Protein AF-A0A139IN78-F1 (afdb_monomer)

Foldseek 3Di:
DDDDDDDDDDDDDDDDDDDDDDDDDDDDDDDYDDDDDDDDDDDDDDDDDDDDDDDDDDDDDDDDDDDDDDDDDDDDDDDDDDDDDDDDDDDDDDDDDDDDDDDDDDDDDDDPPPPPWQFPLNVLVVVQVVPPPRPCLVSLQVVLVLQLLLVLLVCLVCCVVVVQPDAPPDAAPLGDGHTSSQVVLVVSSCVSNLVSLQEQWEAESRDPAIDGNPVNQPRFKYKYKYSWFLSVCSVVLFKIKMWMFIAGFDDVDRHGQVSLLAFLLRGQKIWMWINHPWTKTWMAGRLGFIWIWTQDPVVSTTTTDGTRQAFAQAALEEEEDCVCVVFADPLVVVLQVCQCPPLDHGHYDYRRGLRVVLVCQSRHWDKYWQAAGNVRNATSAFQRYRQSRSQSNQVSSVWFKAFNVRHGSSRDRAPGSRGGTTMMITRHVSSVVSVVSVVVVVVVVVVVVVVVVVVVVVPDDPVPPPPPPDDDPPVVVVVVVVVVVPDDDDDDDDPPDPVVVVVVVVVVVVVVVVVDDDDDDDDDDDDDDDDDDDDDDDDDDDDDDDDDDDDPDDDPLLQPDPVRLQVQLVPDPHSPVSCVVCVCVPAWVQLCLLPDDADPPDDPDDDDDDPVVCVPVVVVCPPPPDPDPDADDPCVDCLVPVDPLVVLLVVLCVQQFPWEKEWDALDLPGDIDIDTDPCVPCCVPCPCNPPVNVVRNPDDPDDDPVVCPVVRCNVVQCVPHPVSVVSNVLRNQQRYAYEYADSSRVSCCLRHPDDLVSLQRHAHYYYADETSAAQVPDPRNLVSLLSVLVCCQPSNLNYAEYEYEYRYHPPRLVVLLVDQLLNQCSRQLSVLVSQLNSCVPPVRFYWYHYLRDIDTLNVLLVVLCVVDPPDDSVVSSSSSSSVRSVSNSVSSD

Secondary structure (DSSP, 8-state):
---------------------------------------------------------------------------------------------PPPP---------------------BHHHHHHHHHHH-TT--SHHHHHHHHHHHHHHHHHHHHTTGGGTT--SEEEEE-TTSSEEEHHHHHHHHHHHHHHHHHS-EEEEEESS-SS-EE-TT-TT--EEEEEEEEETGGGGGGT--EEEEEEEEEPPTT----GGGG-S-GGGEEEEEEEEESSSEEEEEEETTS-EEEEEEETTTTEEEEEETT----S--SEEE--GGGTTTS-HHHHHHHHHHHSSSS--EE---S-HHHHHHHHHHH--EEEE---SS-TT-SEEIIIIIHHHHHHHHHTT-EEEETTS-BGGGPPPSSTT-EE-EEEE-HHHHHHHHHHHHHHHHHHHHHHHHHHHHHHHSS-GGGTTSSSSS-HHHHHHHHHHHHTTSPPPP------HHHHHHHHHHHHHHHTTTT------------------------------------PPP-GGG--HHHHHHHHHTSS-HHHHHHHHGGGSS-TTHHHHTSPPP--------PPPGGGHHHHTTTGGG--SPP------TT-HHHHHS-HHHHHHHHHHHHSS-EEEEE-SSTTSPPEEEE-S-TTTHHHHGGG-HHHHHTT---TT--TTSGGG--THHHHHHS-HHHHHHHHHHHHHSSEEEES-HHHHHIIIIIIS-HHHHTT--EEEEEEEE-S-GGGSHHHHHHHHHHHHHHHHTTTT--EEEEEEEE-TTHHHHHHHS-TTTTHHHHHHHHHHHHHHHHHH--EEEEEETTEEE-HHHHHHHHHHH-TT--HHHHHHHHHHHHHHHHHHHH-

Sequence (893 aa):
MDIQESPSSRIKSEEQQLPTRQRPGPNTPCPSLCGPNHRGVFEAAHPGTTTTAIGQYYRGMLINKDHQLLHHSTSDIIPGFLPNSKAPASFTLTISTSSKMSSEGGAVGKESINTEIITLSRYLSEEQTKHKEATGDFTLLCHALQFSFKSIAYYIRRASLINLSGLAGSSNTTGDDQKKLDVIGNDIFIAAMRSSRRVRVLVSEEEEDAIIFDQNPHARYAIACDPIDGSSNLDAGVSVGTIFGIYRLAEGAKGTKEDLLVPGSDLVAAGFTMYGASAQLVMTMKDGPVNGFTMDNALGEFILTHPDMKIPKKRAIYSCNEGNSKYWEEPVKEWCESLKSAEKPYSARYIGSMVADAYRTLLYGGIFAYPADKKSPKGKLRILYECGPMAMVFENAGGQAVDSKMRRMVTVVPEHIHDRSGIFLGSYDEVQKERSIWLYGRLKEEIYCVLLVRDAETELPEKHRTSIVANEPEACRARAISRFASYRQPRVTTKVSRKHLLVAIRKQKTAAAASGVEVQAPVDSVIIIEFGMVVSNLDGSMPGCCDSRDMNIMPDFNYWGDFALQAWVNINPSPQWASRQIEPYRGLPFGAYLHSNRPRRQRKLTGPLEPSEQSFWDRFKLLSWEPDQRTEDQSGSAFLTKLPFDIRIMIYEMVLGNRVLHLSAQSPKSRIQHYTCKCPGEIVLEGANHACSDSAIRQTPSSPRAEQQEATGLLPLLTCCRQIYSEAIDTLYSANTFSFTQNFAAFTFLKLMVPPQRLLTIRRFRLHMRIPRHPSLNSRSSRDWHDLWTFFGSEMSGLQNLYLELQMLQPMEVHIESTPDDEAETWIRPMVTMAVDAYRRRGCVVELETRHVRHYPARIFSNENQKSEKLEEEDVLALTCAALHRSIRLSLG

Nearest PDB structures (foldseek):
  7ns5-assembly1_D  TM=9.625E-01  e=7.025E-36  Saccharomyces cerevisiae S288C
  7ns5-assembly1_C  TM=9.426E-01  e=1.321E-35  Saccharomyces cerevisiae S288C
  6lw2-assembly1_A  TM=9.422E-01  e=2.620E-35  Homo sapiens
  3ifa-assembly2_D-3  TM=9.354E-01  e=1.412E-34  Homo sapiens
  1fbe-assembly1_B  TM=9.599E-01  e=6.341E-32  Sus scrofa

Mean predicted aligned error: 22.16 Å

pLDDT: mean 71.05, std 27.32, range [21.44, 98.62]

Organism: NCBI:txid113226

Radius of gyration: 40.58 Å; Cα contacts (8 Å, |Δi|>4): 1161; chains: 1; bounding box: 111×116×110 Å

Structure (mmCIF, N/CA/C/O backbone):
data_AF-A0A139IN78-F1
#
_entry.id   AF-A0A139IN78-F1
#
loop_
_atom_site.group_PDB
_atom_site.id
_atom_site.type_symbol
_atom_site.label_atom_id
_atom_site.label_alt_id
_atom_site.label_comp_id
_atom_site.label_asym_id
_atom_site.label_entity_id
_atom_site.label_seq_id
_atom_site.pdbx_PDB_ins_code
_atom_site.Cartn_x
_atom_site.Cartn_y
_atom_site.Cartn_z
_atom_site.occupancy
_atom_site.B_iso_or_equiv
_atom_site.auth_seq_id
_atom_site.auth_comp_id
_atom_site.auth_asym_id
_atom_site.auth_atom_id
_atom_site.pdbx_PDB_model_num
ATOM 1 N N . MET A 1 1 ? 52.529 -36.713 50.438 1.00 32.78 1 MET A N 1
ATOM 2 C CA . MET A 1 1 ? 52.505 -35.516 49.572 1.00 32.78 1 MET A CA 1
ATOM 3 C C . MET A 1 1 ? 51.727 -34.431 50.318 1.00 32.78 1 MET A C 1
ATOM 5 O O . MET A 1 1 ? 50.542 -34.272 50.074 1.00 32.78 1 MET A O 1
ATOM 9 N N . ASP A 1 2 ? 52.235 -33.829 51.393 1.00 30.28 2 ASP A N 1
ATOM 10 C CA . ASP A 1 2 ? 53.502 -33.076 51.534 1.00 30.28 2 ASP A CA 1
ATOM 11 C C . ASP A 1 2 ? 53.486 -31.817 50.636 1.00 30.28 2 ASP A C 1
ATOM 13 O O . ASP A 1 2 ? 53.224 -31.957 49.446 1.00 30.28 2 ASP A O 1
ATOM 17 N N . ILE A 1 3 ? 53.765 -30.589 51.100 1.00 31.88 3 ILE A N 1
ATOM 18 C CA . ILE A 1 3 ? 54.079 -30.115 52.463 1.00 31.88 3 ILE A CA 1
ATOM 19 C C . ILE A 1 3 ? 53.594 -28.654 52.657 1.00 31.88 3 ILE A C 1
ATOM 21 O O . ILE A 1 3 ? 53.635 -27.841 51.741 1.00 31.88 3 ILE A O 1
ATOM 25 N N . GLN A 1 4 ? 53.101 -28.400 53.870 1.00 29.48 4 GLN A N 1
ATOM 26 C CA . GLN A 1 4 ? 53.199 -27.231 54.768 1.00 29.48 4 GLN A CA 1
ATOM 27 C C . GLN A 1 4 ? 53.901 -25.894 54.354 1.00 29.48 4 GLN A C 1
ATOM 29 O O . GLN A 1 4 ? 54.882 -25.870 53.622 1.00 29.48 4 GLN A O 1
ATOM 34 N N . GLU A 1 5 ? 53.478 -24.822 55.051 1.00 28.12 5 GLU A N 1
ATOM 35 C CA . GLU A 1 5 ? 54.179 -23.546 55.374 1.00 28.12 5 GLU A CA 1
ATOM 36 C C . GLU A 1 5 ? 54.071 -22.294 54.466 1.00 28.12 5 GLU A C 1
ATOM 38 O O . GLU A 1 5 ? 53.561 -22.296 53.352 1.00 28.12 5 GLU A O 1
ATOM 43 N N . SER A 1 6 ? 54.456 -21.164 55.078 1.00 28.38 6 SER A N 1
ATOM 44 C CA . SER A 1 6 ? 54.356 -19.753 54.650 1.00 28.38 6 SER A CA 1
ATOM 45 C C . SER A 1 6 ? 55.753 -19.090 54.812 1.00 28.38 6 SER A C 1
ATOM 47 O O . SER A 1 6 ? 56.625 -19.787 55.336 1.00 28.38 6 SER A O 1
ATOM 49 N N . PRO A 1 7 ? 56.042 -17.811 54.433 1.00 40.31 7 PRO A N 1
ATOM 50 C CA . PRO A 1 7 ? 55.451 -16.633 55.102 1.00 40.31 7 PRO A CA 1
ATOM 51 C C . PRO A 1 7 ? 55.405 -15.298 54.299 1.00 40.31 7 PRO A C 1
ATOM 53 O O . PRO A 1 7 ? 55.828 -15.200 53.155 1.00 40.31 7 PRO A O 1
ATOM 56 N N . SER A 1 8 ? 54.897 -14.252 54.973 1.00 26.28 8 SER A N 1
ATOM 57 C CA . SER A 1 8 ? 55.195 -12.799 54.863 1.00 26.28 8 SER A CA 1
ATOM 58 C C . SER A 1 8 ? 55.930 -12.252 53.618 1.00 26.28 8 SER A C 1
ATOM 60 O O . SER A 1 8 ? 57.053 -12.650 53.319 1.00 26.28 8 SER A O 1
ATOM 62 N N . SER A 1 9 ? 55.493 -11.124 53.043 1.00 28.08 9 SER A N 1
ATOM 63 C CA . SER A 1 9 ? 55.826 -9.748 53.513 1.00 28.08 9 SER A CA 1
ATOM 64 C C . SER A 1 9 ? 55.492 -8.736 52.375 1.00 28.08 9 SER A C 1
ATOM 66 O O . SER A 1 9 ? 55.191 -9.200 51.281 1.00 28.08 9 SER A O 1
ATOM 68 N N . ARG A 1 10 ? 55.512 -7.386 52.441 1.00 26.86 10 ARG A N 1
ATOM 69 C CA . ARG A 1 10 ? 55.635 -6.274 53.436 1.00 26.86 10 ARG A CA 1
ATOM 70 C C . ARG A 1 10 ? 55.319 -4.954 52.651 1.00 26.86 10 ARG A C 1
ATOM 72 O O . ARG A 1 10 ? 55.361 -4.999 51.431 1.00 26.86 10 ARG A O 1
ATOM 79 N N . ILE A 1 11 ? 55.058 -3.749 53.188 1.00 27.69 11 ILE A N 1
ATOM 80 C CA . ILE A 1 11 ? 54.867 -3.200 54.549 1.00 27.69 11 ILE A CA 1
ATOM 81 C C . ILE A 1 11 ? 54.100 -1.849 54.446 1.00 27.69 11 ILE A C 1
ATOM 83 O O . ILE A 1 11 ? 54.486 -1.051 53.601 1.00 27.69 11 ILE A O 1
ATOM 87 N N . LYS A 1 12 ? 53.141 -1.556 55.354 1.00 25.25 12 LYS A N 1
ATOM 88 C CA . LYS A 1 12 ? 52.527 -0.215 55.619 1.00 25.25 12 LYS A CA 1
ATOM 89 C C . LYS A 1 12 ? 51.775 0.483 54.447 1.00 25.25 12 LYS A C 1
ATOM 91 O O . LYS A 1 12 ? 51.980 0.140 53.294 1.00 25.25 12 LYS A O 1
ATOM 96 N N . SER A 1 13 ? 50.908 1.483 54.648 1.00 25.81 13 SER A N 1
ATOM 97 C CA . SER A 1 13 ? 50.017 1.867 55.772 1.00 25.81 13 SER A CA 1
ATOM 98 C C . SER A 1 13 ? 49.058 2.995 55.290 1.00 25.81 13 SER A C 1
ATOM 100 O O . SER A 1 13 ? 49.080 3.305 54.102 1.00 25.81 13 SER A O 1
ATOM 102 N N . GLU A 1 14 ? 48.158 3.635 56.054 1.00 25.50 14 GLU A N 1
ATOM 103 C CA . GLU A 1 14 ? 47.809 3.624 57.495 1.00 25.50 14 GLU A CA 1
ATOM 104 C C . GLU A 1 14 ? 46.260 3.755 57.646 1.00 25.50 14 GLU A C 1
ATOM 106 O O . GLU A 1 14 ? 45.526 3.227 56.811 1.00 25.50 14 GLU A O 1
ATOM 111 N N . GLU A 1 15 ? 45.729 4.413 58.685 1.00 25.86 15 GLU A N 1
ATOM 112 C CA . GLU A 1 15 ? 44.286 4.487 59.013 1.00 25.86 15 GLU A CA 1
ATOM 113 C C . GLU A 1 15 ? 43.664 5.891 58.817 1.00 25.86 15 GLU A C 1
ATOM 115 O O . GLU A 1 15 ? 44.380 6.884 58.907 1.00 25.86 15 GLU A O 1
ATOM 120 N N . GLN A 1 16 ? 42.322 5.991 58.708 1.00 27.44 16 GLN A N 1
ATOM 121 C CA . GLN A 1 16 ? 41.491 6.632 59.762 1.00 27.44 16 GLN A CA 1
ATOM 122 C C . GLN A 1 16 ? 39.957 6.541 59.543 1.00 27.44 16 GLN A C 1
ATOM 124 O O . GLN A 1 16 ? 39.356 7.248 58.743 1.00 27.44 16 GLN A O 1
ATOM 129 N N . GLN A 1 17 ? 39.346 5.643 60.323 1.00 26.88 17 GLN A N 1
ATOM 130 C CA . GLN A 1 17 ? 38.172 5.831 61.201 1.00 26.88 17 GLN A CA 1
ATOM 131 C C . GLN A 1 17 ? 36.951 6.687 60.762 1.00 26.88 17 GLN A C 1
ATOM 133 O O . GLN A 1 17 ? 36.994 7.909 60.661 1.00 26.88 17 GLN A O 1
ATOM 138 N N . LEU A 1 18 ? 35.790 6.016 60.716 1.00 28.77 18 LEU A N 1
ATOM 139 C CA . LEU A 1 18 ? 34.445 6.590 60.919 1.00 28.77 18 LEU A CA 1
ATOM 140 C C . LEU A 1 18 ? 34.298 7.171 62.346 1.00 28.77 18 LEU A C 1
ATOM 142 O O . LEU A 1 18 ? 34.912 6.637 63.272 1.00 28.77 18 LEU A O 1
ATOM 146 N N . PRO A 1 19 ? 33.387 8.141 62.575 1.00 33.72 19 PRO A N 1
ATOM 147 C CA . PRO A 1 19 ? 32.126 7.740 63.216 1.00 33.72 19 PRO A CA 1
ATOM 148 C C . PRO A 1 19 ? 30.838 8.467 62.756 1.00 33.72 19 PRO A C 1
ATOM 150 O O . PRO A 1 19 ? 30.808 9.648 62.435 1.00 33.72 19 PRO A O 1
ATOM 153 N N . THR A 1 20 ? 29.745 7.699 62.823 1.00 26.48 20 THR A N 1
ATOM 154 C CA . THR A 1 20 ? 28.302 8.037 62.954 1.00 26.48 20 THR A CA 1
ATOM 155 C C . THR A 1 20 ? 27.937 9.450 63.484 1.00 26.48 20 THR A C 1
ATOM 157 O O . THR A 1 20 ? 28.626 9.938 64.370 1.00 26.48 20 THR A O 1
ATOM 160 N N . ARG A 1 21 ? 26.774 10.080 63.200 1.00 25.36 21 ARG A N 1
ATOM 161 C CA . ARG A 1 21 ? 25.383 9.610 63.476 1.00 25.36 21 ARG A CA 1
ATOM 162 C C . ARG A 1 21 ? 24.325 10.712 63.157 1.00 25.36 21 ARG A C 1
ATOM 164 O O . ARG A 1 21 ? 24.675 11.877 63.057 1.00 25.36 21 ARG A O 1
ATOM 171 N N . GLN A 1 22 ? 23.037 10.328 63.192 1.00 26.17 22 GLN A N 1
ATOM 172 C CA . GLN A 1 22 ? 21.821 11.145 63.468 1.00 26.17 22 GLN A CA 1
ATOM 173 C C . GLN A 1 22 ? 21.261 12.151 62.424 1.00 26.17 22 GLN A C 1
ATOM 175 O O . GLN A 1 22 ? 21.956 12.970 61.841 1.00 26.17 22 GLN A O 1
ATOM 180 N N . ARG A 1 23 ? 19.921 12.107 62.274 1.00 31.47 23 ARG A N 1
ATOM 181 C CA . ARG A 1 23 ? 19.053 13.187 61.753 1.00 31.47 23 ARG A CA 1
ATOM 182 C C . ARG A 1 23 ? 18.601 14.077 62.923 1.00 31.47 23 ARG A C 1
ATOM 184 O O . ARG A 1 23 ? 18.508 13.567 64.041 1.00 31.47 23 ARG A O 1
ATOM 191 N N . PRO A 1 24 ? 18.188 15.327 62.660 1.00 31.09 24 PRO A N 1
ATOM 192 C CA . PRO A 1 24 ? 16.763 15.641 62.848 1.00 31.09 24 PRO A CA 1
ATOM 193 C C . PRO A 1 24 ? 16.172 16.563 61.757 1.00 31.09 24 PRO A C 1
ATOM 195 O O . PRO A 1 24 ? 16.861 17.037 60.861 1.00 31.09 24 PRO A O 1
ATOM 198 N N . GLY A 1 25 ? 14.872 16.828 61.874 1.00 26.31 25 GLY A N 1
ATOM 199 C CA . GLY A 1 25 ? 14.157 18.001 61.344 1.00 26.31 25 GLY A CA 1
ATOM 200 C C . GLY A 1 25 ? 13.021 18.329 62.331 1.00 26.31 25 GLY A C 1
ATOM 201 O O . GLY A 1 25 ? 13.049 17.773 63.433 1.00 26.31 25 GLY A O 1
ATOM 202 N N . PRO A 1 26 ? 11.979 19.105 61.973 1.00 53.44 26 PRO A N 1
ATOM 203 C CA . PRO A 1 26 ? 11.798 20.006 60.825 1.00 53.44 26 PRO A CA 1
ATOM 204 C C . PRO A 1 26 ? 11.699 21.491 61.274 1.00 53.44 26 PRO A C 1
ATOM 206 O O . PRO A 1 26 ? 11.791 21.757 62.468 1.00 53.44 26 PRO A O 1
ATOM 209 N N . ASN A 1 27 ? 11.473 22.444 60.348 1.00 28.72 27 ASN A N 1
ATOM 210 C CA . ASN A 1 27 ? 10.511 23.567 60.504 1.00 28.72 27 ASN A CA 1
ATOM 211 C C . ASN A 1 27 ? 10.513 24.568 59.322 1.00 28.72 27 ASN A C 1
ATOM 213 O O . ASN A 1 27 ? 11.546 24.864 58.728 1.00 28.72 27 ASN A O 1
ATOM 217 N N . THR A 1 28 ? 9.327 25.107 59.026 1.00 28.95 28 THR A N 1
ATOM 218 C CA . THR A 1 28 ? 9.010 26.325 58.238 1.00 28.95 28 THR A CA 1
ATOM 219 C C . THR A 1 28 ? 9.157 27.597 59.120 1.00 28.95 28 THR A C 1
ATOM 221 O O . THR A 1 28 ? 9.269 27.410 60.334 1.00 28.95 28 THR A O 1
ATOM 224 N N . PRO A 1 29 ? 9.153 28.870 58.618 1.00 36.62 29 PRO A N 1
ATOM 225 C CA . PRO A 1 29 ? 8.366 29.375 57.473 1.00 36.62 29 PRO A CA 1
ATOM 226 C C . PRO A 1 29 ? 8.982 30.483 56.564 1.00 36.62 29 PRO A C 1
ATOM 228 O O . PRO A 1 29 ? 10.115 30.923 56.715 1.00 36.62 29 PRO A O 1
ATOM 231 N N . CYS A 1 30 ? 8.159 30.928 55.603 1.00 24.95 30 CYS A N 1
ATOM 232 C CA . CYS A 1 30 ? 8.226 32.164 54.793 1.00 24.95 30 CYS A CA 1
ATOM 233 C C . CYS A 1 30 ? 8.200 33.467 55.660 1.00 24.95 30 CYS A C 1
ATOM 235 O O . CYS A 1 30 ? 7.889 33.328 56.846 1.00 24.95 30 CYS A O 1
ATOM 237 N N . PRO A 1 31 ? 8.412 34.716 55.133 1.00 39.41 31 PRO A N 1
ATOM 238 C CA . PRO A 1 31 ? 8.097 35.156 53.753 1.00 39.41 31 PRO A CA 1
ATOM 239 C C . PRO A 1 31 ? 8.938 36.285 53.074 1.00 39.41 31 PRO A C 1
ATOM 241 O O . PRO A 1 31 ? 9.798 36.919 53.674 1.00 39.41 31 PRO A O 1
ATOM 244 N N . SER A 1 32 ? 8.510 36.622 51.841 1.00 27.08 32 SER A N 1
ATOM 245 C CA . SER A 1 32 ? 8.331 37.989 51.275 1.00 27.08 32 SER A CA 1
ATOM 246 C C . SER A 1 32 ? 9.267 38.562 50.172 1.00 27.08 32 SER A C 1
ATOM 248 O O . SER A 1 32 ? 10.467 38.703 50.346 1.00 27.08 32 SER A O 1
ATOM 250 N N . LEU A 1 33 ? 8.591 39.002 49.089 1.00 26.36 33 LEU A N 1
ATOM 251 C CA . LEU A 1 33 ? 8.707 40.270 48.325 1.00 26.36 33 LEU A CA 1
ATOM 252 C C . LEU A 1 33 ? 9.858 40.604 47.328 1.00 26.36 33 LEU A C 1
ATOM 254 O O . LEU A 1 33 ? 11.036 40.395 47.572 1.00 26.36 33 LEU A O 1
ATOM 258 N N . CYS A 1 34 ? 9.421 41.301 46.258 1.00 26.41 34 CYS A N 1
ATOM 259 C CA . CYS A 1 34 ? 10.120 42.227 45.334 1.00 26.41 34 CYS A CA 1
ATOM 260 C C . CYS A 1 34 ? 11.088 41.726 44.225 1.00 26.41 34 CYS A C 1
ATOM 262 O O . CYS A 1 34 ? 12.047 41.003 44.457 1.00 26.41 34 CYS A O 1
ATOM 264 N N . GLY A 1 35 ? 10.865 42.250 43.004 1.00 22.17 35 GLY A N 1
ATOM 265 C CA . GLY A 1 35 ? 11.895 42.564 41.982 1.00 22.17 35 GLY A CA 1
ATOM 266 C C . GLY A 1 35 ? 12.117 44.095 41.933 1.00 22.17 35 GLY A C 1
ATOM 267 O O . GLY A 1 35 ? 11.924 44.711 42.984 1.00 22.17 35 GLY A O 1
ATOM 268 N N . PRO A 1 36 ? 12.377 44.772 40.781 1.00 46.28 36 PRO A N 1
ATOM 269 C CA . PRO A 1 36 ? 12.613 44.293 39.399 1.00 46.28 36 PRO A CA 1
ATOM 270 C C . PRO A 1 36 ? 13.781 45.019 38.638 1.00 46.28 36 PRO A C 1
ATOM 272 O O . PRO A 1 36 ? 14.399 45.929 39.180 1.00 46.28 36 PRO A O 1
ATOM 275 N N . ASN A 1 37 ? 13.956 44.741 37.326 1.00 30.88 37 ASN A N 1
ATOM 276 C CA . ASN A 1 37 ? 14.672 45.573 36.308 1.00 30.88 37 ASN A CA 1
ATOM 277 C C . ASN A 1 37 ? 16.223 45.748 36.497 1.00 30.88 37 ASN A C 1
ATOM 279 O O . ASN A 1 37 ? 16.747 45.330 37.516 1.00 30.88 37 ASN A O 1
ATOM 283 N N . HIS A 1 38 ? 17.078 46.283 35.590 1.00 29.36 38 HIS A N 1
ATOM 284 C CA . HIS A 1 38 ? 16.950 47.130 34.376 1.00 29.36 38 HIS A CA 1
ATOM 285 C C . HIS A 1 38 ? 18.300 47.228 33.573 1.00 29.36 38 HIS A C 1
ATOM 287 O O . HIS A 1 38 ? 19.333 47.266 34.225 1.00 29.36 38 HIS A O 1
ATOM 293 N N . ARG A 1 39 ? 18.271 47.480 32.235 1.00 25.38 39 ARG A N 1
ATOM 294 C CA . ARG A 1 39 ? 19.282 48.219 31.378 1.00 25.38 39 ARG A CA 1
ATOM 295 C C . ARG A 1 39 ? 20.735 47.654 31.262 1.00 25.38 39 ARG A C 1
ATOM 297 O O . ARG A 1 39 ? 21.140 46.856 32.087 1.00 25.38 39 ARG A O 1
ATOM 304 N N . GLY A 1 40 ? 21.584 48.011 30.276 1.00 24.45 40 GLY A N 1
ATOM 305 C CA . GLY A 1 40 ? 21.467 48.821 29.032 1.00 24.45 40 GLY A CA 1
ATOM 306 C C . GLY A 1 40 ? 22.848 49.335 28.513 1.00 24.45 40 GLY A C 1
ATOM 307 O O . GLY A 1 40 ? 23.839 49.064 29.177 1.00 24.45 40 GLY A O 1
ATOM 308 N N . VAL A 1 41 ? 22.881 50.144 27.424 1.00 24.41 41 VAL A N 1
ATOM 309 C CA . VAL A 1 41 ? 24.032 50.974 26.901 1.00 24.41 41 VAL A CA 1
ATOM 310 C C . VAL A 1 41 ? 25.112 50.178 26.094 1.00 24.41 41 VAL A C 1
ATOM 312 O O . VAL A 1 41 ? 25.539 49.136 26.568 1.00 24.41 41 VAL A O 1
ATOM 315 N N . PHE A 1 42 ? 25.424 50.423 24.793 1.00 24.05 42 PHE A N 1
ATOM 316 C CA . PHE A 1 42 ? 26.053 51.571 24.047 1.00 24.05 42 PHE A CA 1
ATOM 317 C C . PHE A 1 42 ? 27.597 51.695 24.282 1.00 24.05 42 PHE A C 1
ATOM 319 O O . PHE A 1 42 ? 28.034 51.384 25.381 1.00 24.05 42 PHE A O 1
ATOM 326 N N . GLU A 1 43 ? 28.513 52.094 23.366 1.00 23.56 43 GLU A N 1
ATOM 327 C CA . GLU A 1 43 ? 28.481 52.581 21.954 1.00 23.56 43 GLU A CA 1
ATOM 328 C C . GLU A 1 43 ? 29.826 52.291 21.183 1.00 23.56 43 GLU A C 1
ATOM 330 O O . GLU A 1 43 ? 30.619 51.465 21.625 1.00 23.56 43 GLU A O 1
ATOM 335 N N . ALA A 1 44 ? 30.071 52.908 20.009 1.00 24.20 44 ALA A N 1
ATOM 336 C CA . ALA A 1 44 ? 31.011 52.503 18.936 1.00 24.20 44 ALA A CA 1
ATOM 337 C C . ALA A 1 44 ? 32.398 53.210 18.853 1.00 24.20 44 ALA A C 1
ATOM 339 O O . ALA A 1 44 ? 32.605 54.249 19.472 1.00 24.20 44 ALA A O 1
ATOM 340 N N . ALA A 1 45 ? 33.300 52.704 17.977 1.00 22.55 45 ALA A N 1
ATOM 341 C CA . ALA A 1 45 ? 34.385 53.457 17.296 1.00 22.55 45 ALA A CA 1
ATOM 342 C C . ALA A 1 45 ? 34.967 52.726 16.037 1.00 22.55 45 ALA A C 1
ATOM 344 O O . ALA A 1 45 ? 34.717 51.542 15.824 1.00 22.55 45 ALA A O 1
ATOM 345 N N . HIS A 1 46 ? 35.743 53.441 15.204 1.00 21.81 46 HIS A N 1
ATOM 346 C CA . HIS A 1 46 ? 36.292 53.105 13.855 1.00 21.81 46 HIS A CA 1
ATOM 347 C C . HIS A 1 46 ? 37.798 53.536 13.756 1.00 21.81 46 HIS A C 1
ATOM 349 O O . HIS A 1 46 ? 38.269 54.069 14.762 1.00 21.81 46 HIS A O 1
ATOM 355 N N . PRO A 1 47 ? 38.558 53.494 12.614 1.00 41.19 47 PRO A N 1
ATOM 356 C CA . PRO A 1 47 ? 38.504 52.737 11.327 1.00 41.19 47 PRO A CA 1
ATOM 357 C C . PRO A 1 47 ? 39.886 52.149 10.838 1.00 41.19 47 PRO A C 1
ATOM 359 O O . PRO A 1 47 ? 40.902 52.313 11.503 1.00 41.19 47 PRO A O 1
ATOM 362 N N . GLY A 1 48 ? 39.949 51.565 9.615 1.00 24.47 48 GLY A N 1
ATOM 363 C CA . GLY A 1 48 ? 41.166 51.499 8.748 1.00 24.47 48 GLY A CA 1
ATOM 364 C C . GLY A 1 48 ? 41.563 50.100 8.202 1.00 24.47 48 GLY A C 1
ATOM 365 O O . GLY A 1 48 ? 42.104 49.299 8.949 1.00 24.47 48 GLY A O 1
ATOM 366 N N . THR A 1 49 ? 41.177 49.667 6.983 1.00 26.69 49 THR A N 1
ATOM 367 C CA . THR A 1 49 ? 41.854 49.838 5.651 1.00 26.69 49 THR A CA 1
ATOM 368 C C . THR A 1 49 ? 43.272 49.240 5.560 1.00 26.69 49 THR A C 1
ATOM 370 O O . THR A 1 49 ? 44.119 49.616 6.358 1.00 26.69 49 THR A O 1
ATOM 373 N N . THR A 1 50 ? 43.662 48.377 4.603 1.00 26.42 50 THR A N 1
ATOM 374 C CA . THR A 1 50 ? 43.102 47.900 3.294 1.00 26.42 50 THR A CA 1
ATOM 375 C C . THR A 1 50 ? 43.666 46.456 3.041 1.00 26.42 50 THR A C 1
ATOM 377 O O . THR A 1 50 ? 44.404 45.993 3.904 1.00 26.42 50 THR A O 1
ATOM 380 N N . THR A 1 51 ? 43.432 45.602 2.021 1.00 25.34 51 THR A N 1
ATOM 381 C CA . THR A 1 51 ? 42.896 45.592 0.623 1.00 25.34 51 THR A CA 1
ATOM 382 C C . THR A 1 51 ? 42.364 44.151 0.342 1.00 25.34 51 THR A C 1
ATOM 384 O O . THR A 1 51 ? 42.778 43.229 1.036 1.00 25.34 51 THR A O 1
ATOM 387 N N . THR A 1 52 ? 41.421 43.832 -0.565 1.00 24.56 52 THR A N 1
ATOM 388 C CA . THR A 1 52 ? 41.577 43.721 -2.040 1.00 24.56 52 THR A CA 1
ATOM 389 C C . THR A 1 52 ? 40.234 43.381 -2.723 1.00 24.56 52 THR A C 1
ATOM 391 O O . THR A 1 52 ? 39.543 42.477 -2.279 1.00 24.56 52 THR A O 1
ATOM 394 N N . ALA A 1 53 ? 39.937 44.080 -3.830 1.00 25.06 53 ALA A N 1
ATOM 395 C CA . ALA A 1 53 ? 39.011 43.782 -4.945 1.00 25.06 53 ALA A CA 1
ATOM 396 C C . ALA A 1 53 ? 37.536 43.321 -4.731 1.00 25.06 53 ALA A C 1
ATOM 398 O O . ALA A 1 53 ? 37.265 42.240 -4.223 1.00 25.06 53 ALA A O 1
ATOM 399 N N . ILE A 1 54 ? 36.602 44.008 -5.423 1.00 23.94 54 ILE A N 1
ATOM 400 C CA . ILE A 1 54 ? 35.897 43.325 -6.540 1.00 23.94 54 ILE A CA 1
ATOM 401 C C . ILE A 1 54 ? 34.421 42.916 -6.330 1.00 23.94 54 ILE A C 1
ATOM 403 O O . ILE A 1 54 ? 34.086 41.783 -6.662 1.00 23.94 54 ILE A O 1
ATOM 407 N N . GLY A 1 55 ? 33.509 43.797 -5.889 1.00 23.58 55 GLY A N 1
ATOM 408 C CA . GLY A 1 55 ? 32.059 43.511 -5.939 1.00 23.58 55 GLY A CA 1
ATOM 409 C C . GLY A 1 55 ? 31.184 44.713 -6.320 1.00 23.58 55 GLY A C 1
ATOM 410 O O . GLY A 1 55 ? 31.314 45.776 -5.717 1.00 23.58 55 GLY A O 1
ATOM 411 N N . GLN A 1 56 ? 30.267 44.547 -7.287 1.00 23.73 56 GLN A N 1
ATOM 412 C CA . GLN A 1 56 ? 29.236 45.542 -7.632 1.00 23.73 56 GLN A CA 1
ATOM 413 C C . GLN A 1 56 ? 27.882 44.906 -7.997 1.00 23.73 56 GLN A C 1
ATOM 415 O O . GLN A 1 56 ? 27.809 43.922 -8.727 1.00 23.73 56 GLN A O 1
ATOM 420 N N . TYR A 1 57 ? 26.815 45.539 -7.506 1.00 25.55 57 TYR A N 1
ATOM 421 C CA . TYR A 1 57 ? 25.406 45.353 -7.879 1.00 25.55 57 TYR A CA 1
ATOM 422 C C . TYR A 1 57 ? 24.953 46.521 -8.767 1.00 25.55 57 TYR A C 1
ATOM 424 O O . TYR A 1 57 ? 25.428 47.630 -8.551 1.00 25.55 57 TYR A O 1
ATOM 432 N N . TYR A 1 58 ? 23.971 46.300 -9.652 1.00 27.42 58 TYR A N 1
ATOM 433 C CA . TYR A 1 58 ? 22.937 47.258 -10.118 1.00 27.42 58 TYR A CA 1
ATOM 434 C C . TYR A 1 58 ? 22.041 46.546 -11.158 1.00 27.42 58 TYR A C 1
ATOM 436 O O . TYR A 1 58 ? 22.528 45.650 -11.836 1.00 27.42 58 TYR A O 1
ATOM 444 N N . ARG A 1 59 ? 20.745 46.830 -11.373 1.00 26.73 59 ARG A N 1
ATOM 445 C CA . ARG A 1 59 ? 19.722 47.746 -10.800 1.00 26.73 59 ARG A CA 1
ATOM 446 C C . ARG A 1 59 ? 18.398 46.945 -10.689 1.00 26.73 59 ARG A C 1
ATOM 448 O O . ARG A 1 59 ? 18.267 45.922 -11.345 1.00 26.73 59 ARG A O 1
ATOM 455 N N . GLY A 1 60 ? 17.374 47.357 -9.942 1.00 23.02 60 GLY A N 1
ATOM 456 C CA . GLY A 1 60 ? 17.212 48.557 -9.116 1.00 23.02 60 GLY A CA 1
ATOM 457 C C . GLY A 1 60 ? 15.878 48.529 -8.347 1.00 23.02 60 GLY A C 1
ATOM 458 O O . GLY A 1 60 ? 15.036 47.669 -8.588 1.00 23.02 60 GLY A O 1
ATOM 459 N N . MET A 1 61 ? 15.710 49.455 -7.404 1.00 23.50 61 MET A N 1
ATOM 460 C CA . MET A 1 61 ? 14.520 49.595 -6.547 1.00 23.50 61 MET A CA 1
ATOM 461 C C . MET A 1 61 ? 13.554 50.646 -7.122 1.00 23.50 61 MET A C 1
ATOM 463 O O . MET A 1 61 ? 13.953 51.425 -7.985 1.00 23.50 61 MET A O 1
ATOM 467 N N . LEU A 1 62 ? 12.370 50.799 -6.516 1.00 23.84 62 LEU A N 1
ATOM 468 C CA . LEU A 1 62 ? 12.084 52.042 -5.781 1.00 23.84 62 LEU A CA 1
ATOM 469 C C . LEU A 1 62 ? 10.968 51.863 -4.737 1.00 23.84 62 LEU A C 1
ATOM 471 O O . LEU A 1 62 ? 10.292 50.840 -4.692 1.00 23.84 62 LEU A O 1
ATOM 475 N N . ILE A 1 63 ? 10.862 52.849 -3.847 1.00 24.92 63 ILE A N 1
ATOM 476 C CA . ILE A 1 63 ? 10.023 52.882 -2.642 1.00 24.92 63 ILE A CA 1
ATOM 477 C C . ILE A 1 63 ? 9.136 54.131 -2.735 1.00 24.92 63 ILE A C 1
ATOM 479 O O . ILE A 1 63 ? 9.564 55.125 -3.320 1.00 24.92 63 ILE A O 1
ATOM 483 N N . ASN A 1 64 ? 7.980 54.149 -2.066 1.00 21.62 64 ASN A N 1
ATOM 484 C CA . ASN A 1 64 ? 7.604 55.374 -1.360 1.00 21.62 64 ASN A CA 1
ATOM 485 C C . ASN A 1 64 ? 6.933 55.074 -0.008 1.00 21.62 64 ASN A C 1
ATOM 487 O O . ASN A 1 64 ? 6.443 53.967 0.217 1.00 21.62 64 ASN A O 1
ATOM 491 N N . LYS A 1 65 ? 6.957 56.059 0.891 1.00 25.55 65 LYS A N 1
ATOM 492 C CA . LYS A 1 65 ? 6.398 56.019 2.244 1.00 25.55 65 LYS A CA 1
ATOM 493 C C . LYS A 1 65 ? 5.720 57.352 2.571 1.00 25.55 65 LYS A C 1
ATOM 495 O O . LYS A 1 65 ? 6.188 58.395 2.139 1.00 25.55 65 LYS A O 1
ATOM 500 N N . ASP A 1 66 ? 4.671 57.271 3.384 1.00 24.95 66 ASP A N 1
ATOM 501 C CA . ASP A 1 66 ? 4.192 58.311 4.302 1.00 24.95 66 ASP A CA 1
ATOM 502 C C . ASP A 1 66 ? 4.001 59.743 3.741 1.00 24.95 66 ASP A C 1
ATOM 504 O O . ASP A 1 66 ? 4.870 60.602 3.863 1.00 24.95 66 ASP A O 1
ATOM 508 N N . HIS A 1 67 ? 2.784 60.052 3.269 1.00 26.88 67 HIS A N 1
ATOM 509 C CA . HIS A 1 67 ? 2.283 61.433 3.190 1.00 26.88 67 HIS A CA 1
ATOM 510 C C . HIS A 1 67 ? 0.899 61.576 3.852 1.00 26.88 67 HIS A C 1
ATOM 512 O O . HIS A 1 67 ? -0.124 61.306 3.239 1.00 26.88 67 HIS A O 1
ATOM 518 N N . GLN A 1 68 ? 0.941 62.035 5.108 1.00 23.14 68 GLN A N 1
ATOM 519 C CA . GLN A 1 68 ? -0.023 62.882 5.836 1.00 23.14 68 GLN A CA 1
ATOM 520 C C . GLN A 1 68 ? -1.529 62.527 5.914 1.00 23.14 68 GLN A C 1
ATOM 522 O O . GLN A 1 68 ? -2.225 62.265 4.941 1.00 23.14 68 GLN A O 1
ATOM 527 N N . LEU A 1 69 ? -2.050 62.675 7.138 1.00 23.59 69 LEU A N 1
ATOM 528 C CA . LEU A 1 69 ? -3.474 62.812 7.458 1.00 23.59 69 LEU A CA 1
ATOM 529 C C . LEU A 1 69 ? -4.096 64.043 6.782 1.00 23.59 69 LEU A C 1
ATOM 531 O O . LEU A 1 69 ? -3.503 65.118 6.832 1.00 23.59 69 LEU A O 1
ATOM 535 N N . LEU A 1 70 ? -5.355 63.932 6.344 1.00 22.14 70 LEU A N 1
ATOM 536 C CA . LEU A 1 70 ? -6.310 65.047 6.367 1.00 22.14 70 LEU A CA 1
ATOM 537 C C . LEU A 1 70 ? -7.760 64.529 6.424 1.00 22.14 70 LEU A C 1
ATOM 539 O O . LEU A 1 70 ? -8.189 63.752 5.575 1.00 22.14 70 LEU A O 1
ATOM 543 N N . HIS A 1 71 ? -8.518 64.967 7.432 1.00 23.14 71 HIS A N 1
ATOM 544 C CA . HIS A 1 71 ? -9.973 64.791 7.510 1.00 23.14 71 HIS A CA 1
ATOM 545 C C . HIS A 1 71 ? -10.670 65.941 6.771 1.00 23.14 71 HIS A C 1
ATOM 547 O O . HIS A 1 71 ? -10.433 67.079 7.147 1.00 23.14 71 HIS A O 1
ATOM 553 N N . HIS A 1 72 ? -11.586 65.649 5.842 1.00 22.92 72 HIS A N 1
ATOM 554 C CA . HIS A 1 72 ? -12.839 66.387 5.571 1.00 22.92 72 HIS A CA 1
ATOM 555 C C . HIS A 1 72 ? -13.733 65.459 4.704 1.00 22.92 72 HIS A C 1
ATOM 557 O O . HIS A 1 72 ? -13.199 64.811 3.813 1.00 22.92 72 HIS A O 1
ATOM 563 N N . SER A 1 73 ? -15.032 65.197 4.922 1.00 22.80 73 SER A N 1
ATOM 564 C CA . SER A 1 73 ? -16.165 65.913 5.555 1.00 22.80 73 SER A CA 1
ATOM 565 C C . SER A 1 73 ? -17.055 66.712 4.586 1.00 22.80 73 SER A C 1
ATOM 567 O O . SER A 1 73 ? -17.029 67.938 4.623 1.00 22.80 73 SER A O 1
ATOM 569 N N . THR A 1 74 ? -17.885 65.994 3.817 1.00 23.95 74 THR A N 1
ATOM 570 C CA . THR A 1 74 ? -19.157 66.396 3.153 1.00 23.95 74 THR A CA 1
ATOM 571 C C . THR A 1 74 ? -19.766 65.098 2.565 1.00 23.95 74 THR A C 1
ATOM 573 O O . THR A 1 74 ? -19.002 64.266 2.081 1.00 23.95 74 THR A O 1
ATOM 576 N N . SER A 1 75 ? -21.051 64.715 2.655 1.00 23.17 75 SER A N 1
ATOM 577 C CA . SER A 1 75 ? -22.337 65.424 2.847 1.00 23.17 75 SER A CA 1
ATOM 578 C C . SER A 1 75 ? -22.734 66.271 1.616 1.00 23.17 75 SER A C 1
ATOM 580 O O . SER A 1 75 ? -21.926 67.057 1.138 1.00 23.17 75 SER A O 1
ATOM 582 N N . ASP A 1 76 ? -23.900 66.129 0.968 1.00 24.11 76 ASP A N 1
ATOM 583 C CA . ASP A 1 76 ? -25.078 65.246 1.148 1.00 24.11 76 ASP A CA 1
ATOM 584 C C . ASP A 1 76 ? -25.564 64.735 -0.247 1.00 24.11 76 ASP A C 1
ATOM 586 O O . ASP A 1 76 ? -24.911 65.005 -1.251 1.00 24.11 76 ASP A O 1
ATOM 590 N N . ILE A 1 77 ? -26.620 63.923 -0.426 1.00 24.86 77 ILE A N 1
ATOM 591 C CA . ILE A 1 77 ? -28.049 64.322 -0.461 1.00 24.86 77 ILE A CA 1
ATOM 592 C C . ILE A 1 77 ? -28.954 63.061 -0.481 1.00 24.86 77 ILE A C 1
ATOM 594 O O . ILE A 1 77 ? -28.636 62.056 -1.112 1.00 24.86 77 ILE A O 1
ATOM 598 N N . ILE A 1 78 ? -30.120 63.159 0.167 1.00 24.36 78 ILE A N 1
ATOM 599 C CA . ILE A 1 78 ? -31.265 62.216 0.226 1.00 24.36 78 ILE A CA 1
ATOM 600 C C . ILE A 1 78 ? -32.513 63.073 -0.113 1.00 24.36 78 ILE A C 1
ATOM 602 O O . ILE A 1 78 ? -32.528 64.211 0.367 1.00 24.36 78 ILE A O 1
ATOM 606 N N . PRO A 1 79 ? -33.519 62.660 -0.935 1.00 35.47 79 PRO A N 1
ATOM 607 C CA . PRO A 1 79 ? -34.383 61.461 -0.781 1.00 35.47 79 PRO A CA 1
ATOM 608 C C . PRO A 1 79 ? -34.689 60.701 -2.106 1.00 35.47 79 PRO A C 1
ATOM 610 O O . PRO A 1 79 ? -34.219 61.097 -3.164 1.00 35.47 79 PRO A O 1
ATOM 613 N N . GLY A 1 80 ? -35.476 59.612 -2.164 1.00 22.89 80 GLY A N 1
ATOM 614 C CA . GLY A 1 80 ? -36.189 58.820 -1.141 1.00 22.89 80 GLY A CA 1
ATOM 615 C C . GLY A 1 80 ? -37.267 57.902 -1.772 1.00 22.89 80 GLY A C 1
ATOM 616 O O . GLY A 1 80 ? -37.281 57.739 -2.986 1.00 22.89 80 GLY A O 1
ATOM 617 N N . PHE A 1 81 ? -38.190 57.379 -0.945 1.00 23.34 81 PHE A N 1
ATOM 618 C CA . PHE A 1 81 ? -39.308 56.436 -1.219 1.00 23.34 81 PHE A CA 1
ATOM 619 C C . PHE A 1 81 ? -39.056 54.911 -1.120 1.00 23.34 81 PHE A C 1
ATOM 621 O O . PHE A 1 81 ? -38.378 54.283 -1.924 1.00 23.34 81 PHE A O 1
ATOM 628 N N . LEU A 1 82 ? -39.756 54.325 -0.142 1.00 23.66 82 LEU A N 1
ATOM 629 C CA . LEU A 1 82 ? -40.216 52.931 -0.024 1.00 23.66 82 LEU A CA 1
ATOM 630 C C . LEU A 1 82 ? -41.708 52.897 -0.464 1.00 23.66 82 LEU A C 1
ATOM 632 O O . LEU A 1 82 ? -42.344 53.951 -0.354 1.00 23.66 82 LEU A O 1
ATOM 636 N N . PRO A 1 83 ? -42.301 51.768 -0.940 1.00 31.44 83 PRO A N 1
ATOM 637 C CA . PRO A 1 83 ? -42.521 50.594 -0.076 1.00 31.44 83 PRO A CA 1
ATOM 638 C C . PRO A 1 83 ? -42.519 49.182 -0.720 1.00 31.44 83 PRO A C 1
ATOM 640 O O . PRO A 1 83 ? -42.721 48.997 -1.912 1.00 31.44 83 PRO A O 1
ATOM 643 N N . ASN A 1 84 ? -42.366 48.177 0.155 1.00 24.36 84 ASN A N 1
ATOM 644 C CA . ASN A 1 84 ? -42.871 46.791 0.101 1.00 24.36 84 ASN A CA 1
ATOM 645 C C . ASN A 1 84 ? -43.282 46.171 -1.261 1.00 24.36 84 ASN A C 1
ATOM 647 O O . ASN A 1 84 ? -44.362 46.457 -1.775 1.00 24.36 84 ASN A O 1
ATOM 651 N N . SER A 1 85 ? -42.661 45.045 -1.644 1.00 23.91 85 SER A N 1
ATOM 652 C CA . SER A 1 85 ? -43.119 43.716 -1.163 1.00 23.91 85 SER A CA 1
ATOM 653 C C . SER A 1 85 ? -42.464 42.508 -1.874 1.00 23.91 85 SER A C 1
ATOM 655 O O . SER A 1 85 ? -42.031 42.607 -3.016 1.00 23.91 85 SER A O 1
ATOM 657 N N . LYS A 1 86 ? -42.531 41.339 -1.206 1.00 24.98 86 LYS A N 1
ATOM 658 C CA . LYS A 1 86 ? -42.303 39.967 -1.728 1.00 24.98 86 LYS A CA 1
ATOM 659 C C . LYS A 1 86 ? -40.858 39.617 -2.140 1.00 24.98 86 LYS A C 1
ATOM 661 O O . LYS A 1 86 ? -39.976 40.463 -2.181 1.00 24.98 86 LYS A O 1
ATOM 666 N N . ALA A 1 87 ? -40.609 38.315 -2.309 1.00 32.28 87 ALA A N 1
ATOM 667 C CA . ALA A 1 87 ? -39.276 37.704 -2.315 1.00 32.28 87 ALA A CA 1
ATOM 668 C C . ALA A 1 87 ? -38.954 36.945 -3.620 1.00 32.28 87 ALA A C 1
ATO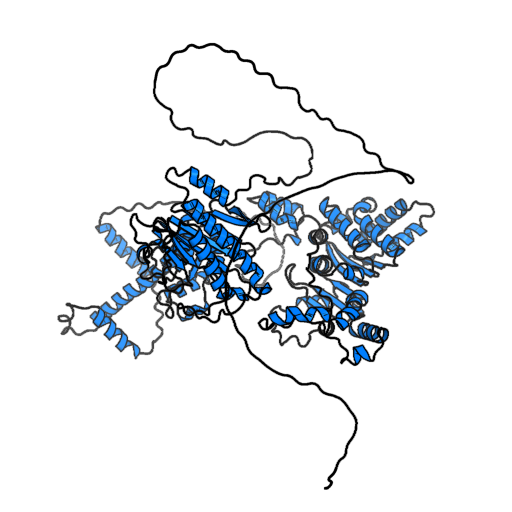M 670 O O . ALA A 1 87 ? -39.876 36.419 -4.247 1.00 32.28 87 ALA A O 1
ATOM 671 N N . PRO A 1 88 ? -37.664 36.782 -3.969 1.00 27.80 88 PRO A N 1
ATOM 672 C CA . PRO A 1 88 ? -37.156 35.643 -4.733 1.00 27.80 88 PRO A CA 1
ATOM 673 C C . PRO A 1 88 ? -36.762 34.500 -3.766 1.00 27.80 88 PRO A C 1
ATOM 675 O O . PRO A 1 88 ? -36.325 34.756 -2.647 1.00 27.80 88 PRO A O 1
ATOM 678 N N . ALA A 1 89 ? -36.985 33.213 -4.038 1.00 26.28 89 ALA A N 1
ATOM 679 C CA . ALA A 1 89 ? -36.828 32.430 -5.271 1.00 26.28 89 ALA A CA 1
ATOM 680 C C . ALA A 1 89 ? -35.362 32.055 -5.576 1.00 26.28 89 ALA A C 1
ATOM 682 O O . ALA A 1 89 ? -34.472 32.895 -5.659 1.00 26.28 89 ALA A O 1
ATOM 683 N N . SER A 1 90 ? -35.151 30.747 -5.712 1.00 24.09 90 SER A N 1
ATOM 684 C CA . SER A 1 90 ? -33.891 30.013 -5.882 1.00 24.09 90 SER A CA 1
ATOM 685 C C . SER A 1 90 ? -32.897 30.582 -6.902 1.00 24.09 90 SER A C 1
ATOM 687 O O . SER A 1 90 ? -33.241 30.745 -8.072 1.00 24.09 90 SER A O 1
ATOM 689 N N . PHE A 1 91 ? -31.624 30.683 -6.508 1.00 23.17 91 PHE A 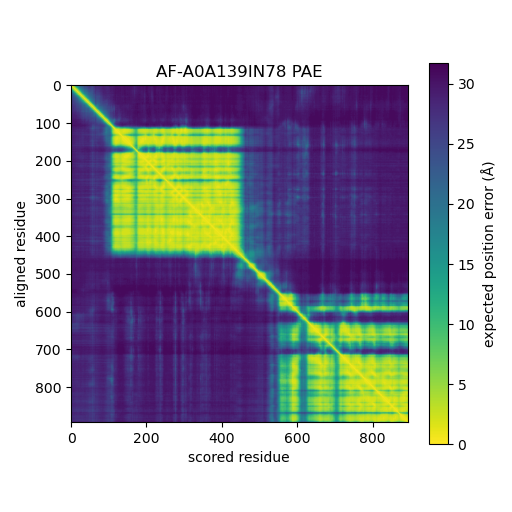N 1
ATOM 690 C CA . PHE A 1 91 ? -30.499 30.689 -7.448 1.00 23.17 91 PHE A CA 1
ATOM 691 C C . PHE A 1 91 ? -29.992 29.260 -7.677 1.00 23.17 91 PHE A C 1
ATOM 693 O O . PHE A 1 91 ? -29.609 28.575 -6.732 1.00 23.17 91 PHE A O 1
ATOM 700 N N . THR A 1 92 ? -29.974 28.827 -8.939 1.00 22.50 92 THR A N 1
ATOM 701 C CA . THR A 1 92 ? -29.356 27.565 -9.380 1.00 22.50 92 THR A CA 1
ATOM 702 C C . THR A 1 92 ? -28.102 27.910 -10.171 1.00 22.50 92 THR A C 1
ATOM 704 O O . THR A 1 92 ? -28.202 28.613 -11.176 1.00 22.50 92 THR A O 1
ATOM 707 N N . LEU A 1 93 ? -26.926 27.444 -9.738 1.00 23.20 93 LEU A N 1
ATOM 708 C CA . LEU A 1 93 ? -25.681 27.696 -10.464 1.00 23.20 93 LEU A CA 1
ATOM 709 C C . LEU A 1 93 ? -25.392 26.556 -11.449 1.00 23.20 93 LEU A C 1
ATOM 711 O O . LEU A 1 93 ? -24.837 25.521 -11.085 1.00 23.20 93 LEU A O 1
ATOM 715 N N . THR A 1 94 ? -25.773 26.753 -12.708 1.00 22.62 94 THR A N 1
ATOM 716 C CA . THR A 1 94 ? -25.452 25.827 -13.801 1.00 22.62 94 THR A CA 1
ATOM 717 C C . THR A 1 94 ? -24.026 26.078 -14.292 1.00 22.62 94 THR A C 1
ATOM 719 O O . THR A 1 94 ? -23.746 27.149 -14.827 1.00 22.62 94 THR A O 1
ATOM 722 N N . ILE A 1 95 ? -23.133 25.093 -14.165 1.00 26.61 95 ILE A N 1
ATOM 723 C CA . ILE A 1 95 ? -21.800 25.139 -14.788 1.00 26.61 95 ILE A CA 1
ATOM 724 C C . ILE A 1 95 ? -21.898 24.507 -16.182 1.00 26.61 95 ILE A C 1
ATOM 726 O O . ILE A 1 95 ? -22.289 23.349 -16.321 1.00 26.61 95 ILE A O 1
ATOM 730 N N . SER A 1 96 ? -21.593 25.293 -17.215 1.00 23.84 96 SER A N 1
ATOM 731 C CA . SER A 1 96 ? -21.790 24.943 -18.625 1.00 23.84 96 SER A CA 1
ATOM 732 C C . SER A 1 96 ? -20.515 24.446 -19.322 1.00 23.84 96 SER A C 1
ATOM 734 O O . SER A 1 96 ? -19.393 24.613 -18.845 1.00 23.84 96 SER A O 1
ATOM 736 N N . THR A 1 97 ? -20.693 23.799 -20.474 1.00 26.70 97 THR A N 1
ATOM 737 C CA . THR A 1 97 ? -19.641 23.086 -21.211 1.00 26.70 97 THR A CA 1
ATOM 738 C C . THR A 1 97 ? -19.027 23.893 -22.364 1.00 26.70 97 THR A C 1
ATOM 740 O O . THR A 1 97 ? -19.739 24.298 -23.278 1.00 26.70 97 THR A O 1
ATOM 743 N N . SER A 1 98 ? -17.688 23.959 -22.386 1.00 28.59 98 SER A N 1
ATOM 744 C CA . SER A 1 98 ? -16.791 24.020 -23.568 1.00 28.59 98 SER A CA 1
ATOM 745 C C . SER A 1 98 ? -16.918 25.143 -24.626 1.00 28.59 98 SER A C 1
ATOM 747 O O . SER A 1 98 ? -17.904 25.218 -25.354 1.00 28.59 98 SER A O 1
ATOM 749 N N . SER A 1 99 ? -15.797 25.827 -24.918 1.00 29.41 99 SER A N 1
ATOM 750 C CA . SER A 1 99 ? -14.984 25.657 -26.160 1.00 29.41 99 SER A CA 1
ATOM 751 C C . SER A 1 99 ? -14.299 26.947 -26.673 1.00 29.41 99 SER A C 1
ATOM 753 O O . SER A 1 99 ? -14.826 28.039 -26.490 1.00 29.41 99 SER A O 1
ATOM 755 N N . LYS A 1 100 ? -13.166 26.777 -27.395 1.00 24.97 100 LYS A N 1
ATOM 756 C CA . LYS A 1 100 ? -12.287 27.813 -28.017 1.00 24.97 100 LYS A CA 1
ATOM 757 C C . LYS A 1 100 ? -11.562 28.714 -26.987 1.00 24.97 100 LYS A C 1
ATOM 759 O O . LYS A 1 100 ? -12.084 28.943 -25.909 1.00 24.97 100 LYS A O 1
ATOM 764 N N . MET A 1 101 ? -10.349 29.237 -27.202 1.00 24.50 101 MET A N 1
ATOM 765 C CA . MET A 1 101 ? -9.335 29.170 -28.285 1.00 24.50 101 MET A CA 1
ATOM 766 C C . MET A 1 101 ? -7.936 29.405 -27.626 1.00 24.50 101 MET A C 1
ATOM 768 O O . MET A 1 101 ? -7.898 29.550 -26.409 1.00 24.50 101 MET A O 1
ATOM 772 N N . SER A 1 102 ? -6.750 29.435 -28.252 1.00 24.39 102 SER A N 1
ATOM 773 C CA . SER A 1 102 ? -6.253 29.383 -29.650 1.00 24.39 102 SER A CA 1
ATOM 774 C C . SER A 1 102 ? -4.784 28.873 -29.656 1.00 24.39 102 SER A C 1
ATOM 776 O O . SER A 1 102 ? -4.257 28.524 -28.603 1.00 24.39 102 SER A O 1
ATOM 778 N N . SER A 1 103 ? -4.112 28.805 -30.815 1.00 35.16 103 SER A N 1
ATOM 779 C CA . SER A 1 103 ? -2.717 28.341 -30.965 1.00 35.16 103 SER A CA 1
ATOM 780 C C . SER A 1 103 ? -1.667 29.459 -30.884 1.00 35.16 103 SER A C 1
ATOM 782 O O . SER A 1 103 ? -1.727 30.361 -31.712 1.00 35.16 103 SER A O 1
ATOM 784 N N . GLU A 1 104 ? -0.666 29.341 -30.000 1.00 27.55 104 GLU A N 1
ATOM 785 C CA . GLU A 1 104 ? 0.709 29.862 -30.179 1.00 27.55 104 GLU A CA 1
ATOM 786 C C . GLU A 1 104 ? 1.632 29.461 -29.006 1.00 27.55 104 GLU A C 1
ATOM 788 O O . GLU A 1 104 ? 1.148 29.116 -27.933 1.00 27.55 104 GLU A O 1
ATOM 793 N N . GLY A 1 105 ? 2.957 29.544 -29.206 1.00 25.66 105 GLY A N 1
ATOM 794 C CA . GLY A 1 105 ? 3.963 29.599 -28.130 1.00 25.66 105 GLY A CA 1
ATOM 795 C C . GLY A 1 105 ? 4.295 28.291 -27.388 1.00 25.66 105 GLY A C 1
ATOM 796 O O . GLY A 1 105 ? 3.526 27.791 -26.573 1.00 25.66 105 GLY A O 1
ATOM 797 N N . GLY A 1 106 ? 5.516 27.777 -27.575 1.00 40.84 106 GLY A N 1
ATOM 798 C CA . GLY A 1 106 ? 6.052 26.703 -26.731 1.00 40.84 106 GLY A CA 1
ATOM 799 C C . GLY A 1 106 ? 6.457 27.219 -25.344 1.00 40.84 106 GLY A C 1
ATOM 800 O O . GLY A 1 106 ? 7.315 28.093 -25.242 1.00 40.84 106 GLY A O 1
ATOM 801 N N . ALA A 1 107 ? 5.885 26.655 -24.278 1.00 28.52 107 ALA A N 1
ATOM 802 C CA . ALA A 1 107 ? 6.211 26.998 -22.892 1.00 28.52 107 ALA A CA 1
ATOM 803 C C . ALA A 1 107 ? 6.676 25.765 -22.100 1.00 28.52 107 ALA A C 1
ATOM 805 O O . ALA A 1 107 ? 6.138 24.669 -22.254 1.00 28.52 107 ALA A O 1
ATOM 806 N N . VAL A 1 108 ? 7.672 25.952 -21.227 1.00 39.41 108 VAL A N 1
ATOM 807 C CA . VAL A 1 108 ? 8.172 24.898 -20.330 1.00 39.41 108 VAL A CA 1
ATOM 808 C C . VAL A 1 108 ? 7.043 24.435 -19.409 1.00 39.41 108 VAL A C 1
ATOM 810 O O . VAL A 1 108 ? 6.428 25.251 -18.721 1.00 39.41 108 VAL A O 1
ATOM 813 N N . GLY A 1 109 ? 6.804 23.122 -19.373 1.00 37.88 109 GLY A N 1
ATOM 814 C CA . GLY A 1 109 ? 5.786 22.501 -18.531 1.00 37.88 109 GLY A CA 1
ATOM 815 C C . GLY A 1 109 ? 6.094 22.648 -17.042 1.00 37.88 109 GLY A C 1
ATOM 816 O O . GLY A 1 109 ? 6.680 21.755 -16.437 1.00 37.88 109 GLY A O 1
ATOM 817 N N . LYS A 1 110 ? 5.671 23.765 -16.444 1.00 38.12 110 LYS A N 1
ATOM 818 C CA . LYS A 1 110 ? 5.486 23.859 -14.995 1.00 38.12 110 LYS A CA 1
ATOM 819 C C . LYS A 1 110 ? 4.408 22.855 -14.598 1.00 38.12 110 LYS A C 1
ATOM 821 O O . LYS A 1 110 ? 3.282 22.953 -15.084 1.00 38.12 110 LYS A O 1
ATOM 826 N N . GLU A 1 111 ? 4.721 21.949 -13.677 1.00 40.84 111 GLU A N 1
ATOM 827 C CA . GLU A 1 111 ? 3.669 21.284 -12.913 1.00 40.84 111 GLU A CA 1
ATOM 828 C C . GLU A 1 111 ? 2.855 22.370 -12.199 1.00 40.84 111 GLU A C 1
ATOM 830 O O . GLU A 1 111 ? 3.406 23.216 -11.487 1.00 40.84 111 GLU A O 1
ATOM 835 N N . SER A 1 112 ? 1.545 22.397 -12.436 1.00 48.84 112 SER A N 1
ATOM 836 C CA . SER A 1 112 ? 0.645 23.332 -11.771 1.00 48.84 112 SER A CA 1
ATOM 837 C C . SER A 1 112 ? 0.520 22.927 -10.305 1.00 48.84 112 SER A C 1
ATOM 839 O O . SER A 1 112 ? -0.256 22.029 -9.973 1.00 48.84 112 SER A O 1
ATOM 841 N N . ILE A 1 113 ? 1.309 23.568 -9.437 1.00 67.75 113 ILE A N 1
ATOM 842 C CA . ILE A 1 113 ? 1.231 23.394 -7.983 1.00 67.75 113 ILE A CA 1
ATOM 843 C C . ILE A 1 113 ? -0.218 23.646 -7.563 1.00 67.75 113 ILE A C 1
ATOM 845 O O . ILE A 1 113 ? -0.713 24.763 -7.712 1.00 67.75 113 ILE A O 1
ATOM 849 N N . ASN A 1 114 ? -0.899 22.618 -7.049 1.00 70.69 114 ASN A N 1
ATOM 850 C CA . ASN A 1 114 ? -2.251 22.795 -6.539 1.00 70.69 114 ASN A CA 1
ATOM 851 C C . ASN A 1 114 ? -2.197 23.584 -5.224 1.00 70.69 114 ASN A C 1
ATOM 853 O O . ASN A 1 114 ? -1.872 23.033 -4.173 1.00 70.69 114 ASN A O 1
ATOM 857 N N . THR A 1 115 ? -2.515 24.873 -5.294 1.00 79.69 115 THR A N 1
ATOM 858 C CA . THR A 1 115 ? -2.639 25.758 -4.131 1.00 79.69 115 THR A CA 1
ATOM 859 C C . THR A 1 115 ? -3.949 25.557 -3.370 1.00 79.69 115 THR A C 1
ATOM 861 O O . THR A 1 115 ? -4.039 25.931 -2.204 1.00 79.69 115 THR A O 1
ATOM 864 N N . GLU A 1 116 ? -4.962 24.945 -3.988 1.00 83.75 116 GLU A N 1
ATOM 865 C CA . GLU A 1 116 ? -6.283 24.710 -3.395 1.00 83.75 116 GLU A CA 1
ATOM 866 C C . GLU A 1 116 ? -6.339 23.348 -2.695 1.00 83.75 116 GLU A C 1
ATOM 868 O O . GLU A 1 116 ? -7.083 22.433 -3.051 1.00 83.75 116 GLU A O 1
ATOM 873 N N . ILE A 1 117 ? -5.509 23.213 -1.663 1.00 90.38 117 ILE A N 1
ATOM 874 C CA . ILE A 1 117 ? -5.487 22.035 -0.799 1.00 90.38 117 ILE A CA 1
ATOM 875 C C . ILE A 1 117 ? -6.728 22.051 0.110 1.00 90.38 117 ILE A C 1
ATOM 877 O O . ILE A 1 117 ? -7.008 23.036 0.801 1.00 90.38 117 ILE A O 1
ATOM 881 N N . ILE A 1 118 ? -7.470 20.941 0.134 1.00 96.25 118 ILE A N 1
ATOM 882 C CA . ILE A 1 118 ? -8.587 20.719 1.061 1.00 96.25 118 ILE A CA 1
ATOM 883 C C . ILE A 1 118 ? -8.099 19.796 2.179 1.00 96.25 118 ILE A C 1
ATOM 885 O O . ILE A 1 118 ? -7.897 18.600 1.968 1.00 96.25 118 ILE A O 1
ATOM 889 N N . THR A 1 119 ? -7.885 20.354 3.372 1.00 97.38 119 THR A N 1
ATOM 890 C CA . THR A 1 119 ? -7.613 19.566 4.583 1.00 97.38 119 THR A CA 1
ATOM 891 C C . THR A 1 119 ? -8.912 19.028 5.180 1.00 97.38 119 THR A C 1
ATOM 893 O O . THR A 1 119 ? -9.989 19.573 4.936 1.00 97.38 119 THR A O 1
ATOM 896 N N . LEU A 1 120 ? -8.824 17.996 6.022 1.00 97.25 120 LEU A N 1
ATOM 897 C CA . LEU A 1 120 ? -9.964 17.486 6.783 1.00 97.25 120 LEU A CA 1
ATOM 898 C C . LEU A 1 120 ? -10.624 18.591 7.621 1.00 97.25 120 LEU A C 1
ATOM 900 O O . LEU A 1 120 ? -11.843 18.723 7.609 1.00 97.25 120 LEU A O 1
ATOM 904 N N . SER A 1 121 ? -9.832 19.415 8.312 1.00 95.81 121 SER A N 1
ATOM 905 C CA . SER A 1 121 ? -10.344 20.495 9.164 1.00 95.81 121 SER A CA 1
ATOM 906 C C . SER A 1 121 ? -11.080 21.568 8.349 1.00 95.81 121 SER A C 1
ATOM 908 O O . SER A 1 121 ? -12.103 22.093 8.793 1.00 95.81 121 SER A O 1
ATOM 910 N N . ARG A 1 122 ? -10.609 21.854 7.123 1.00 95.69 122 ARG A N 1
ATOM 911 C CA . ARG A 1 122 ? -11.313 22.713 6.160 1.00 95.69 122 ARG A CA 1
ATOM 912 C C . ARG A 1 122 ? -12.627 22.067 5.718 1.00 95.69 122 ARG A C 1
ATOM 914 O O . ARG A 1 122 ? -13.668 22.696 5.868 1.00 95.69 122 ARG A O 1
ATOM 921 N N . TYR A 1 123 ? -12.584 20.816 5.256 1.00 96.38 123 TYR A N 1
ATOM 922 C CA . TYR A 1 123 ? -13.761 20.065 4.804 1.00 96.38 123 TYR A CA 1
ATOM 923 C C . TYR A 1 123 ? -14.859 20.023 5.877 1.00 96.38 123 TYR A C 1
ATOM 925 O O . TYR A 1 123 ? -15.989 20.420 5.621 1.00 96.38 123 TYR A O 1
ATOM 933 N N . LEU A 1 124 ? -14.521 19.635 7.112 1.00 95.00 124 LEU A N 1
ATOM 934 C CA . LEU A 1 124 ? -15.469 19.581 8.231 1.00 95.00 124 LEU A CA 1
ATOM 935 C C . LEU A 1 124 ? -16.080 20.953 8.559 1.00 95.00 124 LEU A C 1
ATOM 937 O O . LEU A 1 124 ? -17.259 21.031 8.902 1.00 95.00 124 LEU A O 1
ATOM 941 N N . SER A 1 125 ? -15.298 22.030 8.439 1.00 93.56 125 SER A N 1
ATOM 942 C CA . SER A 1 125 ? -15.781 23.400 8.658 1.00 93.56 125 SER A CA 1
ATOM 943 C C . SER A 1 125 ? -16.723 23.857 7.537 1.00 93.56 125 SER A C 1
ATOM 945 O O . SER A 1 125 ? -17.769 24.440 7.813 1.00 93.56 125 SER A O 1
ATOM 947 N N . GLU A 1 126 ? -16.390 23.558 6.278 1.00 93.44 126 GLU A N 1
ATOM 948 C CA . GLU A 1 126 ? -17.229 23.853 5.111 1.00 93.44 126 GLU A CA 1
ATOM 949 C C . GLU A 1 126 ? -18.547 23.056 5.159 1.00 93.44 126 GLU A C 1
ATOM 951 O O . GLU A 1 126 ? -19.616 23.651 5.008 1.00 93.44 126 GLU A O 1
ATOM 956 N N . GLU A 1 127 ? -18.514 21.753 5.468 1.00 91.44 127 GLU A N 1
ATOM 957 C CA . GLU A 1 127 ? -19.725 20.945 5.684 1.00 91.44 127 GLU A CA 1
ATOM 958 C C . GLU A 1 127 ? -20.585 21.483 6.840 1.00 91.44 127 GLU A C 1
ATOM 960 O O . GLU A 1 127 ? -21.801 21.606 6.682 1.00 91.44 127 GLU A O 1
ATOM 965 N N . GLN A 1 128 ? -19.986 21.886 7.971 1.00 92.06 128 GLN A N 1
ATOM 966 C CA . GLN A 1 128 ? -20.740 22.453 9.098 1.00 92.06 128 GLN A CA 1
ATOM 967 C C . GLN A 1 128 ? -21.595 23.656 8.665 1.00 92.06 128 GLN A C 1
ATOM 969 O O . GLN A 1 128 ? -22.746 23.759 9.083 1.00 92.06 128 GLN A O 1
ATOM 974 N N . THR A 1 129 ? -21.084 24.545 7.803 1.00 90.81 129 THR A N 1
ATOM 975 C CA . THR A 1 129 ? -21.846 25.734 7.362 1.00 90.81 129 THR A CA 1
ATOM 976 C C . THR A 1 129 ? -23.101 25.422 6.542 1.00 90.81 129 THR A C 1
ATOM 978 O O . THR A 1 129 ? -23.984 26.275 6.439 1.00 90.81 129 THR A O 1
ATOM 981 N N . LYS A 1 130 ? -23.227 24.205 5.998 1.00 89.25 130 LYS A N 1
ATOM 982 C CA . LYS A 1 130 ? -24.424 23.754 5.268 1.00 89.25 130 LYS A CA 1
ATOM 983 C C . LYS A 1 130 ? -25.565 23.361 6.218 1.00 89.25 130 LYS A C 1
ATOM 985 O O . LYS A 1 130 ? -26.732 23.432 5.836 1.00 89.25 130 LYS A O 1
ATOM 990 N N . HIS A 1 131 ? -25.231 23.003 7.459 1.00 87.31 131 HIS A N 1
ATOM 991 C CA . HIS A 1 131 ? -26.145 22.522 8.493 1.00 87.31 131 HIS A CA 1
ATOM 992 C C . HIS A 1 131 ? -26.420 23.616 9.533 1.00 87.31 131 HIS A C 1
ATOM 994 O O . HIS A 1 131 ? -25.636 23.842 10.454 1.00 87.31 131 HIS A O 1
ATOM 1000 N N . LYS A 1 132 ? -27.560 24.306 9.416 1.00 84.00 132 LYS A N 1
ATOM 1001 C CA . LYS A 1 132 ? -27.931 25.436 10.299 1.00 84.00 132 LYS A CA 1
ATOM 1002 C C . LYS A 1 132 ? -28.119 25.023 11.765 1.00 84.00 132 LYS A C 1
ATOM 1004 O O . LYS A 1 132 ? -28.009 25.848 12.665 1.00 84.00 132 LYS A O 1
ATOM 1009 N N . GLU A 1 133 ? -28.393 23.746 11.992 1.00 85.06 133 GLU A N 1
ATOM 1010 C CA . GLU A 1 133 ? -28.525 23.075 13.281 1.00 85.06 133 GLU A CA 1
ATOM 1011 C C . GLU A 1 133 ? -27.179 22.657 13.914 1.00 85.06 133 GLU A C 1
ATOM 1013 O O . GLU A 1 133 ? -27.141 22.239 15.076 1.00 85.06 133 GLU A O 1
ATOM 1018 N N . ALA A 1 134 ? -26.061 22.754 13.182 1.00 85.94 134 ALA A N 1
ATOM 1019 C CA . ALA A 1 134 ? -24.757 22.267 13.624 1.00 85.94 134 ALA A CA 1
ATOM 1020 C C . ALA A 1 134 ? -23.991 23.300 14.475 1.00 85.94 134 ALA A C 1
ATOM 1022 O O . ALA A 1 134 ? -23.269 24.162 13.974 1.00 85.94 134 ALA A O 1
ATOM 1023 N N . THR A 1 135 ? -24.056 23.139 15.800 1.00 87.62 135 THR A N 1
ATOM 1024 C CA . THR A 1 135 ? -23.380 24.009 16.793 1.00 87.62 135 THR A CA 1
ATOM 1025 C C . THR A 1 135 ? -21.842 23.922 16.807 1.00 87.62 135 THR A C 1
ATOM 1027 O O . THR A 1 135 ? -21.207 24.537 17.659 1.00 87.62 135 THR A O 1
ATOM 1030 N N . GLY A 1 136 ? -21.230 23.110 15.939 1.00 91.44 136 GLY A N 1
ATOM 1031 C CA . GLY A 1 136 ? -19.782 22.858 15.900 1.00 91.44 136 GLY A CA 1
ATOM 1032 C C . GLY A 1 136 ? -19.260 21.778 16.855 1.00 91.44 136 GLY A C 1
ATOM 1033 O O . GLY A 1 136 ? -18.099 21.390 16.751 1.00 91.44 136 GLY A O 1
ATOM 1034 N N . ASP A 1 137 ? -20.094 21.224 17.741 1.00 93.31 137 ASP A N 1
ATOM 1035 C CA . ASP A 1 137 ? -19.685 20.142 18.656 1.00 93.31 137 ASP A CA 1
ATOM 1036 C C . ASP A 1 137 ? -19.149 18.910 17.905 1.00 93.31 137 ASP A C 1
ATOM 1038 O O . ASP A 1 137 ? -18.149 18.321 18.309 1.00 93.31 137 ASP A O 1
ATOM 1042 N N . PHE A 1 138 ? -19.798 18.537 16.798 1.00 94.81 138 PHE A N 1
ATOM 1043 C CA . PHE A 1 138 ? -19.381 17.418 15.951 1.00 94.81 138 PHE A CA 1
ATOM 1044 C C . PHE A 1 138 ? -18.036 17.689 15.257 1.00 94.81 138 PHE A C 1
ATOM 1046 O O . PHE A 1 138 ? -17.164 16.824 15.229 1.00 94.81 138 PHE A O 1
ATOM 1053 N N . THR A 1 139 ? -17.834 18.913 14.766 1.00 95.44 139 THR A N 1
ATOM 1054 C CA . THR A 1 139 ? -16.581 19.389 14.163 1.00 95.44 139 THR A CA 1
ATOM 1055 C C . THR A 1 139 ? -15.425 19.298 15.162 1.00 95.44 139 THR A C 1
ATOM 1057 O O . THR A 1 139 ? -14.363 18.767 14.846 1.00 95.44 139 THR A O 1
ATOM 1060 N N . LEU A 1 140 ? -15.650 19.734 16.409 1.00 95.56 140 LEU A N 1
ATOM 1061 C CA . LEU A 1 140 ? -14.671 19.643 17.498 1.00 95.56 140 LEU A CA 1
ATOM 1062 C C . LEU A 1 140 ? -14.349 18.191 17.888 1.00 95.56 140 LEU A C 1
ATOM 1064 O O . LEU A 1 140 ? -13.188 17.877 18.148 1.00 95.56 140 LEU A O 1
ATOM 1068 N N . LEU A 1 141 ? -15.343 17.296 17.885 1.00 96.94 141 LEU A N 1
ATOM 1069 C CA . LEU A 1 141 ? -15.126 15.857 18.068 1.00 96.94 141 LEU A CA 1
ATOM 1070 C C . LEU A 1 141 ? -14.270 15.269 16.933 1.00 96.94 141 LEU A C 1
ATOM 1072 O O . LEU A 1 141 ? -13.302 14.556 17.191 1.00 96.94 141 LEU A O 1
ATOM 1076 N N . CYS A 1 142 ? -14.565 15.622 15.681 1.00 97.12 142 CYS A N 1
ATOM 1077 C CA . CYS A 1 142 ? -13.795 15.166 14.525 1.00 97.12 142 CYS A CA 1
ATOM 1078 C C . CYS A 1 142 ? -12.354 15.709 14.520 1.00 97.12 142 CYS A C 1
ATOM 1080 O O . CYS A 1 142 ? -11.439 14.984 14.140 1.00 97.12 142 CYS A O 1
ATOM 1082 N N . HIS A 1 143 ? -12.110 16.930 15.010 1.00 96.31 143 HIS A N 1
ATOM 1083 C CA . HIS A 1 143 ? -10.749 17.446 15.220 1.00 96.31 143 HIS A CA 1
ATOM 1084 C C . HIS A 1 143 ? -9.992 16.687 16.326 1.00 96.31 143 HIS A C 1
ATOM 1086 O O . HIS A 1 143 ? -8.799 16.420 16.176 1.00 96.31 143 HIS A O 1
ATOM 1092 N N . ALA A 1 144 ? -10.665 16.281 17.409 1.00 97.50 144 ALA A N 1
ATOM 1093 C CA . ALA A 1 144 ? -10.057 15.436 18.439 1.00 97.50 144 ALA A CA 1
ATOM 1094 C C . ALA A 1 144 ? -9.709 14.032 17.904 1.00 97.50 144 ALA A C 1
ATOM 1096 O O . ALA A 1 144 ? -8.641 13.505 18.215 1.00 97.50 144 ALA A O 1
ATOM 1097 N N . LEU A 1 145 ? -10.559 13.458 17.045 1.00 97.81 145 LEU A N 1
ATOM 1098 C CA . LEU A 1 145 ? -10.276 12.202 16.339 1.00 97.81 145 LEU A CA 1
ATOM 1099 C C . LEU A 1 145 ? -9.099 12.352 15.369 1.00 97.81 145 LEU A C 1
ATOM 1101 O O . LEU A 1 145 ? -8.173 11.548 15.378 1.00 97.81 145 LEU A O 1
ATOM 1105 N N . GLN A 1 146 ? -9.066 13.436 14.591 1.00 97.19 146 GLN A N 1
ATOM 1106 C CA . GLN A 1 146 ? -7.934 13.750 13.723 1.00 97.19 146 GLN A CA 1
ATOM 1107 C C . GLN A 1 146 ? -6.614 13.815 14.513 1.00 97.19 146 GLN A C 1
ATOM 1109 O O . GLN A 1 146 ? -5.584 13.338 14.035 1.00 97.19 146 GLN A O 1
ATOM 1114 N N . PHE A 1 147 ? -6.629 14.382 15.724 1.00 97.38 147 PHE A N 1
ATOM 1115 C CA . PHE A 1 147 ? -5.463 14.408 16.605 1.00 97.38 147 PHE A CA 1
ATOM 1116 C C . PHE A 1 147 ? -5.049 13.006 17.083 1.00 97.38 147 PHE A C 1
ATOM 1118 O O . PHE A 1 147 ? -3.863 12.682 16.995 1.00 97.38 147 PHE A O 1
ATOM 1125 N N . SER A 1 148 ? -5.985 12.155 17.529 1.00 97.75 148 SER A N 1
ATOM 1126 C CA . SER A 1 148 ? -5.639 10.786 17.943 1.00 97.75 148 SER A CA 1
ATOM 1127 C C . SER A 1 148 ? -5.072 9.970 16.779 1.00 97.75 148 SER A C 1
ATOM 1129 O O . SER A 1 148 ? -4.011 9.371 16.944 1.00 97.75 148 SER A O 1
ATOM 1131 N N . PHE A 1 149 ? -5.660 10.032 15.578 1.00 97.69 149 PHE A N 1
ATOM 1132 C CA . PHE A 1 149 ? -5.135 9.329 14.398 1.00 97.69 149 PHE A CA 1
ATOM 1133 C C . PHE A 1 149 ? -3.722 9.796 14.014 1.00 97.69 149 PHE A C 1
ATOM 1135 O O . PHE A 1 149 ? -2.856 8.969 13.724 1.00 97.69 149 PHE A O 1
ATOM 1142 N N . LYS A 1 150 ? -3.451 11.113 14.040 1.00 96.94 150 LYS A N 1
ATOM 1143 C CA . LYS A 1 150 ? -2.108 11.655 13.753 1.00 96.94 150 LYS A CA 1
ATOM 1144 C C . LYS A 1 150 ? -1.072 11.189 14.787 1.00 96.94 150 LYS A C 1
ATOM 1146 O O . LYS A 1 150 ? 0.041 10.823 14.400 1.00 96.94 150 LYS A O 1
ATOM 1151 N N . SER A 1 151 ? -1.442 11.135 16.068 1.00 96.06 151 SER A N 1
ATOM 1152 C CA . SER A 1 151 ? -0.585 10.638 17.153 1.00 96.06 151 SER A CA 1
ATOM 1153 C C . SER A 1 151 ? -0.341 9.125 17.070 1.00 96.06 151 SER A C 1
ATOM 1155 O O . SER A 1 151 ? 0.812 8.694 17.088 1.00 96.06 151 SER A O 1
ATOM 1157 N N . ILE A 1 152 ? -1.385 8.309 16.893 1.00 95.25 152 ILE A N 1
ATOM 1158 C CA . ILE A 1 152 ? -1.276 6.844 16.751 1.00 95.25 152 ILE A CA 1
ATOM 1159 C C . ILE A 1 152 ? -0.401 6.491 15.535 1.00 95.25 152 ILE A C 1
ATOM 1161 O O . ILE A 1 152 ? 0.560 5.729 15.656 1.00 95.25 152 ILE A O 1
ATOM 1165 N N . ALA A 1 153 ? -0.624 7.144 14.387 1.00 94.69 153 ALA A N 1
ATOM 1166 C CA . ALA A 1 153 ? 0.198 6.963 13.190 1.00 94.69 153 ALA A CA 1
ATOM 1167 C C . ALA A 1 153 ? 1.680 7.338 13.399 1.00 94.69 153 ALA A C 1
ATOM 1169 O O . ALA A 1 153 ? 2.555 6.805 12.713 1.00 94.69 153 ALA A O 1
ATOM 1170 N N . TYR A 1 154 ? 1.988 8.278 14.297 1.00 93.06 154 TYR A N 1
ATOM 1171 C CA . TYR A 1 154 ? 3.364 8.636 14.655 1.00 93.06 154 TYR A CA 1
ATOM 1172 C C . TYR A 1 154 ? 4.034 7.544 15.504 1.00 93.06 154 TYR A C 1
ATOM 1174 O O . TYR A 1 154 ? 5.168 7.167 15.204 1.00 93.06 154 TYR A O 1
ATOM 1182 N N . TYR A 1 155 ? 3.338 6.983 16.500 1.00 91.44 155 TYR A N 1
ATOM 1183 C CA . TYR A 1 155 ? 3.886 5.900 17.322 1.00 91.44 155 TYR A CA 1
ATOM 1184 C C . TYR A 1 155 ? 4.035 4.584 16.542 1.00 91.44 155 TYR A C 1
ATOM 1186 O O . TYR A 1 155 ? 5.106 3.982 16.612 1.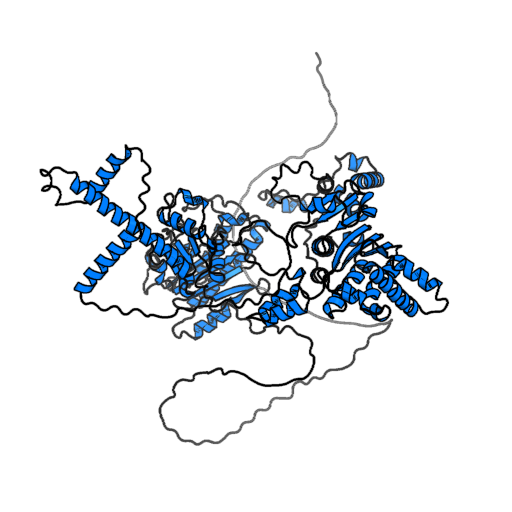00 91.44 155 TYR A O 1
ATOM 1194 N N . ILE A 1 156 ? 3.057 4.191 15.712 1.00 90.56 156 ILE A N 1
ATOM 1195 C CA . ILE A 1 156 ? 3.152 3.002 14.833 1.00 90.56 156 ILE A CA 1
ATOM 1196 C C . ILE A 1 156 ? 4.403 3.068 13.950 1.00 90.56 156 ILE A C 1
ATOM 1198 O O . ILE A 1 156 ? 5.227 2.155 13.962 1.00 90.56 156 ILE A O 1
ATOM 1202 N N . ARG A 1 157 ? 4.619 4.188 13.246 1.00 88.94 157 ARG A N 1
ATOM 1203 C CA . ARG A 1 157 ? 5.790 4.372 12.363 1.00 88.94 157 ARG A CA 1
ATOM 1204 C C . ARG A 1 157 ? 7.127 4.477 13.107 1.00 88.94 157 ARG A C 1
ATOM 1206 O O . ARG A 1 157 ? 8.175 4.514 12.465 1.00 88.94 157 ARG A O 1
ATOM 1213 N N . ARG A 1 158 ? 7.107 4.505 14.442 1.00 86.19 158 ARG A N 1
ATOM 1214 C CA . ARG A 1 158 ? 8.290 4.468 15.307 1.00 86.19 158 ARG A CA 1
ATOM 1215 C C . ARG A 1 158 ? 8.399 3.196 16.152 1.00 86.19 158 ARG A C 1
ATOM 1217 O O . ARG A 1 158 ? 9.416 3.063 16.824 1.00 86.19 158 ARG A O 1
ATOM 1224 N N . ALA A 1 159 ? 7.441 2.266 16.125 1.00 82.88 159 ALA A N 1
ATOM 1225 C CA . ALA A 1 159 ? 7.352 1.171 17.099 1.00 82.88 159 ALA A CA 1
ATOM 1226 C C . ALA A 1 159 ? 8.659 0.362 17.241 1.00 82.88 159 ALA A C 1
ATOM 1228 O O . ALA A 1 159 ? 9.176 0.223 18.349 1.00 82.88 159 ALA A O 1
ATOM 1229 N N . SER A 1 160 ? 9.260 -0.050 16.118 1.00 75.25 160 SER A N 1
ATOM 1230 C CA . SER A 1 160 ? 10.546 -0.776 16.047 1.00 75.25 160 SER A CA 1
ATOM 1231 C C . SER A 1 160 ? 11.804 0.104 16.204 1.00 75.25 160 SER A C 1
ATOM 1233 O O . SER A 1 160 ? 12.917 -0.374 16.019 1.00 75.25 160 SER A O 1
ATOM 1235 N N . LEU A 1 161 ? 11.649 1.408 16.464 1.00 78.31 161 LEU A N 1
ATOM 1236 C CA . LEU A 1 161 ? 12.739 2.363 16.730 1.00 78.31 161 LEU A CA 1
ATOM 1237 C C . LEU A 1 161 ? 12.777 2.830 18.193 1.00 78.31 161 LEU A C 1
ATOM 1239 O O . LEU A 1 161 ? 13.737 3.490 18.587 1.00 78.31 161 LEU A O 1
ATOM 1243 N N . ILE A 1 162 ? 11.721 2.552 18.963 1.00 79.38 162 ILE A N 1
ATOM 1244 C CA . ILE A 1 162 ? 11.581 2.869 20.396 1.00 79.38 162 ILE A CA 1
ATOM 1245 C C . ILE A 1 162 ? 11.021 1.673 21.195 1.00 79.38 162 ILE A C 1
ATOM 1247 O O . ILE A 1 162 ? 10.462 1.845 22.272 1.00 79.38 162 ILE A O 1
ATOM 1251 N N . ASN A 1 163 ? 11.180 0.461 20.655 1.00 71.56 163 ASN A N 1
ATOM 1252 C CA . ASN A 1 163 ? 10.918 -0.843 21.280 1.00 71.56 163 ASN A CA 1
ATOM 1253 C C . ASN A 1 163 ? 9.527 -0.990 21.930 1.00 71.56 163 ASN A C 1
ATOM 1255 O O . ASN A 1 163 ? 9.371 -1.556 23.017 1.00 71.56 163 ASN A O 1
ATOM 1259 N N . LEU A 1 164 ? 8.509 -0.509 21.205 1.00 67.88 164 LEU A N 1
ATOM 1260 C CA . LEU A 1 164 ? 7.083 -0.698 21.516 1.00 67.88 164 LEU A CA 1
ATOM 1261 C C . LEU A 1 164 ? 6.502 -2.002 20.938 1.00 67.88 164 LEU A C 1
ATOM 1263 O O . LEU A 1 164 ? 5.331 -2.296 21.154 1.00 67.88 164 LEU A O 1
ATOM 1267 N N . SER A 1 165 ? 7.308 -2.781 20.216 1.00 60.38 165 SER A N 1
ATOM 1268 C CA . SER A 1 165 ? 7.001 -4.163 19.834 1.00 60.38 165 SER A CA 1
ATOM 1269 C C . SER A 1 165 ? 7.012 -5.101 21.050 1.00 60.38 165 SER A C 1
ATOM 1271 O O . SER A 1 165 ? 7.807 -4.926 21.981 1.00 60.38 165 SER A O 1
ATOM 1273 N N . GLY A 1 166 ? 6.158 -6.126 21.020 1.00 62.34 166 GLY A N 1
ATOM 1274 C CA . GLY A 1 166 ? 5.991 -7.096 22.108 1.00 62.34 166 GLY A CA 1
ATOM 1275 C C . GLY A 1 166 ? 5.022 -6.693 23.235 1.00 62.34 166 GLY A C 1
ATOM 1276 O O . GLY A 1 166 ? 4.364 -5.651 23.205 1.00 62.34 166 GLY A O 1
ATOM 1277 N N . LEU A 1 167 ? 4.921 -7.583 24.227 1.00 62.25 167 LEU A N 1
ATOM 1278 C CA . LEU A 1 167 ? 3.828 -7.619 25.207 1.00 62.25 167 LEU A CA 1
ATOM 1279 C C . LEU A 1 167 ? 3.907 -6.514 26.272 1.00 62.25 167 LEU A C 1
ATOM 1281 O O . LEU A 1 167 ? 4.998 -6.122 26.695 1.00 62.25 167 LEU A O 1
ATOM 1285 N N . ALA A 1 168 ? 2.741 -6.056 26.731 1.00 55.22 168 ALA A N 1
ATOM 1286 C CA . ALA A 1 168 ? 2.589 -5.098 27.828 1.00 55.22 168 ALA A CA 1
ATOM 1287 C C . ALA A 1 168 ? 2.778 -5.737 29.220 1.00 55.22 168 ALA A C 1
ATOM 1289 O O . ALA A 1 168 ? 3.193 -5.054 30.154 1.00 55.22 168 ALA A O 1
ATOM 1290 N N . GLY A 1 169 ? 2.524 -7.045 29.351 1.00 46.88 169 GLY A N 1
ATOM 1291 C CA . GLY A 1 169 ? 2.561 -7.791 30.620 1.00 46.88 169 GLY A CA 1
ATOM 1292 C C . GLY A 1 169 ? 1.177 -8.029 31.241 1.00 46.88 169 GLY A C 1
ATOM 1293 O O . GLY A 1 169 ? 1.051 -8.828 32.165 1.00 46.88 169 GLY A O 1
ATOM 1294 N N . SER A 1 170 ? 0.152 -7.380 30.695 1.00 51.03 170 SER A N 1
ATOM 1295 C CA . SER A 1 170 ? -1.276 -7.621 30.908 1.00 51.03 170 SER A CA 1
ATOM 1296 C C . SER A 1 170 ? -1.863 -8.495 29.791 1.00 51.03 170 SER A C 1
ATOM 1298 O O . SER A 1 170 ? -1.381 -8.489 28.658 1.00 51.03 170 SER A O 1
ATOM 1300 N N . SER A 1 171 ? -2.918 -9.243 30.114 1.00 47.78 171 SER A N 1
ATOM 1301 C CA . SER A 1 171 ? -3.734 -10.010 29.165 1.00 47.78 171 SER A CA 1
ATOM 1302 C C . SER A 1 171 ? -5.135 -9.403 29.094 1.00 47.78 171 SER A C 1
ATOM 1304 O O . SER A 1 171 ? -5.764 -9.251 30.145 1.00 47.78 171 SER A O 1
ATOM 1306 N N . ASN A 1 172 ? -5.642 -9.095 27.898 1.00 49.75 172 ASN A N 1
ATOM 1307 C CA . ASN A 1 172 ? -6.968 -8.485 27.753 1.00 49.75 172 ASN A CA 1
ATOM 1308 C C . ASN A 1 172 ? -8.089 -9.467 28.113 1.00 49.75 172 ASN A C 1
ATOM 1310 O O . ASN A 1 172 ? -7.974 -10.680 27.923 1.00 49.75 172 ASN A O 1
ATOM 1314 N N . THR A 1 173 ? -9.227 -8.927 28.551 1.00 46.69 173 THR A N 1
ATOM 1315 C CA . THR A 1 173 ? -10.464 -9.684 28.821 1.00 46.69 173 THR A CA 1
ATOM 1316 C C . THR A 1 173 ? -10.996 -10.414 27.584 1.00 46.69 173 THR A C 1
ATOM 1318 O O . THR A 1 173 ? -11.710 -11.411 27.696 1.00 46.69 173 THR A O 1
ATOM 1321 N N . THR A 1 174 ? -10.601 -9.973 26.387 1.00 41.66 174 THR A N 1
ATOM 1322 C CA . THR A 1 174 ? -10.927 -10.615 25.110 1.00 41.66 174 THR A CA 1
ATOM 1323 C C . THR A 1 174 ? -10.037 -11.813 24.754 1.00 41.66 174 THR A C 1
ATOM 1325 O O . THR A 1 174 ? -10.398 -12.561 23.836 1.00 41.66 174 THR A O 1
ATOM 1328 N N . GLY A 1 175 ? -8.969 -12.062 25.524 1.00 45.72 175 GLY A N 1
ATOM 1329 C CA . GLY A 1 175 ? -8.142 -13.274 25.483 1.00 45.72 175 GLY A CA 1
ATOM 1330 C C . GLY A 1 175 ? -6.965 -13.255 24.500 1.00 45.72 175 GLY A C 1
ATOM 1331 O O . GLY A 1 175 ? -6.340 -14.297 24.310 1.00 45.72 175 GLY A O 1
ATOM 1332 N N . ASP A 1 176 ? -6.675 -12.112 23.876 1.00 52.00 176 ASP A N 1
ATOM 1333 C CA . ASP A 1 176 ? -5.455 -11.891 23.091 1.00 52.00 176 ASP A CA 1
ATOM 1334 C C . ASP A 1 176 ? -4.357 -11.236 23.979 1.00 52.00 176 ASP A C 1
ATOM 1336 O O . ASP A 1 176 ? -4.650 -10.504 24.930 1.00 52.00 176 ASP A O 1
ATOM 1340 N N . ASP A 1 177 ? -3.084 -11.527 23.687 1.00 56.66 177 ASP A N 1
ATOM 1341 C CA . ASP A 1 177 ? -1.905 -10.999 24.399 1.00 56.66 177 ASP A CA 1
ATOM 1342 C C . ASP A 1 177 ? -1.715 -9.491 24.114 1.00 56.66 177 ASP A C 1
ATOM 1344 O O . ASP A 1 177 ? -1.322 -9.117 23.003 1.00 56.66 177 ASP A O 1
ATOM 1348 N N . GLN A 1 178 ? -1.954 -8.623 25.106 1.00 60.16 178 GLN A N 1
ATOM 1349 C CA . GLN A 1 178 ? -1.945 -7.164 24.919 1.00 60.16 178 GLN A CA 1
ATOM 1350 C C . GLN A 1 178 ? -0.539 -6.645 24.582 1.00 60.16 178 GLN A C 1
ATOM 1352 O O . GLN A 1 178 ? 0.431 -6.916 25.306 1.00 60.16 178 GLN A O 1
ATOM 1357 N N . LYS A 1 179 ? -0.398 -5.858 23.507 1.00 73.50 179 LYS A N 1
ATOM 1358 C CA . LYS A 1 179 ? 0.893 -5.263 23.127 1.00 73.50 179 LYS A CA 1
ATOM 1359 C C . LYS A 1 179 ? 1.027 -3.854 23.681 1.00 73.50 179 LYS A C 1
ATOM 1361 O O . LYS A 1 179 ? 0.054 -3.128 23.861 1.00 73.50 179 LYS A O 1
ATOM 1366 N N . LYS A 1 180 ? 2.271 -3.421 23.907 1.00 79.44 180 LYS A N 1
ATOM 1367 C CA . LYS A 1 180 ? 2.562 -2.082 24.459 1.00 79.44 180 LYS A CA 1
ATOM 1368 C C . LYS A 1 180 ? 1.984 -0.948 23.614 1.00 79.44 180 LYS A C 1
ATOM 1370 O O . LYS A 1 180 ? 1.656 0.104 24.153 1.00 79.44 180 LYS A O 1
ATOM 1375 N N . LEU A 1 181 ? 1.910 -1.135 22.296 1.00 84.38 181 LEU A N 1
ATOM 1376 C CA . LEU A 1 181 ? 1.375 -0.113 21.406 1.00 84.38 181 LEU A CA 1
ATOM 1377 C C . LEU A 1 181 ? -0.150 0.011 21.503 1.00 84.38 181 LEU A C 1
ATOM 1379 O O . LEU A 1 181 ? -0.654 1.115 21.329 1.00 84.38 181 LEU A O 1
ATOM 1383 N N . ASP A 1 182 ? -0.851 -1.073 21.825 1.00 86.06 182 ASP A N 1
ATOM 1384 C CA . ASP A 1 182 ? -2.314 -1.119 21.897 1.00 86.06 182 ASP A CA 1
ATOM 1385 C C . ASP A 1 182 ? -2.796 -0.284 23.097 1.00 86.06 182 ASP A C 1
ATOM 1387 O O . ASP A 1 182 ? -3.593 0.643 22.931 1.00 86.06 182 ASP A O 1
ATOM 1391 N N . VAL A 1 183 ? -2.144 -0.468 24.256 1.00 89.19 183 VAL A N 1
ATOM 1392 C CA . VAL A 1 183 ? -2.263 0.397 25.449 1.00 89.19 183 VAL A CA 1
ATOM 1393 C C . VAL A 1 183 ? -2.036 1.873 25.098 1.00 89.19 183 VAL A C 1
ATOM 1395 O O . VAL A 1 183 ? -2.864 2.724 25.409 1.00 89.19 183 VAL A O 1
ATOM 1398 N N . ILE A 1 184 ? -0.936 2.188 24.401 1.00 90.06 184 ILE A N 1
ATOM 1399 C CA . ILE A 1 184 ? -0.592 3.569 24.012 1.00 90.06 184 ILE A CA 1
ATOM 1400 C C . ILE A 1 184 ? -1.630 4.154 23.040 1.00 90.06 184 ILE A C 1
ATOM 1402 O O . ILE A 1 184 ? -1.960 5.338 23.128 1.00 90.06 184 ILE A O 1
ATOM 1406 N N . GLY A 1 185 ? -2.156 3.348 22.116 1.00 93.44 185 GLY A N 1
ATOM 1407 C CA . GLY A 1 185 ? -3.210 3.752 21.189 1.00 93.44 185 GLY A CA 1
ATOM 1408 C C . GLY A 1 185 ? -4.511 4.086 21.916 1.00 93.44 185 GLY A C 1
ATOM 1409 O O . GLY A 1 185 ? -5.101 5.140 21.664 1.00 93.44 185 GLY A O 1
ATOM 1410 N N . ASN A 1 186 ? -4.904 3.231 22.861 1.00 96.19 186 ASN A N 1
ATOM 1411 C CA . ASN A 1 186 ? -6.057 3.417 23.733 1.00 96.19 186 ASN A CA 1
ATOM 1412 C C . ASN A 1 186 ? -5.920 4.685 24.596 1.00 96.19 186 ASN A C 1
ATOM 1414 O O . ASN A 1 186 ? -6.777 5.564 24.523 1.00 96.19 186 ASN A O 1
ATOM 1418 N N . ASP A 1 187 ? -4.800 4.853 25.309 1.00 96.56 187 ASP A N 1
ATOM 1419 C CA . ASP A 1 187 ? -4.496 6.041 26.125 1.00 96.56 187 ASP A CA 1
ATOM 1420 C C . ASP A 1 187 ? -4.607 7.345 25.319 1.00 96.56 187 ASP A C 1
ATOM 1422 O O . ASP A 1 187 ? -5.259 8.305 25.746 1.00 96.56 187 ASP A O 1
ATOM 1426 N N . ILE A 1 188 ? -4.002 7.386 24.125 1.00 97.25 188 ILE A N 1
ATOM 1427 C CA . ILE A 1 188 ? -4.049 8.543 23.218 1.00 97.25 188 ILE A CA 1
ATOM 1428 C C . ILE A 1 188 ? -5.489 8.843 22.788 1.00 97.25 188 ILE A C 1
ATOM 1430 O O . ILE A 1 188 ? -5.903 10.007 22.775 1.00 97.25 188 ILE A O 1
ATOM 1434 N N . PHE A 1 189 ? -6.257 7.811 22.433 1.00 98.06 189 PHE A N 1
ATOM 1435 C CA . PHE A 1 189 ? -7.636 7.962 21.982 1.00 98.06 189 PHE A CA 1
ATOM 1436 C C . PHE A 1 189 ? -8.542 8.447 23.123 1.00 98.06 189 PHE A C 1
ATOM 1438 O O . PHE A 1 189 ? -9.249 9.447 22.969 1.00 98.06 189 PHE A O 1
ATOM 1445 N N . ILE A 1 190 ? -8.464 7.818 24.299 1.00 97.88 190 ILE A N 1
ATOM 1446 C CA . ILE A 1 190 ? -9.210 8.202 25.503 1.00 97.88 190 ILE A CA 1
ATOM 1447 C C . ILE A 1 190 ? -8.858 9.635 25.919 1.00 97.88 190 ILE A C 1
ATOM 1449 O O . ILE A 1 190 ? -9.760 10.427 26.199 1.00 97.88 190 ILE A O 1
ATOM 1453 N N . ALA A 1 191 ? -7.576 10.013 25.929 1.00 97.44 191 ALA A N 1
ATOM 1454 C CA . ALA A 1 191 ? -7.147 11.367 26.273 1.00 97.44 191 ALA A CA 1
ATOM 1455 C C . ALA A 1 191 ? -7.682 12.422 25.285 1.00 97.44 191 ALA A C 1
ATOM 1457 O O . ALA A 1 191 ? -8.153 13.483 25.712 1.00 97.44 191 ALA A O 1
ATOM 1458 N N . ALA A 1 192 ? -7.678 12.130 23.980 1.00 97.44 192 ALA A N 1
ATOM 1459 C CA . ALA A 1 192 ? -8.253 13.004 22.958 1.00 97.44 192 ALA A CA 1
ATOM 1460 C C . ALA A 1 192 ? -9.777 13.158 23.124 1.00 97.44 192 ALA A C 1
ATOM 1462 O O . ALA A 1 192 ? -10.300 14.274 23.127 1.00 97.44 192 ALA A O 1
ATOM 1463 N N . MET A 1 193 ? -10.503 12.055 23.335 1.00 97.19 193 MET A N 1
ATOM 1464 C CA . MET A 1 193 ? -11.961 12.090 23.499 1.00 97.19 193 MET A CA 1
ATOM 1465 C C . MET A 1 193 ? -12.372 12.799 24.796 1.00 97.19 193 MET A C 1
ATOM 1467 O O . MET A 1 193 ? -13.246 13.670 24.765 1.00 97.19 193 MET A O 1
ATOM 1471 N N . ARG A 1 194 ? -11.678 12.527 25.908 1.00 95.50 194 ARG A N 1
ATOM 1472 C CA . ARG A 1 194 ? -11.861 13.193 27.209 1.00 95.50 194 ARG A CA 1
ATOM 1473 C C . ARG A 1 194 ? -11.646 14.707 27.114 1.00 95.50 194 ARG A C 1
ATOM 1475 O O . ARG A 1 194 ? -12.468 15.474 27.616 1.00 95.50 194 ARG A O 1
ATOM 1482 N N . SER A 1 195 ? -10.566 15.141 26.454 1.00 94.00 195 SER A N 1
ATOM 1483 C CA . SER A 1 195 ? -10.199 16.561 26.317 1.00 94.00 195 SER A CA 1
ATOM 1484 C C . SER A 1 195 ? -11.071 17.343 25.327 1.00 94.00 195 SER A C 1
ATOM 1486 O O . SER A 1 195 ? -11.238 18.547 25.513 1.00 94.00 195 SER A O 1
ATOM 1488 N N . SER A 1 196 ? -11.711 16.678 24.355 1.00 94.81 196 SER A N 1
ATOM 1489 C CA . SER A 1 196 ? -12.674 17.312 23.435 1.00 94.81 196 SER A CA 1
ATOM 1490 C C . SER A 1 196 ? -13.849 18.005 24.146 1.00 94.81 196 SER A C 1
ATOM 1492 O O . SER A 1 196 ? -14.423 18.958 23.618 1.00 94.81 196 SER A O 1
ATOM 1494 N N . ARG A 1 197 ? -14.240 17.495 25.325 1.00 94.00 197 ARG A N 1
ATOM 1495 C CA . ARG A 1 197 ? -15.493 17.802 26.044 1.00 94.00 197 ARG A CA 1
ATOM 1496 C C . ARG A 1 197 ? -16.787 17.558 25.251 1.00 94.00 197 ARG A C 1
ATOM 1498 O O . ARG A 1 197 ? -17.847 18.035 25.651 1.00 94.00 197 ARG A O 1
ATOM 1505 N N . ARG A 1 198 ? -16.729 16.822 24.132 1.00 95.06 198 ARG A N 1
ATOM 1506 C CA . ARG A 1 198 ? -17.892 16.505 23.272 1.00 95.06 198 ARG A CA 1
ATOM 1507 C C . ARG A 1 198 ? -18.363 15.056 23.366 1.00 95.06 198 ARG A C 1
ATOM 1509 O O . ARG A 1 198 ? -19.466 14.766 22.908 1.00 95.06 198 ARG A O 1
ATOM 1516 N N . VAL A 1 199 ? -17.582 14.194 24.017 1.00 95.62 199 VAL A N 1
ATOM 1517 C CA . VAL A 1 199 ? -17.935 12.803 24.340 1.00 95.62 199 VAL A CA 1
ATOM 1518 C C . VAL A 1 199 ? -18.380 12.689 25.802 1.00 95.62 199 VAL A C 1
ATOM 1520 O O . VAL A 1 199 ? -17.709 13.220 26.693 1.00 95.62 199 VAL A O 1
ATOM 1523 N N . ARG A 1 200 ? -19.497 11.988 26.038 1.00 94.94 200 ARG A N 1
ATOM 1524 C CA . ARG A 1 200 ? -20.023 11.615 27.368 1.00 94.94 200 ARG A CA 1
ATOM 1525 C C . ARG A 1 200 ? -19.677 10.170 27.741 1.00 94.94 200 ARG A C 1
ATOM 1527 O O . ARG A 1 200 ? -19.355 9.928 28.899 1.00 94.94 200 ARG A O 1
ATOM 1534 N N . VAL A 1 201 ? -19.721 9.249 26.773 1.00 95.44 201 VAL A N 1
ATOM 1535 C CA . VAL A 1 201 ? -19.421 7.815 26.947 1.00 95.44 201 VAL A CA 1
ATOM 1536 C C . VAL A 1 201 ? -18.490 7.331 25.839 1.00 95.44 201 VAL A C 1
ATOM 1538 O O . VAL A 1 201 ? -18.673 7.698 24.676 1.00 95.44 201 VAL A O 1
ATOM 1541 N N . LEU A 1 202 ? -17.520 6.493 26.191 1.00 96.75 202 LEU A N 1
ATOM 1542 C CA . LEU A 1 202 ? -16.605 5.837 25.266 1.00 96.75 202 LEU A CA 1
ATOM 1543 C C . LEU A 1 202 ? -16.562 4.326 25.524 1.00 96.75 202 LEU A C 1
ATOM 1545 O O . LEU A 1 202 ? -16.440 3.899 26.666 1.00 96.75 202 LEU A O 1
ATOM 1549 N N . VAL A 1 203 ? -16.620 3.528 24.460 1.00 97.31 203 VAL A N 1
ATOM 1550 C CA . VAL A 1 203 ? -16.338 2.083 24.471 1.00 97.31 203 VAL A CA 1
ATOM 1551 C C . VAL A 1 203 ? -15.088 1.839 23.625 1.00 97.31 203 VAL A C 1
ATOM 1553 O O . VAL A 1 203 ? -15.011 2.339 22.503 1.00 97.31 203 VAL A O 1
ATOM 1556 N N . SER A 1 204 ? -14.132 1.082 24.157 1.00 96.38 204 SER A N 1
ATOM 1557 C CA . SER A 1 204 ? -12.901 0.659 23.473 1.00 96.38 204 SER A CA 1
ATOM 1558 C C . SER A 1 204 ? -12.881 -0.869 23.336 1.00 96.38 204 SER A C 1
ATOM 1560 O O . SER A 1 204 ? -13.648 -1.553 24.013 1.00 96.38 204 SER A O 1
ATOM 1562 N N . GLU A 1 205 ? -12.004 -1.426 22.499 1.00 94.62 205 GLU A N 1
ATOM 1563 C CA . GLU A 1 205 ? -11.692 -2.868 22.547 1.00 94.62 205 GLU A CA 1
ATOM 1564 C C . GLU A 1 205 ? -10.902 -3.230 23.811 1.00 94.62 205 GLU A C 1
ATOM 1566 O O . GLU A 1 205 ? -11.129 -4.280 24.403 1.00 94.62 205 GLU A O 1
ATOM 1571 N N . GLU A 1 206 ? -10.032 -2.314 24.236 1.00 91.88 206 GLU A N 1
ATOM 1572 C CA . GLU A 1 206 ? -9.022 -2.485 25.287 1.00 91.88 206 GLU A CA 1
ATOM 1573 C C . GLU A 1 206 ? -9.564 -2.266 26.720 1.00 91.88 206 GLU A C 1
ATOM 1575 O O . GLU A 1 206 ? -8.807 -2.343 27.684 1.00 91.88 206 GLU A O 1
ATOM 1580 N N . GLU A 1 207 ? -10.858 -1.966 26.876 1.00 93.62 207 GLU A N 1
ATOM 1581 C CA . GLU A 1 207 ? -11.502 -1.573 28.143 1.00 93.62 207 GLU A CA 1
ATOM 1582 C C . GLU A 1 207 ? -12.736 -2.453 28.401 1.00 93.62 207 GLU A C 1
ATOM 1584 O O . GLU A 1 207 ? -13.619 -2.508 27.553 1.00 93.62 207 GLU A O 1
ATOM 1589 N N . GLU A 1 208 ? -12.833 -3.119 29.560 1.00 90.62 208 GLU A N 1
ATOM 1590 C CA . GLU A 1 208 ? -13.927 -4.070 29.876 1.00 90.62 208 GLU A CA 1
ATOM 1591 C C . GLU A 1 208 ? -15.298 -3.406 30.120 1.00 90.62 208 GLU A C 1
ATOM 1593 O O . GLU A 1 208 ? -16.348 -4.031 29.948 1.00 90.62 208 GLU A O 1
ATOM 1598 N N . ASP A 1 209 ? -15.298 -2.137 30.526 1.00 93.25 209 ASP A N 1
ATOM 1599 C CA . ASP A 1 209 ? -16.495 -1.350 30.816 1.00 93.25 209 ASP A CA 1
ATOM 1600 C C . ASP A 1 209 ? -16.471 -0.020 30.049 1.00 93.25 209 ASP A C 1
ATOM 1602 O O . ASP A 1 209 ? -15.420 0.505 29.677 1.00 93.25 209 ASP A O 1
ATOM 1606 N N . ALA A 1 210 ? -17.650 0.560 29.818 1.00 94.56 210 ALA A N 1
ATOM 1607 C CA . ALA A 1 210 ? -17.750 1.837 29.117 1.00 94.56 210 ALA A CA 1
ATOM 1608 C C . ALA A 1 210 ? -17.215 2.993 29.983 1.00 94.56 210 ALA A C 1
ATOM 1610 O O . ALA A 1 210 ? -17.697 3.239 31.091 1.00 94.56 210 ALA A O 1
ATOM 1611 N N . ILE A 1 211 ? -16.267 3.759 29.445 1.00 95.12 211 ILE A N 1
ATOM 1612 C CA . ILE A 1 211 ? -15.684 4.929 30.103 1.00 95.12 211 ILE A CA 1
ATOM 1613 C C . ILE A 1 211 ? -16.683 6.087 30.063 1.00 95.12 211 ILE A C 1
ATOM 1615 O O . ILE A 1 211 ? -17.001 6.628 29.001 1.00 95.12 211 ILE A O 1
ATOM 1619 N N . ILE A 1 212 ? -17.135 6.510 31.242 1.00 94.69 212 ILE A N 1
ATOM 1620 C CA . ILE A 1 212 ? -18.030 7.656 31.430 1.00 94.69 212 ILE A CA 1
ATOM 1621 C C . ILE A 1 212 ? -17.194 8.903 31.751 1.00 94.69 212 ILE A C 1
ATOM 1623 O O . ILE A 1 212 ? -16.333 8.893 32.630 1.00 94.69 212 ILE A O 1
ATOM 1627 N N . PHE A 1 213 ? -17.450 10.006 31.046 1.00 93.69 213 PHE A N 1
ATOM 1628 C CA . PHE A 1 213 ? -16.786 11.289 31.280 1.00 93.69 213 PHE A CA 1
ATOM 1629 C C . PHE A 1 213 ? -17.677 12.222 32.116 1.00 93.69 213 PHE A C 1
ATOM 1631 O O . PHE A 1 213 ? -18.438 13.033 31.580 1.00 93.69 213 PHE A O 1
ATOM 1638 N N . ASP A 1 214 ? -17.595 12.125 33.446 1.00 89.69 214 ASP A N 1
ATOM 1639 C CA . ASP A 1 214 ? -18.371 12.955 34.390 1.00 89.69 214 ASP A CA 1
ATOM 1640 C C . ASP A 1 214 ? -17.954 14.429 34.448 1.00 89.69 214 ASP A C 1
ATOM 1642 O O . ASP A 1 214 ? -18.743 15.276 34.860 1.00 89.69 214 ASP A O 1
ATOM 1646 N N . GLN A 1 215 ? -16.786 14.782 33.906 1.00 89.06 215 GLN A N 1
ATOM 1647 C CA . GLN A 1 215 ? -16.447 16.179 33.604 1.00 89.06 215 GLN A CA 1
ATOM 1648 C C . GLN A 1 215 ? -17.236 16.760 32.408 1.00 89.06 215 GLN A C 1
ATOM 1650 O O . GLN A 1 215 ? -17.199 17.971 32.187 1.00 89.06 215 GLN A O 1
ATOM 1655 N N . ASN A 1 216 ? -17.944 15.919 31.641 1.00 87.94 216 ASN A N 1
ATOM 1656 C CA . ASN A 1 216 ? -18.655 16.274 30.409 1.00 87.94 216 ASN A CA 1
ATOM 1657 C C . ASN A 1 216 ? -20.171 15.931 30.478 1.00 87.94 216 ASN A C 1
ATOM 1659 O O . ASN A 1 216 ? -20.684 15.277 29.567 1.00 87.94 216 ASN A O 1
ATOM 1663 N N . PRO A 1 217 ? -20.938 16.350 31.509 1.00 86.12 217 PRO A N 1
ATOM 1664 C CA . PRO A 1 217 ? -22.323 15.894 31.718 1.00 86.12 217 PRO A CA 1
ATOM 1665 C C . PRO A 1 217 ? -23.318 16.359 30.638 1.00 86.12 217 PRO A C 1
ATOM 1667 O O . PRO A 1 217 ? -24.414 15.819 30.538 1.00 86.12 217 PRO A O 1
ATOM 1670 N N . HIS A 1 218 ? -22.949 17.351 29.821 1.00 87.25 218 HIS A N 1
ATOM 1671 C CA . HIS A 1 218 ? -23.767 17.881 28.721 1.00 87.25 218 HIS A CA 1
ATOM 1672 C C . HIS A 1 218 ? -23.208 17.532 27.328 1.00 87.25 218 HIS A C 1
ATOM 1674 O O . HIS A 1 218 ? -23.623 18.113 26.324 1.00 87.25 218 HIS A O 1
ATOM 1680 N N . ALA A 1 219 ? -22.244 16.610 27.244 1.00 92.00 219 ALA A N 1
ATOM 1681 C CA . ALA A 1 219 ? -21.740 16.123 25.967 1.00 92.00 219 ALA A CA 1
ATOM 1682 C C . ALA A 1 219 ? -22.793 15.257 25.252 1.00 92.00 219 ALA A C 1
ATOM 1684 O O . ALA A 1 219 ? -23.392 14.363 25.842 1.00 92.00 219 ALA A O 1
ATOM 1685 N N . ARG A 1 220 ? -23.015 15.531 23.961 1.00 91.75 220 ARG A N 1
ATOM 1686 C CA . ARG A 1 220 ? -24.130 14.964 23.174 1.00 91.75 220 ARG A CA 1
ATOM 1687 C C . ARG A 1 220 ? -23.757 13.743 22.328 1.00 91.75 220 ARG A C 1
ATOM 1689 O O . ARG A 1 220 ? -24.610 13.227 21.609 1.00 91.75 220 ARG A O 1
ATOM 1696 N N . TYR A 1 221 ? -22.507 13.289 22.396 1.00 95.50 221 TYR A N 1
ATOM 1697 C CA . TYR A 1 221 ? -22.023 12.140 21.635 1.00 95.50 221 TYR A CA 1
ATOM 1698 C C . TYR A 1 221 ? -21.484 11.040 22.544 1.00 95.50 221 TYR A C 1
ATOM 1700 O O . TYR A 1 221 ? -20.885 11.301 23.592 1.00 95.50 221 TYR A O 1
ATOM 1708 N N . ALA A 1 222 ? -21.663 9.810 22.083 1.00 96.19 222 ALA A N 1
ATOM 1709 C CA . ALA A 1 222 ? -20.926 8.645 22.530 1.00 96.19 222 ALA A CA 1
ATOM 1710 C C . ALA A 1 222 ? -20.086 8.109 21.364 1.00 96.19 222 ALA A C 1
ATOM 1712 O O . ALA A 1 222 ? -20.380 8.383 20.196 1.00 96.19 222 ALA A O 1
ATOM 1713 N N . ILE A 1 223 ? -19.026 7.368 21.669 1.00 96.81 223 ILE A N 1
ATOM 1714 C CA . ILE A 1 223 ? -18.140 6.804 20.650 1.00 96.81 223 ILE A CA 1
ATOM 1715 C C . ILE A 1 223 ? -17.746 5.371 21.000 1.00 96.81 223 ILE A C 1
ATOM 1717 O O . ILE A 1 223 ? -17.461 5.069 22.155 1.00 96.81 223 ILE A O 1
ATOM 1721 N N . ALA A 1 224 ? -17.724 4.502 19.997 1.00 97.75 224 ALA A N 1
ATOM 1722 C CA . ALA A 1 224 ? -17.134 3.174 20.084 1.00 97.75 224 ALA A CA 1
ATOM 1723 C C . ALA A 1 224 ? -15.902 3.125 19.170 1.00 97.75 224 ALA A C 1
ATOM 1725 O O . ALA A 1 224 ? -15.969 3.625 18.041 1.00 97.75 224 ALA A O 1
ATOM 1726 N N . CYS A 1 225 ? -14.787 2.557 19.628 1.00 97.38 225 CYS A N 1
ATOM 1727 C CA . CYS A 1 225 ? -13.564 2.453 18.836 1.00 97.38 225 CYS A CA 1
ATOM 1728 C C . CYS A 1 225 ? -12.802 1.136 19.021 1.00 97.38 225 CYS A C 1
ATOM 1730 O O . CYS A 1 225 ? -12.835 0.510 20.075 1.00 97.38 225 CYS A O 1
ATOM 1732 N N . ASP A 1 226 ? -12.087 0.759 17.965 1.00 97.25 226 ASP A N 1
ATOM 1733 C CA . ASP A 1 226 ? -10.945 -0.149 18.028 1.00 97.25 226 ASP A CA 1
ATOM 1734 C C . ASP A 1 226 ? -9.687 0.724 17.879 1.00 97.25 226 ASP A C 1
ATOM 1736 O O . ASP A 1 226 ? -9.512 1.331 16.811 1.00 97.25 226 ASP A O 1
ATOM 1740 N N . PRO A 1 227 ? -8.842 0.869 18.920 1.00 94.50 227 PRO A N 1
ATOM 1741 C CA . PRO A 1 227 ? -7.633 1.678 18.837 1.00 94.50 227 PRO A CA 1
ATOM 1742 C C . PRO A 1 227 ? -6.633 1.178 17.784 1.00 94.50 227 PRO A C 1
ATOM 1744 O O . PRO A 1 227 ? -6.086 2.018 17.059 1.00 94.50 227 PRO A O 1
ATOM 1747 N N . ILE A 1 228 ? -6.396 -0.141 17.693 1.00 93.62 228 ILE A N 1
ATOM 1748 C CA . ILE A 1 228 ? -5.401 -0.782 16.809 1.00 93.62 228 ILE A CA 1
ATOM 1749 C C . ILE A 1 228 ? -5.920 -2.141 16.274 1.00 93.62 228 ILE A C 1
ATOM 1751 O O . ILE A 1 228 ? -5.450 -3.215 16.663 1.00 93.62 228 ILE A O 1
ATOM 1755 N N . ASP A 1 229 ? -6.813 -2.097 15.279 1.00 93.25 229 ASP A N 1
ATOM 1756 C CA . ASP A 1 229 ? -7.200 -3.269 14.487 1.00 93.25 229 ASP A CA 1
ATOM 1757 C C . ASP A 1 229 ? -5.954 -3.936 13.893 1.00 93.25 229 ASP A C 1
ATOM 1759 O O . ASP A 1 229 ? -5.094 -3.300 13.269 1.00 93.25 229 ASP A O 1
ATOM 1763 N N . GLY A 1 230 ? -5.903 -5.258 14.035 1.00 88.25 230 GLY A N 1
ATOM 1764 C CA . GLY A 1 230 ? -4.836 -6.079 13.486 1.00 88.25 230 GLY A CA 1
ATOM 1765 C C . GLY A 1 230 ? -3.509 -5.957 14.233 1.00 88.25 230 GLY A C 1
ATOM 1766 O O . GLY A 1 230 ? -2.496 -6.368 13.662 1.00 88.25 230 GLY A O 1
ATOM 1767 N N . SER A 1 231 ? -3.498 -5.453 15.478 1.00 82.38 231 SER A N 1
ATOM 1768 C CA . SER A 1 231 ? -2.328 -5.375 16.376 1.00 82.38 231 SER A CA 1
ATOM 1769 C C . SER A 1 231 ? -1.456 -6.636 16.367 1.00 82.38 231 SER A C 1
ATOM 1771 O O . SER A 1 231 ? -0.225 -6.559 16.372 1.00 82.38 231 SER A O 1
ATOM 1773 N N . SER A 1 232 ? -2.064 -7.820 16.242 1.00 82.75 232 SER A N 1
ATOM 1774 C CA . SER A 1 232 ? -1.390 -9.112 16.055 1.00 82.75 232 SER A CA 1
ATOM 1775 C C . SER A 1 232 ? -0.300 -9.096 14.966 1.00 82.75 232 SER A C 1
ATOM 1777 O O . SER A 1 232 ? 0.764 -9.673 15.186 1.00 82.75 232 SER A O 1
ATOM 1779 N N . ASN A 1 233 ? -0.499 -8.368 13.862 1.00 85.38 233 A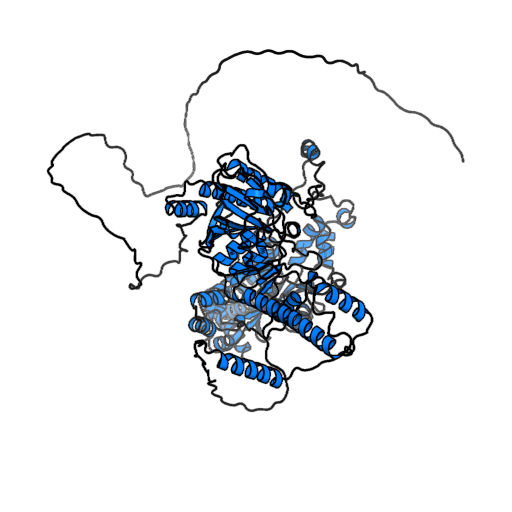SN A N 1
ATOM 1780 C CA . ASN A 1 233 ? 0.424 -8.269 12.723 1.00 85.38 233 ASN A CA 1
ATOM 1781 C C . ASN A 1 233 ? 1.443 -7.110 12.824 1.00 85.38 233 ASN A C 1
ATOM 1783 O O . ASN A 1 233 ? 2.317 -6.990 11.961 1.00 85.38 233 ASN A O 1
ATOM 1787 N N . LEU A 1 234 ? 1.349 -6.260 13.855 1.00 80.62 234 LEU A N 1
ATOM 1788 C CA . LEU A 1 234 ? 2.180 -5.062 14.045 1.00 80.62 234 LEU A CA 1
ATOM 1789 C C . LEU A 1 234 ? 3.688 -5.366 13.998 1.00 80.62 234 LEU A C 1
ATOM 1791 O O . LEU A 1 234 ? 4.433 -4.702 13.280 1.00 80.62 234 LEU A O 1
ATOM 1795 N N . ASP A 1 235 ? 4.138 -6.402 14.715 1.00 80.44 235 ASP A N 1
ATOM 1796 C CA . ASP A 1 235 ? 5.559 -6.783 14.788 1.00 80.44 235 ASP A CA 1
ATOM 1797 C C . ASP A 1 235 ? 6.106 -7.316 13.448 1.00 80.44 235 ASP A C 1
ATOM 1799 O O . ASP A 1 235 ? 7.317 -7.336 13.233 1.00 80.44 235 ASP A O 1
ATOM 1803 N N . ALA A 1 236 ? 5.224 -7.712 12.522 1.00 85.44 236 ALA A N 1
ATOM 1804 C CA . ALA A 1 236 ? 5.576 -8.112 11.161 1.00 85.44 236 ALA A CA 1
ATOM 1805 C C . ALA A 1 236 ? 5.624 -6.926 10.170 1.00 85.44 236 ALA A C 1
ATOM 1807 O O . ALA A 1 236 ? 5.911 -7.128 8.989 1.00 85.44 236 ALA A O 1
ATOM 1808 N N . GLY A 1 237 ? 5.343 -5.694 10.618 1.00 84.31 237 GLY A N 1
ATOM 1809 C CA . GLY A 1 237 ? 5.332 -4.494 9.772 1.00 84.31 237 GLY A CA 1
ATOM 1810 C C . GLY A 1 237 ? 4.178 -4.445 8.762 1.00 84.31 237 GLY A C 1
ATOM 1811 O O . GLY A 1 237 ? 4.267 -3.742 7.753 1.00 84.31 237 GLY A O 1
ATOM 1812 N N . VAL A 1 238 ? 3.113 -5.213 9.005 1.00 91.62 238 VAL A N 1
ATOM 1813 C CA . VAL A 1 238 ? 1.892 -5.229 8.186 1.00 91.62 238 VAL A CA 1
ATOM 1814 C C . VAL A 1 238 ? 1.046 -3.986 8.497 1.00 91.62 238 VAL A C 1
ATOM 1816 O O . VAL A 1 238 ? 1.191 -3.363 9.547 1.00 91.62 238 VAL A O 1
ATOM 1819 N N . SER A 1 239 ? 0.170 -3.591 7.570 1.00 93.62 239 SER A N 1
ATOM 1820 C CA . SER A 1 239 ? -0.773 -2.491 7.808 1.00 93.62 239 SER A CA 1
ATOM 1821 C C . SER A 1 239 ? -1.793 -2.863 8.888 1.00 93.62 239 SER A C 1
ATOM 1823 O O . SER A 1 239 ? -2.375 -3.943 8.839 1.00 93.62 239 SER A O 1
ATOM 1825 N N . VAL A 1 240 ? -2.004 -1.937 9.820 1.00 95.38 240 VAL A N 1
ATOM 1826 C CA . VAL A 1 240 ? -2.971 -1.983 10.934 1.00 95.38 240 VAL A CA 1
ATOM 1827 C C . VAL A 1 240 ? -3.886 -0.752 10.849 1.00 95.38 240 VAL A C 1
ATOM 1829 O O . VAL A 1 240 ? -3.697 0.075 9.950 1.00 95.38 240 VAL A O 1
ATOM 1832 N N . GLY A 1 241 ? -4.859 -0.569 11.743 1.00 96.19 241 GLY A N 1
ATOM 1833 C CA . GLY A 1 241 ? -5.724 0.619 11.690 1.00 96.19 241 GLY A CA 1
ATOM 1834 C C . GLY A 1 241 ? -6.424 0.996 12.991 1.00 96.19 241 GLY A C 1
ATOM 1835 O O . GLY A 1 241 ? -6.363 0.262 13.954 1.00 96.19 241 GLY A O 1
ATOM 1836 N N . THR A 1 242 ? -7.109 2.138 13.018 1.00 98.31 242 THR A N 1
ATOM 1837 C CA . THR A 1 242 ? -8.064 2.507 14.085 1.00 98.31 242 THR A CA 1
ATOM 1838 C C . THR A 1 242 ? -9.460 2.532 13.475 1.00 98.31 242 THR A C 1
ATOM 1840 O O . THR A 1 242 ? -9.618 3.126 12.408 1.00 98.31 242 THR A O 1
ATOM 1843 N N . ILE A 1 243 ? -10.472 1.957 14.126 1.00 98.62 243 ILE A N 1
ATOM 1844 C CA . ILE A 1 243 ? -11.881 2.006 13.685 1.00 98.62 243 ILE A CA 1
ATOM 1845 C C . ILE A 1 243 ? -12.686 2.854 14.676 1.00 98.62 243 ILE A C 1
ATOM 1847 O O . ILE A 1 243 ? -12.402 2.838 15.873 1.00 98.62 243 ILE A O 1
ATOM 1851 N N . PHE A 1 244 ? -13.674 3.620 14.203 1.00 98.56 244 PHE A N 1
ATOM 1852 C CA . PHE A 1 244 ? -14.535 4.424 15.073 1.00 98.56 244 PHE A CA 1
ATOM 1853 C C . PHE A 1 244 ? -15.979 4.543 14.563 1.00 98.56 244 PHE A C 1
ATOM 1855 O O . PHE A 1 244 ? -16.229 4.726 13.369 1.00 98.56 244 PHE A O 1
ATOM 1862 N N . GLY A 1 245 ? -16.932 4.509 15.494 1.00 98.25 245 GLY A N 1
ATOM 1863 C CA . GLY A 1 245 ? -18.347 4.804 15.274 1.00 98.25 245 GLY A CA 1
ATOM 1864 C C . GLY A 1 245 ? -18.856 5.839 16.276 1.00 98.25 245 GLY A C 1
ATOM 1865 O O . GLY A 1 245 ? -18.700 5.662 17.483 1.00 98.25 245 GLY A O 1
ATOM 1866 N N . ILE A 1 246 ? -19.450 6.928 15.782 1.00 98.19 246 ILE A N 1
ATOM 1867 C CA . ILE A 1 246 ? -19.986 8.030 16.589 1.00 98.19 246 ILE A CA 1
ATOM 1868 C C . ILE A 1 246 ? -21.507 7.901 16.665 1.00 98.19 246 ILE A C 1
ATOM 1870 O O . ILE A 1 246 ? -22.192 7.944 15.642 1.00 98.19 246 ILE A O 1
ATOM 1874 N N . TYR A 1 247 ? -22.035 7.837 17.883 1.00 96.44 247 TYR A N 1
ATOM 1875 C CA . TYR A 1 247 ? -23.465 7.849 18.183 1.00 96.44 247 TYR A CA 1
ATOM 1876 C C . TYR A 1 247 ? -23.853 9.206 18.778 1.00 96.44 247 TYR A C 1
ATOM 1878 O O . TYR A 1 247 ? -23.082 9.819 19.522 1.00 96.44 247 TYR A O 1
ATOM 1886 N N . ARG A 1 248 ? -25.059 9.694 18.472 1.00 93.50 248 ARG A N 1
ATOM 1887 C CA . ARG A 1 248 ? -25.635 10.865 19.148 1.00 93.50 248 ARG A CA 1
ATOM 1888 C C . ARG A 1 248 ? -26.536 10.378 20.275 1.00 93.50 248 ARG A C 1
ATOM 1890 O O . ARG A 1 248 ? -27.482 9.643 20.022 1.00 93.50 248 ARG A O 1
ATOM 1897 N N . LEU A 1 249 ? -26.250 10.815 21.496 1.00 92.25 249 LEU A N 1
ATOM 1898 C CA . LEU A 1 249 ? -27.048 10.467 22.667 1.00 92.25 249 LEU A CA 1
ATOM 1899 C C . LEU A 1 249 ? -28.426 11.141 22.615 1.00 92.25 249 LEU A C 1
ATOM 1901 O O . LEU A 1 249 ? -28.570 12.259 22.106 1.00 92.25 249 LEU A O 1
ATOM 1905 N N . ALA A 1 250 ? -29.427 10.457 23.169 1.00 86.69 250 ALA A N 1
ATOM 1906 C CA . ALA A 1 250 ? -30.756 11.015 23.372 1.00 86.69 250 ALA A CA 1
ATOM 1907 C C . ALA A 1 250 ? -30.724 12.185 24.373 1.00 86.69 250 ALA A C 1
ATOM 1909 O O . ALA A 1 250 ? -29.844 12.285 25.232 1.00 86.69 250 ALA A O 1
ATOM 1910 N N . GLU A 1 251 ? -31.698 13.087 24.276 1.00 81.19 251 GLU A N 1
ATOM 1911 C CA . GLU A 1 251 ? -31.824 14.189 25.228 1.00 81.19 251 GLU A CA 1
ATOM 1912 C C . GLU A 1 251 ? -32.221 13.646 26.610 1.00 81.19 251 GLU A C 1
ATOM 1914 O O . GLU A 1 251 ? -33.182 12.892 26.740 1.00 81.19 251 GLU A O 1
ATOM 1919 N N . GLY A 1 252 ? -31.434 13.976 27.639 1.00 75.31 252 GLY A N 1
ATOM 1920 C CA . GLY A 1 252 ? -31.579 13.389 28.977 1.00 75.31 252 GLY A CA 1
ATOM 1921 C C . GLY A 1 252 ? -30.995 11.977 29.145 1.00 75.31 252 GLY A C 1
ATOM 1922 O O . GLY A 1 252 ? -31.201 11.378 30.202 1.00 75.31 252 GLY A O 1
ATOM 1923 N N . ALA A 1 253 ? -30.259 11.445 28.158 1.00 81.88 253 ALA A N 1
ATOM 1924 C CA . ALA A 1 253 ? -29.501 10.199 28.311 1.00 81.88 253 ALA A CA 1
ATOM 1925 C C . ALA A 1 253 ? -28.535 10.279 29.506 1.00 81.88 253 ALA A C 1
ATOM 1927 O O . ALA A 1 253 ? -27.919 11.316 29.765 1.00 81.88 253 ALA A O 1
ATOM 1928 N N . LYS A 1 254 ? -28.392 9.174 30.244 1.00 76.19 254 LYS A N 1
ATOM 1929 C CA . LYS A 1 254 ? -27.611 9.144 31.494 1.00 76.19 254 LYS A CA 1
ATOM 1930 C C . LYS A 1 254 ? -26.102 9.094 31.227 1.00 76.19 254 LYS A C 1
ATOM 1932 O O . LYS A 1 254 ? -25.300 9.526 32.063 1.00 76.19 254 LYS A O 1
ATOM 1937 N N . GLY A 1 255 ? -25.717 8.613 30.048 1.00 80.88 255 GLY A N 1
ATOM 1938 C CA . GLY A 1 255 ? -24.340 8.312 29.705 1.00 80.88 255 GLY A CA 1
ATOM 1939 C C . GLY A 1 255 ? -23.923 6.973 30.298 1.00 80.88 255 GLY A C 1
ATOM 1940 O O . GLY A 1 255 ? -22.930 6.916 31.014 1.00 80.88 255 GLY A O 1
ATOM 1941 N N . THR A 1 256 ? -24.710 5.928 30.046 1.00 86.88 256 THR A N 1
ATOM 1942 C CA . THR A 1 256 ? -24.441 4.547 30.471 1.00 86.88 256 THR A CA 1
ATOM 1943 C C . THR A 1 256 ? -24.114 3.659 29.267 1.00 86.88 256 THR A C 1
ATOM 1945 O O . THR A 1 256 ? -24.230 4.089 28.118 1.00 86.88 256 THR A O 1
ATOM 1948 N N . LYS A 1 257 ? -23.676 2.413 29.494 1.00 85.81 257 LYS A N 1
ATOM 1949 C CA . LYS A 1 257 ? -23.308 1.507 28.390 1.00 85.81 257 LYS A CA 1
ATOM 1950 C C . LYS A 1 257 ? -24.509 1.076 27.547 1.00 85.81 257 LYS A C 1
ATOM 1952 O O . LYS A 1 257 ? -24.376 0.862 26.347 1.00 85.81 257 LYS A O 1
ATOM 1957 N N . GLU A 1 258 ? -25.687 1.046 28.158 1.00 89.75 258 GLU A N 1
ATOM 1958 C CA . GLU A 1 258 ? -26.977 0.782 27.522 1.00 89.75 258 GLU A CA 1
ATOM 1959 C C . GLU A 1 258 ? -27.341 1.854 26.481 1.00 89.75 258 GLU A C 1
ATOM 1961 O O . GLU A 1 258 ? -27.959 1.515 25.474 1.00 89.75 258 GLU A O 1
ATOM 1966 N N . ASP A 1 259 ? -26.887 3.106 26.648 1.00 88.81 259 ASP A N 1
ATOM 1967 C CA . ASP A 1 259 ? -27.075 4.178 25.655 1.00 88.81 259 ASP A CA 1
ATOM 1968 C C . ASP A 1 259 ? -26.310 3.909 24.329 1.00 88.81 259 ASP A C 1
ATOM 1970 O O . ASP A 1 259 ? -26.534 4.609 23.341 1.00 88.81 259 ASP A O 1
ATOM 1974 N N . LEU A 1 260 ? -25.416 2.904 24.284 1.00 91.12 260 LEU A N 1
ATOM 1975 C CA . LEU A 1 260 ? -24.751 2.419 23.064 1.00 91.12 260 LEU A CA 1
ATOM 1976 C C . LEU A 1 260 ? -25.258 1.049 22.584 1.00 91.12 260 LEU A C 1
ATOM 1978 O O . LEU A 1 260 ? -24.824 0.607 21.524 1.00 91.12 260 LEU A O 1
ATOM 1982 N N . LEU A 1 261 ? -26.168 0.364 23.289 1.00 93.88 261 LEU A N 1
ATOM 1983 C CA . LEU A 1 261 ? -26.705 -0.943 22.860 1.00 93.88 261 LEU A CA 1
ATOM 1984 C C . LEU A 1 261 ? -27.817 -0.778 21.806 1.00 93.88 261 LEU A C 1
ATOM 1986 O O . LEU A 1 261 ? -28.933 -1.280 21.932 1.00 93.88 261 LEU A O 1
ATOM 1990 N N . VAL A 1 262 ? -27.482 -0.036 20.752 1.00 93.25 262 VAL A N 1
ATOM 1991 C CA . VAL A 1 262 ? -28.344 0.388 19.646 1.00 93.25 262 VAL A CA 1
ATOM 1992 C C . VAL A 1 262 ? -27.851 -0.220 18.324 1.00 93.25 262 VAL A C 1
ATOM 1994 O O . VAL A 1 262 ? -26.680 -0.595 18.214 1.00 93.25 262 VAL A O 1
ATOM 1997 N N . PRO A 1 263 ? -28.710 -0.364 17.299 1.00 95.00 263 PRO A N 1
ATOM 1998 C CA . PRO A 1 263 ? -28.267 -0.812 15.981 1.00 95.00 263 PRO A CA 1
ATOM 1999 C C . PRO A 1 263 ? -27.312 0.200 15.327 1.00 95.00 263 PRO A C 1
ATOM 2001 O O . PRO A 1 263 ? -27.433 1.413 15.500 1.00 95.00 263 PRO A O 1
ATOM 2004 N N . GLY A 1 264 ? -26.402 -0.293 14.482 1.00 93.50 264 GLY A N 1
ATOM 2005 C CA . GLY A 1 264 ? -25.476 0.544 13.704 1.00 93.50 264 GLY A CA 1
ATOM 2006 C C . GLY A 1 264 ? -26.153 1.549 12.755 1.00 93.50 264 GLY A C 1
ATOM 2007 O O . GLY A 1 264 ? -25.492 2.459 12.266 1.00 93.50 264 GLY A O 1
ATOM 2008 N N . SER A 1 265 ? -27.465 1.442 12.519 1.00 94.81 265 SER A N 1
ATOM 2009 C CA . SER A 1 265 ? -28.274 2.461 11.837 1.00 94.81 265 SER A CA 1
ATOM 2010 C C . SER A 1 265 ? -28.282 3.814 12.548 1.00 94.81 265 SER A C 1
ATOM 2012 O O . SER A 1 265 ? -28.620 4.821 11.923 1.00 94.81 265 SER A O 1
ATOM 2014 N N . ASP A 1 266 ? -27.931 3.848 13.833 1.00 95.19 266 ASP A N 1
ATOM 2015 C CA . ASP A 1 266 ? -28.052 5.028 14.693 1.00 95.19 266 ASP A CA 1
ATOM 2016 C C . ASP A 1 266 ? -26.701 5.753 14.867 1.00 95.19 266 ASP A C 1
ATOM 2018 O O . ASP A 1 266 ? -26.621 6.815 15.491 1.00 95.19 266 ASP A O 1
ATOM 2022 N N . LEU A 1 267 ? -25.650 5.233 14.217 1.00 97.06 267 LEU A N 1
ATOM 2023 C CA . LEU A 1 267 ? -24.406 5.951 13.954 1.00 97.06 267 LEU A CA 1
ATOM 2024 C C . LEU A 1 267 ? -24.700 7.245 13.181 1.00 97.06 267 LEU A C 1
ATOM 2026 O O . LEU A 1 267 ? -25.297 7.223 12.104 1.00 97.06 267 LEU A O 1
ATOM 2030 N N . VAL A 1 268 ? -24.238 8.383 13.702 1.00 96.56 268 VAL A N 1
ATOM 2031 C CA . VAL A 1 268 ? -24.296 9.675 12.992 1.00 96.56 268 VAL A CA 1
ATOM 2032 C C . VAL A 1 268 ? -23.093 9.884 12.074 1.00 96.56 268 VAL A C 1
ATOM 2034 O O . VAL A 1 268 ? -23.190 10.624 11.095 1.00 96.56 268 VAL A O 1
ATOM 2037 N N . ALA A 1 269 ? -21.978 9.211 12.362 1.00 97.88 269 ALA A N 1
ATOM 2038 C CA . ALA A 1 269 ? -20.817 9.100 11.489 1.00 97.88 269 ALA A CA 1
ATOM 2039 C C . ALA A 1 269 ? -19.965 7.887 11.880 1.00 97.88 269 ALA A C 1
ATOM 2041 O O . ALA A 1 269 ? -19.960 7.470 13.039 1.00 97.88 269 ALA A O 1
ATOM 2042 N N . ALA A 1 270 ? -19.203 7.360 10.927 1.00 98.50 270 ALA A N 1
ATOM 2043 C CA . ALA A 1 270 ? -18.266 6.265 11.145 1.00 98.50 270 ALA A CA 1
ATOM 2044 C C . ALA A 1 270 ? -17.056 6.376 10.217 1.00 98.50 270 ALA A C 1
ATOM 2046 O O . ALA A 1 270 ? -17.082 7.090 9.209 1.00 98.50 270 ALA A O 1
ATOM 2047 N N . GLY A 1 271 ? -15.997 5.644 10.543 1.00 98.31 271 GLY A N 1
ATOM 2048 C CA . GLY A 1 271 ? -14.816 5.572 9.704 1.00 98.31 271 GLY A CA 1
ATOM 2049 C C . GLY A 1 271 ? -13.723 4.678 10.264 1.00 98.31 271 GLY A C 1
ATOM 2050 O O . GLY A 1 271 ? -13.880 4.001 11.281 1.00 98.31 271 GLY A O 1
ATOM 2051 N N . PHE A 1 272 ? -12.587 4.705 9.580 1.00 98.56 272 PHE A N 1
ATOM 2052 C CA . PHE A 1 272 ? -11.357 4.062 10.008 1.00 98.56 272 PHE A CA 1
ATOM 2053 C C . PHE A 1 272 ? -10.138 4.825 9.482 1.00 98.56 272 PHE A C 1
ATOM 2055 O O . PHE A 1 272 ? -10.201 5.462 8.432 1.00 98.56 272 PHE A O 1
ATOM 2062 N N . THR A 1 273 ? -9.004 4.718 10.170 1.00 98.44 273 THR A N 1
ATOM 2063 C CA . THR A 1 273 ? -7.700 5.129 9.632 1.00 98.44 273 THR A CA 1
ATOM 2064 C C . THR A 1 273 ? -6.831 3.901 9.423 1.00 98.44 273 THR A C 1
ATOM 2066 O O . THR A 1 273 ? -6.498 3.225 10.389 1.00 98.44 273 THR A O 1
ATOM 2069 N N . MET A 1 274 ? -6.435 3.617 8.181 1.00 97.56 274 MET A N 1
ATOM 2070 C CA . MET A 1 274 ? -5.434 2.593 7.867 1.00 97.56 274 MET A CA 1
ATOM 2071 C C . MET A 1 274 ? -4.029 3.182 8.011 1.00 97.56 274 MET A C 1
ATOM 2073 O O . MET A 1 274 ? -3.695 4.155 7.336 1.00 97.56 274 MET A O 1
ATOM 2077 N N . TYR A 1 275 ? -3.176 2.554 8.813 1.00 95.88 275 TYR A N 1
ATOM 2078 C CA . TYR A 1 275 ? -1.763 2.887 8.975 1.00 95.88 275 TYR A CA 1
ATOM 2079 C C . TYR A 1 275 ? -0.905 1.941 8.124 1.00 95.88 275 TYR A C 1
ATOM 2081 O O . TYR A 1 275 ? -0.332 0.967 8.610 1.00 95.88 275 TYR A O 1
ATOM 2089 N N . GLY A 1 276 ? -0.856 2.214 6.818 1.00 91.19 276 GLY A N 1
ATOM 2090 C CA . GLY A 1 276 ? -0.011 1.492 5.863 1.00 91.19 276 GLY A CA 1
ATOM 2091 C C . GLY A 1 276 ? 1.225 2.298 5.456 1.00 91.19 276 GLY A C 1
ATOM 2092 O O . GLY A 1 276 ? 1.776 3.075 6.234 1.00 91.19 276 GLY A O 1
ATOM 2093 N N . ALA A 1 277 ? 1.631 2.177 4.186 1.00 87.06 277 ALA A N 1
ATOM 2094 C CA . ALA A 1 277 ? 2.708 2.991 3.598 1.00 87.06 277 ALA A CA 1
ATOM 2095 C C . ALA A 1 277 ? 2.447 4.516 3.688 1.00 87.06 277 ALA A C 1
ATOM 2097 O O . ALA A 1 277 ? 3.377 5.320 3.679 1.00 87.06 277 ALA A O 1
ATOM 2098 N N . SER A 1 278 ? 1.177 4.906 3.808 1.00 90.12 278 SER A N 1
ATOM 2099 C CA . SER A 1 278 ? 0.712 6.210 4.291 1.00 90.12 278 SER A CA 1
ATOM 2100 C C . SER A 1 278 ? -0.444 5.975 5.270 1.00 90.12 278 SER A C 1
ATOM 2102 O O . SER A 1 278 ? -1.057 4.904 5.240 1.00 90.12 278 SER A O 1
ATOM 2104 N N . ALA A 1 279 ? -0.741 6.954 6.130 1.00 96.69 279 ALA A N 1
ATOM 2105 C CA . ALA A 1 279 ? -1.972 6.920 6.914 1.00 96.69 279 ALA A CA 1
ATOM 2106 C C . ALA A 1 279 ? -3.139 7.416 6.042 1.00 96.69 279 ALA A C 1
ATOM 2108 O O . ALA A 1 279 ? -3.030 8.469 5.410 1.00 96.69 279 ALA A O 1
ATOM 2109 N N . GLN A 1 280 ? -4.217 6.638 5.981 1.00 97.62 280 GLN A N 1
ATOM 2110 C CA . GLN A 1 280 ? -5.382 6.863 5.122 1.00 97.62 280 GLN A CA 1
ATOM 2111 C C . GLN A 1 280 ? -6.644 6.848 5.983 1.00 97.62 280 GLN A C 1
ATOM 2113 O O . GLN A 1 280 ? -7.053 5.784 6.443 1.00 97.62 280 GLN A O 1
ATOM 2118 N N . LEU A 1 281 ? -7.236 8.018 6.222 1.00 98.56 281 LEU A N 1
ATOM 2119 C CA . LEU A 1 281 ? -8.508 8.157 6.933 1.00 98.56 281 LEU A CA 1
ATOM 2120 C C . LEU A 1 281 ? -9.652 8.034 5.927 1.00 98.56 281 LEU A C 1
ATOM 2122 O O . LEU A 1 281 ? -9.743 8.838 5.005 1.00 98.56 281 LEU A O 1
ATOM 2126 N N . VAL A 1 282 ? -10.545 7.072 6.130 1.00 98.62 282 VAL A N 1
ATOM 2127 C CA . VAL A 1 282 ? -11.834 6.982 5.438 1.00 98.62 282 VAL A CA 1
ATOM 2128 C C . VAL A 1 282 ? -12.930 7.285 6.447 1.00 98.62 282 VAL A C 1
ATOM 2130 O O . VAL A 1 282 ? -12.971 6.670 7.511 1.00 98.62 282 VAL A O 1
ATOM 2133 N N . MET A 1 283 ? -13.835 8.208 6.125 1.00 97.94 283 MET A N 1
ATOM 2134 C CA . MET A 1 283 ? -14.990 8.499 6.976 1.00 97.94 283 MET A CA 1
ATOM 2135 C C . MET A 1 283 ? -16.245 8.854 6.180 1.00 97.94 283 MET A C 1
ATOM 2137 O O . MET A 1 283 ? -16.175 9.284 5.027 1.00 97.94 283 MET A O 1
ATOM 2141 N N . THR A 1 284 ? -17.399 8.693 6.821 1.00 98.12 284 THR A N 1
ATOM 2142 C CA . THR A 1 284 ? -18.708 9.065 6.282 1.00 98.12 284 THR A CA 1
ATOM 2143 C C . THR A 1 284 ? -19.642 9.547 7.392 1.00 98.12 284 THR A C 1
ATOM 2145 O O . THR A 1 284 ? -19.507 9.152 8.552 1.00 98.12 284 THR A O 1
ATOM 2148 N N . MET A 1 285 ? -20.592 10.404 7.029 1.00 95.62 285 MET A N 1
ATOM 2149 C CA . MET A 1 285 ? -21.709 10.824 7.877 1.00 95.62 285 MET A CA 1
ATOM 2150 C C . MET A 1 285 ? -22.946 9.987 7.528 1.00 95.62 285 MET A C 1
ATOM 2152 O O . MET A 1 285 ? -23.009 9.388 6.453 1.00 95.62 285 MET A O 1
ATOM 2156 N N . LYS A 1 286 ? -23.948 9.942 8.410 1.00 94.06 286 LYS A N 1
ATOM 2157 C CA . LYS A 1 286 ? -25.212 9.247 8.130 1.00 94.06 286 LYS A CA 1
ATOM 2158 C C . LYS A 1 286 ? -25.849 9.763 6.837 1.00 94.06 286 LYS A C 1
ATOM 2160 O O . LYS A 1 286 ? -25.960 10.970 6.645 1.00 94.06 286 LYS A O 1
ATOM 2165 N N . ASP A 1 287 ? -26.195 8.823 5.956 1.00 90.12 287 ASP A N 1
ATOM 2166 C CA . ASP A 1 287 ? -26.748 9.045 4.612 1.00 90.12 287 ASP A CA 1
ATOM 2167 C C . ASP A 1 287 ? -25.892 9.954 3.688 1.00 90.12 287 ASP A C 1
ATOM 2169 O O . ASP A 1 287 ? -26.372 10.452 2.669 1.00 90.12 287 ASP A O 1
ATOM 2173 N N . GLY A 1 288 ? -24.611 10.164 4.025 1.00 93.31 288 GLY A N 1
ATOM 2174 C CA . GLY A 1 288 ? -23.680 11.045 3.315 1.00 93.31 288 GLY A CA 1
ATOM 2175 C C . GLY A 1 288 ? -22.649 10.324 2.428 1.00 93.31 288 GLY A C 1
ATOM 2176 O O . GLY A 1 288 ? -22.572 9.094 2.411 1.00 93.31 288 GLY A O 1
ATOM 2177 N N . PRO A 1 289 ? -21.812 11.081 1.690 1.00 96.25 289 PRO A N 1
ATOM 2178 C CA . PRO A 1 289 ? -20.708 10.525 0.909 1.00 96.25 289 PRO A CA 1
ATOM 2179 C C . PRO A 1 289 ? -19.636 9.886 1.805 1.00 96.25 289 PRO A C 1
ATOM 2181 O O . PRO A 1 289 ? -19.481 10.230 2.982 1.00 96.25 289 PRO A O 1
ATOM 2184 N N . VAL A 1 290 ? -18.855 8.971 1.234 1.00 98.50 290 VAL A N 1
ATOM 2185 C CA . VAL A 1 290 ? -17.652 8.407 1.868 1.00 98.50 290 VAL A CA 1
ATOM 2186 C C . VAL A 1 290 ? -16.446 9.174 1.342 1.00 98.50 290 VAL A C 1
ATOM 2188 O O . VAL A 1 290 ? -16.302 9.314 0.134 1.00 98.50 290 VAL A O 1
ATOM 2191 N N . ASN A 1 291 ? -15.571 9.679 2.210 1.00 98.38 291 ASN A N 1
ATOM 2192 C CA . ASN A 1 291 ? -14.418 10.477 1.789 1.00 98.38 291 ASN A CA 1
ATOM 2193 C C . ASN A 1 291 ? -13.113 9.912 2.354 1.00 98.38 291 ASN A C 1
ATOM 2195 O O . ASN A 1 291 ? -13.030 9.592 3.542 1.00 98.38 291 ASN A O 1
ATOM 2199 N N . GLY A 1 292 ? -12.102 9.808 1.489 1.00 98.25 292 GLY A N 1
ATOM 2200 C CA . GLY A 1 292 ? -10.759 9.334 1.815 1.00 98.25 292 GLY A CA 1
ATOM 2201 C C . GLY A 1 292 ? -9.738 10.470 1.847 1.00 98.25 292 GLY A C 1
ATOM 2202 O O . GLY A 1 292 ? -9.608 11.233 0.884 1.00 98.25 292 GLY A O 1
ATOM 2203 N N . PHE A 1 293 ? -8.989 10.553 2.944 1.00 98.38 293 PHE A N 1
ATOM 2204 C CA . PHE A 1 293 ? -7.974 11.566 3.203 1.00 98.38 293 PHE A CA 1
ATOM 2205 C C . PHE A 1 293 ? -6.600 10.914 3.425 1.00 98.38 293 PHE A C 1
ATOM 2207 O O . PHE A 1 293 ? -6.425 10.110 4.345 1.00 98.38 293 PHE A O 1
ATOM 2214 N N . THR A 1 294 ? -5.600 11.315 2.639 1.00 97.81 294 THR A N 1
ATOM 2215 C CA . THR A 1 294 ? -4.199 10.907 2.833 1.00 97.81 294 THR A CA 1
ATOM 2216 C C . THR A 1 294 ? -3.528 11.835 3.843 1.00 97.81 294 THR A C 1
ATOM 2218 O O . THR A 1 294 ? -3.576 13.053 3.684 1.00 97.81 294 THR A O 1
ATOM 2221 N N . MET A 1 295 ? -2.837 11.292 4.846 1.00 96.75 295 MET A N 1
ATOM 2222 C CA . MET A 1 295 ? -1.995 12.092 5.740 1.00 96.75 295 MET A CA 1
ATOM 2223 C C . MET A 1 295 ? -0.684 12.505 5.054 1.00 96.75 295 MET A C 1
ATOM 2225 O O . MET A 1 295 ? 0.140 11.651 4.716 1.00 96.75 295 MET A O 1
ATOM 2229 N N . ASP A 1 296 ? -0.452 13.810 4.934 1.00 94.69 296 ASP A N 1
ATOM 2230 C CA . ASP A 1 296 ? 0.861 14.373 4.630 1.00 94.69 296 ASP A CA 1
ATOM 2231 C C . ASP A 1 296 ? 1.700 14.460 5.919 1.00 94.69 296 ASP A C 1
ATOM 2233 O O . ASP A 1 296 ? 1.283 15.037 6.928 1.00 94.69 296 ASP A O 1
ATOM 2237 N N . ASN A 1 297 ? 2.897 13.866 5.899 1.00 89.06 297 ASN A N 1
ATOM 2238 C CA . ASN A 1 297 ? 3.773 13.782 7.073 1.00 89.06 297 ASN A CA 1
ATOM 2239 C C . ASN A 1 297 ? 4.635 15.035 7.302 1.00 89.06 297 ASN A C 1
ATOM 2241 O O . ASN A 1 297 ? 5.198 15.172 8.385 1.00 89.06 297 ASN A O 1
ATOM 2245 N N . ALA A 1 298 ? 4.786 15.902 6.298 1.00 88.81 298 ALA A N 1
ATOM 2246 C CA . ALA A 1 298 ? 5.561 17.138 6.380 1.00 88.81 298 ALA A CA 1
ATOM 2247 C C . ALA A 1 298 ? 4.681 18.323 6.804 1.00 88.81 298 ALA A C 1
ATOM 2249 O O . ALA A 1 298 ? 5.119 19.152 7.598 1.00 88.81 298 ALA A O 1
ATOM 2250 N N . LEU A 1 299 ? 3.434 18.370 6.326 1.00 90.25 299 LEU A N 1
ATOM 2251 C CA . LEU A 1 299 ? 2.414 19.322 6.777 1.00 90.25 299 LEU A CA 1
ATOM 2252 C C . LEU A 1 299 ? 1.756 18.892 8.097 1.00 90.25 299 LEU A C 1
ATOM 2254 O O . LEU A 1 299 ? 1.242 19.732 8.830 1.00 90.25 299 LEU A O 1
ATOM 2258 N N . GLY A 1 300 ? 1.752 17.589 8.401 1.00 91.94 300 GLY A N 1
ATOM 2259 C CA . GLY A 1 300 ? 1.061 17.043 9.569 1.00 91.94 300 GLY A CA 1
ATOM 2260 C C . GLY A 1 300 ? -0.462 17.112 9.442 1.00 91.94 300 GLY A C 1
ATOM 2261 O O . GLY A 1 300 ? -1.152 17.258 10.452 1.00 91.94 300 GLY A O 1
ATOM 2262 N N . GLU A 1 301 ? -0.994 17.019 8.221 1.00 95.38 301 GLU A N 1
ATOM 2263 C CA . GLU A 1 301 ? -2.413 17.218 7.914 1.00 95.38 301 GLU A CA 1
ATOM 2264 C C . GLU A 1 301 ? -3.013 16.104 7.055 1.00 95.38 301 GLU A C 1
ATOM 2266 O O . GLU A 1 301 ? -2.322 15.449 6.279 1.00 95.38 301 GLU A O 1
ATOM 2271 N N . PHE A 1 302 ? -4.321 15.888 7.208 1.00 98.00 302 PHE A N 1
ATOM 2272 C CA . PHE A 1 302 ? -5.083 14.939 6.394 1.00 98.00 302 PHE A CA 1
ATOM 2273 C C . PHE A 1 302 ? -5.671 15.681 5.194 1.00 98.00 302 PHE A C 1
ATOM 2275 O O . PHE A 1 302 ? -6.504 16.568 5.368 1.00 98.00 302 PHE A O 1
ATOM 2282 N N . ILE A 1 303 ? -5.228 15.335 3.987 1.00 97.56 303 ILE A N 1
ATOM 2283 C CA . ILE A 1 303 ? -5.604 15.992 2.732 1.00 97.56 303 ILE A CA 1
ATOM 2284 C C . ILE A 1 303 ? -6.641 15.143 2.002 1.00 97.56 303 ILE A C 1
ATOM 2286 O O . ILE A 1 303 ? -6.433 13.943 1.838 1.00 97.56 303 ILE A O 1
ATOM 2290 N N . LEU A 1 304 ? -7.736 15.750 1.541 1.00 97.56 304 LEU A N 1
ATOM 2291 C CA . LEU A 1 304 ? -8.769 15.068 0.761 1.00 97.56 304 LEU A CA 1
ATOM 2292 C C . LEU A 1 304 ? -8.181 14.580 -0.571 1.00 97.56 304 LEU A C 1
ATOM 2294 O O . LEU A 1 304 ? -7.789 15.382 -1.416 1.00 97.56 304 LEU A O 1
ATOM 2298 N N . THR A 1 305 ? -8.113 13.261 -0.750 1.00 96.81 305 THR A N 1
ATOM 2299 C CA . THR A 1 305 ? -7.534 12.615 -1.943 1.00 96.81 305 THR A CA 1
ATOM 2300 C C . THR A 1 305 ? -8.534 11.755 -2.703 1.00 96.81 305 THR A C 1
ATOM 2302 O O . THR A 1 305 ? -8.350 11.528 -3.897 1.00 96.81 305 THR A O 1
ATOM 2305 N N . HIS A 1 306 ? -9.606 11.314 -2.041 1.00 96.81 306 HIS A N 1
ATOM 2306 C CA . HIS A 1 306 ? -10.662 10.494 -2.626 1.00 96.81 306 HIS A CA 1
ATOM 2307 C C . HIS A 1 306 ? -12.044 11.049 -2.216 1.00 96.81 306 HIS A C 1
ATOM 2309 O O . HIS A 1 306 ? -12.640 10.548 -1.259 1.00 96.81 306 HIS A O 1
ATOM 2315 N N . PRO A 1 307 ? -12.544 12.111 -2.876 1.00 96.50 307 PRO A N 1
ATOM 2316 C CA . PRO A 1 307 ? -13.903 12.604 -2.663 1.00 96.50 307 PRO A CA 1
ATOM 2317 C C . PRO A 1 307 ? -14.949 11.615 -3.204 1.00 96.50 307 PRO A C 1
ATOM 2319 O O . PRO A 1 307 ? -14.742 11.018 -4.258 1.00 96.50 307 PRO A O 1
ATOM 2322 N N . ASP A 1 308 ? -16.058 11.462 -2.475 1.00 96.81 308 ASP A N 1
ATOM 2323 C CA . ASP A 1 308 ? -17.183 10.547 -2.756 1.00 96.81 308 ASP A CA 1
ATOM 2324 C C . ASP A 1 308 ? -16.787 9.148 -3.284 1.00 96.81 308 ASP A C 1
ATOM 2326 O O . ASP A 1 308 ? -17.128 8.725 -4.391 1.00 96.81 308 ASP A O 1
ATOM 2330 N N . MET A 1 309 ? -16.053 8.404 -2.457 1.00 97.88 309 MET A N 1
ATOM 2331 C CA . MET A 1 309 ? -15.637 7.027 -2.713 1.00 97.88 309 MET A CA 1
ATOM 2332 C C . MET A 1 309 ? -16.845 6.107 -2.939 1.00 97.88 309 MET A C 1
ATOM 2334 O O . MET A 1 309 ? -17.570 5.774 -1.999 1.00 97.88 309 MET A O 1
ATOM 2338 N N . LYS A 1 310 ? -17.019 5.622 -4.173 1.00 97.75 310 LYS A N 1
ATOM 2339 C CA . LYS A 1 310 ? -17.965 4.545 -4.503 1.00 97.75 310 LYS A CA 1
ATOM 2340 C C . LYS A 1 310 ? -17.236 3.229 -4.753 1.00 97.75 310 LYS A C 1
ATOM 2342 O O . LYS A 1 310 ? -16.254 3.191 -5.494 1.00 97.75 310 LYS A O 1
ATOM 2347 N N . ILE A 1 311 ? -17.741 2.142 -4.172 1.00 97.94 311 ILE A N 1
ATOM 2348 C CA . ILE A 1 311 ? -17.187 0.799 -4.378 1.00 97.94 311 ILE A CA 1
ATOM 2349 C C . ILE A 1 311 ? -17.625 0.239 -5.745 1.00 97.94 311 ILE A C 1
ATOM 2351 O O . ILE A 1 311 ? -18.787 0.393 -6.136 1.00 97.94 311 ILE A O 1
ATOM 2355 N N . PRO A 1 312 ? -16.748 -0.455 -6.496 1.00 97.50 312 PRO A N 1
ATOM 2356 C CA . PRO A 1 312 ? -17.161 -1.183 -7.693 1.00 97.50 312 PRO A CA 1
ATOM 2357 C C . PRO A 1 312 ? -18.249 -2.222 -7.377 1.00 97.50 312 PRO A C 1
ATOM 2359 O O . PRO A 1 312 ? -18.120 -2.982 -6.418 1.00 97.50 312 PRO A O 1
ATOM 2362 N N . LYS A 1 313 ? -19.302 -2.313 -8.204 1.00 94.62 313 LYS A N 1
ATOM 2363 C CA . LYS A 1 313 ? -20.441 -3.232 -7.966 1.00 94.62 313 LYS A CA 1
ATOM 2364 C C . LYS A 1 313 ? -20.058 -4.715 -7.880 1.00 94.62 313 LYS A C 1
ATOM 2366 O O . LYS A 1 313 ? -20.723 -5.457 -7.163 1.00 94.62 313 LYS A O 1
ATOM 2371 N N . LYS A 1 314 ? -18.985 -5.116 -8.575 1.00 94.50 314 LYS A N 1
ATOM 2372 C CA . LYS A 1 314 ? -18.423 -6.476 -8.599 1.00 94.50 314 LYS A CA 1
ATOM 2373 C C . LYS A 1 314 ? -16.925 -6.479 -8.894 1.00 94.50 314 LYS A C 1
ATOM 2375 O O . LYS A 1 314 ? -16.432 -5.593 -9.598 1.00 94.50 314 LYS A O 1
ATOM 2380 N N . ARG A 1 315 ? -16.211 -7.495 -8.405 1.00 96.25 315 ARG A N 1
ATOM 2381 C CA . ARG A 1 315 ? -14.791 -7.757 -8.675 1.00 96.25 315 ARG A CA 1
ATOM 2382 C C . ARG A 1 315 ? -14.440 -9.176 -8.220 1.00 96.25 315 ARG A C 1
ATOM 2384 O O . ARG A 1 315 ? -14.686 -9.539 -7.077 1.00 96.25 315 ARG A O 1
ATOM 2391 N N . ALA A 1 316 ? -13.725 -9.919 -9.066 1.00 96.00 316 ALA A N 1
ATOM 2392 C CA . ALA A 1 316 ? -13.213 -11.256 -8.755 1.00 96.00 316 ALA A CA 1
ATOM 2393 C C . ALA A 1 316 ? -12.025 -11.241 -7.754 1.00 96.00 316 ALA A C 1
ATOM 2395 O O . ALA A 1 316 ? -10.906 -11.639 -8.087 1.00 96.00 316 ALA A O 1
ATOM 2396 N N . ILE A 1 317 ? -12.249 -10.733 -6.538 1.00 97.81 317 ILE A N 1
ATOM 2397 C CA . ILE A 1 317 ? -11.322 -10.713 -5.395 1.00 97.81 317 ILE A CA 1
ATOM 2398 C C . ILE A 1 317 ? -12.097 -11.145 -4.147 1.00 97.81 317 ILE A C 1
ATOM 2400 O O . ILE A 1 317 ? -13.196 -10.645 -3.906 1.00 97.81 317 ILE A O 1
ATOM 2404 N N . TYR A 1 318 ? -11.515 -12.029 -3.335 1.00 98.00 318 TYR A N 1
ATOM 2405 C CA . TYR A 1 318 ? -12.084 -12.425 -2.042 1.00 98.00 318 TYR A CA 1
ATOM 2406 C C . TYR A 1 318 ? -11.038 -12.433 -0.926 1.00 98.00 318 TYR A C 1
ATOM 2408 O O . TYR A 1 318 ? -9.841 -12.582 -1.180 1.00 98.00 318 TYR A O 1
ATOM 2416 N N . SER A 1 319 ? -11.500 -12.244 0.307 1.00 98.25 319 SER A N 1
ATOM 2417 C CA . SER A 1 319 ? -10.660 -12.009 1.477 1.00 98.25 319 SER A CA 1
ATOM 2418 C C . SER A 1 319 ? -11.236 -12.694 2.710 1.00 98.25 319 SER A C 1
ATOM 2420 O O . SER A 1 319 ? -12.114 -12.145 3.370 1.00 98.25 319 SER A O 1
ATOM 2422 N N . CYS A 1 320 ? -10.728 -13.882 3.034 1.00 96.50 320 CYS A N 1
ATOM 2423 C CA . CYS A 1 320 ? -11.126 -14.663 4.205 1.00 96.50 320 CYS A CA 1
ATOM 2424 C C . CYS A 1 320 ? -9.961 -15.515 4.728 1.00 96.50 320 CYS A C 1
ATOM 2426 O O . CYS A 1 320 ? -9.102 -15.941 3.953 1.00 96.50 320 CYS A O 1
ATOM 2428 N N . ASN A 1 321 ? -9.962 -15.831 6.025 1.00 96.38 321 ASN A N 1
ATOM 2429 C CA . ASN A 1 321 ? -8.988 -16.754 6.608 1.00 96.38 321 ASN A CA 1
ATOM 2430 C C . ASN A 1 321 ? -9.372 -18.219 6.328 1.00 96.38 321 ASN A C 1
ATOM 2432 O O . ASN A 1 321 ? -10.027 -18.871 7.144 1.00 96.38 321 ASN A O 1
ATOM 2436 N N . GLU A 1 322 ? -8.934 -18.753 5.187 1.00 97.00 322 GLU A N 1
ATOM 2437 C CA . GLU A 1 322 ? -9.181 -20.150 4.796 1.00 97.00 322 GLU A CA 1
ATOM 2438 C C . GLU A 1 322 ? -8.600 -21.194 5.768 1.00 97.00 322 GLU A C 1
ATOM 2440 O O . GLU A 1 322 ? -9.040 -22.346 5.755 1.00 97.00 322 GLU A O 1
ATOM 2445 N N . GLY A 1 323 ? -7.689 -20.816 6.675 1.00 95.69 323 GLY A N 1
ATOM 2446 C CA . GLY A 1 323 ? -7.229 -21.693 7.759 1.00 95.69 323 GLY A CA 1
ATOM 2447 C C . GLY A 1 323 ? -8.359 -22.154 8.693 1.00 95.69 323 GLY A C 1
ATOM 2448 O O . GLY A 1 323 ? -8.270 -23.230 9.287 1.00 95.69 323 GLY A O 1
ATOM 2449 N N . ASN A 1 324 ? -9.462 -21.399 8.765 1.00 94.75 324 ASN A N 1
ATOM 2450 C CA . ASN A 1 324 ? -10.647 -21.755 9.550 1.00 94.75 324 ASN A CA 1
ATOM 2451 C C . ASN A 1 324 ? -11.650 -22.653 8.795 1.00 94.75 324 ASN A C 1
ATOM 2453 O O . ASN A 1 324 ? -12.634 -23.085 9.394 1.00 94.75 324 ASN A O 1
ATOM 2457 N N . SER A 1 325 ? -11.403 -23.006 7.526 1.00 94.31 325 SER A N 1
ATOM 2458 C CA . SER A 1 325 ? -12.312 -23.808 6.676 1.00 94.31 325 SER A CA 1
ATOM 2459 C C . SER A 1 325 ? -12.759 -25.149 7.276 1.00 94.31 325 SER A C 1
ATOM 2461 O O . SER A 1 325 ? -13.870 -25.612 7.013 1.00 94.31 325 SER A O 1
ATOM 2463 N N . LYS A 1 326 ? -11.946 -25.744 8.158 1.00 95.06 326 LYS A N 1
ATOM 2464 C CA . LYS A 1 326 ? -12.299 -26.928 8.962 1.00 95.06 326 LYS A CA 1
ATOM 2465 C C . LYS A 1 326 ? -13.510 -26.698 9.884 1.00 95.06 326 LYS A C 1
ATOM 2467 O O . LYS A 1 326 ? -14.271 -27.633 10.134 1.00 95.06 326 LYS A O 1
ATOM 2472 N N . TYR A 1 327 ? -13.666 -25.485 10.413 1.00 95.06 327 TYR A N 1
ATOM 2473 C CA . TYR A 1 327 ? -14.691 -25.111 11.394 1.00 95.06 327 TYR A CA 1
ATOM 2474 C C . TYR A 1 327 ? -15.930 -24.475 10.758 1.00 95.06 327 TYR A C 1
ATOM 2476 O O . TYR A 1 327 ? -16.976 -24.436 11.406 1.00 95.06 327 TYR A O 1
ATOM 2484 N N . TRP A 1 328 ? -15.828 -24.001 9.513 1.00 94.12 328 TRP A N 1
ATOM 2485 C CA . TRP A 1 328 ? -16.928 -23.379 8.776 1.00 94.12 328 TRP A CA 1
ATOM 2486 C C . TRP A 1 328 ? -18.143 -24.304 8.606 1.00 94.12 328 TRP A C 1
ATOM 2488 O O . TRP A 1 328 ? -18.035 -25.538 8.541 1.00 94.12 328 TRP A O 1
ATOM 2498 N N . GLU A 1 329 ? -19.314 -23.681 8.507 1.00 90.19 329 GLU A N 1
ATOM 2499 C CA . GLU A 1 329 ? -20.548 -24.325 8.059 1.00 90.19 329 GLU A CA 1
ATOM 2500 C C . GLU A 1 329 ? -20.508 -24.593 6.548 1.00 90.19 329 GLU A C 1
ATOM 2502 O O . GLU A 1 329 ? -19.725 -23.991 5.811 1.00 90.19 329 GLU A O 1
ATOM 2507 N N . GLU A 1 330 ? -21.336 -25.523 6.071 1.00 89.44 330 GLU A N 1
ATOM 2508 C CA . GLU A 1 330 ? -21.261 -25.982 4.680 1.00 89.44 330 GLU A CA 1
ATOM 2509 C C . GLU A 1 330 ? -21.578 -24.898 3.631 1.00 89.44 330 GLU A C 1
ATOM 2511 O O . GLU A 1 330 ? -20.849 -24.853 2.641 1.00 89.44 330 GLU A O 1
ATOM 2516 N N . PRO A 1 331 ? -22.540 -23.966 3.830 1.00 89.69 331 PRO A N 1
ATOM 2517 C CA . PRO A 1 331 ? -22.773 -22.873 2.881 1.00 89.69 331 PRO A CA 1
ATOM 2518 C C . PRO A 1 331 ? -21.535 -22.002 2.637 1.00 89.69 331 PRO A C 1
ATOM 2520 O O . PRO A 1 331 ? -21.240 -21.665 1.496 1.00 89.69 331 PRO A O 1
ATOM 2523 N N . VAL A 1 332 ? -20.752 -21.721 3.685 1.00 91.75 332 VAL A N 1
ATOM 2524 C CA . VAL A 1 332 ? -19.519 -20.917 3.602 1.00 91.75 332 VAL A CA 1
ATOM 2525 C C . VAL A 1 332 ? -18.426 -21.655 2.814 1.00 91.75 332 VAL A C 1
ATOM 2527 O O . VAL A 1 332 ? -17.627 -21.034 2.109 1.00 91.75 332 VAL A O 1
ATOM 2530 N N . LYS A 1 333 ? -18.398 -22.993 2.877 1.00 93.50 333 LYS A N 1
ATOM 2531 C CA . LYS A 1 333 ? -17.509 -23.814 2.039 1.00 93.50 333 LYS A CA 1
ATOM 2532 C C . LYS A 1 333 ? -17.994 -23.884 0.594 1.00 93.50 333 LYS A C 1
ATOM 2534 O O . LYS A 1 333 ? -17.179 -23.674 -0.298 1.00 93.50 333 LYS A O 1
ATOM 2539 N N . GLU A 1 334 ? -19.291 -24.128 0.360 1.00 91.94 334 GLU A N 1
ATOM 2540 C CA . GLU A 1 334 ? -19.893 -24.086 -0.985 1.00 91.94 334 GLU A CA 1
ATOM 2541 C C . GLU A 1 334 ? -19.615 -22.724 -1.650 1.00 91.94 334 GLU A C 1
ATOM 2543 O O . GLU A 1 334 ? -19.217 -22.677 -2.814 1.00 91.94 334 GLU A O 1
ATOM 2548 N N . TRP A 1 335 ? -19.724 -21.623 -0.897 1.00 93.38 335 TRP A N 1
ATOM 2549 C CA . TRP A 1 335 ? -19.353 -20.277 -1.334 1.00 93.38 335 TRP A CA 1
ATOM 2550 C C . TRP A 1 335 ? -17.878 -20.153 -1.701 1.00 93.38 335 TRP A C 1
ATOM 2552 O O . TRP A 1 335 ? -17.579 -19.824 -2.850 1.00 93.38 335 TRP A O 1
ATOM 2562 N N . CYS A 1 336 ? -16.966 -20.428 -0.763 1.00 94.94 336 CYS A N 1
ATOM 2563 C CA . CYS A 1 336 ? -15.525 -20.276 -0.973 1.00 94.94 336 CYS A CA 1
ATOM 2564 C C . CYS A 1 336 ? -15.039 -21.122 -2.162 1.00 94.94 336 CYS A C 1
ATOM 2566 O O . CYS A 1 336 ? -14.282 -20.638 -3.005 1.00 94.94 336 CYS A O 1
ATOM 2568 N N . GLU A 1 337 ? -15.546 -22.349 -2.294 1.00 94.62 337 GLU A N 1
ATOM 2569 C CA . GLU A 1 337 ? -15.250 -23.211 -3.435 1.00 94.62 337 GLU A CA 1
ATOM 2570 C C . GLU A 1 337 ? -15.837 -22.646 -4.740 1.00 94.62 337 GLU A C 1
ATOM 2572 O O . GLU A 1 337 ? -15.130 -22.595 -5.741 1.00 94.62 337 GLU A O 1
ATOM 2577 N N . SER A 1 338 ? -17.051 -22.075 -4.734 1.00 93.38 338 SER A N 1
ATOM 2578 C CA . SER A 1 338 ? -17.643 -21.395 -5.908 1.00 93.38 338 SER A CA 1
ATOM 2579 C C . SER A 1 338 ? -16.902 -20.127 -6.374 1.00 93.38 338 SER A C 1
ATOM 2581 O O . SER A 1 338 ? -17.227 -19.568 -7.431 1.00 93.38 338 SER A O 1
ATOM 2583 N N . LEU A 1 339 ? -15.946 -19.621 -5.585 1.00 94.62 339 LEU A N 1
ATOM 2584 C CA . LEU A 1 339 ? -15.044 -18.536 -5.986 1.00 94.62 339 LEU A CA 1
ATOM 2585 C C . LEU A 1 339 ? -13.767 -19.075 -6.650 1.00 94.62 339 LEU A C 1
ATOM 2587 O O . LEU A 1 339 ? -13.218 -18.421 -7.539 1.00 94.62 339 LEU A O 1
ATOM 2591 N N . LYS A 1 340 ? -13.327 -20.276 -6.259 1.00 95.19 340 LYS A N 1
ATOM 2592 C CA . LYS A 1 340 ? -12.178 -20.996 -6.831 1.00 95.19 340 LYS A CA 1
ATOM 2593 C C . LYS A 1 340 ? -12.548 -21.735 -8.116 1.00 95.19 340 LYS A C 1
ATOM 2595 O O . LYS A 1 340 ? -11.797 -21.689 -9.079 1.00 95.19 340 LYS A O 1
ATOM 2600 N N . SER A 1 341 ? -13.725 -22.361 -8.152 1.00 91.94 341 SER A N 1
ATOM 2601 C CA . SER A 1 341 ? -14.233 -23.167 -9.269 1.00 91.94 341 SER A CA 1
ATOM 2602 C C . SER A 1 341 ? -14.993 -22.354 -10.333 1.00 91.94 341 SER A C 1
ATOM 2604 O O . SER A 1 341 ? -15.755 -22.920 -11.120 1.00 91.94 341 SER A O 1
ATOM 2606 N N . ALA A 1 342 ? -14.870 -21.025 -10.323 1.00 88.69 342 ALA A N 1
ATOM 2607 C CA . ALA A 1 342 ? -15.458 -20.158 -11.341 1.00 88.69 342 ALA A CA 1
ATOM 2608 C C . ALA A 1 342 ? -14.651 -20.233 -12.651 1.00 88.69 342 ALA A C 1
ATOM 2610 O O . ALA A 1 342 ? -13.438 -20.410 -12.605 1.00 88.69 342 ALA A O 1
ATOM 2611 N N . GLU A 1 343 ? -15.295 -20.019 -13.811 1.00 81.75 343 GLU A N 1
ATOM 2612 C CA . GLU A 1 343 ? -14.632 -20.010 -15.139 1.00 81.75 343 GLU A CA 1
ATOM 2613 C C . GLU A 1 343 ? -13.401 -19.087 -15.176 1.00 81.75 343 GLU A C 1
ATOM 2615 O O . GLU A 1 343 ? -12.406 -19.382 -15.832 1.00 81.75 343 GLU A O 1
ATOM 2620 N N . LYS A 1 344 ? -13.448 -17.999 -14.401 1.00 89.44 344 LYS A N 1
ATOM 2621 C CA . LYS A 1 344 ? -12.275 -17.227 -14.003 1.00 89.44 344 LYS A CA 1
ATOM 2622 C C . LYS A 1 344 ? -12.195 -17.200 -12.471 1.00 89.44 344 LYS A C 1
ATOM 2624 O O . LYS A 1 344 ? -13.000 -16.489 -11.861 1.00 89.44 344 LYS A O 1
ATOM 2629 N N . PRO A 1 345 ? -11.266 -17.948 -11.847 1.00 93.25 345 PRO A N 1
ATOM 2630 C CA . PRO A 1 345 ? -11.135 -17.999 -10.394 1.00 93.25 345 PRO A CA 1
ATOM 2631 C C . PRO A 1 345 ? -10.889 -16.619 -9.777 1.00 93.25 345 PRO A C 1
ATOM 2633 O O . PRO A 1 345 ? -10.198 -15.769 -10.349 1.00 93.25 345 PRO A O 1
ATOM 2636 N N . TYR A 1 346 ? -11.452 -16.382 -8.593 1.00 97.25 346 TYR A N 1
ATOM 2637 C CA . TYR A 1 346 ? -11.273 -15.120 -7.883 1.00 97.25 346 TYR A CA 1
ATOM 2638 C C . TYR A 1 346 ? -9.870 -15.048 -7.262 1.00 97.25 346 TYR A C 1
ATOM 2640 O O . TYR A 1 346 ? -9.324 -16.031 -6.765 1.00 97.25 346 TYR A O 1
ATOM 2648 N N . SER A 1 347 ? -9.285 -13.852 -7.231 1.00 97.75 347 SER A N 1
ATOM 2649 C CA . SER A 1 347 ? -8.004 -13.618 -6.563 1.00 97.75 347 SER A CA 1
ATOM 2650 C C . SER A 1 347 ? -8.167 -13.564 -5.043 1.00 97.75 347 SER A C 1
ATOM 2652 O O . SER A 1 347 ? -8.673 -12.575 -4.513 1.00 97.75 347 SER A O 1
ATOM 2654 N N . ALA A 1 348 ? -7.666 -14.579 -4.339 1.00 97.69 348 ALA A N 1
ATOM 2655 C CA . ALA A 1 348 ? -7.543 -14.560 -2.881 1.00 97.69 348 ALA A CA 1
ATOM 2656 C C . ALA A 1 348 ? -6.595 -13.435 -2.421 1.00 97.69 348 ALA A C 1
ATOM 2658 O O . ALA A 1 348 ? -5.469 -13.316 -2.919 1.00 97.69 348 ALA A O 1
ATOM 2659 N N . ARG A 1 349 ? -7.029 -12.595 -1.478 1.00 97.75 349 ARG A N 1
ATOM 2660 C CA . ARG A 1 349 ? -6.227 -11.545 -0.830 1.00 97.75 349 ARG A CA 1
ATOM 2661 C C . ARG A 1 349 ? -6.688 -11.388 0.614 1.00 97.75 349 ARG A C 1
ATOM 2663 O O . ARG A 1 349 ? -7.732 -10.799 0.831 1.00 97.75 349 ARG A O 1
ATOM 2670 N N . TYR A 1 350 ? -5.907 -11.869 1.574 1.00 97.19 350 TYR A N 1
ATOM 2671 C CA . TYR A 1 350 ? -6.165 -11.695 3.005 1.00 97.19 350 TYR A CA 1
ATOM 2672 C C . TYR A 1 350 ? -4.902 -11.117 3.653 1.00 97.19 350 TYR A C 1
ATOM 2674 O O . TYR A 1 350 ? -3.825 -11.691 3.497 1.00 97.19 350 TYR A O 1
ATOM 2682 N N . ILE A 1 351 ? -5.017 -9.952 4.290 1.00 95.81 351 ILE A N 1
ATOM 2683 C CA . ILE A 1 351 ? -3.912 -9.217 4.925 1.00 95.81 351 ILE A CA 1
ATOM 2684 C C . ILE A 1 351 ? -3.854 -9.537 6.422 1.00 95.81 351 ILE A C 1
ATOM 2686 O O . ILE A 1 351 ? -2.762 -9.627 6.974 1.00 95.81 351 ILE A O 1
ATOM 2690 N N . GLY A 1 352 ? -5.008 -9.749 7.065 1.00 92.50 352 GLY A N 1
ATOM 2691 C CA . GLY A 1 352 ? -5.097 -10.101 8.488 1.00 92.50 352 GLY A CA 1
ATOM 2692 C C . GLY A 1 352 ? -5.353 -8.925 9.437 1.00 92.50 352 GLY A C 1
ATOM 2693 O O . GLY A 1 352 ? -5.398 -9.138 10.646 1.00 92.50 352 GLY A O 1
ATOM 2694 N N . SER A 1 353 ? -5.559 -7.722 8.894 1.00 93.94 353 SER A N 1
ATOM 2695 C CA . SER A 1 353 ? -6.146 -6.547 9.560 1.00 93.94 353 SER A CA 1
ATOM 2696 C C . SER A 1 353 ? -7.475 -6.256 8.866 1.00 93.94 353 SER A C 1
ATOM 2698 O O . SER A 1 353 ? -7.514 -6.203 7.630 1.00 93.94 353 SER A O 1
ATOM 2700 N N . MET A 1 354 ? -8.556 -6.064 9.629 1.00 95.56 354 MET A N 1
ATOM 2701 C CA . MET A 1 354 ? -9.867 -5.757 9.057 1.00 95.56 354 MET A CA 1
ATOM 2702 C C . MET A 1 354 ? -9.808 -4.454 8.257 1.00 95.56 354 MET A C 1
ATOM 2704 O O . MET A 1 354 ? -10.312 -4.403 7.139 1.00 95.56 354 MET A O 1
ATOM 2708 N N . VAL A 1 355 ? -9.138 -3.426 8.781 1.00 96.81 355 VAL A N 1
ATOM 2709 C CA . VAL A 1 355 ? -8.968 -2.116 8.146 1.00 96.81 355 VAL A CA 1
ATOM 2710 C C . VAL A 1 355 ? -8.196 -2.217 6.833 1.00 96.81 355 VAL A C 1
ATOM 2712 O O . VAL A 1 355 ? -8.615 -1.632 5.833 1.00 96.81 355 VAL A O 1
ATOM 2715 N N . ALA A 1 356 ? -7.095 -2.970 6.790 1.00 96.06 356 ALA A N 1
ATOM 2716 C CA . ALA A 1 356 ? -6.297 -3.117 5.575 1.00 96.06 356 ALA A CA 1
ATOM 2717 C C . ALA A 1 356 ? -7.039 -3.914 4.484 1.00 96.06 356 ALA A C 1
ATOM 2719 O O . ALA A 1 356 ? -7.026 -3.537 3.305 1.00 96.06 356 ALA A O 1
ATOM 2720 N N . ASP A 1 357 ? -7.723 -4.996 4.868 1.00 97.62 357 ASP A N 1
ATOM 2721 C CA . ASP A 1 357 ? -8.539 -5.788 3.950 1.00 97.62 357 ASP A CA 1
ATOM 2722 C C . ASP A 1 357 ? -9.785 -5.011 3.472 1.00 97.62 357 ASP A C 1
ATOM 2724 O O . ASP A 1 357 ? -10.125 -5.058 2.282 1.00 97.62 357 ASP A O 1
ATOM 2728 N N . ALA A 1 358 ? -10.421 -4.227 4.349 1.00 96.38 358 ALA A N 1
ATOM 2729 C CA . ALA A 1 358 ? -11.547 -3.354 4.027 1.00 96.38 358 ALA A CA 1
ATOM 2730 C C . ALA A 1 358 ? -11.138 -2.212 3.085 1.00 96.38 358 ALA A C 1
ATOM 2732 O O . ALA A 1 358 ? -11.751 -2.059 2.032 1.00 96.38 358 ALA A O 1
ATOM 2733 N N . TYR A 1 359 ? -10.070 -1.462 3.377 1.00 97.56 359 TYR A N 1
ATOM 2734 C CA . TYR A 1 359 ? -9.618 -0.342 2.539 1.00 97.56 359 TYR A CA 1
ATOM 2735 C C . TYR A 1 359 ? -9.337 -0.766 1.088 1.00 97.56 359 TYR A C 1
ATOM 2737 O O . TYR A 1 359 ? -9.786 -0.118 0.139 1.00 97.56 359 TYR A O 1
ATOM 2745 N N . ARG A 1 360 ? -8.675 -1.916 0.896 1.00 97.56 360 ARG A N 1
ATOM 2746 C CA . ARG A 1 360 ? -8.493 -2.519 -0.435 1.00 97.56 360 ARG A CA 1
ATOM 2747 C C . ARG A 1 360 ? -9.833 -2.862 -1.091 1.00 97.56 360 ARG A C 1
ATOM 2749 O O . ARG A 1 360 ? -10.010 -2.600 -2.278 1.00 97.56 360 ARG A O 1
ATOM 2756 N N . THR A 1 361 ? -10.749 -3.483 -0.351 1.00 98.19 361 THR A N 1
ATOM 2757 C CA . THR A 1 361 ? -12.043 -3.940 -0.888 1.00 98.19 361 THR A CA 1
ATOM 2758 C C . THR A 1 361 ? -12.937 -2.756 -1.273 1.00 98.19 361 THR A C 1
ATOM 2760 O O . THR A 1 361 ? -13.598 -2.811 -2.305 1.00 98.19 361 THR A O 1
ATOM 2763 N N . LEU A 1 362 ? -12.875 -1.651 -0.526 1.00 97.44 362 LEU A N 1
ATOM 2764 C CA . LEU A 1 362 ? -13.544 -0.387 -0.836 1.00 97.44 362 LEU A CA 1
ATOM 2765 C C . LEU A 1 362 ? -13.025 0.242 -2.144 1.00 97.44 362 LEU A C 1
ATOM 2767 O O . LEU A 1 362 ? -13.821 0.671 -2.974 1.00 97.44 362 LEU A O 1
ATOM 2771 N N . LEU A 1 363 ? -11.702 0.258 -2.355 1.00 96.19 363 LEU A N 1
ATOM 2772 C CA . LEU A 1 363 ? -11.081 0.843 -3.554 1.00 96.19 363 LEU A CA 1
ATOM 2773 C C . LEU A 1 363 ? -11.190 -0.031 -4.813 1.00 96.19 363 LEU A C 1
ATOM 2775 O O . LEU A 1 363 ? -11.353 0.492 -5.914 1.00 96.19 363 LEU A O 1
ATOM 2779 N N . TYR A 1 364 ? -11.028 -1.351 -4.690 1.00 96.75 364 TYR A N 1
ATOM 2780 C CA . TYR A 1 364 ? -10.919 -2.259 -5.844 1.00 96.75 364 TYR A CA 1
ATOM 2781 C C . TYR A 1 364 ? -12.175 -3.099 -6.096 1.00 96.75 364 TYR A C 1
ATOM 2783 O O . TYR A 1 364 ? -12.275 -3.734 -7.151 1.00 96.75 364 TYR A O 1
ATOM 2791 N N . GLY A 1 365 ? -13.119 -3.108 -5.156 1.00 96.94 365 GLY A N 1
ATOM 2792 C CA . GLY A 1 365 ? -14.214 -4.068 -5.108 1.00 96.94 365 GLY A CA 1
ATOM 2793 C C . GLY A 1 365 ? -13.757 -5.465 -4.680 1.00 96.94 365 GLY A C 1
ATOM 2794 O O . GLY A 1 365 ? -12.564 -5.761 -4.554 1.00 96.94 365 GLY A O 1
ATOM 2795 N N . GLY A 1 366 ? -14.735 -6.345 -4.502 1.00 97.75 366 GLY A N 1
ATOM 2796 C CA . GLY A 1 366 ? -14.574 -7.728 -4.059 1.00 97.75 366 GLY A CA 1
ATOM 2797 C C . GLY A 1 366 ? -15.374 -7.974 -2.788 1.00 97.75 366 GLY A C 1
ATOM 2798 O O . GLY A 1 366 ? -16.295 -7.219 -2.479 1.00 97.75 366 GLY A O 1
ATOM 2799 N N . ILE A 1 367 ? -15.014 -9.012 -2.038 1.00 98.12 367 ILE A N 1
ATOM 2800 C CA . ILE A 1 367 ? -15.692 -9.371 -0.787 1.00 98.12 367 ILE A CA 1
ATOM 2801 C C . ILE A 1 367 ? -14.697 -9.723 0.325 1.00 98.12 367 ILE A C 1
ATOM 2803 O O . ILE A 1 367 ? -13.789 -10.534 0.140 1.00 98.12 367 ILE A O 1
ATOM 2807 N N . PHE A 1 368 ? -14.888 -9.116 1.495 1.00 98.38 368 PHE A N 1
ATOM 2808 C CA . PHE A 1 368 ? -14.287 -9.519 2.762 1.00 98.38 368 PHE A CA 1
ATOM 2809 C C . PHE A 1 368 ? -15.280 -10.376 3.543 1.00 98.38 368 PHE A C 1
ATOM 2811 O O . PHE A 1 368 ? -16.456 -10.028 3.643 1.00 98.38 368 PHE A O 1
ATOM 2818 N N . ALA A 1 369 ? -14.805 -11.488 4.097 1.00 97.31 369 ALA A N 1
ATOM 2819 C CA . ALA A 1 369 ? -15.607 -12.402 4.892 1.00 97.31 369 ALA A CA 1
ATOM 2820 C C . ALA A 1 369 ? -14.833 -12.869 6.129 1.00 97.31 369 ALA A C 1
ATOM 2822 O O . ALA A 1 369 ? -13.788 -13.518 6.028 1.00 97.31 369 ALA A O 1
ATOM 2823 N N . TYR A 1 370 ? -15.403 -12.588 7.298 1.00 97.19 370 TYR A N 1
ATOM 2824 C CA . TYR A 1 370 ? -15.019 -13.176 8.576 1.00 97.19 370 TYR A CA 1
ATOM 2825 C C . TYR A 1 370 ? -16.257 -13.870 9.170 1.00 97.19 370 TYR A C 1
ATOM 2827 O O . TYR A 1 370 ? -16.906 -13.320 10.061 1.00 97.19 370 TYR A O 1
ATOM 2835 N N . PRO A 1 371 ? -16.648 -15.041 8.634 1.00 95.88 371 PRO A N 1
ATOM 2836 C CA . PRO A 1 371 ? -17.871 -15.732 9.030 1.00 95.88 371 PRO A CA 1
ATOM 2837 C C . PRO A 1 371 ? -17.816 -16.231 10.480 1.00 95.88 371 PRO A C 1
ATOM 2839 O O . PRO A 1 371 ? -16.741 -16.439 11.049 1.00 95.88 371 PRO A O 1
ATOM 2842 N N . ALA A 1 372 ? -18.990 -16.467 11.063 1.00 95.25 372 ALA A N 1
ATOM 2843 C CA . ALA A 1 372 ? -19.119 -17.305 12.250 1.00 95.25 372 ALA A CA 1
ATOM 2844 C C . ALA A 1 372 ? -18.757 -18.765 11.917 1.00 95.25 372 ALA A C 1
ATOM 2846 O O . ALA A 1 372 ? -18.939 -19.226 10.789 1.00 95.25 372 ALA A O 1
ATOM 2847 N N . ASP A 1 373 ? -18.227 -19.496 12.897 1.00 93.88 373 ASP A N 1
ATOM 2848 C CA . ASP A 1 373 ? -17.807 -20.886 12.719 1.00 93.88 373 ASP A CA 1
ATOM 2849 C C . ASP A 1 373 ? -17.987 -21.716 14.003 1.00 93.88 373 ASP A C 1
ATOM 2851 O O . ASP A 1 373 ? -18.381 -21.206 15.052 1.00 93.88 373 ASP A O 1
ATOM 2855 N N . LYS A 1 374 ? -17.702 -23.021 13.939 1.00 92.94 374 LYS A N 1
ATOM 2856 C CA . LYS A 1 374 ? -17.898 -23.948 15.070 1.00 92.94 374 LYS A CA 1
ATOM 2857 C C . LYS A 1 374 ? -16.971 -23.703 16.271 1.00 92.94 374 LYS A C 1
ATOM 2859 O O . LYS A 1 374 ? -17.209 -24.285 17.325 1.00 92.94 374 LYS A O 1
ATOM 2864 N N . LYS A 1 375 ? -15.922 -22.883 16.131 1.00 92.38 375 LYS A N 1
ATOM 2865 C CA . LYS A 1 375 ? -15.070 -22.409 17.235 1.00 92.38 375 LYS A CA 1
ATOM 2866 C C . LYS A 1 375 ? -15.579 -21.070 17.784 1.00 92.38 375 LYS A C 1
ATOM 2868 O O . LYS A 1 375 ? -15.514 -20.852 18.990 1.00 92.38 375 LYS A O 1
ATOM 2873 N N . SER A 1 376 ? -16.110 -20.212 16.915 1.00 92.38 376 SER A N 1
ATOM 2874 C CA . SER A 1 376 ? -16.651 -18.890 17.239 1.00 92.38 376 SER A CA 1
ATOM 2875 C C . SER A 1 376 ? -18.091 -18.741 16.710 1.00 92.38 376 SER A C 1
ATOM 2877 O O . SER A 1 376 ? -18.284 -18.133 15.653 1.00 92.38 376 SER A O 1
ATOM 2879 N N . PRO A 1 377 ? -19.126 -19.241 17.422 1.00 92.12 377 PRO A N 1
ATOM 2880 C CA . PRO A 1 377 ? -20.503 -19.294 16.900 1.00 92.12 377 PRO A CA 1
ATOM 2881 C C . PRO A 1 377 ? -21.184 -17.930 16.697 1.00 92.12 377 PRO A C 1
ATOM 2883 O O . PRO A 1 377 ? -22.152 -17.831 15.947 1.00 92.12 377 PRO A O 1
ATOM 2886 N N . LYS A 1 378 ? -20.675 -16.870 17.342 1.00 91.81 378 LYS A N 1
ATOM 2887 C CA . LYS A 1 378 ? -21.033 -15.467 17.066 1.00 91.81 378 LYS A CA 1
ATOM 2888 C C . LYS A 1 378 ? -20.038 -14.753 16.126 1.00 91.81 378 LYS A C 1
ATOM 2890 O O . LYS A 1 378 ? -20.246 -13.591 15.827 1.00 91.81 378 LYS A O 1
ATOM 2895 N N . GLY A 1 379 ? -18.976 -15.400 15.636 1.00 93.50 379 GLY A N 1
ATOM 2896 C CA . GLY A 1 379 ? -17.844 -14.750 14.946 1.00 93.50 379 GLY A CA 1
ATOM 2897 C C . GLY A 1 379 ? -16.765 -14.214 15.905 1.00 93.50 379 GLY A C 1
ATOM 2898 O O . GLY A 1 379 ? -16.880 -14.384 17.121 1.00 93.50 379 GLY A O 1
ATOM 2899 N N . LYS A 1 380 ? -15.685 -13.608 15.371 1.00 93.00 380 LYS A N 1
ATOM 2900 C CA . LYS A 1 380 ? -14.635 -12.954 16.196 1.00 93.00 380 LYS A CA 1
ATOM 2901 C C . LYS A 1 380 ? -14.882 -11.451 16.390 1.00 93.00 380 LYS A C 1
ATOM 2903 O O . LYS A 1 380 ? -14.714 -10.968 17.506 1.00 93.00 380 LYS A O 1
ATOM 2908 N N . LEU A 1 381 ? -15.244 -10.744 15.321 1.00 95.75 381 LEU A N 1
ATOM 2909 C CA . LEU A 1 381 ? -15.252 -9.277 15.264 1.00 95.75 381 LEU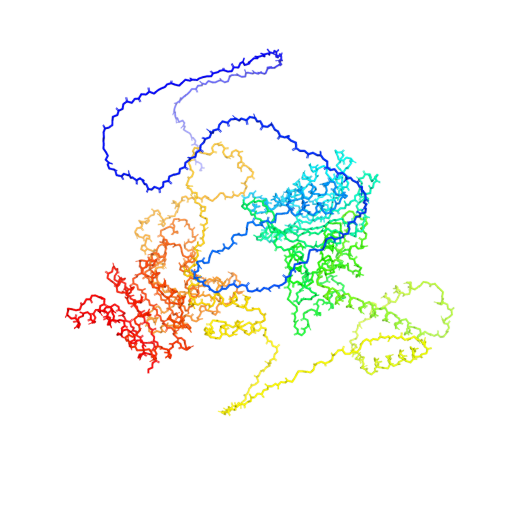 A CA 1
ATOM 2910 C C . LEU A 1 381 ? -16.424 -8.695 16.079 1.00 95.75 381 LEU A C 1
ATOM 2912 O O . LEU A 1 381 ? -17.499 -9.299 16.120 1.00 95.75 381 LEU A O 1
ATOM 2916 N N . ARG A 1 382 ? -16.248 -7.546 16.742 1.00 96.69 382 ARG A N 1
ATOM 2917 C CA . ARG A 1 382 ? -17.250 -6.973 17.665 1.00 96.69 382 ARG A CA 1
ATOM 2918 C C . ARG A 1 382 ? -18.190 -5.991 16.955 1.00 96.69 382 ARG A C 1
ATOM 2920 O O . ARG A 1 382 ? -17.821 -5.300 16.005 1.00 96.69 382 ARG A O 1
ATOM 2927 N N . ILE A 1 383 ? -19.441 -5.931 17.405 1.00 97.56 383 ILE A N 1
ATOM 2928 C CA . ILE A 1 383 ? -20.525 -5.231 16.701 1.00 97.56 383 ILE A CA 1
ATOM 2929 C C . ILE A 1 383 ? -20.338 -3.710 16.721 1.00 97.56 383 ILE A C 1
ATOM 2931 O O . ILE A 1 383 ? -20.405 -3.089 15.659 1.00 97.56 383 ILE A O 1
ATOM 2935 N N . LEU A 1 384 ? -20.088 -3.115 17.893 1.00 96.62 384 LEU A N 1
ATOM 2936 C CA . LEU A 1 384 ? -20.115 -1.656 18.065 1.00 96.62 384 LEU A CA 1
ATOM 2937 C C . LEU A 1 384 ? -18.969 -0.912 17.376 1.00 96.62 384 LEU A C 1
ATOM 2939 O O . LEU A 1 384 ? -19.185 0.206 16.907 1.00 96.62 384 LEU A O 1
ATOM 2943 N N . TYR A 1 385 ? -17.777 -1.509 17.336 1.00 96.31 385 TYR A N 1
ATOM 2944 C CA . TYR A 1 385 ? -16.548 -0.823 16.935 1.00 96.31 385 TYR A CA 1
ATOM 2945 C C . TYR A 1 385 ? -15.791 -1.456 15.758 1.00 96.31 385 TYR A C 1
ATOM 2947 O O . TYR A 1 385 ? -14.994 -0.755 15.151 1.00 96.31 385 TYR A O 1
ATOM 2955 N N . GLU A 1 386 ? -16.086 -2.697 15.351 1.00 97.62 386 GLU A N 1
ATOM 2956 C CA . GLU A 1 386 ? -15.559 -3.277 14.100 1.00 97.62 386 GLU A CA 1
ATOM 2957 C C . GLU A 1 386 ? -16.661 -3.346 13.025 1.00 97.62 386 GLU A C 1
ATOM 2959 O O . GLU A 1 386 ? -16.611 -2.661 12.000 1.00 97.62 386 GLU A O 1
ATOM 2964 N N . CYS A 1 387 ? -17.703 -4.148 13.267 1.00 98.00 387 CYS A N 1
ATOM 2965 C CA . CYS A 1 387 ? -18.683 -4.524 12.244 1.00 98.00 387 CYS A CA 1
ATOM 2966 C C . CYS A 1 387 ? -19.653 -3.398 11.851 1.00 98.00 387 CYS A C 1
ATOM 2968 O O . CYS A 1 387 ? -19.885 -3.187 10.661 1.00 98.00 387 CYS A O 1
ATOM 2970 N N . GLY A 1 388 ? -20.238 -2.689 12.822 1.00 97.69 388 GLY A N 1
ATOM 2971 C CA . GLY A 1 388 ? -21.193 -1.599 12.585 1.00 97.69 388 GLY A CA 1
ATOM 2972 C C . GLY A 1 388 ? -20.585 -0.415 11.817 1.00 97.69 388 GLY A C 1
ATOM 2973 O O . GLY A 1 388 ? -21.126 -0.050 10.768 1.00 97.69 388 GLY A O 1
ATOM 2974 N N . PRO A 1 389 ? -19.440 0.142 12.262 1.00 98.31 389 PRO A N 1
ATOM 2975 C CA . PRO A 1 389 ? -18.748 1.223 11.560 1.00 98.31 389 PRO A CA 1
ATOM 2976 C C . PRO A 1 389 ? -18.363 0.865 10.120 1.00 98.31 389 PRO A C 1
ATOM 2978 O O . PRO A 1 389 ? -18.624 1.635 9.195 1.00 98.31 389 PRO A O 1
ATOM 2981 N N . MET A 1 390 ? -17.805 -0.332 9.905 1.00 98.25 390 MET A N 1
ATOM 2982 C CA . MET A 1 390 ? -17.439 -0.809 8.567 1.00 98.25 390 MET A CA 1
ATOM 2983 C C . MET A 1 390 ? -18.666 -1.017 7.673 1.00 98.25 390 MET A C 1
ATOM 2985 O O . MET A 1 390 ? -18.634 -0.664 6.495 1.00 98.25 390 MET A O 1
ATOM 2989 N N . ALA A 1 391 ? -19.768 -1.533 8.222 1.00 98.31 391 ALA A N 1
ATOM 2990 C CA . ALA A 1 391 ? -21.014 -1.698 7.483 1.00 98.31 391 ALA A CA 1
ATOM 2991 C C . ALA A 1 391 ? -21.584 -0.357 6.992 1.00 98.31 391 ALA A C 1
ATOM 2993 O O . ALA A 1 391 ? -21.955 -0.252 5.824 1.00 98.31 391 ALA A O 1
ATOM 2994 N N . MET A 1 392 ? -21.576 0.681 7.836 1.00 98.50 392 MET A N 1
ATOM 2995 C CA . MET A 1 392 ? -22.004 2.034 7.462 1.00 98.50 392 MET A CA 1
ATOM 2996 C C . MET A 1 392 ? -21.158 2.610 6.313 1.00 98.50 392 MET A C 1
ATOM 2998 O O . MET A 1 392 ? -21.706 3.114 5.332 1.00 98.50 392 MET A O 1
ATOM 3002 N N . VAL A 1 393 ? -19.826 2.486 6.392 1.00 98.62 393 VAL A N 1
ATOM 3003 C CA . VAL A 1 393 ? -18.910 2.945 5.330 1.00 98.62 393 VAL A CA 1
ATOM 3004 C C . VAL A 1 393 ? -19.169 2.212 4.009 1.00 98.62 393 VAL A C 1
ATOM 3006 O O . VAL A 1 393 ? -19.229 2.846 2.956 1.00 98.62 393 VAL A O 1
ATOM 3009 N N . PHE A 1 394 ? -19.354 0.890 4.037 1.00 98.50 394 PHE A N 1
ATOM 3010 C CA . PHE A 1 394 ? -19.561 0.109 2.814 1.00 98.50 394 PHE A CA 1
ATOM 3011 C C . PHE A 1 394 ? -20.931 0.342 2.173 1.00 98.50 394 PHE A C 1
ATOM 3013 O O . PHE A 1 394 ? -21.017 0.388 0.947 1.00 98.50 394 PHE A O 1
ATOM 3020 N N . GLU A 1 395 ? -21.989 0.527 2.961 1.00 98.00 395 GLU A N 1
ATOM 3021 C CA . GLU A 1 395 ? -23.323 0.818 2.428 1.00 98.00 395 GLU A CA 1
ATOM 3022 C C . GLU A 1 395 ? -23.404 2.232 1.822 1.00 98.00 395 GLU A C 1
ATOM 3024 O O . GLU A 1 395 ? -23.891 2.374 0.699 1.00 98.00 395 GLU A O 1
ATOM 3029 N N . ASN A 1 396 ? -22.824 3.255 2.465 1.00 98.12 396 ASN A N 1
ATOM 3030 C CA . ASN A 1 396 ? -22.749 4.618 1.907 1.00 98.12 396 ASN A CA 1
ATOM 3031 C C . ASN A 1 396 ? -21.888 4.697 0.622 1.00 98.12 396 ASN A C 1
ATOM 3033 O O . ASN A 1 396 ? -22.133 5.526 -0.264 1.00 98.12 396 ASN A O 1
ATOM 3037 N N . ALA A 1 397 ? -20.908 3.797 0.473 1.00 98.12 397 ALA A N 1
ATOM 3038 C CA . ALA A 1 397 ? -20.131 3.632 -0.758 1.00 98.12 397 ALA A CA 1
ATOM 3039 C C . ALA A 1 397 ? -20.905 2.928 -1.896 1.00 98.12 397 ALA A C 1
ATOM 3041 O O . ALA A 1 397 ? -20.382 2.822 -3.007 1.00 98.12 397 ALA A O 1
ATOM 3042 N N . GLY A 1 398 ? -22.126 2.435 -1.653 1.00 97.44 398 GLY A N 1
ATOM 3043 C CA . GLY A 1 398 ? -22.930 1.669 -2.618 1.00 97.44 398 GLY A CA 1
ATOM 3044 C C . GLY A 1 398 ? -22.668 0.155 -2.622 1.00 97.44 398 GLY A C 1
ATOM 3045 O O . GLY A 1 398 ? -23.071 -0.539 -3.557 1.00 97.44 398 GLY A O 1
ATOM 3046 N N . GLY A 1 399 ? -21.975 -0.355 -1.602 1.00 97.88 399 GLY A N 1
ATOM 3047 C CA . GLY A 1 399 ? -21.767 -1.778 -1.342 1.00 97.88 399 GLY A CA 1
ATOM 3048 C C . GLY A 1 399 ? -22.806 -2.352 -0.381 1.00 97.88 399 GLY A C 1
ATOM 3049 O O . GLY A 1 399 ? -23.928 -1.858 -0.275 1.00 97.88 399 GLY A O 1
ATOM 3050 N N . GLN A 1 400 ? -22.430 -3.421 0.319 1.00 97.62 400 GLN A N 1
ATOM 3051 C CA . GLN A 1 400 ? -23.255 -4.063 1.344 1.00 97.62 400 GLN A CA 1
ATOM 3052 C C . GLN A 1 400 ? -22.409 -4.625 2.484 1.00 97.62 400 GLN A C 1
ATOM 3054 O O . GLN A 1 400 ? -21.242 -4.969 2.283 1.00 97.62 400 GLN A O 1
ATOM 3059 N N . ALA A 1 401 ? -23.042 -4.808 3.646 1.00 98.12 401 ALA A N 1
ATOM 3060 C CA . ALA A 1 401 ? -22.542 -5.650 4.725 1.00 98.12 401 ALA A CA 1
ATOM 3061 C C . ALA A 1 401 ? -23.680 -6.476 5.352 1.00 98.12 401 ALA A C 1
ATOM 3063 O O . ALA A 1 401 ? -24.753 -5.951 5.664 1.00 98.12 401 ALA A O 1
ATOM 3064 N N . VAL A 1 402 ? -23.448 -7.770 5.563 1.00 97.94 402 VAL A N 1
ATOM 3065 C CA . VAL A 1 402 ? -24.392 -8.700 6.201 1.00 97.94 402 VAL A CA 1
ATOM 3066 C C . VAL A 1 402 ? -23.708 -9.547 7.269 1.00 97.94 402 VAL A C 1
ATOM 3068 O O . VAL A 1 402 ? -22.499 -9.770 7.215 1.00 97.94 402 VAL A O 1
ATOM 3071 N N . ASP A 1 403 ? -24.481 -10.023 8.242 1.00 96.31 403 ASP A N 1
ATOM 3072 C CA . ASP A 1 403 ? -24.008 -11.001 9.220 1.00 96.31 403 ASP A CA 1
ATOM 3073 C C . ASP A 1 403 ? -24.040 -12.441 8.667 1.00 96.31 403 ASP A C 1
ATOM 3075 O O . ASP A 1 403 ? -24.570 -12.713 7.588 1.00 96.31 403 ASP A O 1
ATOM 3079 N N . SER A 1 404 ? -23.526 -13.404 9.435 1.00 93.69 404 SER A N 1
ATOM 3080 C CA . SER A 1 404 ? -23.542 -14.834 9.064 1.00 93.69 404 SER A CA 1
ATOM 3081 C C . SER A 1 404 ? -24.940 -15.486 9.074 1.00 93.69 404 SER A C 1
ATOM 3083 O O . SER A 1 404 ? -25.071 -16.671 8.781 1.00 93.69 404 SER A O 1
ATOM 3085 N N . LYS A 1 405 ? -25.997 -14.723 9.386 1.00 90.94 405 LYS A N 1
ATOM 3086 C CA . LYS A 1 405 ? -27.415 -15.098 9.234 1.00 90.94 405 LYS A CA 1
ATOM 3087 C C . LYS A 1 405 ? -28.076 -14.335 8.071 1.00 90.94 405 LYS A C 1
ATOM 3089 O O . LYS A 1 405 ? -29.301 -14.333 7.952 1.00 90.94 405 LYS A O 1
ATOM 3094 N N . MET A 1 406 ? -27.274 -13.682 7.223 1.00 92.94 406 MET A N 1
ATOM 3095 C CA . MET A 1 406 ? -27.676 -12.892 6.054 1.00 92.94 406 MET A CA 1
ATOM 3096 C C . MET A 1 406 ? -28.622 -11.712 6.360 1.00 92.94 406 MET A C 1
ATOM 3098 O O . MET A 1 406 ? -29.384 -11.263 5.488 1.00 92.94 406 MET A O 1
ATOM 3102 N N . ARG A 1 407 ? -28.549 -11.183 7.591 1.00 94.88 407 ARG A N 1
ATOM 3103 C CA . ARG A 1 407 ? -29.194 -9.939 8.044 1.00 94.88 407 ARG A CA 1
ATOM 3104 C C . ARG A 1 407 ? -28.292 -8.748 7.715 1.00 94.88 407 ARG A C 1
ATOM 3106 O O . ARG A 1 407 ? -27.076 -8.863 7.809 1.00 94.88 407 ARG A O 1
ATOM 3113 N N . ARG A 1 408 ? -28.863 -7.591 7.362 1.00 96.88 408 ARG A N 1
ATOM 3114 C CA . ARG A 1 408 ? -28.107 -6.351 7.083 1.00 96.88 408 ARG A CA 1
ATOM 3115 C C . ARG A 1 408 ? -27.346 -5.910 8.340 1.00 96.88 408 ARG A C 1
ATOM 3117 O O . ARG A 1 408 ? -27.977 -5.697 9.375 1.00 96.88 408 ARG A O 1
ATOM 3124 N N . MET A 1 409 ? -26.023 -5.762 8.268 1.00 97.50 409 MET A N 1
ATOM 3125 C CA . MET A 1 409 ? -25.184 -5.656 9.470 1.00 97.50 409 MET A CA 1
ATOM 3126 C C . MET A 1 409 ? -25.517 -4.419 10.322 1.00 97.50 409 MET A C 1
ATOM 3128 O O . MET A 1 409 ? -25.640 -4.547 11.536 1.00 97.50 409 MET A O 1
ATOM 3132 N N . VAL A 1 410 ? -25.786 -3.253 9.715 1.00 96.25 410 VAL A N 1
ATOM 3133 C CA . VAL A 1 410 ? -26.191 -2.047 10.475 1.00 96.25 410 VAL A CA 1
ATOM 3134 C C . VAL A 1 410 ? -27.525 -2.193 11.227 1.00 96.25 410 VAL A C 1
ATOM 3136 O O . VAL A 1 410 ? -27.826 -1.373 12.082 1.00 96.25 410 VAL A O 1
ATOM 3139 N N . THR A 1 411 ? -28.333 -3.222 10.945 1.00 97.25 411 THR A N 1
ATOM 3140 C CA . THR A 1 411 ? -29.607 -3.483 11.654 1.00 97.25 411 THR A CA 1
ATOM 3141 C C . THR A 1 411 ? -29.477 -4.469 12.817 1.00 97.25 411 THR A C 1
ATOM 3143 O O . THR A 1 411 ? -30.465 -4.761 13.488 1.00 97.25 411 THR A O 1
ATOM 3146 N N . VAL A 1 412 ? -28.278 -5.005 13.068 1.00 96.69 412 VAL A N 1
ATOM 3147 C CA . VAL A 1 412 ? -28.033 -5.906 14.199 1.00 96.69 412 VAL A CA 1
ATOM 3148 C C . VAL A 1 412 ? -27.847 -5.076 15.470 1.00 96.69 412 VAL A C 1
ATOM 3150 O O . VAL A 1 412 ? -26.909 -4.288 15.566 1.00 96.69 412 VAL A O 1
ATOM 3153 N N . VAL A 1 413 ? -28.735 -5.275 16.445 1.00 96.75 413 VAL A N 1
ATOM 3154 C CA . VAL A 1 413 ? -28.596 -4.740 17.807 1.00 96.75 413 VAL A CA 1
ATOM 3155 C C . VAL A 1 413 ? -27.654 -5.659 18.603 1.00 96.75 413 VAL A C 1
ATOM 3157 O O . VAL A 1 413 ? -27.865 -6.876 18.567 1.00 96.75 413 VAL A O 1
ATOM 3160 N N . PRO A 1 414 ? -26.621 -5.135 19.286 1.00 96.12 414 PRO A N 1
ATOM 3161 C CA . PRO A 1 414 ? -25.732 -5.933 20.130 1.00 96.12 414 PRO A CA 1
ATOM 3162 C C . PRO A 1 414 ? -26.341 -6.220 21.507 1.00 96.12 414 PRO A C 1
ATOM 3164 O O . PRO A 1 414 ? -26.974 -5.357 22.108 1.00 96.12 414 PRO A O 1
ATOM 3167 N N . GLU A 1 415 ? -26.089 -7.415 22.045 1.00 95.00 415 GLU A N 1
ATOM 3168 C CA . GLU A 1 415 ? -26.540 -7.801 23.396 1.00 95.00 415 GLU A CA 1
ATOM 3169 C C . GLU A 1 415 ? -25.598 -7.285 24.506 1.00 95.00 415 GLU A C 1
ATOM 3171 O O . GLU A 1 415 ? -25.976 -7.227 25.674 1.00 95.00 415 GLU A O 1
ATOM 3176 N N . HIS A 1 416 ? -24.363 -6.917 24.151 1.00 94.94 416 HIS A N 1
ATOM 3177 C CA . HIS A 1 416 ? -23.319 -6.420 25.052 1.00 94.94 416 HIS A CA 1
ATOM 3178 C C . HIS A 1 416 ? -22.339 -5.504 24.298 1.00 94.94 416 HIS A C 1
ATOM 3180 O O . HIS A 1 416 ? -22.211 -5.608 23.078 1.00 94.94 416 HIS A O 1
ATOM 3186 N N . ILE A 1 417 ? -21.587 -4.651 25.004 1.00 95.25 417 ILE A N 1
ATOM 3187 C CA . ILE A 1 417 ? -20.657 -3.696 24.367 1.00 95.25 417 ILE A CA 1
ATOM 3188 C C . ILE A 1 417 ? -19.524 -4.368 23.566 1.00 95.25 417 ILE A C 1
ATOM 3190 O O . ILE A 1 417 ? -19.100 -3.835 22.542 1.00 95.25 417 ILE A O 1
ATOM 3194 N N . HIS A 1 418 ? -19.117 -5.579 23.960 1.00 95.62 418 HIS A N 1
ATOM 3195 C CA . HIS A 1 418 ? -18.151 -6.423 23.234 1.00 95.62 418 HIS A CA 1
ATOM 3196 C C . HIS A 1 418 ? -18.810 -7.587 22.469 1.00 95.62 418 HIS A C 1
ATOM 3198 O O . HIS A 1 418 ? -18.143 -8.581 22.166 1.00 95.62 418 HIS A O 1
ATOM 3204 N N . ASP A 1 419 ? -20.120 -7.521 22.201 1.00 96.25 419 ASP A N 1
ATOM 3205 C CA . ASP A 1 419 ? -20.820 -8.607 21.509 1.00 96.25 419 ASP A CA 1
ATOM 3206 C C . ASP A 1 419 ? -20.300 -8.798 20.077 1.00 96.25 419 ASP A C 1
ATOM 3208 O O . ASP A 1 419 ? -19.898 -7.843 19.408 1.00 96.25 419 ASP A O 1
ATOM 3212 N N . ARG A 1 420 ? -20.278 -10.050 19.612 1.00 96.50 420 ARG A N 1
ATOM 3213 C CA . ARG A 1 420 ? -19.572 -10.471 18.394 1.00 96.50 420 ARG A CA 1
ATOM 3214 C C . ARG A 1 420 ? -20.531 -10.759 17.240 1.00 96.50 420 ARG A C 1
ATOM 3216 O O . ARG A 1 420 ? -21.653 -11.221 17.442 1.00 96.50 420 ARG A O 1
ATOM 3223 N N . SER A 1 421 ? -20.063 -10.497 16.022 1.00 97.31 421 SER A N 1
ATOM 3224 C CA . SER A 1 421 ? -20.722 -10.877 14.773 1.00 97.31 421 SER A CA 1
ATOM 3225 C C . SER A 1 421 ? -19.708 -11.475 13.793 1.00 97.31 421 SER A C 1
ATOM 3227 O O . SER A 1 421 ? -18.549 -11.061 13.733 1.00 97.31 421 SER A O 1
ATOM 3229 N N . GLY A 1 422 ? -20.148 -12.449 12.997 1.00 96.50 422 GLY A N 1
ATOM 3230 C CA . GLY A 1 422 ? -19.447 -12.853 11.782 1.00 96.50 422 GLY A CA 1
ATOM 3231 C C . GLY A 1 422 ? -19.994 -12.057 10.602 1.00 96.50 422 GLY A C 1
ATOM 3232 O O . GLY A 1 422 ? -21.214 -11.986 10.452 1.00 96.50 422 GLY A O 1
ATOM 3233 N N . ILE A 1 423 ? -19.128 -11.482 9.767 1.00 97.88 423 ILE A N 1
ATOM 3234 C CA . ILE A 1 423 ? -19.489 -10.476 8.755 1.00 97.88 423 ILE A CA 1
ATOM 3235 C C . ILE A 1 423 ? -19.066 -10.876 7.336 1.00 97.88 423 ILE A C 1
ATOM 3237 O O . ILE A 1 423 ? -17.998 -11.452 7.132 1.00 97.88 423 ILE A O 1
ATOM 3241 N N . PHE A 1 424 ? -19.877 -10.488 6.356 1.00 98.06 424 PHE A N 1
ATOM 3242 C CA . PHE A 1 424 ? -19.547 -10.448 4.933 1.00 98.06 424 PHE A CA 1
ATOM 3243 C C . PHE A 1 424 ? -19.793 -9.024 4.431 1.00 98.06 424 PHE A C 1
ATOM 3245 O O . PHE A 1 424 ? -20.903 -8.515 4.576 1.00 98.06 424 PHE A O 1
ATOM 3252 N N . LEU A 1 425 ? -18.788 -8.364 3.856 1.00 98.06 425 LEU A N 1
ATOM 3253 C CA . LEU A 1 425 ? -18.894 -6.980 3.378 1.00 98.06 425 LEU A CA 1
ATOM 3254 C C . LEU A 1 425 ? -18.136 -6.771 2.067 1.00 98.06 425 LEU A C 1
ATOM 3256 O O . LEU A 1 425 ? -17.105 -7.402 1.829 1.00 98.06 425 LEU A O 1
ATOM 3260 N N . GLY A 1 426 ? -18.631 -5.882 1.208 1.00 98.25 426 GLY A N 1
ATOM 3261 C CA . GLY A 1 426 ? -17.979 -5.603 -0.068 1.00 98.25 426 GLY A CA 1
ATOM 3262 C C . GLY A 1 426 ? -18.897 -5.099 -1.173 1.00 98.25 426 GLY A C 1
ATOM 3263 O O . GLY A 1 426 ? -19.925 -4.463 -0.937 1.00 98.25 426 GLY A O 1
ATOM 3264 N N . SER A 1 427 ? -18.476 -5.393 -2.400 1.00 98.50 427 SER A N 1
ATOM 3265 C CA . SER A 1 427 ? -19.204 -5.180 -3.646 1.00 98.50 427 SER A CA 1
ATOM 3266 C C . SER A 1 427 ? -20.599 -5.813 -3.596 1.00 98.50 427 SER A C 1
ATOM 3268 O O . SER A 1 427 ? -20.730 -6.999 -3.291 1.00 98.50 427 SER A O 1
ATOM 3270 N N . TYR A 1 428 ? -21.627 -5.031 -3.942 1.00 97.50 428 TYR A N 1
ATOM 3271 C CA . TYR A 1 428 ? -23.042 -5.422 -3.863 1.00 97.50 428 TYR A CA 1
ATOM 3272 C C . TYR A 1 428 ? -23.329 -6.792 -4.505 1.00 97.50 428 TYR A C 1
ATOM 3274 O O . TYR A 1 428 ? -23.928 -7.662 -3.872 1.00 97.50 428 TYR A O 1
ATOM 3282 N N . ASP A 1 429 ? -22.864 -7.011 -5.739 1.00 95.69 429 ASP A N 1
ATOM 3283 C CA . ASP A 1 429 ? -23.161 -8.234 -6.494 1.00 95.69 429 ASP A CA 1
ATOM 3284 C C . ASP A 1 429 ? -22.490 -9.471 -5.855 1.00 95.69 429 ASP A C 1
ATOM 3286 O O . ASP A 1 429 ? -23.044 -10.570 -5.881 1.00 95.69 429 ASP A O 1
ATOM 3290 N N . GLU A 1 430 ? -21.314 -9.295 -5.238 1.00 95.62 430 GLU A N 1
ATOM 3291 C CA . GLU A 1 430 ? -20.546 -10.375 -4.600 1.00 95.62 430 GLU A CA 1
ATOM 3292 C C . GLU A 1 430 ? -21.165 -10.789 -3.252 1.00 95.62 430 GLU A C 1
ATOM 3294 O O . GLU A 1 430 ? -21.219 -11.977 -2.927 1.00 95.62 430 GLU A O 1
ATOM 3299 N N . VAL A 1 431 ? -21.694 -9.826 -2.487 1.00 95.75 431 VAL A N 1
ATOM 3300 C CA . VAL A 1 431 ? -22.425 -10.094 -1.236 1.00 95.75 431 VAL A CA 1
ATOM 3301 C C . VAL A 1 431 ? -23.797 -10.720 -1.527 1.00 95.75 431 VAL A C 1
ATOM 3303 O O . VAL A 1 431 ? -24.208 -11.651 -0.832 1.00 95.75 431 VAL A O 1
ATOM 3306 N N . GLN A 1 432 ? -24.488 -10.309 -2.601 1.00 91.75 432 GLN A N 1
ATOM 3307 C CA . GLN A 1 432 ? -25.707 -11.001 -3.047 1.00 91.75 432 GLN A CA 1
ATOM 3308 C C . GLN A 1 432 ? -25.438 -12.416 -3.587 1.00 91.75 432 GLN A C 1
ATOM 3310 O O . GLN A 1 432 ? -26.294 -13.289 -3.410 1.00 91.75 432 GLN A O 1
ATOM 3315 N N . LYS A 1 433 ? -24.266 -12.691 -4.184 1.00 88.06 433 LYS A N 1
ATOM 3316 C CA . LYS A 1 433 ? -23.862 -14.056 -4.573 1.00 88.06 433 LYS A CA 1
ATOM 3317 C C . LYS A 1 433 ? -23.795 -14.984 -3.354 1.00 88.06 433 LYS A C 1
ATOM 3319 O O . LYS A 1 433 ? -24.408 -16.048 -3.390 1.00 88.06 433 LYS A O 1
ATOM 3324 N N . GLU A 1 434 ? -23.129 -14.568 -2.274 1.00 86.19 434 GLU A N 1
ATOM 3325 C CA . GLU A 1 434 ? -23.082 -15.340 -1.018 1.00 86.19 434 GLU A CA 1
ATOM 3326 C C . GLU A 1 434 ? -24.480 -15.544 -0.422 1.00 86.19 434 GLU A C 1
ATOM 3328 O O . GLU A 1 434 ? -24.929 -16.668 -0.195 1.00 86.19 434 GLU A O 1
ATOM 3333 N N . ARG A 1 435 ? -25.242 -14.455 -0.278 1.00 86.88 435 ARG A N 1
ATOM 3334 C CA . ARG A 1 435 ? -26.613 -14.501 0.247 1.00 86.88 435 ARG A CA 1
ATOM 3335 C C . ARG A 1 435 ? -27.510 -15.486 -0.510 1.00 86.88 435 ARG A C 1
ATOM 3337 O O . ARG A 1 435 ? -28.346 -16.152 0.099 1.00 86.88 435 ARG A O 1
ATOM 3344 N N . SER A 1 436 ? -27.321 -15.600 -1.825 1.00 84.31 436 SER A N 1
ATOM 3345 C CA . SER A 1 436 ? -28.047 -16.546 -2.680 1.00 84.31 436 SER A CA 1
ATOM 3346 C C . SER A 1 436 ? -27.641 -18.004 -2.430 1.00 84.31 436 SER A C 1
ATOM 3348 O O . SER A 1 436 ? -28.508 -18.878 -2.411 1.00 84.31 436 SER A O 1
ATOM 3350 N N . ILE A 1 437 ? -26.350 -18.273 -2.202 1.00 84.56 437 ILE A N 1
ATOM 3351 C CA . ILE A 1 437 ? -25.828 -19.610 -1.874 1.00 84.56 437 ILE A CA 1
ATOM 3352 C C . ILE A 1 437 ? -26.347 -20.057 -0.503 1.00 84.56 437 ILE A C 1
ATOM 3354 O O . ILE A 1 437 ? -26.895 -21.153 -0.390 1.00 84.56 437 ILE A O 1
ATOM 3358 N N . TRP A 1 438 ? -26.282 -19.186 0.507 1.00 83.94 438 TRP A N 1
ATOM 3359 C CA . TRP A 1 438 ? -26.791 -19.460 1.855 1.00 83.94 438 TRP A CA 1
ATOM 3360 C C . TRP A 1 438 ? -28.295 -19.779 1.870 1.00 83.94 438 TRP A C 1
ATOM 3362 O O . TRP A 1 438 ? -28.716 -20.790 2.438 1.00 83.94 438 TRP A O 1
ATOM 3372 N N . LEU A 1 439 ? -29.111 -18.974 1.175 1.00 79.38 439 LEU A N 1
ATOM 3373 C CA . LEU A 1 439 ? -30.554 -19.218 1.041 1.00 79.38 439 LEU A CA 1
ATOM 3374 C C . LEU A 1 439 ? -30.853 -20.540 0.315 1.00 79.38 439 LEU A C 1
ATOM 3376 O O . LEU A 1 439 ? -31.744 -21.281 0.729 1.00 79.38 439 LEU A O 1
ATOM 3380 N N . TYR A 1 440 ? -30.099 -20.866 -0.739 1.00 73.38 440 TYR A N 1
ATOM 3381 C CA . TYR A 1 440 ? -30.255 -22.130 -1.460 1.00 73.38 440 TYR A CA 1
ATOM 3382 C C . TYR A 1 440 ? -29.843 -23.341 -0.609 1.00 73.38 440 TYR A C 1
ATOM 3384 O O . TYR A 1 440 ? -30.548 -24.349 -0.608 1.00 73.38 440 TYR A O 1
ATOM 3392 N N . GLY A 1 441 ? -28.755 -23.232 0.161 1.00 72.38 441 GLY A N 1
ATOM 3393 C CA . GLY A 1 441 ? -28.317 -24.246 1.123 1.00 72.38 441 GLY A CA 1
ATOM 3394 C C . GLY A 1 441 ? -29.403 -24.569 2.147 1.00 72.38 441 GLY A C 1
ATOM 3395 O O . GLY A 1 441 ? -29.812 -25.722 2.273 1.00 72.38 441 GLY A O 1
ATOM 3396 N N . ARG A 1 442 ? -29.960 -23.539 2.790 1.00 71.44 442 ARG A N 1
ATOM 3397 C CA . ARG A 1 442 ? -31.053 -23.687 3.758 1.00 71.44 442 ARG A CA 1
ATOM 3398 C C . ARG A 1 442 ? -32.310 -24.329 3.154 1.00 71.44 442 ARG A C 1
ATOM 3400 O O . ARG A 1 442 ? -32.907 -25.210 3.769 1.00 71.44 442 ARG A O 1
ATOM 3407 N N . LEU A 1 443 ? -32.687 -23.946 1.931 1.00 66.50 443 LEU A N 1
ATOM 3408 C CA . LEU A 1 443 ? -33.823 -24.557 1.230 1.00 66.50 443 LEU A CA 1
ATOM 3409 C C . LEU A 1 443 ? -33.591 -26.045 0.908 1.00 66.50 443 LEU A C 1
ATOM 3411 O O . LEU A 1 443 ? -34.549 -26.816 0.970 1.00 66.50 443 LEU A O 1
ATOM 3415 N N . LYS A 1 444 ? -32.349 -26.485 0.622 1.00 63.41 444 LYS A N 1
ATOM 3416 C CA . LYS A 1 444 ? -32.032 -27.926 0.509 1.00 63.41 444 LYS A CA 1
ATOM 3417 C C . LYS A 1 444 ? -32.367 -28.650 1.817 1.00 63.41 444 LYS A C 1
ATOM 3419 O O . LYS A 1 444 ? -33.031 -29.680 1.774 1.00 63.41 444 LYS A O 1
ATOM 3424 N N . GLU A 1 445 ? -31.920 -28.125 2.959 1.00 60.97 445 GLU A N 1
ATOM 3425 C CA . GLU A 1 445 ? -32.098 -28.764 4.272 1.00 60.97 445 GLU A CA 1
ATOM 3426 C C . GLU A 1 445 ? -33.567 -28.830 4.700 1.00 60.97 445 GLU A C 1
ATOM 3428 O O . GLU A 1 445 ? -34.030 -29.878 5.157 1.00 60.97 445 GLU A O 1
ATOM 3433 N N . GLU A 1 446 ? -34.323 -27.746 4.509 1.00 59.34 446 GLU A N 1
ATOM 3434 C CA . GLU A 1 446 ? -35.755 -27.697 4.825 1.00 59.34 446 GLU A CA 1
ATOM 3435 C C . GLU A 1 446 ? -36.553 -28.678 3.938 1.00 59.34 446 GLU A C 1
ATOM 3437 O O . GLU A 1 446 ? -37.368 -29.448 4.453 1.00 59.34 446 GLU A O 1
ATOM 3442 N N . ILE A 1 447 ? -36.254 -28.761 2.633 1.00 53.91 447 ILE A N 1
ATOM 3443 C CA . ILE A 1 447 ? -36.867 -29.748 1.723 1.00 53.91 447 ILE A CA 1
ATOM 3444 C C . ILE A 1 447 ? -36.463 -31.184 2.092 1.00 53.91 447 ILE A C 1
ATOM 3446 O O . ILE A 1 447 ? -37.314 -32.073 2.096 1.00 53.91 447 ILE A O 1
ATOM 3450 N N . TYR A 1 448 ? -35.195 -31.431 2.430 1.00 49.53 448 TYR A N 1
ATOM 3451 C CA . TYR A 1 448 ? -34.708 -32.765 2.800 1.00 49.53 448 TYR A CA 1
ATOM 3452 C C . TYR A 1 448 ? -35.335 -33.257 4.114 1.00 49.53 448 TYR A C 1
ATOM 3454 O O . TYR A 1 448 ? -35.718 -34.422 4.209 1.00 49.53 448 TYR A O 1
ATOM 3462 N N . CYS A 1 449 ? -35.552 -32.364 5.088 1.00 45.56 449 CYS A N 1
ATOM 3463 C CA . CYS A 1 449 ? -36.336 -32.669 6.289 1.00 45.56 449 CYS A CA 1
ATOM 3464 C C . CYS A 1 449 ? -37.773 -33.098 5.942 1.00 45.56 449 CYS A C 1
ATOM 3466 O O . CYS A 1 449 ? -38.252 -34.101 6.465 1.00 45.56 449 CYS A O 1
ATOM 3468 N N . VAL A 1 450 ? -38.459 -32.368 5.053 1.00 50.16 450 VAL A N 1
ATOM 3469 C CA . VAL A 1 450 ? -39.847 -32.675 4.652 1.00 50.16 450 VAL A CA 1
ATOM 3470 C C . VAL A 1 450 ? -39.949 -33.994 3.875 1.00 50.16 450 VAL A C 1
ATOM 3472 O O . VAL A 1 450 ? -40.927 -34.722 4.038 1.00 50.16 450 VAL A O 1
ATOM 3475 N N . LEU A 1 451 ? -38.946 -34.333 3.058 1.00 43.50 451 LEU A N 1
ATOM 3476 C CA . LEU A 1 451 ? -38.890 -35.619 2.357 1.00 43.50 451 LEU A CA 1
ATOM 3477 C C . LEU A 1 451 ? -38.672 -36.787 3.331 1.00 43.50 451 LEU A C 1
ATOM 3479 O O . LEU A 1 451 ? -39.452 -37.733 3.305 1.00 43.50 451 LEU A O 1
ATOM 3483 N N . LEU A 1 452 ? -37.712 -36.681 4.258 1.00 48.19 452 LEU A N 1
ATOM 3484 C CA . LEU A 1 452 ? -37.466 -37.723 5.266 1.00 48.19 452 LEU A CA 1
ATOM 3485 C C . LEU A 1 452 ? -38.674 -37.981 6.183 1.00 48.19 452 LEU A C 1
ATOM 3487 O O . LEU A 1 452 ? -38.908 -39.122 6.575 1.00 48.19 452 LEU A O 1
ATOM 3491 N N . VAL A 1 453 ? -39.454 -36.945 6.517 1.00 49.50 453 VAL A N 1
ATOM 3492 C CA . VAL A 1 453 ? -40.709 -37.114 7.273 1.00 49.50 453 VAL A CA 1
ATOM 3493 C C . VAL A 1 453 ? -41.740 -37.897 6.455 1.00 49.50 453 VAL A C 1
ATOM 3495 O O . VAL A 1 453 ? -42.357 -38.814 6.989 1.00 49.50 453 VAL A O 1
ATOM 3498 N N . ARG A 1 454 ? -41.886 -37.606 5.156 1.00 39.78 454 ARG A N 1
ATOM 3499 C CA . ARG A 1 454 ? -42.815 -38.332 4.274 1.00 39.78 454 ARG A CA 1
ATOM 3500 C C . ARG A 1 454 ? -42.431 -39.789 4.059 1.00 39.78 454 ARG A C 1
ATOM 3502 O O . ARG A 1 454 ? -43.308 -40.646 4.099 1.00 39.78 454 ARG A O 1
ATOM 3509 N N . ASP A 1 455 ? -41.150 -40.080 3.864 1.00 40.69 455 ASP A N 1
ATOM 3510 C CA . ASP A 1 455 ? -40.697 -41.462 3.697 1.00 40.69 455 ASP A CA 1
ATOM 3511 C C . ASP A 1 455 ? -40.986 -42.266 4.986 1.00 40.69 455 ASP A C 1
ATOM 3513 O O . ASP A 1 455 ? -41.561 -43.356 4.927 1.00 40.69 455 ASP A O 1
ATOM 3517 N N . ALA A 1 456 ? -40.763 -41.670 6.166 1.00 44.12 456 ALA A N 1
ATOM 3518 C CA . ALA A 1 456 ? -41.124 -42.266 7.458 1.00 44.12 456 ALA A CA 1
ATOM 3519 C C . ALA A 1 456 ? -42.646 -42.474 7.666 1.00 44.12 456 ALA A C 1
ATOM 3521 O O . ALA A 1 456 ? -43.046 -43.430 8.332 1.00 44.12 456 ALA A O 1
ATOM 3522 N N . GLU A 1 457 ? -43.513 -41.637 7.082 1.00 43.19 457 GLU A N 1
ATOM 3523 C CA . GLU A 1 457 ? -44.977 -41.835 7.085 1.00 43.19 457 GLU A CA 1
ATOM 3524 C C . GLU A 1 457 ? -45.436 -43.019 6.205 1.00 43.19 457 GLU A C 1
ATOM 3526 O O . GLU A 1 457 ? -46.555 -43.530 6.380 1.00 43.19 457 GLU A O 1
ATOM 3531 N N . THR A 1 458 ? -44.593 -43.469 5.264 1.00 44.66 458 THR A N 1
ATOM 3532 C CA . THR A 1 458 ? -44.909 -44.577 4.343 1.00 44.66 458 THR A CA 1
ATOM 3533 C C . THR A 1 458 ? -44.488 -45.964 4.832 1.00 44.66 458 THR A C 1
ATOM 3535 O O . THR A 1 458 ? -45.129 -46.937 4.441 1.00 44.66 458 THR A O 1
ATOM 3538 N N . GLU A 1 459 ? -43.501 -46.080 5.728 1.00 39.59 459 GLU A N 1
ATOM 3539 C CA . GLU A 1 459 ? -43.029 -47.381 6.249 1.00 39.59 459 GLU A CA 1
ATOM 3540 C C . GLU A 1 459 ? -43.743 -47.859 7.535 1.00 39.59 459 GLU A C 1
ATOM 3542 O O . GLU A 1 459 ? -43.511 -48.977 8.000 1.00 39.59 459 GLU A O 1
ATOM 3547 N N . LEU A 1 460 ? -44.625 -47.047 8.132 1.00 36.06 460 LEU A N 1
ATOM 3548 C CA . LEU A 1 460 ? -45.288 -47.374 9.403 1.00 36.06 460 LEU A CA 1
ATOM 3549 C C . LEU A 1 460 ? -46.610 -48.157 9.230 1.00 36.06 460 LEU A C 1
ATOM 3551 O O . LEU A 1 460 ? -47.507 -47.690 8.521 1.00 36.06 460 LEU A O 1
ATOM 3555 N N . PRO A 1 461 ? -46.801 -49.294 9.939 1.00 39.34 461 PRO A N 1
ATOM 3556 C CA . PRO A 1 461 ? -48.053 -50.048 9.919 1.00 39.34 461 PRO A CA 1
ATOM 3557 C C . PRO A 1 461 ? -49.276 -49.245 10.379 1.00 39.34 461 PRO A C 1
ATOM 3559 O O . PRO A 1 461 ? -49.226 -48.433 11.305 1.00 39.34 461 PRO A O 1
ATOM 3562 N N . GLU A 1 462 ? -50.419 -49.563 9.775 1.00 44.56 462 GLU A N 1
ATOM 3563 C CA . GLU A 1 462 ? -51.664 -48.781 9.810 1.00 44.56 462 GLU A CA 1
ATOM 3564 C C . GLU A 1 462 ? -52.241 -48.511 11.218 1.00 44.56 462 GLU A C 1
ATOM 3566 O O . GLU A 1 462 ? -52.966 -47.539 11.421 1.00 44.56 462 GLU A O 1
ATOM 3571 N N . LYS A 1 463 ? -51.861 -49.310 12.226 1.00 41.25 463 LYS A N 1
ATOM 3572 C CA . LYS A 1 463 ? -52.343 -49.208 13.617 1.00 41.25 463 LYS A CA 1
ATOM 3573 C C . LYS A 1 463 ? -51.755 -48.060 14.457 1.00 41.25 463 LYS A C 1
ATOM 3575 O O . LYS A 1 463 ? -52.194 -47.891 15.590 1.00 41.25 463 LYS A O 1
ATOM 3580 N N . HIS A 1 464 ? -50.809 -47.267 13.941 1.00 43.75 464 HIS A N 1
ATOM 3581 C CA . HIS A 1 464 ? -50.208 -46.141 14.685 1.00 43.75 464 HIS A CA 1
ATOM 3582 C C . HIS A 1 464 ? -50.417 -44.745 14.066 1.00 43.75 464 HIS A C 1
ATOM 3584 O O . HIS A 1 464 ? -49.896 -43.761 14.587 1.00 43.75 464 HIS A O 1
ATOM 3590 N N . ARG A 1 465 ? -51.223 -44.611 13.002 1.00 39.28 465 ARG A N 1
ATOM 3591 C CA . ARG A 1 465 ? -51.446 -43.311 12.330 1.00 39.28 465 ARG A CA 1
ATOM 3592 C C . ARG A 1 465 ? -52.260 -42.281 13.131 1.00 39.28 465 ARG A C 1
ATOM 3594 O O . ARG A 1 465 ? -52.275 -41.114 12.761 1.00 39.28 465 ARG A O 1
ATOM 3601 N N . THR A 1 466 ? -52.912 -42.671 14.226 1.00 37.66 466 THR A N 1
ATOM 3602 C CA . THR A 1 466 ? -53.852 -41.818 14.984 1.00 37.66 466 THR A CA 1
ATOM 3603 C C . THR A 1 466 ? -53.310 -41.240 16.299 1.00 37.66 466 THR A C 1
ATOM 3605 O O . THR A 1 466 ? -54.066 -40.588 17.012 1.00 37.66 466 THR A O 1
ATOM 3608 N N . SER A 1 467 ? -52.023 -41.421 16.633 1.00 37.41 467 SER A N 1
ATOM 3609 C CA . SER A 1 467 ? -51.451 -40.969 17.921 1.00 37.41 467 SER A CA 1
ATOM 3610 C C . SER A 1 467 ? -50.206 -40.070 17.822 1.00 37.41 467 SER A C 1
ATOM 3612 O O . SER A 1 467 ? -49.467 -39.965 18.796 1.00 37.41 467 SER A O 1
ATOM 3614 N N . ILE A 1 468 ? -49.932 -39.463 16.658 1.00 36.44 468 ILE A N 1
ATOM 3615 C CA . ILE A 1 468 ? -48.719 -38.640 16.409 1.00 36.44 468 ILE A CA 1
ATOM 3616 C C . ILE A 1 468 ? -49.073 -37.265 15.779 1.00 36.44 468 ILE A C 1
ATOM 3618 O O . ILE A 1 468 ? -48.204 -36.463 15.467 1.00 36.44 468 ILE A O 1
ATOM 3622 N N . VAL A 1 469 ? -50.362 -36.937 15.619 1.00 37.28 469 VAL A N 1
ATOM 3623 C CA . VAL A 1 469 ? -50.825 -35.692 14.954 1.00 37.28 469 VAL A CA 1
ATOM 3624 C C . VAL A 1 469 ? -51.082 -34.547 15.959 1.00 37.28 469 VAL A C 1
ATOM 3626 O O . VAL A 1 469 ? -51.701 -33.540 15.629 1.00 37.28 469 VAL A O 1
ATOM 3629 N N . ALA A 1 470 ? -50.605 -34.676 17.202 1.00 37.28 470 ALA A N 1
ATOM 3630 C CA . ALA A 1 470 ? -50.711 -33.639 18.227 1.00 37.28 470 ALA A CA 1
ATOM 3631 C C . ALA A 1 470 ? -49.406 -33.509 19.035 1.00 37.28 470 ALA A C 1
ATOM 3633 O O . ALA A 1 470 ? -49.021 -34.434 19.746 1.00 37.28 470 ALA A O 1
ATOM 3634 N N . ASN A 1 471 ? -48.822 -32.307 18.965 1.00 35.25 471 ASN A N 1
ATOM 3635 C CA . ASN A 1 471 ? -47.682 -31.772 19.727 1.00 35.25 471 ASN A CA 1
ATOM 3636 C C . ASN A 1 471 ? -46.251 -32.223 19.330 1.00 35.25 471 ASN A C 1
ATOM 3638 O O . ASN A 1 471 ? -45.963 -33.391 19.106 1.00 35.25 471 ASN A O 1
ATOM 3642 N N . GLU A 1 472 ? -45.355 -31.223 19.313 1.00 35.47 472 GLU A N 1
ATOM 3643 C CA . GLU A 1 472 ? -43.875 -31.272 19.297 1.00 35.47 472 GLU A CA 1
ATOM 3644 C C . GLU A 1 472 ? -43.127 -31.936 18.109 1.00 35.47 472 GLU A C 1
ATOM 3646 O O . GLU A 1 472 ? -42.682 -33.084 18.188 1.00 35.47 472 GLU A O 1
ATOM 3651 N N . PRO A 1 473 ? -42.796 -31.158 17.053 1.00 41.03 473 PRO A N 1
ATOM 3652 C CA . PRO A 1 473 ? -41.884 -31.589 15.981 1.00 41.03 473 PRO A CA 1
ATOM 3653 C C . PRO A 1 473 ? -40.437 -31.883 16.432 1.00 41.03 473 PRO A C 1
ATOM 3655 O O . PRO A 1 473 ? -39.711 -32.631 15.771 1.00 41.03 473 PRO A O 1
ATOM 3658 N N . GLU A 1 474 ? -39.978 -31.281 17.534 1.00 38.56 474 GLU A N 1
ATOM 3659 C CA . GLU A 1 474 ? -38.565 -31.320 17.944 1.00 38.56 474 GLU A CA 1
ATOM 3660 C C . GLU A 1 474 ? -38.154 -32.668 18.560 1.00 38.56 474 GLU A C 1
ATOM 3662 O O . GLU A 1 474 ? -37.061 -33.176 18.282 1.00 38.56 474 GLU A O 1
ATOM 3667 N N . ALA A 1 475 ? -39.056 -33.315 19.305 1.00 35.53 475 ALA A N 1
ATOM 3668 C CA . ALA A 1 475 ? -38.815 -34.624 19.912 1.00 35.53 475 ALA A CA 1
ATOM 3669 C C . ALA A 1 475 ? -38.570 -35.733 18.863 1.00 35.53 475 ALA A C 1
ATOM 3671 O O . ALA A 1 475 ? -37.746 -36.632 19.073 1.00 35.53 475 ALA A O 1
ATOM 3672 N N . CYS A 1 476 ? -39.231 -35.652 17.702 1.00 37.09 476 CYS A N 1
ATOM 3673 C CA . CYS A 1 476 ? -38.995 -36.560 16.577 1.00 37.09 476 CYS A CA 1
ATOM 3674 C C . CYS A 1 476 ? -37.622 -36.337 15.925 1.00 37.09 476 CYS A C 1
ATOM 3676 O O . CYS A 1 476 ? -36.924 -37.317 15.647 1.00 37.09 476 CYS A O 1
ATOM 3678 N N . ARG A 1 477 ? -37.185 -35.078 15.752 1.00 38.72 477 ARG A N 1
ATOM 3679 C CA . ARG A 1 477 ? -35.843 -34.744 15.228 1.00 38.72 477 ARG A CA 1
ATOM 3680 C C . ARG A 1 477 ? -34.733 -35.405 16.051 1.00 38.72 477 ARG A C 1
ATOM 3682 O O . ARG A 1 477 ? -33.872 -36.077 15.484 1.00 38.72 477 ARG A O 1
ATOM 3689 N N . ALA A 1 478 ? -34.790 -35.293 17.379 1.00 33.94 478 ALA A N 1
ATOM 3690 C CA . ALA A 1 478 ? -33.784 -35.878 18.270 1.00 33.94 478 ALA A CA 1
ATOM 3691 C C . ALA A 1 478 ? -33.709 -37.419 18.180 1.00 33.94 478 ALA A C 1
ATOM 3693 O O . ALA A 1 478 ? -32.617 -37.994 18.179 1.00 33.94 478 ALA A O 1
ATOM 3694 N N . ARG A 1 479 ? -34.858 -38.104 18.067 1.00 35.16 479 ARG A N 1
ATOM 3695 C CA . ARG A 1 479 ? -34.926 -39.578 17.991 1.00 35.16 479 ARG A CA 1
ATOM 3696 C C . ARG A 1 479 ? -34.536 -40.148 16.623 1.00 35.16 479 ARG A C 1
ATOM 3698 O O . ARG A 1 479 ? -34.022 -41.264 16.568 1.00 35.16 479 ARG A O 1
ATOM 3705 N N . ALA A 1 480 ? -34.746 -39.404 15.537 1.00 35.38 480 ALA A N 1
ATOM 3706 C CA . ALA A 1 480 ? -34.285 -39.802 14.206 1.00 35.38 480 ALA A CA 1
ATOM 3707 C C . ALA A 1 480 ? -32.748 -39.758 14.107 1.00 35.38 480 ALA A C 1
ATOM 3709 O O . ALA A 1 480 ? -32.121 -40.725 13.669 1.00 35.38 480 ALA A O 1
ATOM 3710 N N . ILE A 1 481 ? -32.137 -38.667 14.588 1.00 36.94 481 ILE A N 1
ATOM 3711 C CA . ILE A 1 481 ? -30.683 -38.447 14.527 1.00 36.94 481 ILE A CA 1
ATOM 3712 C C . ILE A 1 481 ? -29.918 -39.509 15.335 1.00 36.94 481 ILE A C 1
ATOM 3714 O O . ILE A 1 481 ? -28.935 -40.061 14.841 1.00 36.94 481 ILE A O 1
ATOM 3718 N N . SER A 1 482 ? -30.381 -39.860 16.542 1.00 31.75 482 SER A N 1
ATOM 3719 C CA . SER A 1 482 ? -29.683 -40.844 17.386 1.00 31.75 482 SER A CA 1
ATOM 3720 C C . SER A 1 482 ? -29.742 -42.281 16.854 1.00 31.75 482 SER A C 1
ATOM 3722 O O . SER A 1 482 ? -28.813 -43.051 17.098 1.00 31.75 482 SER A O 1
ATOM 3724 N N . ARG A 1 483 ? -30.776 -42.655 16.084 1.00 29.47 483 ARG A N 1
ATOM 3725 C CA . ARG A 1 483 ? -30.863 -43.988 15.456 1.00 29.47 483 ARG A CA 1
ATOM 3726 C C . ARG A 1 483 ? -30.010 -44.125 14.191 1.00 29.47 483 ARG A C 1
ATOM 3728 O O . ARG A 1 483 ? -29.450 -45.197 13.965 1.00 29.47 483 ARG A O 1
ATOM 3735 N N . PHE A 1 484 ? -29.850 -43.060 13.401 1.00 30.36 484 PHE A N 1
ATOM 3736 C CA . PHE A 1 484 ? -29.089 -43.118 12.143 1.00 30.36 484 PHE A CA 1
ATOM 3737 C C . PHE A 1 484 ? -27.560 -43.131 12.306 1.00 30.36 484 PHE A C 1
ATOM 3739 O O . PHE A 1 484 ? -26.859 -43.557 11.391 1.00 30.36 484 PHE A O 1
ATOM 3746 N N . ALA A 1 485 ? -27.028 -42.758 13.475 1.00 30.78 485 ALA A N 1
ATOM 3747 C CA . ALA A 1 485 ? -25.584 -42.729 13.746 1.00 30.78 485 ALA A CA 1
ATOM 3748 C C . ALA A 1 485 ? -24.875 -44.108 13.701 1.00 30.78 485 ALA A C 1
ATOM 3750 O O . ALA A 1 485 ? -23.651 -44.172 13.798 1.00 30.78 485 ALA A O 1
ATOM 3751 N N . SER A 1 486 ? -25.624 -45.208 13.566 1.00 27.11 486 SER A N 1
ATOM 3752 C CA . SER A 1 486 ? -25.115 -46.588 13.610 1.00 27.11 486 SER A CA 1
ATOM 3753 C C . SER A 1 486 ? -24.914 -47.259 12.241 1.00 27.11 486 SER A C 1
ATOM 3755 O O . SER A 1 486 ? -24.264 -48.303 12.174 1.00 27.11 486 SER A O 1
ATOM 3757 N N . TYR A 1 487 ? -25.417 -46.680 11.143 1.00 26.17 487 TYR A N 1
ATOM 3758 C CA . TYR A 1 487 ? -25.326 -47.279 9.803 1.00 26.17 487 TYR A CA 1
ATOM 3759 C C . TYR A 1 487 ? -24.257 -46.615 8.924 1.00 26.17 487 TYR A C 1
ATOM 3761 O O . TYR A 1 487 ? -24.273 -45.409 8.678 1.00 26.17 487 TYR A O 1
ATOM 3769 N N . ARG A 1 488 ? -23.327 -47.426 8.397 1.00 26.83 488 ARG A N 1
ATOM 3770 C CA . ARG A 1 488 ? -22.332 -46.989 7.401 1.00 26.83 488 ARG A CA 1
ATOM 3771 C C . ARG A 1 488 ? -23.026 -46.583 6.097 1.00 26.83 488 ARG A C 1
ATOM 3773 O O . ARG A 1 488 ? -23.827 -47.347 5.567 1.00 26.83 488 ARG A O 1
ATOM 3780 N N . GLN A 1 489 ? -22.654 -45.430 5.540 1.00 26.95 489 GLN A N 1
ATOM 3781 C CA . GLN A 1 489 ? -23.173 -44.968 4.249 1.00 26.95 489 GLN A CA 1
ATOM 3782 C C . GLN A 1 489 ? -22.716 -45.857 3.075 1.00 26.95 489 GLN A C 1
ATOM 3784 O O . GLN A 1 489 ? -21.508 -46.015 2.872 1.00 26.95 489 GLN A O 1
ATOM 3789 N N . PRO A 1 490 ? -23.634 -46.324 2.211 1.00 25.58 490 PRO A N 1
ATOM 3790 C CA . PRO A 1 490 ? -23.339 -46.556 0.804 1.00 25.58 490 PRO A CA 1
ATOM 3791 C C . PRO A 1 490 ? -23.403 -45.224 0.032 1.00 25.58 490 PRO A C 1
ATOM 3793 O O . PRO A 1 490 ? -24.292 -44.403 0.254 1.00 25.58 490 PRO A O 1
ATOM 3796 N N . ARG A 1 491 ? -22.484 -44.999 -0.916 1.00 28.94 491 ARG A N 1
ATOM 3797 C CA . ARG A 1 491 ? -22.570 -43.853 -1.840 1.00 28.94 491 ARG A CA 1
ATOM 3798 C C . ARG A 1 491 ? -23.705 -44.082 -2.844 1.00 28.94 491 ARG A C 1
ATOM 3800 O O . ARG A 1 491 ? -23.598 -44.988 -3.665 1.00 28.94 491 ARG A O 1
ATOM 3807 N N . VAL A 1 492 ? -24.728 -43.227 -2.844 1.00 24.73 492 VAL A N 1
ATOM 3808 C CA . VAL A 1 492 ? -25.796 -43.225 -3.862 1.00 24.73 492 VAL A CA 1
ATOM 3809 C C . VAL A 1 492 ? -25.795 -41.889 -4.607 1.00 24.73 492 VAL A C 1
ATOM 3811 O O . VAL A 1 492 ? -26.116 -40.848 -4.044 1.00 24.73 492 VAL A O 1
ATOM 3814 N N . THR A 1 493 ? -25.419 -41.910 -5.886 1.00 26.45 493 THR A N 1
ATOM 3815 C CA . THR A 1 493 ? -25.298 -40.726 -6.756 1.00 26.45 493 THR A CA 1
ATOM 3816 C C . THR A 1 493 ? -26.498 -40.584 -7.701 1.00 26.45 493 THR A C 1
ATOM 3818 O O . THR A 1 493 ? -26.385 -40.674 -8.926 1.00 26.45 493 THR A O 1
ATOM 3821 N N . THR A 1 494 ? -27.683 -40.343 -7.140 1.00 26.73 494 THR A N 1
ATOM 3822 C CA . THR A 1 494 ? -28.926 -40.141 -7.902 1.00 26.73 494 THR A CA 1
ATOM 3823 C C . THR A 1 494 ? -28.949 -38.791 -8.632 1.00 26.73 494 THR A C 1
ATOM 3825 O O . THR A 1 494 ? -29.353 -37.760 -8.098 1.00 26.73 494 THR A O 1
ATOM 3828 N N . LYS A 1 495 ? -28.555 -38.795 -9.914 1.00 28.16 495 LYS A N 1
ATOM 3829 C CA . LYS A 1 495 ? -28.713 -37.645 -10.826 1.00 28.16 495 LYS A CA 1
ATOM 3830 C C . LYS A 1 495 ? -30.195 -37.274 -10.995 1.00 28.16 495 LYS A C 1
ATOM 3832 O O . LYS A 1 495 ? -30.901 -37.893 -11.793 1.00 28.16 495 LYS A O 1
ATOM 3837 N N . VAL A 1 496 ? -30.650 -36.209 -10.332 1.00 30.02 496 VAL A N 1
ATOM 3838 C CA . VAL A 1 496 ? -31.964 -35.598 -10.602 1.00 30.02 496 VAL A CA 1
ATOM 3839 C C . VAL A 1 496 ? -31.959 -35.019 -12.019 1.00 30.02 496 VAL A C 1
ATOM 3841 O O . VAL A 1 496 ? -31.364 -33.978 -12.291 1.00 30.02 496 VAL A O 1
ATOM 3844 N N . SER A 1 497 ? -32.585 -35.723 -12.963 1.00 32.72 497 SER A N 1
ATOM 3845 C CA . SER A 1 497 ? -32.542 -35.327 -14.374 1.00 32.72 497 SER A CA 1
ATOM 3846 C C . SER A 1 497 ? -33.388 -34.078 -14.658 1.00 32.72 497 SER A C 1
ATOM 3848 O O . SER A 1 497 ? -34.460 -33.881 -14.081 1.00 32.72 497 SER A O 1
ATOM 3850 N N . ARG A 1 498 ? -32.945 -33.266 -15.631 1.00 31.50 498 ARG A N 1
ATOM 3851 C CA . ARG A 1 498 ? -33.574 -31.997 -16.065 1.00 31.50 498 ARG A CA 1
ATOM 3852 C C . ARG A 1 498 ? -35.076 -32.121 -16.396 1.00 31.50 498 ARG A C 1
ATOM 3854 O O . ARG A 1 498 ? -35.804 -31.138 -16.289 1.00 31.50 498 ARG A O 1
ATOM 3861 N N . LYS A 1 499 ? -35.557 -33.328 -16.740 1.00 32.16 499 LYS A N 1
ATOM 3862 C CA . LYS A 1 499 ? -36.989 -33.636 -16.929 1.00 32.16 499 LYS A CA 1
ATOM 3863 C C . LYS A 1 499 ? -37.815 -33.450 -15.649 1.00 32.16 499 LYS A C 1
ATOM 3865 O O . LYS A 1 499 ? -38.903 -32.895 -15.736 1.00 32.16 499 LYS A O 1
ATOM 3870 N N . HIS A 1 500 ? -37.319 -33.856 -14.480 1.00 34.41 500 HIS A N 1
ATOM 3871 C CA . HIS A 1 500 ? -38.065 -33.736 -13.220 1.00 34.41 500 HIS A CA 1
ATOM 3872 C C . HIS A 1 500 ? -38.253 -32.273 -12.807 1.00 34.41 500 HIS A C 1
ATOM 3874 O O . HIS A 1 500 ? -39.359 -31.874 -12.447 1.00 34.41 500 HIS A O 1
ATOM 3880 N N . LEU A 1 501 ? -37.211 -31.450 -12.970 1.00 33.66 501 LEU A N 1
ATOM 3881 C CA . LEU A 1 501 ? -37.288 -30.007 -12.736 1.00 33.66 501 LEU A CA 1
ATOM 3882 C C . LEU A 1 501 ? -38.302 -29.338 -13.685 1.00 33.66 501 LEU A C 1
ATOM 3884 O O . LEU A 1 501 ? -39.136 -28.551 -13.248 1.00 33.66 501 LEU A O 1
ATOM 3888 N N . LEU A 1 502 ? -38.302 -29.714 -14.970 1.00 36.38 502 LEU A N 1
ATOM 3889 C CA . LEU A 1 502 ? -39.287 -29.232 -15.947 1.00 36.38 502 LEU A CA 1
ATOM 3890 C C . LEU A 1 502 ? -40.726 -29.673 -15.627 1.00 36.38 502 LEU A C 1
ATOM 3892 O O . LEU A 1 502 ? -41.654 -28.907 -15.876 1.00 36.38 502 LEU A O 1
ATOM 3896 N N . VAL A 1 503 ? -40.933 -30.865 -15.055 1.00 37.78 503 VAL A N 1
ATOM 3897 C CA . VAL A 1 503 ? -42.255 -31.325 -14.586 1.00 37.78 503 VAL A CA 1
ATOM 3898 C C . VAL A 1 503 ? -42.711 -30.548 -13.347 1.00 37.78 503 VAL A C 1
ATOM 3900 O O . VAL A 1 503 ? -43.875 -30.154 -13.288 1.00 37.78 503 VAL A O 1
ATOM 3903 N N . ALA A 1 504 ? -41.815 -30.261 -12.398 1.00 34.72 504 ALA A N 1
ATOM 3904 C CA . ALA A 1 504 ? -42.119 -29.419 -11.238 1.00 34.72 504 ALA A CA 1
ATOM 3905 C C . ALA A 1 504 ? -42.506 -27.989 -11.659 1.00 34.72 504 ALA A C 1
ATOM 3907 O O . ALA A 1 504 ? -43.555 -27.490 -11.253 1.00 34.72 504 ALA A O 1
ATOM 3908 N N . ILE A 1 505 ? -41.732 -27.379 -12.566 1.00 39.41 505 ILE A N 1
ATOM 3909 C CA . ILE A 1 505 ? -42.024 -26.055 -13.141 1.00 39.41 505 ILE A CA 1
ATOM 3910 C C . ILE A 1 505 ? -43.352 -26.069 -13.917 1.00 39.41 505 ILE A C 1
ATOM 3912 O O . ILE A 1 505 ? -44.126 -25.117 -13.817 1.00 39.41 505 ILE A O 1
ATOM 3916 N N . ARG A 1 506 ? -43.677 -27.149 -14.648 1.00 36.94 506 ARG A N 1
ATOM 3917 C CA . ARG A 1 506 ? -44.995 -27.294 -15.297 1.00 36.94 506 ARG A CA 1
ATOM 3918 C C . ARG A 1 506 ? -46.135 -27.358 -14.280 1.00 36.94 506 ARG A C 1
ATOM 3920 O O . ARG A 1 506 ? -47.128 -26.672 -14.492 1.00 36.94 506 ARG A O 1
ATOM 3927 N N . LYS A 1 507 ? -45.978 -28.098 -13.174 1.00 38.03 507 LYS A N 1
ATOM 3928 C CA . LYS A 1 507 ? -46.981 -28.159 -12.095 1.00 38.03 507 LYS A CA 1
ATOM 3929 C C . LYS A 1 507 ? -47.169 -26.809 -11.391 1.00 38.03 507 LYS A C 1
ATOM 3931 O O . LYS A 1 507 ? -48.310 -26.421 -11.157 1.00 38.03 507 LYS A O 1
ATOM 3936 N N . GLN A 1 508 ? -46.092 -26.063 -11.127 1.00 37.53 508 GLN A N 1
ATOM 3937 C CA . GLN A 1 508 ? -46.192 -24.694 -10.599 1.00 37.53 508 GLN A CA 1
ATOM 3938 C C . GLN A 1 508 ? -46.876 -23.739 -11.587 1.00 37.53 508 GLN A C 1
ATOM 3940 O O . GLN A 1 508 ? -47.754 -22.986 -11.176 1.00 37.53 508 GLN A O 1
ATOM 3945 N N . LYS A 1 509 ? -46.561 -23.799 -12.889 1.00 37.97 509 LYS A N 1
ATOM 3946 C CA . LYS A 1 509 ? -47.239 -22.960 -13.895 1.00 37.97 509 LYS A CA 1
ATOM 3947 C C . LYS A 1 509 ? -48.728 -23.287 -14.048 1.00 37.97 509 LYS A C 1
ATOM 3949 O O . LYS A 1 509 ? -49.514 -22.364 -14.226 1.00 37.97 509 LYS A O 1
ATOM 3954 N N . THR A 1 510 ? -49.142 -24.551 -13.923 1.00 40.91 510 THR A N 1
ATOM 3955 C CA . THR A 1 510 ? -50.577 -24.898 -13.907 1.00 40.91 510 THR A CA 1
ATOM 3956 C C . THR A 1 510 ? -51.281 -24.506 -12.607 1.00 40.91 510 THR A C 1
ATOM 3958 O O . THR A 1 510 ? -52.464 -24.196 -12.653 1.00 40.91 510 THR A O 1
ATOM 3961 N N . ALA A 1 511 ? -50.579 -24.463 -11.469 1.00 35.19 511 ALA A N 1
ATOM 3962 C CA . ALA A 1 511 ? -51.136 -23.931 -10.223 1.00 35.19 511 ALA A CA 1
ATOM 3963 C C . ALA A 1 511 ? -51.314 -22.400 -10.284 1.00 35.19 511 ALA A C 1
ATOM 3965 O O . ALA A 1 511 ? -52.379 -21.897 -9.945 1.00 35.19 511 ALA A O 1
ATOM 3966 N N . ALA A 1 512 ? -50.316 -21.666 -10.790 1.00 36.09 512 ALA A N 1
ATOM 3967 C CA . ALA A 1 512 ? -50.384 -20.209 -10.947 1.00 36.09 512 ALA A CA 1
ATOM 3968 C C . ALA A 1 512 ? -51.467 -19.761 -11.951 1.00 36.09 512 ALA A C 1
ATOM 3970 O O . ALA A 1 512 ? -52.113 -18.734 -11.754 1.00 36.09 512 ALA A O 1
ATOM 3971 N N . ALA A 1 513 ? -51.721 -20.556 -12.997 1.00 36.75 513 ALA A N 1
ATOM 3972 C CA . ALA A 1 513 ? -52.813 -20.310 -13.941 1.00 36.75 513 ALA A CA 1
ATOM 3973 C C . ALA A 1 513 ? -54.217 -20.417 -13.306 1.00 36.75 513 ALA A C 1
ATOM 3975 O O . ALA A 1 513 ? -55.172 -19.890 -13.868 1.00 36.75 513 ALA A O 1
ATOM 3976 N N . ALA A 1 514 ? -54.352 -21.066 -12.143 1.00 37.28 514 ALA A N 1
ATOM 3977 C CA . ALA A 1 514 ? -55.617 -21.185 -11.417 1.00 37.28 514 ALA A CA 1
ATOM 3978 C C . ALA A 1 514 ? -55.863 -20.046 -10.404 1.00 37.28 514 ALA A C 1
ATOM 3980 O O . ALA A 1 514 ? -56.948 -19.981 -9.833 1.00 37.28 514 ALA A O 1
ATOM 3981 N N . SER A 1 515 ? -54.883 -19.160 -10.164 1.00 40.34 515 SER A N 1
ATOM 3982 C CA . SER A 1 515 ? -54.952 -18.123 -9.119 1.00 40.34 515 SER A CA 1
ATOM 3983 C C . SER A 1 515 ? -55.053 -16.677 -9.625 1.00 40.34 515 SER A C 1
ATOM 3985 O O . SER A 1 515 ? -55.125 -15.770 -8.805 1.00 40.34 515 SER A O 1
ATOM 3987 N N . GLY A 1 516 ? -55.073 -16.440 -10.943 1.00 32.81 516 GLY A N 1
ATOM 3988 C CA . GLY A 1 516 ? -55.530 -15.165 -11.524 1.00 32.81 516 GLY A CA 1
ATOM 3989 C C . GLY A 1 516 ? -54.708 -13.905 -11.206 1.00 32.81 516 GLY A C 1
ATOM 3990 O O . GLY A 1 516 ? -55.282 -12.822 -11.154 1.00 32.81 516 GLY A O 1
ATOM 3991 N N . VAL A 1 517 ? -53.391 -14.020 -10.994 1.00 30.97 517 VAL A N 1
ATOM 3992 C CA . VAL A 1 517 ? -52.498 -12.873 -10.725 1.00 30.97 517 VAL A CA 1
ATOM 3993 C C . VAL A 1 517 ? -51.553 -12.645 -11.906 1.00 30.97 517 VAL A C 1
ATOM 3995 O O . VAL A 1 517 ? -50.783 -13.537 -12.265 1.00 30.97 517 VAL A O 1
ATOM 3998 N N . GLU A 1 518 ? -51.583 -11.445 -12.491 1.00 26.02 518 GLU A N 1
ATOM 3999 C CA . GLU A 1 518 ? -50.585 -11.013 -13.476 1.00 26.02 518 GLU A CA 1
ATOM 4000 C C . GLU A 1 518 ? -49.236 -10.700 -12.816 1.00 26.02 518 GLU A C 1
ATOM 4002 O O . GLU A 1 518 ? -49.167 -10.111 -11.738 1.00 26.02 518 GLU A O 1
ATOM 4007 N N . VAL A 1 519 ? -48.147 -11.040 -13.509 1.00 29.25 519 VAL A N 1
ATOM 4008 C CA . VAL A 1 519 ? -46.788 -10.603 -13.168 1.00 29.25 519 VAL A CA 1
ATOM 4009 C C . VAL A 1 519 ? -46.119 -10.112 -14.446 1.00 29.25 519 VAL A C 1
ATOM 4011 O O . VAL A 1 519 ? -45.762 -10.910 -15.313 1.00 29.25 519 VAL A O 1
ATOM 4014 N N . GLN A 1 520 ? -45.949 -8.796 -14.564 1.00 24.92 520 GLN A N 1
ATOM 4015 C CA . GLN A 1 520 ? -45.156 -8.201 -15.636 1.00 24.92 520 GLN A CA 1
ATOM 4016 C C . GLN A 1 520 ? -43.664 -8.468 -15.397 1.00 24.92 520 GLN A C 1
ATOM 4018 O O . GLN A 1 520 ? -43.152 -8.269 -14.296 1.00 24.92 520 GLN A O 1
ATOM 4023 N N . ALA A 1 521 ? -42.962 -8.879 -16.450 1.00 25.16 521 ALA A N 1
ATOM 4024 C CA . ALA A 1 521 ? -41.508 -8.979 -16.487 1.00 25.16 521 ALA A CA 1
ATOM 4025 C C . ALA A 1 521 ? -41.013 -8.344 -17.798 1.00 25.16 521 ALA A C 1
ATOM 4027 O O . ALA A 1 521 ? -41.578 -8.663 -18.849 1.00 25.16 521 ALA A O 1
ATOM 4028 N N . PRO A 1 522 ? -39.993 -7.465 -17.777 1.00 27.09 522 PRO A N 1
ATOM 4029 C CA . PRO A 1 522 ? -39.416 -6.927 -19.002 1.00 27.09 522 PRO A CA 1
ATOM 4030 C C . PRO A 1 522 ? -38.745 -8.027 -19.831 1.00 27.09 522 PRO A C 1
ATOM 4032 O O . PRO A 1 522 ? -38.089 -8.920 -19.291 1.00 27.09 522 PRO A O 1
ATOM 4035 N N . VAL A 1 523 ? -38.903 -7.926 -21.147 1.00 26.62 523 VAL A N 1
ATOM 4036 C CA . VAL A 1 523 ? -38.140 -8.676 -22.152 1.00 26.62 523 VAL A CA 1
ATOM 4037 C C . VAL A 1 523 ? -37.099 -7.713 -22.755 1.00 26.62 523 VAL A C 1
ATOM 4039 O O . VAL A 1 523 ? -37.121 -6.521 -22.451 1.00 26.62 523 VAL A O 1
ATOM 4042 N N . ASP A 1 524 ? -36.197 -8.242 -23.582 1.00 25.30 524 ASP A N 1
ATOM 4043 C CA . ASP A 1 524 ? -35.067 -7.563 -24.235 1.00 25.30 524 ASP A CA 1
ATOM 4044 C C . ASP A 1 524 ? -33.886 -7.227 -23.287 1.00 25.30 524 ASP A C 1
ATOM 4046 O O . ASP A 1 524 ? -34.057 -6.916 -22.113 1.00 25.30 524 ASP A O 1
ATOM 4050 N N . SER A 1 525 ? -32.619 -7.361 -23.696 1.00 24.34 525 SER A N 1
ATOM 4051 C CA . SER A 1 525 ? -32.090 -7.491 -25.065 1.00 24.34 525 SER A CA 1
ATOM 4052 C C . SER A 1 525 ? -31.117 -8.667 -25.223 1.00 24.34 525 SER A C 1
ATOM 4054 O O . SER A 1 525 ? -30.274 -8.909 -24.359 1.00 24.34 525 SER A O 1
ATOM 4056 N N . VAL A 1 526 ? -31.153 -9.338 -26.380 1.00 24.39 526 VAL A N 1
ATOM 4057 C CA . VAL A 1 526 ? -30.097 -10.261 -26.836 1.00 24.39 526 VAL A CA 1
ATOM 4058 C C . VAL A 1 526 ? -29.304 -9.573 -27.944 1.00 24.39 526 VAL A C 1
ATOM 4060 O O . VAL A 1 526 ? -29.883 -9.186 -28.954 1.00 24.39 526 VAL A O 1
ATOM 4063 N N . ILE A 1 527 ? -27.986 -9.436 -27.773 1.00 23.08 527 ILE A N 1
ATOM 4064 C CA . ILE A 1 527 ? -27.084 -8.922 -28.814 1.00 23.08 527 ILE A CA 1
ATOM 4065 C C . ILE A 1 527 ? -26.148 -10.047 -29.250 1.00 23.08 527 ILE A C 1
ATOM 4067 O O . ILE A 1 527 ? -25.410 -10.609 -28.442 1.00 23.08 527 ILE A O 1
ATOM 4071 N N . ILE A 1 528 ? -26.202 -10.364 -30.541 1.00 23.36 528 ILE A N 1
ATOM 4072 C CA . ILE A 1 528 ? -25.286 -11.274 -31.231 1.00 23.36 528 ILE A CA 1
ATOM 4073 C C . ILE A 1 528 ? -24.126 -10.431 -31.775 1.00 23.36 528 ILE A C 1
ATOM 4075 O O . ILE A 1 528 ? -24.352 -9.335 -32.284 1.00 23.36 528 ILE A O 1
ATOM 4079 N N . ILE A 1 529 ? -22.895 -10.935 -31.675 1.00 24.69 529 ILE A N 1
ATOM 4080 C CA . ILE A 1 529 ? -21.710 -10.329 -32.294 1.00 24.69 529 ILE A CA 1
ATOM 4081 C C . ILE A 1 529 ? -21.092 -11.375 -33.222 1.00 24.69 529 ILE A C 1
ATOM 4083 O O . ILE A 1 529 ? -20.662 -12.434 -32.763 1.00 24.69 529 ILE A O 1
ATOM 4087 N N . GLU A 1 530 ? -21.069 -11.086 -34.521 1.00 24.80 530 GLU A N 1
ATOM 4088 C CA . GLU A 1 530 ? -20.419 -11.930 -35.526 1.00 24.80 530 GLU A CA 1
ATOM 4089 C C . GLU A 1 530 ? -18.905 -11.675 -35.582 1.00 24.80 530 GLU A C 1
ATOM 4091 O O . GLU A 1 530 ? -18.428 -10.564 -35.341 1.00 24.80 530 GLU A O 1
ATOM 4096 N N . PHE A 1 531 ? -18.137 -12.713 -35.920 1.00 25.06 531 PHE A N 1
ATOM 4097 C CA . PHE A 1 531 ? -16.688 -12.625 -36.108 1.00 25.06 531 PHE A CA 1
ATOM 4098 C C . PHE A 1 531 ? -16.341 -12.303 -37.566 1.00 25.06 531 PHE A C 1
ATOM 4100 O O . PHE A 1 531 ? -16.512 -13.138 -38.452 1.00 25.06 531 PHE A O 1
ATOM 4107 N N . GLY A 1 532 ? -15.765 -11.124 -37.804 1.00 23.17 532 GLY A N 1
ATOM 4108 C CA . GLY A 1 532 ? -15.148 -10.772 -39.084 1.00 23.17 532 GLY A CA 1
ATOM 4109 C C . GLY A 1 532 ? -13.703 -11.267 -39.184 1.00 23.17 532 GLY A C 1
ATOM 4110 O O . GLY A 1 532 ? -12.779 -10.495 -38.943 1.00 23.17 532 GLY A O 1
ATOM 4111 N N . MET A 1 533 ? -13.494 -12.535 -39.548 1.00 23.61 533 MET A N 1
ATOM 4112 C CA . MET A 1 533 ? -12.185 -13.016 -40.012 1.00 23.61 533 MET A CA 1
ATOM 4113 C C . MET A 1 533 ? -12.062 -12.840 -41.529 1.00 23.61 533 MET A C 1
ATOM 4115 O O . MET A 1 533 ? -12.916 -13.310 -42.276 1.00 23.61 533 MET A O 1
ATOM 4119 N N . VAL A 1 534 ? -10.954 -12.253 -41.985 1.00 23.42 534 VAL A N 1
ATOM 4120 C CA . VAL A 1 534 ? -10.475 -12.385 -43.369 1.00 23.42 534 VAL A CA 1
ATOM 4121 C C . VAL A 1 534 ? -9.140 -13.119 -43.320 1.00 23.42 534 VAL A C 1
ATOM 4123 O O . VAL A 1 534 ? -8.272 -12.776 -42.520 1.00 23.42 534 VAL A O 1
ATOM 4126 N N . VAL A 1 535 ? -9.005 -14.158 -44.141 1.00 24.89 535 VAL A N 1
ATOM 4127 C CA . VAL A 1 535 ? -7.862 -15.078 -44.156 1.00 24.89 535 VAL A CA 1
ATOM 4128 C C . VAL A 1 535 ? -7.110 -14.941 -45.477 1.00 24.89 535 VAL A C 1
ATOM 4130 O O . VAL A 1 535 ? -7.730 -14.868 -46.537 1.00 24.89 535 VAL A O 1
ATOM 4133 N N . SER A 1 536 ? -5.782 -14.999 -45.419 1.00 23.58 536 SER A N 1
ATOM 4134 C CA . SER A 1 536 ? -4.934 -15.404 -46.541 1.00 23.58 536 SER A CA 1
ATOM 4135 C C . SER A 1 536 ? -3.928 -16.450 -46.049 1.00 23.58 536 SER A C 1
ATOM 4137 O O . SER A 1 536 ? -3.297 -16.281 -45.007 1.00 23.58 536 SER A O 1
ATOM 4139 N N . ASN A 1 537 ? -3.851 -17.574 -46.765 1.00 23.75 537 ASN A N 1
ATOM 4140 C CA . ASN A 1 537 ? -3.103 -18.772 -46.363 1.00 23.75 537 ASN A CA 1
ATOM 4141 C C . ASN A 1 537 ? -1.575 -18.538 -46.489 1.00 23.75 537 ASN A C 1
ATOM 4143 O O . ASN A 1 537 ? -1.163 -17.653 -47.235 1.00 23.75 537 ASN A O 1
ATOM 4147 N N . LEU A 1 538 ? -0.663 -19.172 -45.737 1.00 26.08 538 LEU A N 1
ATOM 4148 C CA . LEU A 1 538 ? -0.479 -20.593 -45.373 1.00 26.08 538 LEU A CA 1
ATOM 4149 C C . LEU A 1 538 ? -0.167 -21.529 -46.555 1.00 26.08 538 LEU A C 1
ATOM 4151 O O . LEU A 1 538 ? -1.039 -21.829 -47.357 1.00 26.08 538 LEU A O 1
ATOM 4155 N N . ASP A 1 539 ? 1.055 -22.066 -46.562 1.00 24.91 539 ASP A N 1
ATOM 4156 C CA . ASP A 1 539 ? 1.331 -23.505 -46.684 1.00 24.91 539 ASP A CA 1
ATOM 4157 C C . ASP A 1 539 ? 2.779 -23.776 -46.203 1.00 24.91 539 ASP A C 1
ATOM 4159 O O . ASP A 1 539 ? 3.677 -22.984 -46.476 1.00 24.91 539 ASP A O 1
ATOM 4163 N N . GLY A 1 540 ? 3.077 -24.832 -45.439 1.00 21.44 540 GLY A N 1
ATOM 4164 C CA . GLY A 1 540 ? 2.155 -25.827 -44.885 1.00 21.44 540 GLY A CA 1
ATOM 4165 C C . GLY A 1 540 ? 2.819 -26.801 -43.895 1.00 21.44 540 GLY A C 1
ATOM 4166 O O . GLY A 1 540 ? 3.951 -26.598 -43.461 1.00 21.44 540 GLY A O 1
ATOM 4167 N N . SER A 1 541 ? 2.108 -27.894 -43.594 1.00 21.88 541 SER A N 1
ATOM 4168 C CA . SER A 1 541 ? 2.419 -28.975 -42.631 1.00 21.88 541 SER A CA 1
ATOM 4169 C C . SER A 1 541 ? 2.178 -28.690 -41.128 1.00 21.88 541 SER A C 1
ATOM 4171 O O . SER A 1 541 ? 2.532 -27.659 -40.569 1.00 21.88 541 SER A O 1
ATOM 4173 N N . MET A 1 542 ? 1.504 -29.659 -40.503 1.00 25.67 542 MET A N 1
ATOM 4174 C CA . MET A 1 542 ? 1.000 -29.790 -39.121 1.00 25.67 542 MET A CA 1
ATOM 4175 C C . MET A 1 542 ? 0.771 -31.313 -38.935 1.00 25.67 542 MET A C 1
ATOM 4177 O O . MET A 1 542 ? 0.492 -31.960 -39.952 1.00 25.67 542 MET A O 1
ATOM 4181 N N . PRO A 1 543 ? 0.878 -31.929 -37.732 1.00 36.03 543 PRO A N 1
ATOM 4182 C CA . PRO A 1 543 ? -0.030 -31.611 -36.615 1.00 36.03 543 PRO A CA 1
ATOM 4183 C C . PRO A 1 543 ? 0.546 -31.751 -35.180 1.00 36.03 543 PRO A C 1
ATOM 4185 O O . PRO A 1 543 ? 1.500 -32.486 -34.938 1.00 36.03 543 PRO A O 1
ATOM 4188 N N . GLY A 1 544 ? -0.117 -31.146 -34.184 1.00 21.83 544 GLY A N 1
ATOM 4189 C CA . GLY A 1 544 ? 0.128 -31.444 -32.762 1.00 21.83 544 GLY A CA 1
ATOM 4190 C C . GLY A 1 544 ? -0.686 -30.581 -31.787 1.00 21.83 544 GLY A C 1
ATOM 4191 O O . GLY A 1 544 ? -0.717 -29.365 -31.920 1.00 21.83 544 GLY A O 1
ATOM 4192 N N . CYS A 1 545 ? -1.360 -31.216 -30.823 1.00 22.80 545 CYS A N 1
ATOM 4193 C CA . CYS A 1 545 ? -2.270 -30.604 -29.842 1.00 22.80 545 CYS A CA 1
ATOM 4194 C C . CYS A 1 545 ? -1.664 -29.485 -28.968 1.00 22.80 545 CYS A C 1
ATOM 4196 O O . CYS A 1 545 ? -0.508 -29.587 -28.571 1.00 22.80 545 CYS A O 1
ATOM 4198 N N . CYS A 1 546 ? -2.511 -28.543 -28.521 1.00 23.53 546 CYS A N 1
ATOM 4199 C CA . CYS A 1 546 ? -2.699 -28.213 -27.093 1.00 23.53 546 CYS A CA 1
ATOM 4200 C C . CYS A 1 546 ? -3.914 -27.284 -26.863 1.00 23.53 546 CYS A C 1
ATOM 4202 O O . CYS A 1 546 ? -4.394 -26.633 -27.791 1.00 23.53 546 CYS A O 1
ATOM 4204 N N . ASP A 1 547 ? -4.422 -27.251 -25.628 1.00 24.17 547 ASP A N 1
ATOM 4205 C CA . ASP A 1 547 ? -5.600 -26.472 -25.219 1.00 24.17 547 ASP A CA 1
ATOM 4206 C C . ASP A 1 547 ? -5.386 -24.949 -25.219 1.00 24.17 547 ASP A C 1
ATOM 4208 O O . ASP A 1 547 ? -4.280 -24.449 -25.017 1.00 24.17 547 ASP A O 1
ATOM 4212 N N . SER A 1 548 ? -6.482 -24.191 -25.350 1.00 26.19 548 SER A N 1
ATOM 4213 C CA . SER A 1 548 ? -6.493 -22.744 -25.105 1.00 26.19 548 SER A CA 1
ATOM 4214 C C . SER A 1 548 ? -7.733 -22.285 -24.329 1.00 26.19 548 SER A C 1
ATOM 4216 O O . SER A 1 548 ? -8.840 -22.192 -24.866 1.00 26.19 548 SER A O 1
ATOM 4218 N N . ARG A 1 549 ? -7.537 -21.957 -23.041 1.00 26.23 549 ARG A N 1
ATOM 4219 C CA . ARG A 1 549 ? -8.432 -21.075 -22.263 1.00 26.23 549 ARG A CA 1
ATOM 4220 C C . ARG A 1 549 ? -7.809 -20.546 -20.966 1.00 26.23 549 ARG A C 1
ATOM 4222 O O . ARG A 1 549 ? -8.454 -20.486 -19.927 1.00 26.23 549 ARG A O 1
ATOM 4229 N N . ASP A 1 550 ? -6.558 -20.110 -21.058 1.00 26.86 550 ASP A N 1
ATOM 4230 C CA . ASP A 1 550 ? -5.896 -19.344 -20.001 1.00 26.86 550 ASP A CA 1
ATOM 4231 C C . ASP A 1 550 ? -5.178 -18.120 -20.607 1.00 26.86 550 ASP A C 1
ATOM 4233 O O . ASP A 1 550 ? -5.099 -17.978 -21.826 1.00 26.86 550 ASP A O 1
ATOM 4237 N N . MET A 1 551 ? -4.645 -17.262 -19.738 1.00 28.05 551 MET A N 1
ATOM 4238 C CA . MET A 1 551 ? -3.943 -15.997 -19.981 1.00 28.05 551 MET A CA 1
ATOM 4239 C C . MET A 1 551 ? -4.797 -14.734 -20.177 1.00 28.05 551 MET A C 1
ATOM 4241 O O . MET A 1 551 ? -5.301 -14.394 -21.245 1.00 28.05 551 MET A O 1
ATOM 4245 N N . ASN A 1 552 ? -4.787 -13.908 -19.131 1.00 32.81 552 ASN A N 1
ATOM 4246 C CA . ASN A 1 552 ? -5.191 -12.506 -19.169 1.00 32.81 552 ASN A CA 1
ATOM 4247 C C . ASN A 1 552 ? -3.993 -11.615 -19.580 1.00 32.81 552 ASN A C 1
ATOM 4249 O O . ASN A 1 552 ? -3.462 -10.881 -18.745 1.00 32.81 552 ASN A O 1
ATOM 4253 N N . ILE A 1 553 ? -3.540 -11.723 -20.837 1.00 33.34 553 ILE A N 1
ATOM 4254 C CA . ILE A 1 553 ? -2.352 -11.022 -21.370 1.00 33.34 553 ILE A CA 1
ATOM 4255 C C . ILE A 1 553 ? -2.506 -9.496 -21.278 1.00 33.34 553 ILE A C 1
ATOM 4257 O O . ILE A 1 553 ? -3.345 -8.897 -21.949 1.00 33.34 553 ILE A O 1
ATOM 4261 N N . MET A 1 554 ? -1.638 -8.858 -20.488 1.00 39.50 554 MET A N 1
ATOM 4262 C CA . MET A 1 554 ? -1.193 -7.493 -20.781 1.00 39.50 554 MET A CA 1
ATOM 4263 C C . MET A 1 554 ? -0.128 -7.570 -21.884 1.00 39.50 554 MET A C 1
ATOM 4265 O O . MET A 1 554 ? 0.711 -8.471 -21.812 1.00 39.50 554 MET A O 1
ATOM 4269 N N . PRO A 1 555 ? -0.120 -6.668 -22.882 1.00 48.72 555 PRO A N 1
ATOM 4270 C CA . PRO A 1 555 ? 0.890 -6.710 -23.932 1.00 48.72 555 PRO A CA 1
ATOM 4271 C C . PRO A 1 555 ? 2.296 -6.483 -23.370 1.00 48.72 555 PRO A C 1
ATOM 4273 O O . PRO A 1 555 ? 2.498 -5.581 -22.555 1.00 48.72 555 PRO A O 1
ATOM 4276 N N . ASP A 1 556 ? 3.279 -7.259 -23.832 1.00 54.22 556 ASP A N 1
ATOM 4277 C CA . ASP A 1 556 ? 4.679 -6.997 -23.497 1.00 54.22 556 ASP A CA 1
ATOM 4278 C C . ASP A 1 556 ? 5.232 -5.856 -24.365 1.00 54.22 556 ASP A C 1
ATOM 4280 O O . ASP A 1 556 ? 5.809 -6.061 -25.436 1.00 54.22 556 ASP A O 1
ATOM 4284 N N . PHE A 1 557 ? 5.045 -4.630 -23.874 1.00 60.72 557 PHE A N 1
ATOM 4285 C CA . PHE A 1 557 ? 5.483 -3.396 -24.522 1.00 60.72 557 PHE A CA 1
ATOM 4286 C C . PHE A 1 557 ? 7.004 -3.294 -24.743 1.00 60.72 557 PHE A C 1
ATOM 4288 O O . PHE A 1 557 ? 7.435 -2.406 -25.476 1.00 60.72 557 PHE A O 1
ATOM 4295 N N . ASN A 1 558 ? 7.832 -4.185 -24.175 1.00 51.06 558 ASN A N 1
ATOM 4296 C CA . ASN A 1 558 ? 9.283 -4.179 -24.412 1.00 51.06 558 ASN A CA 1
ATOM 4297 C C . ASN A 1 558 ? 9.660 -4.458 -25.882 1.00 51.06 558 ASN A C 1
ATOM 4299 O O . ASN A 1 558 ? 10.739 -4.056 -26.315 1.00 51.06 558 ASN A O 1
ATOM 4303 N N . TYR A 1 559 ? 8.775 -5.112 -26.643 1.00 50.28 559 TYR A N 1
ATOM 4304 C CA . TYR A 1 559 ? 8.965 -5.437 -28.065 1.00 50.28 559 TYR A CA 1
ATOM 4305 C C . TYR A 1 559 ? 8.141 -4.544 -29.011 1.00 50.28 559 TYR A C 1
ATOM 4307 O O . TYR A 1 559 ? 8.080 -4.800 -30.211 1.00 50.28 559 TYR A O 1
ATOM 4315 N N . TRP A 1 560 ? 7.462 -3.516 -28.490 1.00 58.91 560 TRP A N 1
ATOM 4316 C CA . TRP A 1 560 ? 6.548 -2.680 -29.272 1.00 58.91 560 TRP A CA 1
ATOM 4317 C C . TRP A 1 560 ? 7.265 -1.414 -29.752 1.00 58.91 560 TRP A C 1
ATOM 4319 O O . TRP A 1 560 ? 7.686 -0.580 -28.951 1.00 58.91 560 TRP A O 1
ATOM 4329 N N . GLY A 1 561 ? 7.382 -1.250 -31.072 1.00 53.84 561 GLY A N 1
ATOM 4330 C CA . GLY A 1 561 ? 7.908 -0.024 -31.678 1.00 53.84 561 GLY A CA 1
ATOM 4331 C C . GLY A 1 561 ? 7.013 1.193 -31.409 1.00 53.84 561 GLY A C 1
ATOM 4332 O O . GLY A 1 561 ? 5.815 1.050 -31.161 1.00 53.84 561 GLY A O 1
ATOM 4333 N N . ASP A 1 562 ? 7.571 2.403 -31.502 1.00 58.03 562 ASP A N 1
ATOM 4334 C CA . ASP A 1 562 ? 6.870 3.642 -31.119 1.00 58.03 562 ASP A CA 1
ATOM 4335 C C . ASP A 1 562 ? 5.542 3.843 -31.866 1.00 58.03 562 ASP A C 1
ATOM 4337 O O . ASP A 1 562 ? 4.574 4.291 -31.259 1.00 58.03 562 ASP A O 1
ATOM 4341 N N . PHE A 1 563 ? 5.442 3.435 -33.138 1.00 53.62 563 PHE A N 1
ATOM 4342 C CA . PHE A 1 563 ? 4.174 3.454 -33.878 1.00 53.62 563 PHE A CA 1
ATOM 4343 C C . PHE A 1 563 ? 3.118 2.515 -33.272 1.00 53.62 563 PHE A C 1
ATOM 4345 O O . PHE A 1 563 ? 1.963 2.908 -33.140 1.00 53.62 563 PHE A O 1
ATOM 4352 N N . ALA A 1 564 ? 3.499 1.305 -32.847 1.00 60.47 564 ALA A N 1
ATOM 4353 C CA . ALA A 1 564 ? 2.586 0.360 -32.202 1.00 60.47 564 ALA A CA 1
ATOM 4354 C C . ALA A 1 564 ? 2.151 0.853 -30.812 1.00 60.47 564 ALA A C 1
ATOM 4356 O O . ALA A 1 564 ? 0.979 0.738 -30.460 1.00 60.47 564 ALA A O 1
ATOM 4357 N N . LEU A 1 565 ? 3.061 1.468 -30.048 1.00 67.31 565 LEU A N 1
ATOM 4358 C CA . LEU A 1 565 ? 2.738 2.115 -28.772 1.00 67.31 565 LEU A CA 1
ATOM 4359 C C . LEU A 1 565 ? 1.796 3.316 -28.965 1.00 67.31 565 LEU A C 1
ATOM 4361 O O . LEU A 1 565 ? 0.806 3.446 -28.249 1.00 67.31 565 LEU A O 1
ATOM 4365 N N . GLN A 1 566 ? 2.056 4.171 -29.957 1.00 63.97 566 GLN A N 1
ATOM 4366 C CA . GLN A 1 566 ? 1.219 5.331 -30.272 1.00 63.97 566 GLN A CA 1
ATOM 4367 C C . GLN A 1 566 ? -0.163 4.900 -30.799 1.00 63.97 566 GLN A C 1
ATOM 4369 O O . GLN A 1 566 ? -1.181 5.448 -30.379 1.00 63.97 566 GLN A O 1
ATOM 4374 N N . ALA A 1 567 ? -0.226 3.869 -31.648 1.00 65.00 567 ALA A N 1
ATOM 4375 C CA . ALA A 1 567 ? -1.476 3.253 -32.082 1.00 65.00 567 ALA A CA 1
ATOM 4376 C C . ALA A 1 567 ? -2.252 2.668 -30.891 1.00 65.00 567 ALA A C 1
ATOM 4378 O O . ALA A 1 567 ? -3.446 2.924 -30.769 1.00 65.00 567 ALA A O 1
ATOM 4379 N N . TRP A 1 568 ? -1.580 1.972 -29.965 1.00 76.00 568 TRP A N 1
ATOM 4380 C CA . TRP A 1 568 ? -2.192 1.428 -28.746 1.00 76.00 568 TRP A CA 1
ATOM 4381 C C . TRP A 1 568 ? -2.788 2.502 -27.828 1.00 76.00 568 TRP A C 1
ATOM 4383 O O . TRP A 1 568 ? -3.817 2.265 -27.193 1.00 76.00 568 TRP A O 1
ATOM 4393 N N . VAL A 1 569 ? -2.172 3.687 -27.778 1.00 74.50 569 VAL A N 1
ATOM 4394 C CA . VAL A 1 569 ? -2.719 4.869 -27.094 1.00 74.50 569 VAL A CA 1
ATOM 4395 C C . VAL A 1 569 ? -3.948 5.416 -27.819 1.00 74.50 569 VAL A C 1
ATOM 4397 O O . VAL A 1 569 ? -4.944 5.722 -27.167 1.00 74.50 569 VAL A O 1
ATOM 4400 N N . ASN A 1 570 ? -3.901 5.502 -29.149 1.00 62.12 570 ASN A N 1
ATOM 4401 C CA . ASN A 1 570 ? -4.976 6.070 -29.966 1.00 62.12 570 ASN A CA 1
ATOM 4402 C C . ASN A 1 570 ? -6.226 5.173 -30.042 1.00 62.12 570 ASN A C 1
ATOM 4404 O O . ASN A 1 570 ? -7.334 5.695 -30.122 1.00 62.12 570 ASN A O 1
ATOM 4408 N N . ILE A 1 571 ? -6.071 3.845 -29.987 1.00 59.12 571 ILE A N 1
ATOM 4409 C CA . ILE A 1 571 ? -7.192 2.882 -29.938 1.00 59.12 571 ILE A CA 1
ATOM 4410 C C . ILE A 1 571 ? -7.696 2.609 -28.511 1.00 59.12 571 ILE A C 1
ATOM 4412 O O . ILE A 1 571 ? -8.640 1.841 -28.326 1.00 59.12 571 ILE A O 1
ATOM 4416 N N . ASN A 1 572 ? -7.071 3.193 -27.484 1.00 68.38 572 ASN A N 1
ATOM 4417 C CA . ASN A 1 572 ? -7.467 2.969 -26.098 1.00 68.38 572 ASN A CA 1
ATOM 4418 C C . ASN A 1 572 ? -8.667 3.851 -25.708 1.00 68.38 572 ASN A C 1
ATOM 4420 O O . ASN A 1 572 ? -8.613 5.060 -25.932 1.00 68.38 572 ASN A O 1
ATOM 4424 N N . PRO A 1 573 ? -9.682 3.324 -24.994 1.00 50.62 573 PRO A N 1
ATOM 4425 C CA . PRO A 1 573 ? -10.792 4.132 -24.471 1.00 50.62 573 PRO A CA 1
ATOM 4426 C C . PRO A 1 573 ? -10.373 5.259 -23.509 1.00 50.62 573 PRO A C 1
ATOM 4428 O O . PRO A 1 573 ? -11.154 6.170 -23.249 1.00 50.62 573 PRO A O 1
ATOM 4431 N N . SER A 1 574 ? -9.148 5.219 -22.974 1.00 72.56 574 SER A N 1
ATOM 4432 C CA . SER A 1 574 ? -8.538 6.338 -22.250 1.00 72.56 574 SER A CA 1
ATOM 4433 C C . SER A 1 574 ? -7.109 6.589 -22.749 1.00 72.56 574 SER A C 1
ATOM 4435 O O . SER A 1 574 ? -6.156 6.024 -22.200 1.00 72.56 574 SER A O 1
ATOM 4437 N N . PRO A 1 575 ? -6.917 7.464 -23.756 1.00 67.75 575 PRO A N 1
ATOM 4438 C CA . PRO A 1 575 ? -5.591 7.789 -24.283 1.00 67.75 575 PRO A CA 1
ATOM 4439 C C . PRO A 1 575 ? -4.659 8.402 -23.229 1.00 67.75 575 PRO A C 1
ATOM 4441 O O . PRO A 1 575 ? -3.449 8.208 -23.279 1.00 67.75 575 PRO A O 1
ATOM 4444 N N . GLN A 1 576 ? -5.199 9.093 -22.217 1.00 61.72 576 GLN A N 1
ATOM 4445 C CA . GLN A 1 576 ? -4.403 9.634 -21.108 1.00 61.72 576 GLN A CA 1
ATOM 4446 C C . GLN A 1 576 ? -3.869 8.532 -20.179 1.00 61.72 576 GLN A C 1
ATOM 4448 O O . GLN A 1 576 ? -2.695 8.562 -19.805 1.00 61.72 576 GLN A O 1
ATOM 4453 N N . TRP A 1 577 ? -4.696 7.538 -19.828 1.00 78.88 577 TRP A N 1
ATOM 4454 C CA . TRP A 1 577 ? -4.240 6.371 -19.066 1.00 78.88 577 TRP A CA 1
ATOM 4455 C C . TRP A 1 577 ? -3.250 5.538 -19.881 1.00 78.88 577 TRP A C 1
ATOM 4457 O O . TRP A 1 577 ? -2.193 5.180 -19.365 1.00 78.88 577 TRP A O 1
ATOM 4467 N N . ALA A 1 578 ? -3.551 5.297 -21.159 1.00 69.69 578 ALA A N 1
ATOM 4468 C CA . ALA A 1 578 ? -2.702 4.529 -22.059 1.00 69.69 578 ALA A CA 1
ATOM 4469 C C . ALA A 1 578 ? -1.341 5.204 -22.281 1.00 69.69 578 ALA A C 1
ATOM 4471 O O . ALA A 1 578 ? -0.309 4.550 -22.152 1.00 69.69 578 ALA A O 1
ATOM 4472 N N . SER A 1 579 ? -1.317 6.524 -22.502 1.00 71.50 579 SER A N 1
ATOM 4473 C CA . SER A 1 579 ? -0.082 7.314 -22.573 1.00 71.50 579 SER A CA 1
ATOM 4474 C C . SER A 1 579 ? 0.747 7.138 -21.295 1.00 71.50 579 SER A C 1
ATOM 4476 O O . SER A 1 579 ? 1.931 6.835 -21.384 1.00 71.50 579 SER A O 1
ATOM 4478 N N . ARG A 1 580 ? 0.118 7.186 -20.108 1.00 69.56 580 ARG A N 1
ATOM 4479 C CA . ARG A 1 580 ? 0.781 6.900 -18.819 1.00 69.56 580 ARG A CA 1
ATOM 4480 C C . ARG A 1 580 ? 1.254 5.444 -18.667 1.00 69.56 580 ARG A C 1
ATOM 4482 O O . ARG A 1 580 ? 2.228 5.229 -17.954 1.00 69.56 580 ARG A O 1
ATOM 4489 N N . GLN A 1 581 ? 0.611 4.457 -19.304 1.00 68.12 581 GLN A N 1
ATOM 4490 C CA . GLN A 1 581 ? 1.083 3.062 -19.292 1.00 68.12 581 GLN A CA 1
ATOM 4491 C C . GLN A 1 581 ? 2.282 2.840 -20.222 1.00 68.12 581 GLN A C 1
ATOM 4493 O O . GLN A 1 581 ? 3.174 2.081 -19.857 1.00 68.12 581 GLN A O 1
ATOM 4498 N N . ILE A 1 582 ? 2.333 3.497 -21.389 1.00 72.56 582 ILE A N 1
ATOM 4499 C CA . ILE A 1 582 ? 3.490 3.403 -22.300 1.00 72.56 582 ILE A CA 1
ATOM 4500 C C . ILE A 1 582 ? 4.634 4.352 -21.922 1.00 72.56 582 ILE A C 1
ATOM 4502 O O . ILE A 1 582 ? 5.737 4.206 -22.436 1.00 72.56 582 ILE A O 1
ATOM 4506 N N . GLU A 1 583 ? 4.408 5.310 -21.021 1.00 66.81 583 GLU A N 1
ATOM 4507 C CA . GLU A 1 583 ? 5.404 6.304 -20.601 1.00 66.81 583 GLU A CA 1
ATOM 4508 C C . GLU A 1 583 ? 6.733 5.711 -20.082 1.00 66.81 583 GLU A C 1
ATOM 4510 O O . GLU A 1 583 ? 7.780 6.261 -20.430 1.00 66.81 583 GLU A O 1
ATOM 4515 N N . PRO A 1 584 ? 6.767 4.581 -19.339 1.00 59.09 584 PRO A N 1
ATOM 4516 C CA . PRO A 1 584 ? 8.013 3.888 -18.981 1.00 59.09 584 PRO A CA 1
ATOM 4517 C C . PRO A 1 584 ? 8.700 3.199 -20.172 1.00 59.09 584 PRO A C 1
ATOM 4519 O O . PRO A 1 584 ? 9.895 2.930 -20.117 1.00 59.09 584 PRO A O 1
ATOM 4522 N N . TYR A 1 585 ? 7.945 2.919 -21.238 1.00 64.94 585 TYR A N 1
ATOM 4523 C CA . TYR A 1 585 ? 8.379 2.231 -22.457 1.00 64.94 585 TYR A CA 1
ATOM 4524 C C . TYR A 1 585 ? 8.654 3.199 -23.622 1.00 64.94 585 TYR A C 1
ATOM 4526 O O . TYR A 1 585 ? 8.955 2.749 -24.727 1.00 64.94 585 TYR A O 1
ATOM 4534 N N . ARG A 1 586 ? 8.589 4.519 -23.399 1.00 71.12 586 ARG A N 1
ATOM 4535 C CA . ARG A 1 586 ? 9.106 5.560 -24.306 1.00 71.12 586 ARG A CA 1
ATOM 4536 C C . ARG A 1 586 ? 10.596 5.801 -24.024 1.00 71.12 586 ARG A C 1
ATOM 4538 O O . ARG A 1 586 ? 10.979 5.958 -22.865 1.00 71.12 586 ARG A O 1
ATOM 4545 N N . GLY A 1 587 ? 11.420 5.874 -25.070 1.00 77.94 587 GLY A N 1
ATOM 4546 C CA . GLY A 1 587 ? 12.885 5.980 -24.954 1.00 77.94 587 GLY A CA 1
ATOM 4547 C C . GLY A 1 587 ? 13.597 4.624 -25.016 1.00 77.94 587 GLY A C 1
ATOM 4548 O O . GLY A 1 587 ? 13.052 3.645 -25.536 1.00 77.94 587 GLY A O 1
ATOM 4549 N N . LEU A 1 588 ? 14.820 4.541 -24.492 1.00 85.31 588 LEU A N 1
ATOM 4550 C CA . LEU A 1 588 ? 15.616 3.306 -24.487 1.00 85.31 588 LEU A CA 1
ATOM 4551 C C . LEU A 1 588 ? 15.489 2.548 -23.149 1.00 85.31 588 LEU A C 1
ATOM 4553 O O . LEU A 1 588 ? 15.342 3.173 -22.097 1.00 85.31 588 LEU A O 1
ATOM 4557 N N . PRO A 1 589 ? 15.575 1.199 -23.141 1.00 79.88 589 PRO A N 1
ATOM 4558 C CA . PRO A 1 589 ? 15.241 0.352 -21.979 1.00 79.88 589 PRO A CA 1
ATOM 4559 C C . PRO A 1 589 ? 16.117 0.547 -20.726 1.00 79.88 589 PRO A C 1
ATOM 4561 O O . PRO A 1 589 ? 15.851 -0.056 -19.687 1.00 79.88 589 PRO A O 1
ATOM 4564 N N . PHE A 1 590 ? 17.167 1.365 -20.805 1.00 84.81 590 PHE A N 1
ATOM 4565 C CA . PHE A 1 590 ? 18.024 1.755 -19.681 1.00 84.81 590 PHE A CA 1
ATOM 4566 C C . PHE A 1 590 ? 17.803 3.199 -19.198 1.00 84.81 590 PHE A C 1
ATOM 4568 O O . PHE A 1 590 ? 18.164 3.501 -18.060 1.00 84.81 590 PHE A O 1
ATOM 4575 N N . GLY A 1 591 ? 17.164 4.072 -19.990 1.00 83.62 591 GLY A N 1
ATOM 4576 C CA . GLY A 1 591 ? 16.988 5.495 -19.669 1.00 83.62 591 GLY A CA 1
ATOM 4577 C C . GLY A 1 591 ? 16.306 5.719 -18.318 1.00 83.62 591 GLY A C 1
ATOM 4578 O O . GLY A 1 591 ? 16.820 6.439 -17.467 1.00 83.62 591 GLY A O 1
ATOM 4579 N N . ALA A 1 592 ? 15.218 4.989 -18.048 1.00 81.06 592 ALA A N 1
ATOM 4580 C CA . ALA A 1 592 ? 14.497 5.042 -16.771 1.00 81.06 592 ALA A CA 1
ATOM 4581 C C . ALA A 1 592 ? 15.373 4.751 -15.529 1.00 81.06 592 ALA A C 1
ATOM 4583 O O . ALA A 1 592 ? 15.063 5.230 -14.440 1.00 81.06 592 ALA A O 1
ATOM 4584 N N . TYR A 1 593 ? 16.472 4.002 -15.680 1.00 81.69 593 TYR A N 1
ATOM 4585 C CA . TYR A 1 593 ? 17.442 3.744 -14.611 1.00 81.69 593 TYR A CA 1
ATOM 4586 C C . TYR A 1 593 ? 18.540 4.813 -14.560 1.00 81.69 593 TYR A C 1
ATOM 4588 O O . TYR A 1 593 ? 18.970 5.186 -13.468 1.00 81.69 593 TYR A O 1
ATOM 4596 N N . LEU A 1 594 ? 18.976 5.338 -15.710 1.00 84.38 594 LEU A N 1
ATOM 4597 C CA . LEU A 1 594 ? 19.972 6.412 -15.775 1.00 84.38 594 LEU A CA 1
ATOM 4598 C C . LEU A 1 594 ? 19.459 7.709 -15.133 1.00 84.38 594 LEU A C 1
ATOM 4600 O O . LEU A 1 594 ? 20.181 8.305 -14.330 1.00 84.38 594 LEU A O 1
ATOM 4604 N N . HIS A 1 595 ? 18.195 8.059 -15.404 1.00 82.62 595 HIS A N 1
ATOM 4605 C CA . HIS A 1 595 ? 17.475 9.208 -14.832 1.00 82.62 595 HIS A CA 1
ATOM 4606 C C . HIS A 1 595 ? 16.994 8.990 -13.387 1.00 82.62 595 HIS A C 1
ATOM 4608 O O . HIS A 1 595 ? 16.434 9.901 -12.775 1.00 82.62 595 HIS A O 1
ATOM 4614 N N . SER A 1 596 ? 17.160 7.788 -12.824 1.00 80.81 596 SER A N 1
ATOM 4615 C CA . SER A 1 596 ? 16.653 7.480 -11.483 1.00 80.81 596 SER A CA 1
ATOM 4616 C C . SER A 1 596 ? 17.538 8.073 -10.379 1.00 80.81 596 SER A C 1
ATOM 4618 O O . SER A 1 596 ? 18.753 7.865 -10.327 1.00 80.81 596 SER A O 1
ATOM 4620 N N . ASN A 1 597 ? 16.916 8.799 -9.446 1.00 74.50 597 ASN A N 1
ATOM 4621 C CA . ASN A 1 597 ? 17.605 9.314 -8.265 1.00 74.50 597 ASN A CA 1
ATOM 4622 C C . ASN A 1 597 ? 18.093 8.155 -7.381 1.00 74.50 597 ASN A C 1
ATOM 4624 O O . ASN A 1 597 ? 17.292 7.346 -6.908 1.00 74.50 597 ASN A O 1
ATOM 4628 N N . ARG A 1 598 ? 19.405 8.102 -7.108 1.00 69.94 598 ARG A N 1
ATOM 4629 C CA . ARG A 1 598 ? 19.995 7.073 -6.236 1.00 69.94 598 ARG A CA 1
ATOM 4630 C C . ARG A 1 598 ? 19.343 7.119 -4.840 1.00 69.94 598 ARG A C 1
ATOM 4632 O O . ARG A 1 598 ? 19.275 8.199 -4.245 1.00 69.94 598 ARG A O 1
ATOM 4639 N N . PRO A 1 599 ? 18.894 5.984 -4.271 1.00 66.56 599 PRO A N 1
ATOM 4640 C CA . PRO A 1 599 ? 18.178 5.981 -2.999 1.00 66.56 599 PRO A CA 1
ATOM 4641 C C . PRO A 1 599 ? 19.075 6.458 -1.846 1.00 66.56 599 PRO A C 1
ATOM 4643 O O . PRO A 1 599 ? 20.168 5.931 -1.626 1.00 66.56 599 PRO A O 1
ATOM 4646 N N . ARG A 1 600 ? 18.596 7.437 -1.062 1.00 55.28 600 ARG A N 1
ATOM 4647 C CA . ARG A 1 600 ? 19.289 7.960 0.131 1.00 55.28 600 ARG A CA 1
ATOM 4648 C C . ARG A 1 600 ? 19.289 6.931 1.272 1.00 55.28 600 ARG A C 1
ATOM 4650 O O . ARG A 1 600 ? 18.533 7.048 2.233 1.00 55.28 600 ARG A O 1
ATOM 4657 N N . ARG A 1 601 ? 20.158 5.921 1.184 1.00 54.78 601 ARG A N 1
ATOM 4658 C CA . ARG A 1 601 ? 20.375 4.936 2.253 1.00 54.78 601 ARG A CA 1
ATOM 4659 C C . ARG A 1 601 ? 20.967 5.627 3.486 1.00 54.78 601 ARG A C 1
ATOM 4661 O O . ARG A 1 601 ? 22.166 5.905 3.517 1.00 54.78 601 ARG A O 1
ATOM 4668 N N . GLN A 1 602 ? 20.140 5.867 4.505 1.00 44.34 602 GLN A N 1
ATOM 4669 C CA . GLN A 1 602 ? 20.603 6.335 5.812 1.00 44.34 602 GLN A CA 1
ATOM 4670 C C . GLN A 1 602 ? 21.634 5.344 6.373 1.00 44.34 602 GLN A C 1
ATOM 4672 O O . GLN A 1 602 ? 21.315 4.189 6.658 1.00 44.34 602 GLN A O 1
ATOM 4677 N N . ARG A 1 603 ? 22.886 5.786 6.516 1.00 47.28 603 ARG A N 1
ATOM 4678 C CA . ARG A 1 603 ? 23.915 5.038 7.241 1.00 47.28 603 ARG A CA 1
ATOM 4679 C C . ARG A 1 603 ? 23.834 5.445 8.712 1.00 47.28 603 ARG A C 1
ATOM 4681 O O . ARG A 1 603 ? 24.266 6.543 9.048 1.00 47.28 603 ARG A O 1
ATOM 4688 N N . LYS A 1 604 ? 23.332 4.565 9.587 1.00 40.31 604 LYS A N 1
ATOM 4689 C CA . LYS A 1 604 ? 23.675 4.644 11.016 1.00 40.31 604 LYS A CA 1
ATOM 4690 C C . LYS A 1 604 ? 25.183 4.386 11.117 1.00 40.31 604 LYS A C 1
ATOM 4692 O O . LYS A 1 604 ? 25.630 3.264 10.900 1.00 40.31 604 LYS A O 1
ATOM 4697 N N . LEU A 1 605 ? 25.956 5.444 11.345 1.00 44.38 605 LEU A N 1
ATOM 4698 C CA . LEU A 1 605 ? 27.398 5.399 11.573 1.00 44.38 605 LEU A CA 1
ATOM 4699 C C . LEU A 1 605 ? 27.662 5.961 12.966 1.00 44.38 605 LEU A C 1
ATOM 4701 O O . LEU A 1 605 ? 27.759 7.170 13.143 1.00 44.38 605 LEU A O 1
ATOM 4705 N N . THR A 1 606 ? 27.761 5.071 13.947 1.00 45.50 606 THR A N 1
ATOM 4706 C CA . THR A 1 606 ? 28.352 5.381 15.247 1.00 45.50 606 THR A CA 1
ATOM 4707 C C . THR A 1 606 ? 29.877 5.284 15.151 1.00 45.50 606 THR A C 1
ATOM 4709 O O . THR A 1 606 ? 30.430 4.377 14.509 1.00 45.50 606 THR A O 1
ATOM 4712 N N . GLY A 1 607 ? 30.558 6.245 15.775 1.00 48.47 607 GLY A N 1
ATOM 4713 C CA . GLY A 1 607 ? 31.960 6.096 16.156 1.00 48.47 607 GLY A CA 1
ATOM 4714 C C . GLY A 1 607 ? 32.102 5.191 17.390 1.00 48.47 607 GLY A C 1
ATOM 4715 O O . GLY A 1 607 ? 31.087 4.761 17.947 1.00 48.47 607 GLY A O 1
ATOM 4716 N N . PRO A 1 608 ? 33.336 4.893 17.827 1.00 45.72 608 PRO A N 1
ATOM 4717 C CA . PRO A 1 608 ? 33.562 4.460 19.203 1.00 45.72 608 PRO A CA 1
ATOM 4718 C C . PRO A 1 608 ? 33.100 5.563 20.173 1.00 45.72 608 PRO A C 1
ATOM 4720 O O . PRO A 1 608 ? 33.164 6.745 19.834 1.00 45.72 608 PRO A O 1
ATOM 4723 N N . LEU A 1 609 ? 32.620 5.174 21.354 1.00 45.88 609 LEU A N 1
ATOM 4724 C CA . LEU A 1 609 ? 32.255 6.107 22.425 1.00 45.88 609 LEU A CA 1
ATOM 4725 C C . LEU A 1 609 ? 33.483 6.426 23.284 1.00 45.88 609 LEU A C 1
ATOM 4727 O O . LEU A 1 609 ? 34.301 5.542 23.544 1.00 45.88 609 LEU A O 1
ATOM 4731 N N . GLU A 1 610 ? 33.578 7.667 23.756 1.00 42.53 610 GLU A N 1
ATOM 4732 C CA . GLU A 1 610 ? 34.586 8.065 24.742 1.00 42.53 610 GLU A CA 1
ATOM 4733 C C . GLU A 1 610 ? 34.291 7.405 26.107 1.00 42.53 610 GLU A C 1
ATOM 4735 O O . GLU A 1 610 ? 33.129 7.375 26.531 1.00 42.53 610 GLU A O 1
ATOM 4740 N N . PRO A 1 611 ? 35.302 6.910 26.854 1.00 51.09 611 PRO A N 1
ATOM 4741 C CA . PRO A 1 611 ? 35.083 6.277 28.161 1.00 51.09 611 PRO A CA 1
ATOM 4742 C C . PRO A 1 611 ? 34.380 7.179 29.190 1.00 51.09 611 PRO A C 1
ATOM 4744 O O . PRO A 1 611 ? 33.745 6.689 30.121 1.00 51.09 611 PRO A O 1
ATOM 4747 N N . SER A 1 612 ? 34.470 8.500 29.024 1.00 49.53 612 SER A N 1
ATOM 4748 C CA . SER A 1 612 ? 33.865 9.500 29.909 1.00 49.53 612 SER A CA 1
ATOM 4749 C C . SER A 1 612 ? 32.332 9.571 29.832 1.00 49.53 612 SER A C 1
ATOM 4751 O O . SER A 1 612 ? 31.703 9.995 30.802 1.00 49.53 612 SER A O 1
ATOM 4753 N N . GLU A 1 613 ? 31.703 9.123 28.738 1.00 47.00 613 GLU A N 1
ATOM 4754 C CA . GLU A 1 613 ? 30.246 9.241 28.536 1.00 47.00 613 GLU A CA 1
ATOM 4755 C C . GLU A 1 613 ? 29.418 8.167 29.276 1.00 47.00 613 GLU A C 1
ATOM 4757 O O . GLU A 1 613 ? 28.197 8.294 29.408 1.00 47.00 613 GLU A O 1
ATOM 4762 N N . GLN A 1 614 ? 30.069 7.126 29.809 1.00 50.34 614 GLN A N 1
ATOM 4763 C CA . GLN A 1 614 ? 29.428 5.952 30.428 1.00 50.34 614 GLN A CA 1
ATOM 4764 C C . GLN A 1 614 ? 28.602 6.304 31.689 1.00 50.34 614 GLN A C 1
ATOM 4766 O O . GLN A 1 614 ? 27.479 5.833 31.881 1.00 50.34 614 GLN A O 1
ATOM 4771 N N . SER A 1 615 ? 29.121 7.211 32.527 1.00 50.69 615 SER A N 1
ATOM 4772 C CA . SER A 1 615 ? 28.676 7.459 33.916 1.00 50.69 615 SER A CA 1
ATOM 4773 C C . SER A 1 615 ? 27.197 7.860 34.108 1.00 50.69 615 SER A C 1
ATOM 4775 O O . SER A 1 615 ? 26.608 7.599 35.170 1.00 50.69 615 SER A O 1
ATOM 4777 N N . PHE A 1 616 ? 26.585 8.505 33.108 1.00 42.19 616 PHE A N 1
ATOM 4778 C CA . PHE A 1 616 ? 25.205 9.004 33.200 1.00 42.19 616 PHE A CA 1
ATOM 4779 C C . PHE A 1 616 ? 24.188 8.088 32.504 1.00 42.19 616 PHE A C 1
ATOM 4781 O O . PHE A 1 616 ? 23.122 7.824 33.061 1.00 42.19 616 PHE A O 1
ATOM 4788 N N . TRP A 1 617 ? 24.520 7.559 31.322 1.00 42.72 617 TRP A N 1
ATOM 4789 C CA . TRP A 1 617 ? 23.601 6.733 30.530 1.00 42.72 617 TRP A CA 1
ATOM 4790 C C . TRP A 1 617 ? 23.429 5.314 31.077 1.00 42.72 617 TRP A C 1
ATOM 4792 O O . TRP A 1 617 ? 22.316 4.785 31.040 1.00 42.72 617 TRP A O 1
ATOM 4802 N N . ASP A 1 618 ? 24.470 4.719 31.666 1.00 47.25 618 ASP A N 1
ATOM 4803 C CA . ASP A 1 618 ? 24.388 3.351 32.200 1.00 47.25 618 ASP A CA 1
ATOM 4804 C C . ASP A 1 618 ? 23.374 3.221 33.350 1.00 47.25 618 ASP A C 1
ATOM 4806 O O . ASP A 1 618 ? 22.777 2.161 33.544 1.00 47.25 618 ASP A O 1
ATOM 4810 N N . ARG A 1 619 ? 23.069 4.323 34.051 1.00 45.12 619 ARG A N 1
ATOM 4811 C CA . ARG A 1 619 ? 22.029 4.361 35.094 1.00 45.12 619 ARG A CA 1
ATOM 4812 C C . ARG A 1 619 ? 20.593 4.287 34.558 1.00 45.12 619 ARG A C 1
ATOM 4814 O O . ARG A 1 619 ? 19.696 3.964 35.329 1.00 45.12 619 ARG A O 1
ATOM 4821 N N . PHE A 1 620 ? 20.378 4.541 33.264 1.00 43.12 620 PHE A N 1
ATOM 4822 C CA . PHE A 1 620 ? 19.091 4.348 32.577 1.00 43.12 620 PHE A CA 1
ATOM 4823 C C . PHE A 1 620 ? 19.053 3.085 31.694 1.00 43.12 620 PHE A C 1
ATOM 4825 O O . PHE A 1 620 ? 17.966 2.585 31.405 1.00 43.12 620 PHE A O 1
ATOM 4832 N N . LYS A 1 621 ? 20.206 2.516 31.307 1.00 41.94 621 LYS A N 1
ATOM 4833 C CA . LYS A 1 621 ? 20.287 1.296 30.472 1.00 41.94 621 LYS A CA 1
ATOM 4834 C C . LYS A 1 621 ? 19.797 0.004 31.144 1.00 41.94 621 LYS A C 1
ATOM 4836 O O . LYS A 1 621 ? 19.590 -0.992 30.455 1.00 41.94 621 LYS A O 1
ATOM 4841 N N . LEU A 1 622 ? 19.551 0.009 32.456 1.00 40.78 622 LEU A N 1
ATOM 4842 C CA . LEU A 1 622 ? 19.104 -1.159 33.236 1.00 40.78 622 LEU A CA 1
ATOM 4843 C C . LEU A 1 622 ? 17.745 -1.766 32.816 1.00 40.78 622 LEU A C 1
ATOM 4845 O O . LEU A 1 622 ? 17.381 -2.824 33.323 1.00 40.78 622 LEU A O 1
ATOM 4849 N N . LEU A 1 623 ? 17.004 -1.128 31.902 1.00 42.03 623 LEU A N 1
ATOM 4850 C CA . LEU A 1 623 ? 15.714 -1.602 31.377 1.00 42.03 623 LEU A CA 1
ATOM 4851 C C . LEU A 1 623 ? 15.711 -1.870 29.856 1.00 42.03 623 LEU A C 1
ATOM 4853 O O . LEU A 1 623 ? 14.679 -2.252 29.306 1.00 42.03 623 LEU A O 1
ATOM 4857 N N . SER A 1 624 ? 16.837 -1.686 29.155 1.00 38.41 624 SER A N 1
ATOM 4858 C CA . SER A 1 624 ? 16.932 -1.849 27.696 1.00 38.41 624 SER A CA 1
ATOM 4859 C C . SER A 1 624 ? 17.755 -3.083 27.315 1.00 38.41 624 SER A C 1
ATOM 4861 O O . SER A 1 624 ? 18.979 -3.009 27.230 1.00 38.41 624 SER A O 1
ATOM 4863 N N . TRP A 1 625 ? 17.090 -4.213 27.052 1.00 35.91 625 TRP A N 1
ATOM 4864 C CA . TRP A 1 625 ? 17.752 -5.485 26.716 1.00 35.91 625 TRP A CA 1
ATOM 4865 C C . TRP A 1 625 ? 17.933 -5.712 25.202 1.00 35.91 625 TRP A C 1
ATOM 4867 O O . TRP A 1 625 ? 17.700 -6.804 24.691 1.00 35.91 625 TRP A O 1
ATOM 4877 N N . GLU A 1 626 ? 18.385 -4.687 24.478 1.00 40.72 626 GLU A N 1
ATOM 4878 C CA . GLU A 1 626 ? 19.000 -4.878 23.158 1.00 40.72 626 GLU A CA 1
ATOM 4879 C C . GLU A 1 626 ? 20.528 -4.812 23.289 1.00 40.72 626 GLU A C 1
ATOM 4881 O O . GLU A 1 626 ? 21.040 -3.948 24.007 1.00 40.72 626 GLU A O 1
ATOM 4886 N N . PRO A 1 627 ? 21.292 -5.668 22.588 1.00 38.91 627 PRO A N 1
ATOM 4887 C CA . PRO A 1 627 ? 22.716 -5.433 22.428 1.00 38.91 627 PRO A CA 1
ATOM 4888 C C . PRO A 1 627 ? 22.916 -4.177 21.568 1.00 38.91 627 PRO A C 1
ATOM 4890 O O . PRO A 1 627 ? 22.510 -4.147 20.404 1.00 38.91 627 PRO A O 1
ATOM 4893 N N . ASP A 1 628 ? 23.567 -3.145 22.123 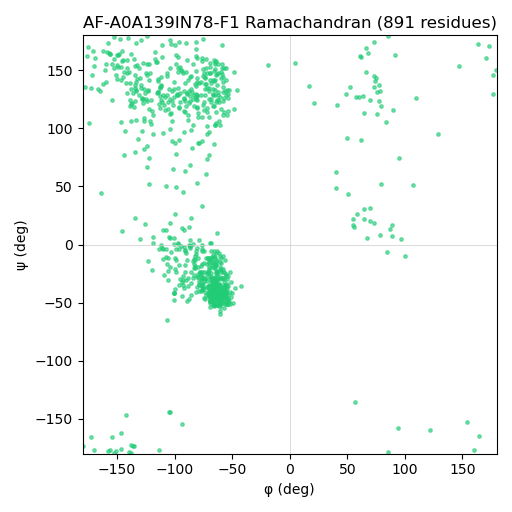1.00 45.94 628 ASP A N 1
ATOM 4894 C CA . ASP A 1 628 ? 24.065 -2.016 21.324 1.00 45.94 628 ASP A CA 1
ATOM 4895 C C . ASP A 1 628 ? 24.840 -2.556 20.099 1.00 45.94 628 ASP A C 1
ATOM 4897 O O . ASP A 1 628 ? 25.516 -3.584 20.199 1.00 45.94 628 ASP A O 1
ATOM 4901 N N . GLN A 1 629 ? 24.829 -1.855 18.957 1.00 47.94 629 GLN A N 1
ATOM 4902 C CA . GLN A 1 629 ? 25.701 -2.202 17.820 1.00 47.94 629 GLN A CA 1
ATOM 4903 C C . GLN A 1 629 ? 27.168 -1.850 18.123 1.00 47.94 629 GLN A C 1
ATOM 4905 O O . GLN A 1 629 ? 27.721 -0.870 17.617 1.00 47.94 629 GLN A O 1
ATOM 4910 N N . ARG A 1 630 ? 27.791 -2.658 18.983 1.00 54.91 630 ARG A N 1
ATOM 4911 C CA . ARG A 1 630 ? 29.180 -2.523 19.427 1.00 54.91 630 ARG A CA 1
ATOM 4912 C C . ARG A 1 630 ? 30.123 -2.937 18.306 1.00 54.91 630 ARG A C 1
ATOM 4914 O O . ARG A 1 630 ? 29.893 -3.910 17.593 1.00 54.91 630 ARG A O 1
ATOM 4921 N N . THR A 1 631 ? 31.191 -2.165 18.139 1.00 58.75 631 THR A N 1
ATOM 4922 C CA . THR A 1 631 ? 32.330 -2.548 17.302 1.00 58.75 631 THR A CA 1
ATOM 4923 C C . THR A 1 631 ? 33.427 -3.017 18.247 1.00 58.75 631 THR A C 1
ATOM 4925 O O . THR A 1 631 ? 34.214 -2.203 18.714 1.00 58.75 631 THR A O 1
ATOM 4928 N N . GLU A 1 632 ? 33.424 -4.310 18.562 1.00 67.75 632 GLU A N 1
ATOM 4929 C CA . GLU A 1 632 ? 34.466 -4.929 19.387 1.00 67.75 632 GLU A CA 1
ATOM 4930 C C . GLU A 1 632 ? 35.772 -5.053 18.589 1.00 67.75 632 GLU A C 1
ATOM 4932 O O . GLU A 1 632 ? 35.756 -5.438 17.411 1.00 67.75 632 GLU A O 1
ATOM 4937 N N . ASP A 1 633 ? 36.904 -4.751 19.225 1.00 71.88 633 ASP A N 1
ATOM 4938 C CA . ASP A 1 633 ? 38.219 -4.938 18.612 1.00 71.88 633 ASP A CA 1
ATOM 4939 C C . ASP A 1 633 ? 38.493 -6.426 18.320 1.00 71.88 633 ASP A C 1
ATOM 4941 O O . ASP A 1 633 ? 38.043 -7.327 19.027 1.00 71.88 633 ASP A O 1
ATOM 4945 N N . GLN A 1 634 ? 39.220 -6.695 17.238 1.00 77.94 634 GLN A N 1
ATOM 4946 C CA . GLN A 1 634 ? 39.439 -8.040 16.708 1.00 77.94 634 GLN A CA 1
ATOM 4947 C C . GLN A 1 634 ? 40.804 -8.618 17.120 1.00 77.94 634 GLN A C 1
ATOM 4949 O O . GLN A 1 634 ? 41.336 -9.498 16.441 1.00 77.94 634 GLN A O 1
ATOM 4954 N N . SER A 1 635 ? 41.363 -8.163 18.245 1.00 77.75 635 SER A N 1
ATOM 4955 C CA . SER A 1 635 ? 42.673 -8.572 18.780 1.00 77.75 635 SER A CA 1
ATOM 4956 C C . SER A 1 635 ? 42.839 -10.085 19.000 1.00 77.75 635 SER A C 1
ATOM 4958 O O . SER A 1 635 ? 43.949 -10.606 18.876 1.00 77.75 635 SER A O 1
ATOM 4960 N N . GLY A 1 636 ? 41.751 -10.827 19.232 1.00 82.06 636 GLY A N 1
ATOM 4961 C CA . GLY A 1 636 ? 41.766 -12.298 19.276 1.00 82.06 636 GLY A CA 1
ATOM 4962 C C . GLY A 1 636 ? 41.999 -12.987 17.917 1.00 82.06 636 GLY A C 1
ATOM 4963 O O . GLY A 1 636 ? 42.327 -14.172 17.873 1.00 82.06 636 GLY A O 1
ATOM 4964 N N . SER A 1 637 ? 41.853 -12.275 16.794 1.00 87.19 637 SER A N 1
ATOM 4965 C CA . SER A 1 637 ? 42.026 -12.828 15.448 1.00 87.19 637 SER A CA 1
ATOM 4966 C C . SER A 1 637 ? 43.494 -12.832 15.031 1.00 87.19 637 SER A C 1
ATOM 4968 O O . SER A 1 637 ? 44.034 -11.818 14.589 1.00 87.19 637 SER A O 1
ATOM 4970 N N . ALA A 1 638 ? 44.133 -14.004 15.084 1.00 88.19 638 ALA A N 1
ATOM 4971 C CA . ALA A 1 638 ? 45.513 -14.185 14.623 1.00 88.19 638 ALA A CA 1
ATOM 4972 C C . ALA A 1 638 ? 45.728 -13.768 13.151 1.00 88.19 638 ALA A C 1
ATOM 4974 O O . ALA A 1 638 ? 46.825 -13.346 12.795 1.00 88.19 638 ALA A O 1
ATOM 4975 N N . PHE A 1 639 ? 44.692 -13.841 12.306 1.00 89.38 639 PHE A N 1
ATOM 4976 C CA . PHE A 1 639 ? 44.740 -13.353 10.924 1.00 89.38 639 PHE A CA 1
ATOM 4977 C C . PHE A 1 639 ? 44.894 -11.825 10.857 1.00 89.38 639 PHE A C 1
ATOM 4979 O O . PHE A 1 639 ? 45.685 -11.331 10.060 1.00 89.38 639 PHE A O 1
ATOM 4986 N N . LEU A 1 640 ? 44.186 -11.078 11.712 1.00 88.69 640 LEU A N 1
ATOM 4987 C CA . LEU A 1 640 ? 44.215 -9.610 11.726 1.00 88.69 640 LEU A CA 1
ATOM 4988 C C . LEU A 1 640 ? 45.397 -9.045 12.532 1.00 88.69 640 LEU A C 1
ATOM 4990 O O . LEU A 1 640 ? 45.887 -7.968 12.198 1.00 88.69 640 LEU A O 1
ATOM 4994 N N . THR A 1 641 ? 45.885 -9.769 13.549 1.00 86.75 641 THR A N 1
ATOM 4995 C CA . THR A 1 641 ? 46.979 -9.305 14.425 1.00 86.75 641 THR A CA 1
ATOM 4996 C C . THR A 1 641 ? 48.377 -9.785 14.041 1.00 86.75 641 THR A C 1
ATOM 4998 O O . THR A 1 641 ? 49.335 -9.067 14.317 1.00 86.75 641 THR A O 1
ATOM 5001 N N . LYS A 1 642 ? 48.540 -10.965 13.419 1.00 90.69 642 LYS A N 1
ATOM 5002 C CA . LYS A 1 642 ? 49.876 -11.510 13.085 1.00 90.69 642 LYS A CA 1
ATOM 5003 C C . LYS A 1 642 ? 50.310 -11.294 11.636 1.00 90.69 642 LYS A C 1
ATOM 5005 O O . LYS A 1 642 ? 51.504 -11.371 11.362 1.00 90.69 642 LYS A O 1
ATOM 5010 N N . LEU A 1 643 ? 49.380 -11.054 10.711 1.00 92.19 643 LEU A N 1
ATOM 5011 C CA . LEU A 1 643 ? 49.705 -10.798 9.304 1.00 92.19 643 LEU A CA 1
ATOM 5012 C C . LEU A 1 643 ? 49.721 -9.288 9.025 1.00 92.19 643 LEU A C 1
ATOM 5014 O O . LEU A 1 643 ? 48.723 -8.629 9.329 1.00 92.19 643 LEU A O 1
ATOM 5018 N N . PRO A 1 644 ? 50.785 -8.735 8.409 1.00 92.94 644 PRO A N 1
ATOM 5019 C CA . PRO A 1 644 ? 50.789 -7.362 7.906 1.00 92.94 644 PRO A CA 1
ATOM 5020 C C . PRO A 1 644 ? 49.629 -7.098 6.941 1.00 92.94 644 PRO A C 1
ATOM 5022 O O . PRO A 1 644 ? 49.168 -8.011 6.252 1.00 92.94 644 PRO A O 1
ATOM 5025 N N . PHE A 1 645 ? 49.174 -5.845 6.871 1.00 88.62 645 PHE A N 1
ATOM 5026 C CA . PHE A 1 645 ? 48.031 -5.445 6.044 1.00 88.62 645 PHE A CA 1
ATOM 5027 C C . PHE A 1 645 ? 48.188 -5.871 4.578 1.00 88.62 645 PHE A C 1
ATOM 5029 O O . PHE A 1 645 ? 47.264 -6.454 4.018 1.00 88.62 645 PHE A O 1
ATOM 5036 N N . ASP A 1 646 ? 49.370 -5.693 3.990 1.00 91.12 646 ASP A N 1
ATOM 5037 C CA . ASP A 1 646 ? 49.641 -6.028 2.586 1.00 91.12 646 ASP A CA 1
ATOM 5038 C C . ASP A 1 646 ? 49.473 -7.532 2.312 1.00 91.12 646 ASP A C 1
ATOM 5040 O O . ASP A 1 646 ? 48.878 -7.930 1.312 1.00 91.12 646 ASP A O 1
ATOM 5044 N N . ILE A 1 647 ? 49.894 -8.382 3.257 1.00 93.56 647 ILE A N 1
ATOM 5045 C CA . ILE A 1 647 ? 49.695 -9.838 3.191 1.00 93.56 647 ILE A CA 1
ATOM 5046 C C . ILE A 1 647 ? 48.205 -10.191 3.299 1.00 93.56 647 ILE A C 1
ATOM 5048 O O . ILE A 1 647 ? 47.739 -11.102 2.614 1.00 93.56 647 ILE A O 1
ATOM 5052 N N . ARG A 1 648 ? 47.424 -9.456 4.106 1.00 92.75 648 ARG A N 1
ATOM 5053 C CA . ARG A 1 648 ? 45.961 -9.632 4.148 1.00 92.75 648 ARG A CA 1
ATOM 5054 C C . ARG A 1 648 ? 45.311 -9.228 2.828 1.00 92.75 648 ARG A C 1
ATOM 5056 O O . ARG A 1 648 ? 44.462 -9.972 2.349 1.00 92.75 648 ARG A O 1
ATOM 5063 N N . ILE A 1 649 ? 45.749 -8.131 2.204 1.00 90.88 649 ILE A N 1
ATOM 5064 C CA . ILE A 1 649 ? 45.281 -7.707 0.874 1.00 90.88 649 ILE A CA 1
ATOM 5065 C C . ILE A 1 649 ? 45.589 -8.769 -0.184 1.00 90.88 649 ILE A C 1
ATOM 5067 O O . ILE A 1 649 ? 44.670 -9.171 -0.894 1.00 90.88 649 ILE A O 1
ATOM 5071 N N . MET A 1 650 ? 46.808 -9.317 -0.222 1.00 91.12 650 MET A N 1
ATOM 5072 C CA . MET A 1 650 ? 47.147 -10.435 -1.116 1.00 91.12 650 MET A CA 1
ATOM 5073 C C . MET A 1 650 ? 46.223 -11.646 -0.900 1.00 91.12 650 MET A C 1
ATOM 5075 O O . MET A 1 650 ? 45.741 -12.237 -1.864 1.00 91.12 650 MET A O 1
ATOM 5079 N N . ILE A 1 651 ? 45.911 -11.995 0.354 1.00 90.50 651 ILE A N 1
ATOM 5080 C CA . ILE A 1 651 ? 44.981 -13.091 0.670 1.00 90.50 651 ILE A CA 1
ATOM 5081 C C . ILE A 1 651 ? 43.548 -12.759 0.219 1.00 90.50 651 ILE A C 1
ATOM 5083 O O . ILE A 1 651 ? 42.883 -13.616 -0.366 1.00 90.50 651 ILE A O 1
ATOM 5087 N N . TYR A 1 652 ? 43.061 -11.529 0.419 1.00 90.88 652 TYR A N 1
ATOM 5088 C CA . TYR A 1 652 ? 41.755 -11.113 -0.100 1.00 90.88 652 TYR A CA 1
ATOM 5089 C C . TYR A 1 652 ? 41.721 -11.133 -1.636 1.00 90.88 652 TYR A C 1
ATOM 5091 O O . TYR A 1 652 ? 40.708 -11.537 -2.201 1.00 90.88 652 TYR A O 1
ATOM 5099 N N . GLU A 1 653 ? 42.803 -10.763 -2.327 1.00 89.44 653 GLU A N 1
ATOM 5100 C CA . GLU A 1 653 ? 42.908 -10.850 -3.791 1.00 89.44 653 GLU A CA 1
ATOM 5101 C C . GLU A 1 653 ? 42.896 -12.301 -4.286 1.00 89.44 653 GLU A C 1
ATOM 5103 O O . GLU A 1 653 ? 42.154 -12.612 -5.218 1.00 89.44 653 GLU A O 1
ATOM 5108 N N . MET A 1 654 ? 43.617 -13.209 -3.621 1.00 86.81 654 MET A N 1
ATOM 5109 C CA . MET A 1 654 ? 43.598 -14.646 -3.928 1.00 86.81 654 MET A CA 1
ATOM 5110 C C . MET A 1 654 ? 42.226 -15.298 -3.681 1.00 86.81 654 MET A C 1
ATOM 5112 O O . MET A 1 654 ? 41.843 -16.220 -4.400 1.00 86.81 654 MET A O 1
ATOM 5116 N N . VAL A 1 655 ? 41.475 -14.845 -2.670 1.00 85.75 655 VAL A N 1
ATOM 5117 C CA . VAL A 1 655 ? 40.172 -15.429 -2.303 1.00 85.75 655 VAL A CA 1
ATOM 5118 C C . VAL A 1 655 ? 39.010 -14.802 -3.080 1.00 85.75 655 VAL A C 1
ATOM 5120 O O . VAL A 1 655 ? 38.147 -15.524 -3.590 1.00 85.75 655 VAL A O 1
ATOM 5123 N N . LEU A 1 656 ? 38.954 -13.473 -3.177 1.00 87.06 656 LEU A N 1
ATOM 5124 C CA . LEU A 1 656 ? 37.822 -12.729 -3.741 1.00 87.06 656 LEU A CA 1
ATOM 5125 C C . LEU A 1 656 ? 38.028 -12.298 -5.195 1.00 87.06 656 LEU A C 1
ATOM 5127 O O . LEU A 1 656 ? 37.029 -12.038 -5.862 1.00 87.06 656 LEU A O 1
ATOM 5131 N N . GLY A 1 657 ? 39.271 -12.170 -5.663 1.00 87.44 657 GLY A N 1
ATOM 5132 C CA . GLY A 1 657 ? 39.617 -11.568 -6.951 1.00 87.44 657 GLY A CA 1
ATOM 5133 C C . GLY A 1 657 ? 39.676 -12.535 -8.136 1.00 87.44 657 GLY A C 1
ATOM 5134 O O . GLY A 1 657 ? 39.567 -13.751 -8.001 1.00 87.44 657 GLY A O 1
ATOM 5135 N N . ASN A 1 658 ? 39.857 -11.955 -9.326 1.00 86.00 658 ASN A N 1
ATOM 5136 C CA . ASN A 1 658 ? 39.984 -12.612 -10.632 1.00 86.00 658 ASN A CA 1
ATOM 5137 C C . ASN A 1 658 ? 38.839 -13.558 -11.029 1.00 86.00 658 ASN A C 1
ATOM 5139 O O . ASN A 1 658 ? 38.981 -14.377 -11.935 1.00 86.00 658 ASN A O 1
ATOM 5143 N N . ARG A 1 659 ? 37.663 -13.383 -10.424 1.00 87.31 659 ARG A N 1
ATOM 5144 C CA . ARG A 1 659 ? 36.441 -14.104 -10.779 1.00 87.31 659 ARG A CA 1
ATOM 5145 C C . ARG A 1 659 ? 35.660 -13.344 -11.845 1.00 87.31 659 ARG A C 1
ATOM 5147 O O . ARG A 1 659 ? 35.630 -12.112 -11.879 1.00 87.31 659 ARG A O 1
ATOM 5154 N N . VAL A 1 660 ? 34.970 -14.106 -12.688 1.00 87.75 660 VAL A N 1
ATOM 5155 C CA . VAL A 1 660 ? 33.880 -13.598 -13.523 1.00 87.75 660 VAL A CA 1
ATOM 5156 C C . VAL A 1 660 ? 32.578 -13.883 -12.783 1.00 87.75 660 VAL A C 1
ATOM 5158 O O . VAL A 1 660 ? 32.261 -15.036 -12.484 1.00 87.75 660 VAL A O 1
ATOM 5161 N N . LEU A 1 661 ? 31.850 -12.823 -12.447 1.00 87.81 661 LEU A N 1
ATOM 5162 C CA . LEU A 1 661 ? 30.568 -12.882 -11.760 1.00 87.81 661 LEU A CA 1
ATOM 5163 C C . LEU A 1 661 ? 29.474 -12.642 -12.802 1.00 87.81 661 LEU A C 1
ATOM 5165 O O . LEU A 1 661 ? 29.390 -11.549 -13.354 1.00 87.81 661 LEU A O 1
ATOM 5169 N N . HIS A 1 662 ? 28.654 -13.654 -13.080 1.00 85.25 662 HIS A N 1
ATOM 5170 C CA . HIS A 1 662 ? 27.429 -13.492 -13.862 1.00 85.25 662 HIS A CA 1
ATOM 5171 C C . HIS A 1 662 ? 26.337 -12.995 -12.911 1.00 85.25 662 HIS A C 1
ATOM 5173 O O . HIS A 1 662 ? 26.137 -13.591 -11.850 1.00 85.25 662 HIS A O 1
ATOM 5179 N N . LEU A 1 663 ? 25.648 -11.912 -13.262 1.00 86.12 663 LEU A N 1
ATOM 5180 C CA . LEU A 1 663 ? 24.548 -11.349 -12.484 1.00 86.12 663 LEU A CA 1
ATOM 5181 C C . LEU A 1 663 ? 23.282 -11.273 -13.339 1.00 86.12 663 LEU A C 1
ATOM 5183 O O . LEU A 1 663 ? 23.300 -10.785 -14.471 1.00 86.12 663 LEU A O 1
ATOM 5187 N N . SER A 1 664 ? 22.171 -11.731 -12.772 1.00 80.75 664 SER A N 1
ATOM 5188 C CA . SER A 1 664 ? 20.867 -11.782 -13.435 1.00 80.75 664 SER A CA 1
ATOM 5189 C C . SER A 1 664 ? 19.736 -11.529 -12.444 1.00 80.75 664 SER A C 1
ATOM 5191 O O . SER A 1 664 ? 19.916 -11.572 -11.225 1.00 80.75 664 SER A O 1
ATOM 5193 N N . ALA A 1 665 ? 18.544 -11.269 -12.967 1.00 79.06 665 ALA A N 1
ATOM 5194 C CA . ALA A 1 665 ? 17.325 -11.149 -12.185 1.00 79.06 665 ALA A CA 1
ATOM 5195 C C . ALA A 1 665 ? 16.137 -11.704 -12.990 1.00 79.06 665 ALA A C 1
ATOM 5197 O O . ALA A 1 665 ? 16.062 -11.548 -14.207 1.00 79.06 665 ALA A O 1
ATOM 5198 N N . GLN A 1 666 ? 15.187 -12.354 -12.320 1.00 73.38 666 GLN A N 1
ATOM 5199 C CA . GLN A 1 666 ? 14.001 -12.926 -12.979 1.00 73.38 666 GLN A CA 1
ATOM 5200 C C . GLN A 1 666 ? 13.010 -11.843 -13.440 1.00 73.38 666 GLN A C 1
ATOM 5202 O O . GLN A 1 666 ? 12.244 -12.041 -14.376 1.00 73.38 666 GLN A O 1
ATOM 5207 N N . SER A 1 667 ? 13.023 -10.678 -12.789 1.00 73.06 667 SER A N 1
ATOM 5208 C CA . SER A 1 667 ? 12.269 -9.484 -13.187 1.00 73.06 667 SER A CA 1
ATOM 5209 C C . SER A 1 667 ? 12.899 -8.204 -12.612 1.00 73.06 667 SER A C 1
ATOM 5211 O O . SER A 1 667 ? 13.643 -8.291 -11.627 1.00 73.06 667 SER A O 1
ATOM 5213 N N . PRO A 1 668 ? 12.547 -7.002 -13.115 1.00 69.31 668 PRO A N 1
ATOM 5214 C CA . PRO A 1 668 ? 13.017 -5.719 -12.573 1.00 69.31 668 PRO A CA 1
ATOM 5215 C C . PRO A 1 668 ? 12.698 -5.444 -11.093 1.00 69.31 668 PRO A C 1
ATOM 5217 O O . PRO A 1 668 ? 13.199 -4.470 -10.541 1.00 69.31 668 PRO A O 1
ATOM 5220 N N . LYS A 1 669 ? 11.851 -6.263 -10.451 1.00 69.31 669 LYS A N 1
ATOM 5221 C CA . LYS A 1 669 ? 11.508 -6.170 -9.017 1.00 69.31 669 LYS A CA 1
ATOM 5222 C C . LYS A 1 669 ? 12.078 -7.322 -8.178 1.00 69.31 669 LYS A C 1
ATOM 5224 O O . LYS A 1 669 ? 11.901 -7.334 -6.963 1.00 69.31 669 LYS A O 1
ATOM 5229 N N . SER A 1 670 ? 12.724 -8.302 -8.809 1.00 70.25 670 SER A N 1
ATOM 5230 C CA . SER A 1 670 ? 13.357 -9.431 -8.117 1.00 70.25 670 SER A CA 1
ATOM 5231 C C . SER A 1 670 ? 14.735 -9.058 -7.560 1.00 70.25 670 SER A C 1
ATOM 5233 O O . SER A 1 670 ? 15.343 -8.067 -7.966 1.00 70.25 670 SER A O 1
ATOM 5235 N N . ARG A 1 671 ? 15.242 -9.854 -6.613 1.00 74.62 671 ARG A N 1
ATOM 5236 C CA . ARG A 1 671 ? 16.612 -9.699 -6.105 1.00 74.62 671 ARG A CA 1
ATOM 5237 C C . ARG A 1 671 ? 17.595 -10.121 -7.198 1.00 74.62 671 ARG A C 1
ATOM 5239 O O . ARG A 1 671 ? 17.415 -11.186 -7.779 1.00 74.62 671 ARG A O 1
ATOM 5246 N N . ILE A 1 672 ? 18.644 -9.330 -7.426 1.00 80.50 672 ILE A N 1
ATOM 5247 C CA . ILE A 1 672 ? 19.746 -9.743 -8.302 1.00 80.50 672 ILE A CA 1
ATOM 5248 C C . ILE A 1 672 ? 20.429 -10.967 -7.679 1.00 80.50 672 ILE A C 1
ATOM 5250 O O . ILE A 1 672 ? 20.846 -10.928 -6.519 1.00 80.50 672 ILE A O 1
ATOM 5254 N N . GLN A 1 673 ? 20.505 -12.044 -8.455 1.00 79.56 673 GLN A N 1
ATOM 5255 C CA . GLN A 1 673 ? 21.241 -13.268 -8.155 1.00 79.56 673 GLN A CA 1
ATOM 5256 C C . GLN A 1 673 ? 22.629 -13.176 -8.801 1.00 79.56 673 GLN A C 1
ATOM 5258 O O . GLN A 1 673 ? 22.797 -12.525 -9.835 1.00 79.56 673 GLN A O 1
ATOM 5263 N N . HIS A 1 674 ? 23.628 -13.823 -8.198 1.00 80.06 674 HIS A N 1
ATOM 5264 C CA . HIS A 1 674 ? 24.980 -13.911 -8.749 1.00 80.06 674 HIS A CA 1
ATOM 5265 C C . HIS A 1 674 ? 25.420 -15.372 -8.874 1.00 80.06 674 HIS A C 1
ATOM 5267 O O . HIS A 1 674 ? 25.079 -16.213 -8.045 1.00 80.06 674 HIS A O 1
ATOM 5273 N N . TYR A 1 675 ? 26.234 -15.655 -9.885 1.00 79.12 675 TYR A N 1
ATOM 5274 C CA . TYR A 1 675 ? 26.878 -16.945 -10.101 1.00 79.12 675 TYR A CA 1
ATOM 5275 C C . TYR A 1 675 ? 28.352 -16.726 -10.457 1.00 79.12 675 TYR A C 1
ATOM 5277 O O . TYR A 1 675 ? 28.689 -15.823 -11.224 1.00 79.12 675 TYR A O 1
ATOM 5285 N N . THR A 1 676 ? 29.253 -17.530 -9.887 1.00 82.62 676 THR A N 1
ATOM 5286 C CA . THR A 1 676 ? 30.680 -17.477 -10.245 1.00 82.62 676 THR A CA 1
ATOM 5287 C C . THR A 1 676 ? 30.924 -18.381 -11.446 1.00 82.62 676 THR A C 1
ATOM 5289 O O . THR A 1 676 ? 30.626 -19.572 -11.384 1.00 82.62 676 THR A O 1
ATOM 5292 N N . CYS A 1 677 ? 31.480 -17.826 -12.522 1.00 81.62 677 CYS A N 1
ATOM 5293 C CA . CYS A 1 677 ? 31.817 -18.574 -13.729 1.00 81.62 677 CYS A CA 1
ATOM 5294 C C . CYS A 1 677 ? 32.747 -19.757 -13.414 1.00 81.62 677 CYS A C 1
ATOM 5296 O O . CYS A 1 677 ? 33.767 -19.572 -12.746 1.00 81.62 677 CYS A O 1
ATOM 5298 N N . LYS A 1 678 ? 32.422 -20.951 -13.928 1.00 79.94 678 LYS A N 1
ATOM 5299 C CA . LYS A 1 678 ? 33.299 -22.134 -13.831 1.00 79.94 678 LYS A CA 1
ATOM 5300 C C . LYS A 1 678 ? 34.372 -22.156 -14.931 1.00 79.94 678 LYS A C 1
ATOM 5302 O O . LYS A 1 678 ? 35.455 -22.673 -14.687 1.00 79.94 678 LYS A O 1
ATOM 5307 N N . CYS A 1 679 ? 34.113 -21.513 -16.074 1.00 78.31 679 CYS A N 1
ATOM 5308 C CA . CYS A 1 679 ? 35.021 -21.461 -17.226 1.00 78.31 679 CYS A CA 1
ATOM 5309 C C . CYS A 1 679 ? 35.362 -20.013 -17.650 1.00 78.31 679 CYS A C 1
ATOM 5311 O O . CYS A 1 679 ? 34.961 -19.565 -18.727 1.00 78.31 679 CYS A O 1
ATOM 5313 N N . PRO A 1 680 ? 36.089 -19.235 -16.822 1.00 76.31 680 PRO A N 1
ATOM 5314 C CA . PRO A 1 680 ? 36.310 -17.805 -17.062 1.00 76.31 680 PRO A CA 1
ATOM 5315 C C . PRO A 1 680 ? 37.189 -17.480 -18.284 1.00 76.31 680 PRO A C 1
ATOM 5317 O O . PRO A 1 680 ? 37.189 -16.332 -18.718 1.00 76.31 680 PRO A O 1
ATOM 5320 N N . GLY A 1 681 ? 37.924 -18.449 -18.844 1.00 73.19 681 GLY A N 1
ATOM 5321 C CA . GLY A 1 681 ? 38.679 -18.266 -20.093 1.00 73.19 681 GLY A CA 1
ATOM 5322 C C . GLY A 1 681 ? 37.805 -18.313 -21.354 1.00 73.19 681 GLY A C 1
ATOM 5323 O O . GLY A 1 681 ? 38.083 -17.616 -22.326 1.00 73.19 681 GLY A O 1
ATOM 5324 N N . GLU A 1 682 ? 36.714 -19.080 -21.325 1.00 70.31 682 GLU A N 1
ATOM 5325 C CA . GLU A 1 682 ? 35.859 -19.344 -22.494 1.00 70.31 682 GLU A CA 1
ATOM 5326 C C . GLU A 1 682 ? 34.889 -18.186 -22.791 1.00 70.31 682 GLU A C 1
ATOM 5328 O O . GLU A 1 682 ? 34.458 -18.014 -23.927 1.00 70.31 682 GLU A O 1
ATOM 5333 N N . ILE A 1 683 ? 34.621 -17.298 -21.824 1.00 71.69 683 ILE A N 1
ATOM 5334 C CA . ILE A 1 683 ? 33.715 -16.140 -21.998 1.00 71.69 683 ILE A CA 1
ATOM 5335 C C . ILE A 1 683 ? 34.204 -15.102 -23.033 1.00 71.69 683 ILE A C 1
ATOM 5337 O O . ILE A 1 683 ? 33.444 -14.230 -23.459 1.00 71.69 683 ILE A O 1
ATOM 5341 N N . VAL A 1 684 ? 35.475 -15.177 -23.445 1.00 65.69 684 VAL A N 1
ATOM 5342 C CA . VAL A 1 684 ? 36.046 -14.352 -24.528 1.00 65.69 684 VAL A CA 1
ATOM 5343 C C . VAL A 1 684 ? 35.725 -14.935 -25.914 1.00 65.69 684 VAL A C 1
ATOM 5345 O O . VAL A 1 684 ? 35.748 -14.192 -26.899 1.00 65.69 684 VAL A O 1
ATOM 5348 N N . LEU A 1 685 ? 35.383 -16.227 -25.987 1.00 62.94 685 LEU A N 1
ATOM 5349 C CA . LEU A 1 685 ? 34.995 -16.950 -27.201 1.00 62.94 685 LEU A CA 1
ATOM 5350 C C . LEU A 1 685 ? 33.470 -17.105 -27.321 1.00 62.94 685 LEU A C 1
ATOM 5352 O O . LEU A 1 685 ? 32.934 -16.912 -28.404 1.00 62.94 685 LEU A O 1
ATOM 5356 N N . GLU A 1 686 ? 32.769 -17.415 -26.224 1.00 63.19 686 GLU A N 1
ATOM 5357 C CA . GLU A 1 686 ? 31.334 -17.756 -26.261 1.00 63.19 686 GLU A CA 1
ATOM 5358 C C . GLU A 1 686 ? 30.376 -16.551 -26.121 1.00 63.19 686 GLU A C 1
ATOM 5360 O O . GLU A 1 686 ? 29.182 -16.691 -26.380 1.00 63.19 686 GLU A O 1
ATOM 5365 N N . GLY A 1 687 ? 30.861 -15.369 -25.713 1.00 66.19 687 GLY A N 1
ATOM 5366 C CA . GLY A 1 687 ? 30.039 -14.148 -25.608 1.00 66.19 687 GLY A CA 1
ATOM 5367 C C . GLY A 1 687 ? 28.807 -14.316 -24.704 1.00 66.19 687 GLY A C 1
ATOM 5368 O O . GLY A 1 687 ? 28.894 -14.907 -23.621 1.00 66.19 687 GLY A O 1
ATOM 5369 N N . ALA A 1 688 ? 27.645 -13.825 -25.141 1.00 56.88 688 ALA A N 1
ATOM 5370 C CA . ALA A 1 688 ? 26.363 -14.045 -24.469 1.00 56.88 688 ALA A CA 1
ATOM 5371 C C . ALA A 1 688 ? 25.920 -15.518 -24.426 1.00 56.88 688 ALA A C 1
ATOM 5373 O O . ALA A 1 688 ? 25.204 -15.903 -23.499 1.00 56.88 688 ALA A O 1
ATOM 5374 N N . ASN A 1 689 ? 26.374 -16.346 -25.375 1.00 57.38 689 ASN A N 1
ATOM 5375 C CA . ASN A 1 689 ? 26.049 -17.775 -25.454 1.00 57.38 689 ASN A CA 1
ATOM 5376 C C . ASN A 1 689 ? 26.827 -18.630 -24.433 1.00 57.38 689 ASN A C 1
ATOM 5378 O O . ASN A 1 689 ? 26.623 -19.842 -24.384 1.00 57.38 689 ASN A O 1
ATOM 5382 N N . HIS A 1 690 ? 27.691 -18.019 -23.607 1.00 68.12 690 HIS A N 1
ATOM 5383 C CA . HIS A 1 690 ? 28.490 -18.723 -22.599 1.00 68.12 690 HIS A CA 1
ATOM 5384 C C . HIS A 1 690 ? 27.629 -19.591 -21.677 1.00 68.12 690 HIS A C 1
ATOM 5386 O O . HIS A 1 690 ? 26.697 -19.093 -21.038 1.00 68.12 690 HIS A O 1
ATOM 5392 N N . ALA A 1 691 ? 27.955 -20.882 -21.560 1.00 59.34 691 ALA A N 1
ATOM 5393 C CA . ALA A 1 691 ? 27.068 -21.884 -20.951 1.00 59.34 691 ALA A CA 1
ATOM 5394 C C . ALA A 1 691 ? 26.698 -21.606 -19.471 1.00 59.34 691 ALA A C 1
ATOM 5396 O O . ALA A 1 691 ? 25.671 -22.071 -18.964 1.00 59.34 691 ALA A O 1
ATOM 5397 N N . CYS A 1 692 ? 27.504 -20.810 -18.757 1.00 64.69 692 CYS A N 1
ATOM 5398 C CA . CYS A 1 692 ? 27.195 -20.384 -17.389 1.00 64.69 692 CYS A CA 1
ATOM 5399 C C . CYS A 1 692 ? 26.121 -19.281 -17.311 1.00 64.69 692 CYS A C 1
ATOM 5401 O O . CYS A 1 692 ? 25.462 -19.158 -16.277 1.00 64.69 692 CYS A O 1
ATOM 5403 N N . SER A 1 693 ? 25.923 -18.489 -18.368 1.00 57.97 693 SER A N 1
ATOM 5404 C CA . SER A 1 693 ? 25.011 -17.335 -18.379 1.00 57.97 693 SER A CA 1
ATOM 5405 C C . SER A 1 693 ? 23.540 -17.729 -18.230 1.00 57.97 693 SER A C 1
ATOM 5407 O O . SER A 1 693 ? 22.796 -17.067 -17.507 1.00 57.97 693 SER A O 1
ATOM 5409 N N . ASP A 1 694 ? 23.132 -18.837 -18.852 1.00 52.75 694 ASP A N 1
ATOM 5410 C CA . ASP A 1 694 ? 21.757 -19.349 -18.784 1.00 52.75 694 ASP A CA 1
ATOM 5411 C C . ASP A 1 694 ? 21.476 -20.086 -17.455 1.00 52.75 694 ASP A C 1
ATOM 5413 O O . ASP A 1 694 ? 20.352 -20.117 -16.951 1.00 52.75 694 ASP A O 1
ATOM 5417 N N . SER A 1 695 ? 22.526 -20.620 -16.820 1.00 52.19 695 SER A N 1
ATOM 5418 C CA . SER A 1 695 ? 22.431 -21.373 -15.559 1.00 52.19 695 SER A CA 1
ATOM 5419 C C . SER A 1 695 ? 21.983 -20.511 -14.369 1.00 52.19 695 SER A C 1
ATOM 5421 O O . SER A 1 695 ? 21.322 -21.015 -13.462 1.00 52.19 695 SER A O 1
ATOM 5423 N N . ALA A 1 696 ? 22.278 -19.206 -14.381 1.00 49.41 696 ALA A N 1
ATOM 5424 C CA . ALA A 1 696 ? 21.847 -18.268 -13.339 1.00 49.41 696 ALA A CA 1
ATOM 5425 C C . ALA A 1 696 ? 20.320 -18.027 -13.327 1.00 49.41 696 ALA A C 1
ATOM 5427 O O . ALA A 1 696 ? 19.753 -17.695 -12.288 1.00 49.41 696 ALA A O 1
ATOM 5428 N N . ILE A 1 697 ? 19.640 -18.231 -14.462 1.00 50.16 697 ILE A N 1
ATOM 5429 C CA . ILE A 1 697 ? 18.186 -18.039 -14.607 1.00 50.16 697 ILE A CA 1
ATOM 5430 C C . ILE A 1 697 ? 17.407 -19.241 -14.044 1.00 50.16 697 ILE A C 1
ATOM 5432 O O . ILE A 1 697 ? 16.285 -19.087 -13.561 1.00 50.16 697 ILE A O 1
ATOM 5436 N N . ARG A 1 698 ? 18.008 -20.439 -14.056 1.00 47.06 698 ARG A N 1
ATOM 5437 C CA . ARG A 1 698 ? 17.343 -21.715 -13.732 1.00 47.06 698 ARG A CA 1
ATOM 5438 C C . ARG A 1 698 ? 17.204 -22.009 -12.228 1.00 47.06 698 ARG A C 1
ATOM 5440 O O . ARG A 1 698 ? 16.598 -23.015 -11.871 1.00 47.06 698 ARG A O 1
ATOM 5447 N N . GLN A 1 699 ? 17.723 -21.157 -11.337 1.00 48.09 699 GLN A N 1
ATOM 5448 C CA . GLN A 1 699 ? 17.557 -21.328 -9.886 1.00 48.09 699 GLN A CA 1
ATOM 5449 C C . GLN A 1 699 ? 16.180 -20.834 -9.410 1.00 48.09 699 GLN A C 1
ATOM 5451 O O . GLN A 1 699 ? 15.880 -19.637 -9.439 1.00 48.09 699 GLN A O 1
ATOM 5456 N N . THR A 1 700 ? 15.342 -21.765 -8.949 1.00 38.97 700 THR A N 1
ATOM 5457 C CA . THR A 1 700 ? 13.977 -21.501 -8.477 1.00 38.97 700 THR A CA 1
ATOM 5458 C C . THR A 1 700 ? 13.957 -20.662 -7.186 1.00 38.97 700 THR A C 1
ATOM 5460 O O . THR A 1 700 ? 14.755 -20.905 -6.281 1.00 38.97 700 THR A O 1
ATOM 5463 N N . PRO A 1 701 ? 13.015 -19.707 -7.021 1.00 40.62 701 PRO A N 1
ATOM 5464 C CA . PRO A 1 701 ? 12.926 -18.875 -5.808 1.00 40.62 701 PRO A CA 1
ATOM 5465 C C . PRO A 1 701 ? 12.565 -19.617 -4.511 1.00 40.62 701 PRO A C 1
ATOM 5467 O O . PRO A 1 701 ? 12.499 -18.990 -3.455 1.00 40.62 701 PRO A O 1
ATOM 5470 N N . SER A 1 702 ? 12.248 -20.911 -4.596 1.00 33.28 702 SER A N 1
ATOM 5471 C CA . SER A 1 702 ? 11.520 -21.677 -3.580 1.00 33.28 702 SER A CA 1
ATOM 5472 C C . SER A 1 702 ? 12.341 -22.741 -2.845 1.00 33.28 702 SER A C 1
ATOM 5474 O O . SER A 1 702 ? 11.794 -23.369 -1.940 1.00 33.28 702 SER A O 1
ATOM 5476 N N . SER A 1 703 ? 13.616 -22.964 -3.192 1.00 33.16 703 SER A N 1
ATOM 5477 C CA . SER A 1 703 ? 14.464 -23.893 -2.428 1.00 33.16 703 SER A CA 1
ATOM 5478 C C . SER A 1 703 ? 14.642 -23.407 -0.982 1.00 33.16 703 SER A C 1
ATOM 5480 O O . SER A 1 703 ? 14.984 -22.237 -0.767 1.00 33.16 703 SER A O 1
ATOM 5482 N N . PRO A 1 704 ? 14.437 -24.271 0.032 1.00 35.78 704 PRO A N 1
ATOM 5483 C CA . PRO A 1 704 ? 14.663 -23.915 1.424 1.00 35.78 704 PRO A CA 1
ATOM 5484 C C . PRO A 1 704 ? 16.103 -23.470 1.686 1.00 35.78 704 PRO A C 1
ATOM 5486 O O . PRO A 1 704 ? 17.057 -23.915 1.050 1.00 35.78 704 PRO A O 1
ATOM 5489 N N . ARG A 1 705 ? 16.275 -22.664 2.738 1.00 42.12 705 ARG A N 1
ATOM 5490 C CA . ARG A 1 705 ? 17.571 -22.130 3.202 1.00 42.12 705 ARG A CA 1
ATOM 5491 C C . ARG A 1 705 ? 18.632 -23.208 3.513 1.00 42.12 705 ARG A C 1
ATOM 5493 O O . ARG A 1 705 ? 19.796 -22.867 3.675 1.00 42.12 705 ARG A O 1
ATOM 5500 N N . ALA A 1 706 ? 18.228 -24.477 3.607 1.00 34.50 706 ALA A N 1
ATOM 5501 C CA . ALA A 1 706 ? 19.089 -25.636 3.835 1.00 34.50 706 ALA A CA 1
ATOM 5502 C C . ALA A 1 706 ? 19.801 -26.152 2.567 1.00 34.50 706 ALA A C 1
ATOM 5504 O O . ALA A 1 706 ? 20.898 -26.686 2.679 1.00 34.50 706 ALA A O 1
ATOM 5505 N N . GLU A 1 707 ? 19.230 -25.967 1.370 1.00 36.59 707 GLU A N 1
ATOM 5506 C CA . GLU A 1 707 ? 19.827 -26.445 0.105 1.00 36.59 707 GLU A CA 1
ATOM 5507 C C . GLU A 1 707 ? 20.914 -25.500 -0.436 1.00 36.59 707 GLU A C 1
ATOM 5509 O O . GLU A 1 707 ? 21.627 -25.823 -1.382 1.00 36.59 707 GLU A O 1
ATOM 5514 N N . GLN A 1 708 ? 21.114 -24.343 0.202 1.00 44.06 708 GLN A N 1
ATOM 5515 C CA . GLN A 1 708 ? 22.149 -23.365 -0.151 1.00 44.06 708 GLN A CA 1
ATOM 5516 C C . GLN A 1 708 ? 23.565 -23.788 0.300 1.00 44.06 708 GLN A C 1
ATOM 5518 O O . GLN A 1 708 ? 24.387 -22.940 0.637 1.00 44.06 708 GLN A O 1
ATOM 5523 N N . GLN A 1 709 ? 23.882 -25.089 0.302 1.00 38.12 709 GLN A N 1
ATOM 5524 C CA . GLN A 1 709 ? 25.229 -25.586 0.619 1.00 38.12 709 GLN A CA 1
ATOM 5525 C C . GLN A 1 709 ? 26.249 -25.299 -0.500 1.00 38.12 709 GLN A C 1
ATOM 5527 O O . GLN A 1 709 ? 27.425 -25.118 -0.200 1.00 38.12 709 GLN A O 1
ATOM 5532 N N . GLU A 1 710 ? 25.810 -25.115 -1.754 1.00 44.28 710 GLU A N 1
ATOM 5533 C CA . GLU A 1 710 ? 26.635 -24.515 -2.824 1.00 44.28 710 GLU A CA 1
ATOM 5534 C C . GLU A 1 710 ? 26.586 -22.967 -2.844 1.00 44.28 710 GLU A C 1
ATOM 5536 O O . GLU A 1 710 ? 26.867 -22.331 -3.863 1.00 44.28 710 GLU A O 1
ATOM 5541 N N . ALA A 1 711 ? 26.255 -22.308 -1.725 1.00 44.53 711 ALA A N 1
ATOM 5542 C CA . ALA A 1 711 ? 26.414 -20.859 -1.615 1.00 44.53 711 ALA A CA 1
ATOM 5543 C C . ALA A 1 711 ? 27.896 -20.476 -1.769 1.00 44.53 711 ALA A C 1
ATOM 5545 O O . ALA A 1 711 ? 28.702 -20.663 -0.858 1.00 44.53 711 ALA A O 1
ATOM 5546 N N . THR A 1 712 ? 28.255 -19.908 -2.926 1.00 53.88 712 THR A N 1
ATOM 5547 C CA . THR A 1 712 ? 29.629 -19.493 -3.251 1.00 53.88 712 THR A CA 1
ATOM 5548 C C . THR A 1 712 ? 30.228 -18.669 -2.103 1.00 53.88 712 THR A C 1
ATOM 5550 O O . THR A 1 712 ? 29.733 -17.573 -1.821 1.00 53.88 712 THR A O 1
ATOM 5553 N N . GLY A 1 713 ? 31.299 -19.164 -1.469 1.00 53.12 713 GLY A N 1
ATOM 5554 C CA . GLY A 1 713 ? 31.846 -18.667 -0.189 1.00 53.12 713 GLY A CA 1
ATOM 5555 C C . GLY A 1 713 ? 32.391 -17.227 -0.152 1.00 53.12 713 GLY A C 1
ATOM 5556 O O . GLY A 1 713 ? 32.987 -16.820 0.839 1.00 53.12 713 GLY A O 1
ATOM 5557 N N . LEU A 1 714 ? 32.164 -16.447 -1.210 1.00 65.50 714 LEU A N 1
ATOM 5558 C CA . LEU A 1 714 ? 32.514 -15.035 -1.369 1.00 65.50 714 LEU A CA 1
ATOM 5559 C C . LEU A 1 714 ? 31.860 -14.114 -0.331 1.00 65.50 714 LEU A C 1
ATOM 5561 O O . LEU A 1 714 ? 32.529 -13.287 0.284 1.00 65.50 714 LEU A O 1
ATOM 5565 N N . LEU A 1 715 ? 30.538 -14.222 -0.167 1.00 69.94 715 LEU A N 1
ATOM 5566 C CA . LEU A 1 715 ? 29.770 -13.289 0.664 1.00 69.94 715 LEU A CA 1
ATOM 5567 C C . LEU A 1 715 ? 29.924 -13.529 2.179 1.00 69.94 715 LEU A C 1
ATOM 5569 O O . LEU A 1 715 ? 30.044 -12.530 2.887 1.00 69.94 715 LEU A O 1
ATOM 5573 N N . PRO A 1 716 ? 29.983 -14.780 2.695 1.00 79.94 716 PRO A N 1
ATOM 5574 C CA . PRO A 1 716 ? 30.202 -15.036 4.119 1.00 79.94 716 PRO A CA 1
ATOM 5575 C C . PRO A 1 716 ? 31.417 -14.304 4.703 1.00 79.94 716 PRO A C 1
ATOM 5577 O O . PRO A 1 716 ? 31.275 -13.646 5.733 1.00 79.94 716 PRO A O 1
ATOM 5580 N N . LEU A 1 717 ? 32.568 -14.318 4.014 1.00 82.44 717 LEU A N 1
ATOM 5581 C CA . LEU A 1 717 ? 33.797 -13.649 4.469 1.00 82.44 717 LEU A CA 1
ATOM 5582 C C . LEU A 1 717 ? 33.593 -12.144 4.709 1.00 82.44 717 LEU A C 1
ATOM 5584 O O . LEU A 1 717 ? 33.990 -11.613 5.744 1.00 82.44 717 LEU A O 1
ATOM 5588 N N . LEU A 1 718 ? 32.914 -11.465 3.780 1.00 82.81 718 LEU A N 1
ATOM 5589 C CA . LEU A 1 718 ? 32.600 -10.035 3.879 1.00 82.81 718 LEU A CA 1
ATOM 5590 C C . LEU A 1 718 ? 31.542 -9.718 4.951 1.00 82.81 718 LEU A C 1
ATOM 5592 O O . LEU A 1 718 ? 31.357 -8.552 5.291 1.00 82.81 718 LEU A O 1
ATOM 5596 N N . THR A 1 719 ? 30.860 -10.730 5.494 1.00 81.50 719 THR A N 1
ATOM 5597 C CA . THR A 1 719 ? 29.920 -10.584 6.618 1.00 81.50 719 THR A CA 1
ATOM 5598 C C . THR A 1 719 ? 30.511 -10.957 7.982 1.00 81.50 719 THR A C 1
ATOM 5600 O O . THR A 1 719 ? 29.835 -10.747 8.984 1.00 81.50 719 THR A O 1
ATOM 5603 N N . CYS A 1 720 ? 31.755 -11.452 8.054 1.00 81.94 720 CYS A N 1
ATOM 5604 C CA . CYS A 1 720 ? 32.368 -11.901 9.311 1.00 81.94 720 CYS A CA 1
ATOM 5605 C C . CYS A 1 720 ? 32.580 -10.771 10.333 1.00 81.94 720 CYS A C 1
ATOM 5607 O O . CYS A 1 720 ? 32.177 -10.907 11.485 1.00 81.94 720 CYS A O 1
ATOM 5609 N N . CYS A 1 721 ? 33.218 -9.660 9.945 1.00 84.06 721 CYS A N 1
ATOM 5610 C CA . CYS A 1 721 ? 33.403 -8.504 10.830 1.00 84.06 721 CYS A CA 1
ATOM 5611 C C . CYS A 1 721 ? 33.619 -7.192 10.056 1.00 84.06 721 CYS A C 1
ATOM 5613 O O . CYS A 1 721 ? 33.943 -7.189 8.865 1.00 84.06 721 CYS A O 1
ATOM 5615 N N . ARG A 1 722 ? 33.471 -6.056 10.756 1.00 83.69 722 ARG A N 1
ATOM 5616 C CA . ARG A 1 722 ? 33.615 -4.700 10.189 1.00 83.69 722 ARG A CA 1
ATOM 5617 C C . ARG A 1 722 ? 34.991 -4.468 9.556 1.00 83.69 722 ARG A C 1
ATOM 5619 O O . ARG A 1 722 ? 35.050 -3.826 8.512 1.00 83.69 722 ARG A O 1
ATOM 5626 N N . GLN A 1 723 ? 36.059 -5.006 10.154 1.00 86.44 723 GLN A N 1
ATOM 5627 C CA . GLN A 1 723 ? 37.427 -4.845 9.656 1.00 86.44 723 GLN A CA 1
ATOM 5628 C C . GLN A 1 723 ? 37.647 -5.594 8.335 1.00 86.44 723 GLN A C 1
ATOM 5630 O O . GLN A 1 723 ? 38.008 -4.963 7.345 1.00 86.44 723 GLN A O 1
ATOM 5635 N N . ILE A 1 724 ? 37.345 -6.899 8.283 1.00 89.06 724 ILE A N 1
ATOM 5636 C CA . ILE A 1 724 ? 37.449 -7.702 7.050 1.00 89.06 724 ILE A CA 1
ATOM 5637 C C . ILE A 1 724 ? 36.601 -7.080 5.934 1.00 89.06 724 ILE A C 1
ATOM 5639 O O . ILE A 1 724 ? 37.075 -6.950 4.808 1.00 89.06 724 ILE A O 1
ATOM 5643 N N . TYR A 1 725 ? 35.387 -6.606 6.243 1.00 89.38 725 TYR A N 1
ATOM 5644 C CA . TYR A 1 725 ? 34.584 -5.855 5.278 1.00 89.38 725 TYR A CA 1
ATOM 5645 C C . TYR A 1 725 ? 35.316 -4.602 4.769 1.00 89.38 725 TYR A C 1
ATOM 5647 O O . TYR A 1 725 ? 35.391 -4.401 3.561 1.00 89.38 725 TYR A O 1
ATOM 5655 N N . SER A 1 726 ? 35.867 -3.754 5.647 1.00 88.12 726 SER A N 1
ATOM 5656 C CA . SER A 1 726 ? 36.552 -2.527 5.211 1.00 88.12 726 SER A CA 1
ATOM 5657 C C . SER A 1 726 ? 37.822 -2.777 4.396 1.00 88.12 726 SER A C 1
ATOM 5659 O O . SER A 1 726 ? 38.075 -2.016 3.468 1.00 88.12 726 SER A O 1
ATOM 5661 N N . GLU A 1 727 ? 38.584 -3.829 4.703 1.00 90.44 727 GLU A N 1
ATOM 5662 C CA . GLU A 1 727 ? 39.827 -4.153 3.993 1.00 90.44 727 GLU A CA 1
ATOM 5663 C C . GLU A 1 727 ? 39.559 -4.840 2.640 1.00 90.44 727 GLU A C 1
ATOM 5665 O O . GLU A 1 727 ? 40.209 -4.523 1.648 1.00 90.44 727 GLU A O 1
ATOM 5670 N N . ALA A 1 728 ? 38.579 -5.750 2.573 1.00 90.12 728 ALA A N 1
ATOM 5671 C CA . ALA A 1 728 ? 38.380 -6.635 1.422 1.00 90.12 728 ALA A CA 1
ATOM 5672 C C . ALA A 1 728 ? 37.294 -6.177 0.423 1.00 90.12 728 ALA A C 1
ATOM 5674 O O . ALA A 1 728 ? 37.206 -6.702 -0.691 1.00 90.12 728 ALA A O 1
ATOM 5675 N N . ILE A 1 729 ? 36.439 -5.205 0.779 1.00 90.56 729 ILE A N 1
ATOM 5676 C CA . ILE A 1 729 ? 35.326 -4.786 -0.094 1.00 90.56 729 ILE A CA 1
ATOM 5677 C C . ILE A 1 729 ? 35.789 -4.121 -1.398 1.00 90.56 729 ILE A C 1
ATOM 5679 O O . ILE A 1 729 ? 35.102 -4.246 -2.408 1.00 90.56 729 ILE A O 1
ATOM 5683 N N . ASP A 1 730 ? 36.930 -3.427 -1.417 1.00 89.81 730 ASP A N 1
ATOM 5684 C CA . ASP A 1 730 ? 37.435 -2.806 -2.651 1.00 89.81 730 ASP A CA 1
ATOM 5685 C C . ASP A 1 730 ? 38.065 -3.828 -3.605 1.00 89.81 730 ASP A C 1
ATOM 5687 O O . ASP A 1 730 ? 37.931 -3.688 -4.824 1.00 89.81 730 ASP A O 1
ATOM 5691 N N . THR A 1 731 ? 38.625 -4.923 -3.083 1.00 90.56 731 THR A N 1
ATOM 5692 C CA . THR A 1 731 ? 39.022 -6.091 -3.880 1.00 90.56 731 THR A CA 1
ATOM 5693 C C . THR A 1 731 ? 37.825 -6.690 -4.621 1.00 90.56 731 THR A C 1
ATOM 5695 O O . THR A 1 731 ? 37.930 -6.970 -5.815 1.00 90.56 731 THR A O 1
ATOM 5698 N N . LEU A 1 732 ? 36.661 -6.819 -3.964 1.00 90.56 732 LEU A N 1
ATOM 5699 C CA . LEU A 1 732 ? 35.449 -7.380 -4.582 1.00 90.56 732 LEU A CA 1
ATOM 5700 C C . LEU A 1 732 ? 35.046 -6.639 -5.869 1.00 90.56 732 LEU A C 1
ATOM 5702 O O . LEU A 1 732 ? 34.682 -7.292 -6.847 1.00 90.56 732 LEU A O 1
ATOM 5706 N N . TYR A 1 733 ? 35.102 -5.302 -5.872 1.00 92.38 733 TYR A N 1
ATOM 5707 C CA . TYR A 1 733 ? 34.704 -4.483 -7.026 1.00 92.38 733 TYR A CA 1
ATOM 5708 C C . TYR A 1 733 ? 35.827 -4.280 -8.052 1.00 92.38 733 TYR A C 1
ATOM 5710 O O . TYR A 1 733 ? 35.547 -4.217 -9.247 1.00 92.38 733 TYR A O 1
ATOM 5718 N N . SER A 1 734 ? 37.090 -4.201 -7.624 1.00 92.69 734 SER A N 1
ATOM 5719 C CA . SER A 1 734 ? 38.204 -3.861 -8.522 1.00 92.69 734 SER A CA 1
ATOM 5720 C C . SER A 1 734 ? 38.912 -5.062 -9.155 1.00 92.69 734 SER A C 1
ATOM 5722 O O . SER A 1 734 ? 39.385 -4.956 -10.289 1.00 92.69 734 SER A O 1
ATOM 5724 N N . ALA A 1 735 ? 38.962 -6.213 -8.476 1.00 91.31 735 ALA A N 1
ATOM 5725 C CA . ALA A 1 735 ? 39.678 -7.400 -8.950 1.00 91.31 735 ALA A CA 1
ATOM 5726 C C . ALA A 1 735 ? 38.810 -8.367 -9.781 1.00 91.31 735 ALA A C 1
ATOM 5728 O O . ALA A 1 735 ? 39.324 -9.372 -10.270 1.00 91.31 735 ALA A O 1
ATOM 5729 N N . ASN A 1 736 ? 37.515 -8.088 -9.963 1.00 91.81 736 ASN A N 1
ATOM 5730 C CA . ASN A 1 736 ? 36.561 -8.988 -10.621 1.00 91.81 736 ASN A CA 1
ATOM 5731 C C . ASN A 1 736 ? 35.968 -8.411 -11.909 1.00 91.81 736 ASN A C 1
ATOM 5733 O O . ASN A 1 736 ? 35.946 -7.200 -12.124 1.00 91.81 736 ASN A O 1
ATOM 5737 N N . THR A 1 737 ? 35.457 -9.307 -12.753 1.00 91.62 737 THR A N 1
ATOM 5738 C CA . THR A 1 737 ? 34.689 -8.968 -13.956 1.00 91.62 737 THR A CA 1
ATOM 5739 C C . THR A 1 737 ? 33.201 -9.151 -13.669 1.00 91.62 737 THR A C 1
ATOM 5741 O O . THR A 1 737 ? 32.769 -10.265 -13.376 1.00 91.62 737 THR A O 1
ATOM 5744 N N . PHE A 1 738 ? 32.410 -8.085 -13.789 1.00 92.75 738 PHE A N 1
ATOM 5745 C CA . PHE A 1 738 ? 30.950 -8.150 -13.663 1.00 92.75 738 PHE A CA 1
ATOM 5746 C C . PHE A 1 738 ? 30.329 -8.372 -15.046 1.00 92.75 738 PHE A C 1
ATOM 5748 O O . PHE A 1 738 ? 30.614 -7.608 -15.967 1.00 92.75 738 PHE A O 1
ATOM 5755 N N . SER A 1 739 ? 29.510 -9.415 -15.192 1.00 89.94 739 SER A N 1
ATOM 5756 C CA . SER A 1 739 ? 28.899 -9.836 -16.457 1.00 89.94 739 SER A CA 1
ATOM 5757 C C . SER A 1 739 ? 27.374 -9.885 -16.350 1.00 89.94 739 SER A C 1
ATOM 5759 O O . SER A 1 739 ? 26.843 -10.475 -15.409 1.00 89.94 739 SER A O 1
ATOM 5761 N N . PHE A 1 740 ? 26.671 -9.296 -17.317 1.00 90.50 740 PHE A N 1
ATOM 5762 C CA . PHE A 1 740 ? 25.207 -9.215 -17.355 1.00 90.50 740 PHE A CA 1
ATOM 5763 C C . PHE A 1 740 ? 24.648 -9.611 -18.729 1.00 90.50 740 PHE A C 1
ATOM 5765 O O . PHE A 1 740 ? 25.191 -9.227 -19.762 1.00 90.50 740 PHE A O 1
ATOM 5772 N N . THR A 1 741 ? 23.506 -10.303 -18.747 1.00 82.75 741 THR A N 1
ATOM 5773 C CA . THR A 1 741 ? 22.742 -10.634 -19.972 1.00 82.75 741 THR A CA 1
ATOM 5774 C C . THR A 1 741 ? 21.494 -9.764 -20.178 1.00 82.75 741 THR A C 1
ATOM 5776 O O . THR A 1 741 ? 20.810 -9.877 -21.196 1.00 82.75 741 THR A O 1
ATOM 5779 N N . GLN A 1 742 ? 21.171 -8.914 -19.196 1.00 84.94 742 GLN A N 1
ATOM 5780 C CA . GLN A 1 742 ? 19.915 -8.171 -19.086 1.00 84.94 742 GLN A CA 1
ATOM 5781 C C . GLN A 1 742 ? 20.179 -6.704 -18.719 1.00 84.94 742 GLN A C 1
ATOM 5783 O O . GLN A 1 742 ? 20.729 -6.419 -17.652 1.00 84.94 742 GLN A O 1
ATOM 5788 N N . ASN A 1 743 ? 19.688 -5.766 -19.536 1.00 87.69 743 ASN A N 1
ATOM 5789 C CA . ASN A 1 743 ? 19.835 -4.325 -19.298 1.00 87.69 743 ASN A CA 1
ATOM 5790 C C . ASN A 1 743 ? 19.342 -3.919 -17.895 1.00 87.69 743 ASN A C 1
ATOM 5792 O O . ASN A 1 743 ? 20.062 -3.270 -17.139 1.00 87.69 743 ASN A O 1
ATOM 5796 N N . PHE A 1 744 ? 18.121 -4.320 -17.516 1.00 84.81 744 PHE A N 1
ATOM 5797 C CA . PHE A 1 744 ? 17.513 -3.880 -16.257 1.00 84.81 744 PHE A CA 1
ATOM 5798 C C . PHE A 1 744 ? 18.299 -4.347 -15.024 1.00 84.81 744 PHE A C 1
ATOM 5800 O O . PHE A 1 744 ? 18.414 -3.589 -14.061 1.00 84.81 744 PHE A O 1
ATOM 5807 N N . ALA A 1 745 ? 18.879 -5.553 -15.054 1.00 86.19 745 ALA A N 1
ATOM 5808 C CA . ALA A 1 745 ? 19.711 -6.067 -13.970 1.00 86.19 745 ALA A CA 1
ATOM 5809 C C . ALA A 1 745 ? 21.008 -5.251 -13.848 1.00 86.19 745 ALA A C 1
ATOM 5811 O O . ALA A 1 745 ? 21.363 -4.828 -12.747 1.00 86.19 745 ALA A O 1
ATOM 5812 N N . ALA A 1 746 ? 21.655 -4.945 -14.979 1.00 90.88 746 ALA A N 1
ATOM 5813 C CA . ALA A 1 746 ? 22.865 -4.128 -15.022 1.00 90.88 746 ALA A CA 1
ATOM 5814 C C . ALA A 1 746 ? 22.644 -2.717 -14.460 1.00 90.88 746 ALA A C 1
ATOM 5816 O O . ALA A 1 746 ? 23.337 -2.309 -13.528 1.00 90.88 746 ALA A O 1
ATOM 5817 N N . PHE A 1 747 ? 21.658 -1.966 -14.957 1.00 90.12 747 PHE A N 1
ATOM 5818 C CA . PHE A 1 747 ? 21.472 -0.582 -14.504 1.00 90.12 747 PHE A CA 1
ATOM 5819 C C . PHE A 1 747 ? 20.845 -0.486 -13.104 1.00 90.12 747 PHE A C 1
ATOM 5821 O O . PHE A 1 747 ? 21.196 0.425 -12.352 1.00 90.12 747 PHE A O 1
ATOM 5828 N N . THR A 1 748 ? 20.037 -1.469 -12.679 1.00 87.00 748 THR A N 1
ATOM 5829 C CA . THR A 1 748 ? 19.622 -1.596 -11.265 1.00 87.00 748 THR A CA 1
ATOM 5830 C C . THR A 1 748 ? 20.833 -1.802 -10.353 1.00 87.00 748 THR A C 1
ATOM 5832 O O . THR A 1 748 ? 20.955 -1.121 -9.334 1.00 87.00 748 THR A O 1
ATOM 5835 N N . PHE A 1 749 ? 21.772 -2.676 -10.728 1.00 89.12 749 PHE A N 1
ATOM 5836 C CA . PHE A 1 749 ? 23.014 -2.861 -9.979 1.00 89.12 749 PHE A CA 1
ATOM 5837 C C . PHE A 1 749 ? 23.827 -1.554 -9.913 1.00 89.12 749 PHE A C 1
ATOM 5839 O O . PHE A 1 749 ? 24.078 -1.035 -8.824 1.00 89.12 749 PHE A O 1
ATOM 5846 N N . LEU A 1 750 ? 24.179 -0.982 -11.068 1.00 90.19 750 LEU A N 1
ATOM 5847 C CA . LEU A 1 750 ? 25.136 0.127 -11.180 1.00 90.19 750 LEU A CA 1
ATOM 5848 C C . LEU A 1 750 ? 24.629 1.473 -10.617 1.00 90.19 750 LEU A C 1
ATOM 5850 O O . LEU A 1 750 ? 25.397 2.200 -9.977 1.00 90.19 750 LEU A O 1
ATOM 5854 N N . LYS A 1 751 ? 23.352 1.828 -10.836 1.00 85.81 751 LYS A N 1
ATOM 5855 C CA . LYS A 1 751 ? 22.769 3.093 -10.343 1.00 85.81 751 LYS A CA 1
ATOM 5856 C C . LYS A 1 751 ? 22.161 2.952 -8.946 1.00 85.81 751 LYS A C 1
ATOM 5858 O O . LYS A 1 751 ? 22.452 3.783 -8.083 1.00 85.81 751 LYS A O 1
ATOM 5863 N N . LEU A 1 752 ? 21.341 1.921 -8.710 1.00 83.38 752 LEU A N 1
ATOM 5864 C CA . LEU A 1 752 ? 20.492 1.829 -7.511 1.00 83.38 752 LEU A CA 1
ATOM 5865 C C . LEU A 1 752 ? 21.124 1.051 -6.347 1.00 83.38 752 LEU A C 1
ATOM 5867 O O . LEU A 1 752 ? 20.851 1.387 -5.194 1.00 83.38 752 LEU A O 1
ATOM 5871 N N . MET A 1 753 ? 21.953 0.034 -6.613 1.00 85.12 753 MET A N 1
ATOM 5872 C CA . MET A 1 753 ? 22.517 -0.832 -5.561 1.00 85.12 753 MET A CA 1
ATOM 5873 C C . MET A 1 753 ? 23.963 -0.487 -5.178 1.00 85.12 753 MET A C 1
ATOM 5875 O O . MET A 1 753 ? 24.293 -0.487 -3.989 1.00 85.12 753 MET A O 1
ATOM 5879 N N . VAL A 1 754 ? 24.828 -0.191 -6.152 1.00 86.94 754 VAL A N 1
ATOM 5880 C CA . VAL A 1 754 ? 26.251 0.098 -5.915 1.00 86.94 754 VAL A CA 1
ATOM 5881 C C . VAL A 1 754 ? 26.441 1.557 -5.454 1.00 86.94 754 VAL A C 1
ATOM 5883 O O . VAL A 1 754 ? 26.033 2.483 -6.160 1.00 86.94 754 VAL A O 1
ATOM 5886 N N . PRO A 1 755 ? 27.074 1.813 -4.286 1.00 85.88 755 PRO A N 1
ATOM 5887 C CA . PRO A 1 755 ? 27.402 3.171 -3.847 1.00 85.88 755 PRO A CA 1
ATOM 5888 C C . PRO A 1 755 ? 28.380 3.863 -4.812 1.00 85.88 755 PRO A C 1
ATOM 5890 O O . PRO A 1 755 ? 29.281 3.188 -5.313 1.00 85.88 755 PRO A O 1
ATOM 5893 N N . PRO A 1 756 ? 28.317 5.196 -5.005 1.00 84.62 756 PRO A N 1
ATOM 5894 C CA . PRO A 1 756 ? 29.210 5.904 -5.928 1.00 84.62 756 PRO A CA 1
ATOM 5895 C C . PRO A 1 756 ? 30.702 5.606 -5.711 1.00 84.62 756 PRO A C 1
ATOM 5897 O O . PRO A 1 756 ? 31.411 5.334 -6.672 1.00 84.62 756 PRO A O 1
ATOM 5900 N N . GLN A 1 757 ? 31.166 5.522 -4.455 1.00 86.12 757 GLN A N 1
ATOM 5901 C CA . GLN A 1 757 ? 32.571 5.208 -4.136 1.00 86.12 757 GLN A CA 1
ATOM 5902 C C . GLN A 1 757 ? 33.027 3.806 -4.585 1.00 86.12 757 GLN A C 1
ATOM 5904 O O . GLN A 1 757 ? 34.224 3.547 -4.632 1.00 86.12 757 GLN A O 1
ATOM 5909 N N . ARG A 1 758 ? 32.091 2.889 -4.864 1.00 88.81 758 ARG A N 1
ATOM 5910 C CA . ARG A 1 758 ? 32.361 1.518 -5.331 1.00 88.81 758 ARG A CA 1
ATOM 5911 C C . ARG A 1 758 ? 32.051 1.329 -6.814 1.00 88.81 758 ARG A C 1
ATOM 5913 O O . ARG A 1 758 ? 32.647 0.469 -7.443 1.00 88.81 758 ARG A O 1
ATOM 5920 N N . LEU A 1 759 ? 31.191 2.166 -7.398 1.00 89.81 759 LEU A N 1
ATOM 5921 C CA . LEU A 1 759 ? 31.008 2.214 -8.851 1.00 89.81 759 LEU A CA 1
ATOM 5922 C C . LEU A 1 759 ? 32.299 2.678 -9.545 1.00 89.81 759 LEU A C 1
ATOM 5924 O O . LEU A 1 759 ? 32.710 2.095 -10.544 1.00 89.81 759 LEU A O 1
ATOM 5928 N N . LEU A 1 760 ? 32.971 3.670 -8.952 1.00 90.50 760 LEU A N 1
ATOM 5929 C CA . LEU A 1 760 ? 34.245 4.211 -9.429 1.00 90.50 760 LEU A CA 1
ATOM 5930 C C . LEU A 1 760 ? 35.406 3.198 -9.372 1.00 90.50 760 LEU A C 1
ATOM 5932 O O . LEU A 1 760 ? 36.398 3.407 -10.061 1.00 90.50 760 LEU A O 1
ATOM 5936 N N . THR A 1 761 ? 35.311 2.113 -8.586 1.00 92.25 761 THR A N 1
ATOM 5937 C CA . THR A 1 761 ? 36.379 1.098 -8.473 1.00 92.25 761 THR A CA 1
ATOM 5938 C C . THR A 1 761 ? 36.184 -0.126 -9.376 1.00 92.25 761 THR A C 1
ATOM 5940 O O . THR A 1 761 ? 37.085 -0.962 -9.441 1.00 92.25 761 THR A O 1
ATOM 5943 N N . ILE A 1 762 ? 35.072 -0.230 -10.121 1.00 94.75 762 ILE A N 1
ATOM 5944 C CA . ILE A 1 762 ? 34.826 -1.335 -11.065 1.00 94.75 762 ILE A CA 1
ATOM 5945 C C . ILE A 1 762 ? 35.734 -1.199 -12.293 1.00 94.75 762 ILE A C 1
ATOM 5947 O O . ILE A 1 762 ? 35.570 -0.286 -13.099 1.00 94.75 762 ILE A O 1
ATOM 5951 N N . ARG A 1 763 ? 36.666 -2.148 -12.464 1.00 94.94 763 ARG A N 1
ATOM 5952 C CA . ARG A 1 763 ? 37.658 -2.132 -13.558 1.00 94.94 763 ARG A CA 1
ATOM 5953 C C . ARG A 1 763 ? 37.234 -2.897 -14.814 1.00 94.94 763 ARG A C 1
ATOM 5955 O O . ARG A 1 763 ? 37.717 -2.577 -15.899 1.00 94.94 763 ARG A O 1
ATOM 5962 N N . ARG A 1 764 ? 36.379 -3.919 -14.687 1.00 94.38 764 ARG A N 1
ATOM 5963 C CA . ARG A 1 764 ? 36.022 -4.854 -15.771 1.00 94.38 764 ARG A CA 1
ATOM 5964 C C . ARG A 1 764 ? 34.513 -5.100 -15.812 1.00 94.38 764 ARG A C 1
ATOM 5966 O O . ARG A 1 764 ? 33.949 -5.643 -14.861 1.00 94.38 764 ARG A O 1
ATOM 5973 N N . PHE A 1 765 ? 33.872 -4.732 -16.920 1.00 94.75 765 PHE A N 1
ATOM 5974 C CA . PHE A 1 765 ? 32.425 -4.854 -17.113 1.00 94.75 765 PHE A CA 1
ATOM 5975 C C . PHE A 1 765 ? 32.089 -5.465 -18.483 1.00 94.75 765 PHE A C 1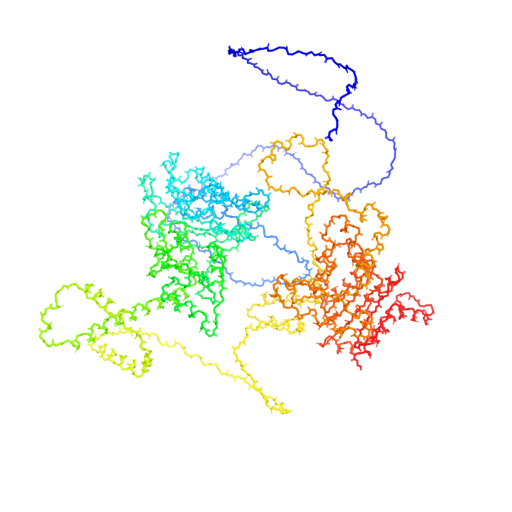
ATOM 5977 O O . PHE A 1 765 ? 32.640 -5.048 -19.502 1.00 94.75 765 PHE A O 1
ATOM 5984 N N . ARG A 1 766 ? 31.181 -6.448 -18.501 1.00 92.38 766 ARG A N 1
ATOM 5985 C CA . ARG A 1 766 ? 30.616 -7.074 -19.708 1.00 92.38 766 ARG A CA 1
ATOM 5986 C C . ARG A 1 766 ? 29.087 -6.988 -19.646 1.00 92.38 766 ARG A C 1
ATOM 5988 O O . ARG A 1 766 ? 28.494 -7.375 -18.639 1.00 92.38 766 ARG A O 1
ATOM 5995 N N . LEU A 1 767 ? 28.441 -6.518 -20.708 1.00 92.12 767 LEU A N 1
ATOM 5996 C CA . LEU A 1 767 ? 26.980 -6.540 -20.834 1.00 92.12 767 LEU A CA 1
ATOM 5997 C C . LEU A 1 767 ? 26.578 -6.932 -22.256 1.00 92.12 767 LEU A C 1
ATOM 5999 O O . LEU A 1 767 ? 26.938 -6.253 -23.214 1.00 92.12 767 LEU A O 1
ATOM 6003 N N . HIS A 1 768 ? 25.762 -7.976 -22.370 1.00 88.62 768 HIS A N 1
ATOM 6004 C CA . HIS A 1 768 ? 24.935 -8.199 -23.549 1.00 88.62 768 HIS A CA 1
ATOM 6005 C C . HIS A 1 768 ? 23.694 -7.300 -23.445 1.00 88.62 768 HIS A C 1
ATOM 6007 O O . HIS A 1 768 ? 22.838 -7.485 -22.572 1.00 88.62 768 HIS A O 1
ATOM 6013 N N . MET A 1 769 ? 23.642 -6.277 -24.297 1.00 89.19 769 MET A N 1
ATOM 6014 C CA . MET A 1 769 ? 22.687 -5.176 -24.253 1.00 89.19 769 MET A CA 1
ATOM 6015 C C . MET A 1 769 ? 21.676 -5.289 -25.394 1.00 89.19 769 MET A C 1
ATOM 6017 O O . MET A 1 769 ? 22.022 -5.138 -26.563 1.00 89.19 769 MET A O 1
ATOM 6021 N N . ARG A 1 770 ? 20.400 -5.486 -25.050 1.00 86.31 770 ARG A N 1
ATOM 6022 C CA . ARG A 1 770 ? 19.301 -5.494 -26.027 1.00 86.31 770 ARG A CA 1
ATOM 6023 C C . ARG A 1 770 ? 18.871 -4.072 -26.366 1.00 86.31 770 ARG A C 1
ATOM 6025 O O . ARG A 1 770 ? 18.540 -3.308 -25.456 1.00 86.31 770 ARG A O 1
ATOM 6032 N N . ILE A 1 771 ? 18.831 -3.729 -27.651 1.00 86.19 771 ILE A N 1
ATOM 6033 C CA . ILE A 1 771 ? 18.395 -2.417 -28.142 1.00 86.19 771 ILE A CA 1
ATOM 6034 C C . ILE A 1 771 ? 17.188 -2.621 -29.082 1.00 86.19 771 ILE A C 1
ATOM 6036 O O . ILE A 1 771 ? 17.367 -3.070 -30.212 1.00 86.19 771 ILE A O 1
ATOM 6040 N N . PRO A 1 772 ? 15.949 -2.329 -28.632 1.00 75.31 772 PRO A N 1
ATOM 6041 C CA . PRO A 1 772 ? 14.734 -2.615 -29.404 1.00 75.31 772 PRO A CA 1
ATOM 6042 C C . PRO A 1 772 ? 14.393 -1.560 -30.469 1.00 75.31 772 PRO A C 1
ATOM 6044 O O . PRO A 1 772 ? 13.495 -1.771 -31.277 1.00 75.31 772 PRO A O 1
ATOM 6047 N N . ARG A 1 773 ? 15.037 -0.387 -30.429 1.00 79.94 773 ARG A N 1
ATOM 6048 C CA . ARG A 1 773 ? 14.732 0.786 -31.263 1.00 79.94 773 ARG A CA 1
ATOM 6049 C C . ARG A 1 773 ? 15.995 1.607 -31.492 1.00 79.94 773 ARG A C 1
ATOM 6051 O O . ARG A 1 773 ? 16.807 1.735 -30.578 1.00 79.94 773 ARG A O 1
ATOM 6058 N N . HIS A 1 774 ? 16.117 2.212 -32.669 1.00 84.94 774 HIS A N 1
ATOM 6059 C CA . HIS A 1 774 ? 17.275 3.033 -33.009 1.00 84.94 774 HIS A CA 1
ATOM 6060 C C . HIS A 1 774 ? 17.377 4.307 -32.137 1.00 84.94 774 HIS A C 1
ATOM 6062 O O . HIS A 1 774 ? 16.344 4.935 -31.877 1.00 84.94 774 HIS A O 1
ATOM 6068 N N . PRO A 1 775 ? 18.582 4.741 -31.708 1.00 85.75 775 PRO A N 1
ATOM 6069 C CA . PRO A 1 775 ? 18.746 5.939 -30.881 1.00 85.75 775 PRO A CA 1
ATOM 6070 C C . PRO A 1 775 ? 18.186 7.233 -31.486 1.00 85.75 775 PRO A C 1
ATOM 6072 O O . PRO A 1 775 ? 17.629 8.042 -30.749 1.00 85.75 775 PRO A O 1
ATOM 6075 N N . SER A 1 776 ? 18.275 7.433 -32.807 1.00 82.38 776 SER A N 1
ATOM 6076 C CA . SER A 1 776 ? 17.785 8.661 -33.464 1.00 82.38 776 SER A CA 1
ATOM 6077 C C . SER A 1 776 ? 16.254 8.773 -33.551 1.00 82.38 776 SER A C 1
ATOM 6079 O O . SER A 1 776 ? 15.751 9.850 -33.856 1.00 82.38 776 SER A O 1
ATOM 6081 N N . LEU A 1 777 ? 15.503 7.698 -33.255 1.00 78.25 777 LEU A N 1
ATOM 6082 C CA . LEU A 1 777 ? 14.056 7.594 -33.506 1.00 78.25 777 LEU A CA 1
ATOM 6083 C C . LEU A 1 777 ? 13.225 8.729 -32.883 1.00 78.25 777 LEU A C 1
ATOM 6085 O O . LEU A 1 777 ? 12.203 9.129 -33.436 1.00 78.25 777 LEU A O 1
ATOM 6089 N N . ASN A 1 778 ? 13.636 9.226 -31.715 1.00 81.69 778 ASN A N 1
ATOM 6090 C CA . ASN A 1 778 ? 13.032 10.386 -31.068 1.00 81.69 778 ASN A CA 1
ATOM 6091 C C . ASN A 1 778 ? 14.038 11.058 -30.107 1.00 81.69 778 ASN A C 1
ATOM 6093 O O . ASN A 1 778 ? 15.031 10.457 -29.689 1.00 81.69 778 ASN A O 1
ATOM 6097 N N . SER A 1 779 ? 13.759 12.301 -29.703 1.00 83.06 779 SER A N 1
ATOM 6098 C CA . SER A 1 779 ? 14.655 13.114 -28.859 1.00 83.06 779 SER A CA 1
ATOM 6099 C C . SER A 1 779 ? 14.901 12.561 -27.447 1.00 83.06 779 SER A C 1
ATOM 6101 O O . SER A 1 779 ? 15.870 12.957 -26.797 1.00 83.06 779 SER A O 1
ATOM 6103 N N . ARG A 1 780 ? 14.065 11.635 -26.963 1.00 84.75 780 ARG A N 1
ATOM 6104 C CA . ARG A 1 780 ? 14.262 10.940 -25.684 1.00 84.75 780 ARG A CA 1
ATOM 6105 C C . ARG A 1 780 ? 15.156 9.716 -25.844 1.00 84.75 780 ARG A C 1
ATOM 6107 O O . ARG A 1 780 ? 16.081 9.577 -25.057 1.00 84.75 780 ARG A O 1
ATOM 6114 N N . SER A 1 781 ? 14.963 8.906 -26.884 1.00 85.56 781 SER A N 1
ATOM 6115 C CA . SER A 1 781 ? 15.880 7.809 -27.228 1.00 85.56 781 SER A CA 1
ATOM 6116 C C . SER A 1 781 ? 17.301 8.323 -27.488 1.00 85.56 781 SER A C 1
ATOM 6118 O O . SER A 1 781 ? 18.265 7.737 -27.003 1.00 85.56 781 SER A O 1
ATOM 6120 N N . SER A 1 782 ? 17.423 9.462 -28.178 1.00 88.50 782 SER A N 1
ATOM 6121 C CA . SER A 1 782 ? 18.703 10.128 -28.451 1.00 88.50 782 SER A CA 1
ATOM 6122 C C . SER A 1 782 ? 19.385 10.605 -27.160 1.00 88.50 782 SER A C 1
ATOM 6124 O O . SER A 1 782 ? 20.577 10.365 -26.963 1.00 88.50 782 SER A O 1
ATOM 6126 N N . ARG A 1 783 ? 18.617 11.190 -26.228 1.00 90.44 783 ARG A N 1
ATOM 6127 C CA . ARG A 1 783 ? 19.103 11.570 -24.892 1.00 90.44 783 ARG A CA 1
ATOM 6128 C C . ARG A 1 783 ? 19.535 10.355 -24.068 1.00 90.44 783 ARG A C 1
ATOM 6130 O O . ARG A 1 783 ? 20.665 10.326 -23.601 1.00 90.44 783 ARG A O 1
ATOM 6137 N N . ASP A 1 784 ? 18.674 9.343 -23.944 1.00 91.19 784 ASP A N 1
ATOM 6138 C CA . ASP A 1 784 ? 18.960 8.116 -23.188 1.00 91.19 784 ASP A CA 1
ATOM 6139 C C . ASP A 1 784 ? 20.244 7.427 -23.690 1.00 91.19 784 ASP A C 1
ATOM 6141 O O . ASP A 1 784 ? 20.996 6.854 -22.901 1.00 91.19 784 ASP A O 1
ATOM 6145 N N . TRP A 1 785 ? 20.508 7.497 -25.000 1.00 93.50 785 TRP A N 1
ATOM 6146 C CA . TRP A 1 785 ? 21.741 7.012 -25.617 1.00 93.50 785 TRP A CA 1
ATOM 6147 C C . TRP A 1 785 ? 22.957 7.862 -25.241 1.00 93.50 785 TRP A C 1
ATOM 6149 O O . TRP A 1 785 ? 23.967 7.318 -24.803 1.00 93.50 785 TRP A O 1
ATOM 6159 N N . HIS A 1 786 ? 22.870 9.189 -25.352 1.00 93.94 786 HIS A N 1
ATOM 6160 C CA . HIS A 1 786 ? 23.960 10.086 -24.963 1.00 93.94 786 HIS A CA 1
ATOM 6161 C C . HIS A 1 786 ? 24.324 9.949 -23.471 1.00 93.94 786 HIS A C 1
ATOM 6163 O O . HIS A 1 786 ? 25.504 9.884 -23.113 1.00 93.94 786 HIS A O 1
ATOM 6169 N N . ASP A 1 787 ? 23.319 9.821 -22.604 1.00 93.12 787 ASP A N 1
ATOM 6170 C CA . ASP A 1 787 ? 23.500 9.661 -21.160 1.00 93.12 787 ASP A CA 1
ATOM 6171 C C . ASP A 1 787 ? 24.119 8.303 -20.787 1.00 93.12 787 ASP A C 1
ATOM 6173 O O . ASP A 1 787 ? 24.863 8.220 -19.809 1.00 93.12 787 ASP A O 1
ATOM 6177 N N . LEU A 1 788 ? 23.893 7.246 -21.582 1.00 95.06 788 LEU A N 1
ATOM 6178 C CA . LEU A 1 788 ? 24.549 5.943 -21.404 1.00 95.06 788 LEU A CA 1
ATOM 6179 C C . LEU A 1 788 ? 26.071 6.043 -21.583 1.00 95.06 788 LEU A C 1
ATOM 6181 O O . LEU A 1 788 ? 26.837 5.519 -20.770 1.00 95.06 788 LEU A O 1
ATOM 6185 N N . TRP A 1 789 ? 26.520 6.726 -22.637 1.00 95.31 789 TRP A N 1
ATOM 6186 C CA . TRP A 1 789 ? 27.947 6.893 -22.917 1.00 95.31 789 TRP A CA 1
ATOM 6187 C C . TRP A 1 789 ? 28.594 7.880 -21.941 1.00 95.31 789 TRP A C 1
ATOM 6189 O O . TRP A 1 789 ? 29.651 7.586 -21.379 1.00 95.31 789 TRP A O 1
ATOM 6199 N N . THR A 1 790 ? 27.909 8.978 -21.612 1.00 93.88 790 THR A N 1
ATOM 6200 C CA . THR A 1 790 ? 28.321 9.897 -20.537 1.00 93.88 790 THR A CA 1
ATOM 6201 C C . THR A 1 790 ? 28.474 9.172 -19.194 1.00 93.88 790 THR A C 1
ATOM 6203 O O . THR A 1 790 ? 29.446 9.416 -18.473 1.00 93.88 790 THR A O 1
ATOM 6206 N N . PHE A 1 791 ? 27.586 8.225 -18.872 1.00 93.56 791 PHE A N 1
ATOM 6207 C CA . PHE A 1 791 ? 27.660 7.405 -17.661 1.00 93.56 791 PHE A CA 1
ATOM 6208 C C . PHE A 1 791 ? 28.917 6.511 -17.612 1.00 93.56 791 PHE A C 1
ATOM 6210 O O . PHE A 1 791 ? 29.639 6.534 -16.611 1.00 93.56 791 PHE A O 1
ATOM 6217 N N . PHE A 1 792 ? 29.232 5.770 -18.683 1.00 94.38 792 PHE A N 1
ATOM 6218 C CA . PHE A 1 792 ? 30.448 4.940 -18.741 1.00 94.38 792 PHE A CA 1
ATOM 6219 C C . PHE A 1 792 ? 31.749 5.766 -18.752 1.00 94.38 792 PHE A C 1
ATOM 6221 O O . PHE A 1 792 ? 32.759 5.348 -18.175 1.00 94.38 792 PHE A O 1
ATOM 6228 N N . GLY A 1 793 ? 31.734 6.953 -19.365 1.00 91.12 793 GLY A N 1
ATOM 6229 C CA . GLY A 1 793 ? 32.874 7.869 -19.355 1.00 91.12 793 GLY A CA 1
ATOM 6230 C C . GLY A 1 793 ? 33.164 8.432 -17.958 1.00 91.12 793 GLY A C 1
ATOM 6231 O O . GLY A 1 793 ? 34.299 8.331 -17.477 1.00 91.12 793 GLY A O 1
ATOM 6232 N N . SER A 1 794 ? 32.135 8.994 -17.307 1.00 89.00 794 SER A N 1
ATOM 6233 C CA . SER A 1 794 ? 32.260 9.845 -16.110 1.00 89.00 794 SER A CA 1
ATOM 6234 C C . SER A 1 794 ? 31.967 9.158 -14.765 1.00 89.00 794 SER A C 1
ATOM 6236 O O . SER A 1 794 ? 32.763 9.292 -13.836 1.00 89.00 794 SER A O 1
ATOM 6238 N N . GLU A 1 795 ? 30.869 8.405 -14.632 1.00 89.69 795 GLU A N 1
ATOM 6239 C CA . GLU A 1 795 ? 30.471 7.765 -13.362 1.00 89.69 795 GLU A CA 1
ATOM 6240 C C . GLU A 1 795 ? 31.191 6.429 -13.113 1.00 89.69 795 GLU A C 1
ATOM 6242 O O . GLU A 1 795 ? 31.292 5.995 -11.965 1.00 89.69 795 GLU A O 1
ATOM 6247 N N . MET A 1 796 ? 31.732 5.794 -14.159 1.00 93.00 796 MET A N 1
ATOM 6248 C CA . MET A 1 796 ? 32.567 4.585 -14.070 1.00 93.00 796 MET A CA 1
ATOM 6249 C C . MET A 1 796 ? 34.045 4.897 -14.365 1.00 93.00 796 MET A C 1
ATOM 6251 O O . MET A 1 796 ? 34.685 4.256 -15.196 1.00 93.00 796 MET A O 1
ATOM 6255 N N . SER A 1 797 ? 34.608 5.910 -13.699 1.00 90.81 797 SER A N 1
ATOM 6256 C CA . SER A 1 797 ? 35.929 6.454 -14.054 1.00 90.81 797 SER A CA 1
ATOM 6257 C C . SER A 1 797 ? 37.122 5.502 -13.861 1.00 90.81 797 SER A C 1
ATOM 6259 O O . SER A 1 797 ? 38.151 5.715 -14.495 1.00 90.81 797 SER A O 1
ATOM 6261 N N . GLY A 1 798 ? 37.003 4.446 -13.047 1.00 91.38 798 GLY A N 1
ATOM 6262 C CA . GLY A 1 798 ? 38.025 3.397 -12.892 1.00 91.38 798 GLY A CA 1
ATOM 6263 C C . GLY A 1 798 ? 37.938 2.245 -13.902 1.00 91.38 798 GLY A C 1
ATOM 6264 O O . GLY A 1 798 ? 38.703 1.285 -13.794 1.00 91.38 798 GLY A O 1
ATOM 6265 N N . LEU A 1 799 ? 37.015 2.311 -14.866 1.00 94.62 799 LEU A N 1
ATOM 6266 C CA . LEU A 1 799 ? 36.788 1.260 -15.857 1.00 94.62 799 LEU A CA 1
ATOM 6267 C C . LEU A 1 799 ? 37.974 1.154 -16.829 1.00 94.62 799 LEU A C 1
ATOM 6269 O O . LEU A 1 799 ? 38.324 2.133 -17.490 1.00 94.62 799 LEU A O 1
ATOM 6273 N N . GLN A 1 800 ? 38.570 -0.039 -16.903 1.00 94.88 800 GLN A N 1
ATOM 6274 C CA . GLN A 1 800 ? 39.724 -0.379 -17.747 1.00 94.88 800 GLN A CA 1
ATOM 6275 C C . GLN A 1 800 ? 39.336 -1.239 -18.956 1.00 94.88 800 GLN A C 1
ATOM 6277 O O . GLN A 1 800 ? 39.995 -1.175 -19.986 1.00 94.88 800 GLN A O 1
ATOM 6282 N N . ASN A 1 801 ? 38.295 -2.067 -18.829 1.00 94.62 801 ASN A N 1
ATOM 6283 C CA . ASN A 1 801 ? 37.765 -2.878 -19.925 1.00 94.62 801 ASN A CA 1
ATOM 6284 C C . ASN A 1 801 ? 36.234 -2.827 -19.904 1.00 94.62 801 ASN A C 1
ATOM 6286 O O . ASN A 1 801 ? 35.613 -3.223 -18.910 1.00 94.62 801 ASN A O 1
ATOM 6290 N N . LEU A 1 802 ? 35.650 -2.368 -21.008 1.00 95.56 802 LEU A N 1
ATOM 6291 C CA . LEU A 1 802 ? 34.214 -2.324 -21.264 1.00 95.56 802 LEU A CA 1
ATOM 6292 C C . LEU A 1 802 ? 33.908 -3.171 -22.498 1.00 95.56 802 LEU A C 1
ATOM 6294 O O . LEU A 1 802 ? 34.325 -2.815 -23.593 1.00 95.56 802 LEU A O 1
ATOM 6298 N N . TYR A 1 803 ? 33.159 -4.255 -22.323 1.00 94.06 803 TYR A N 1
ATOM 6299 C CA . TYR A 1 803 ? 32.641 -5.068 -23.423 1.00 94.06 803 TYR A CA 1
ATOM 6300 C C . TYR A 1 803 ? 31.122 -4.924 -23.499 1.00 94.06 803 TYR A C 1
ATOM 6302 O O . TYR A 1 803 ? 30.425 -5.186 -22.511 1.00 94.06 803 TYR A O 1
ATOM 6310 N N . LEU A 1 804 ? 30.618 -4.518 -24.662 1.00 93.94 804 LEU A N 1
ATOM 6311 C CA . LEU A 1 804 ? 29.192 -4.367 -24.936 1.00 93.94 804 LEU A CA 1
ATOM 6312 C C . LEU A 1 804 ? 28.812 -5.150 -26.195 1.00 93.94 804 LEU A C 1
ATOM 6314 O O . LEU A 1 804 ? 29.143 -4.754 -27.310 1.00 93.94 804 LEU A O 1
ATOM 6318 N N . GLU A 1 805 ? 28.089 -6.248 -26.008 1.00 91.56 805 GLU A N 1
ATOM 6319 C CA . GLU A 1 805 ? 27.515 -7.034 -27.101 1.00 91.56 805 GLU A CA 1
ATOM 6320 C C . GLU A 1 805 ? 26.132 -6.452 -27.418 1.00 91.56 805 GLU A C 1
ATOM 6322 O O . GLU A 1 805 ? 25.233 -6.466 -26.574 1.00 91.56 805 GLU A O 1
ATOM 6327 N N . LEU A 1 806 ? 25.985 -5.829 -28.586 1.00 91.06 806 LEU A N 1
ATOM 6328 C CA . LEU A 1 806 ? 24.839 -4.995 -28.940 1.00 91.06 806 LEU A CA 1
ATOM 6329 C C . LEU A 1 806 ? 23.819 -5.826 -29.727 1.00 91.06 806 LEU A C 1
ATOM 6331 O O . LEU A 1 806 ? 23.853 -5.877 -30.956 1.00 91.06 806 LEU A O 1
ATOM 6335 N N . GLN A 1 807 ? 22.876 -6.462 -29.029 1.00 87.38 807 GLN A N 1
ATOM 6336 C CA . GLN A 1 807 ? 21.762 -7.147 -29.684 1.00 87.38 807 GL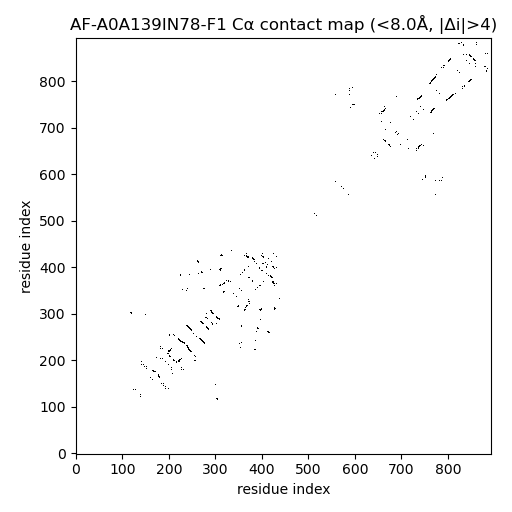N A CA 1
ATOM 6337 C C . GLN A 1 807 ? 20.729 -6.117 -30.161 1.00 87.38 807 GLN A C 1
ATOM 6339 O O . GLN A 1 807 ? 19.796 -5.750 -29.440 1.00 87.38 807 GLN A O 1
ATOM 6344 N N . MET A 1 808 ? 20.926 -5.641 -31.387 1.00 85.44 808 MET A N 1
ATOM 6345 C CA . MET A 1 808 ? 19.994 -4.787 -32.120 1.00 85.44 808 MET A CA 1
ATOM 6346 C C . MET A 1 808 ? 18.808 -5.637 -32.591 1.00 85.44 808 MET A C 1
ATOM 6348 O O . MET A 1 808 ? 18.998 -6.749 -33.074 1.00 85.44 808 MET A O 1
ATOM 6352 N N . LEU A 1 809 ? 17.579 -5.151 -32.403 1.00 79.81 809 LEU A N 1
ATOM 6353 C CA . LEU A 1 809 ? 16.361 -5.876 -32.784 1.00 79.81 809 LEU A CA 1
ATOM 6354 C C . LEU A 1 809 ? 15.630 -5.139 -33.905 1.00 79.81 809 LEU A C 1
ATOM 6356 O O . LEU A 1 809 ? 15.544 -3.912 -33.892 1.00 79.81 809 LEU A O 1
ATOM 6360 N N . GLN A 1 810 ? 15.048 -5.882 -34.845 1.00 70.19 810 GLN A N 1
ATOM 6361 C CA . GLN A 1 810 ? 14.192 -5.325 -35.895 1.00 70.19 810 GLN A CA 1
ATOM 6362 C C . GLN A 1 810 ? 13.076 -4.441 -35.295 1.00 70.19 810 GLN A C 1
ATOM 6364 O O . GLN A 1 810 ? 12.428 -4.866 -34.335 1.00 70.19 810 GLN A O 1
ATOM 6369 N N . PRO A 1 811 ? 12.834 -3.220 -35.819 1.00 67.62 811 PRO A N 1
ATOM 6370 C CA . PRO A 1 811 ? 13.314 -2.672 -37.097 1.00 67.62 811 PRO A CA 1
ATOM 6371 C C . PRO A 1 811 ? 14.644 -1.884 -37.032 1.00 67.62 811 PRO A C 1
ATOM 6373 O O . PRO A 1 811 ? 14.973 -1.172 -37.978 1.00 67.62 811 PRO A O 1
ATOM 6376 N N . MET A 1 812 ? 15.404 -1.944 -35.930 1.00 79.56 812 MET A N 1
ATOM 6377 C CA . MET A 1 812 ? 16.651 -1.174 -35.782 1.00 79.56 812 MET A CA 1
ATOM 6378 C C . MET A 1 812 ? 17.736 -1.587 -36.784 1.00 79.56 812 MET A C 1
ATOM 6380 O O . MET A 1 812 ? 18.427 -0.710 -37.293 1.00 79.56 812 MET A O 1
ATOM 6384 N N . GLU A 1 813 ? 17.879 -2.885 -37.071 1.00 81.56 813 GLU A N 1
ATOM 6385 C CA . GLU A 1 813 ? 18.890 -3.383 -38.017 1.00 81.56 813 GLU A CA 1
ATOM 6386 C C . GLU A 1 813 ? 18.627 -2.843 -39.432 1.00 81.56 813 GLU A C 1
ATOM 6388 O O . GLU A 1 813 ? 19.485 -2.154 -39.972 1.00 81.56 813 GLU A O 1
ATOM 6393 N N . VAL A 1 814 ? 17.403 -2.998 -39.961 1.00 81.12 814 VAL A N 1
ATOM 6394 C CA . VAL A 1 814 ? 16.996 -2.442 -41.271 1.00 81.12 814 VAL A CA 1
ATOM 6395 C C . VAL A 1 814 ? 17.203 -0.927 -41.353 1.00 81.12 814 VAL A C 1
ATOM 6397 O O . VAL A 1 814 ? 17.595 -0.411 -42.398 1.00 81.12 814 VAL A O 1
ATOM 6400 N N . HIS A 1 815 ? 16.985 -0.189 -40.260 1.00 83.50 815 HIS A N 1
ATOM 6401 C CA . HIS A 1 815 ? 17.260 1.247 -40.259 1.00 83.50 815 HIS A CA 1
ATOM 6402 C C . HIS A 1 815 ? 18.765 1.545 -40.400 1.00 83.50 815 HIS A C 1
ATOM 6404 O O . HIS A 1 815 ? 19.130 2.394 -41.212 1.00 83.50 815 HIS A O 1
ATOM 6410 N N . ILE A 1 816 ? 19.634 0.812 -39.694 1.00 86.31 816 ILE A N 1
ATOM 6411 C CA . ILE A 1 816 ? 21.102 0.931 -39.794 1.00 86.31 816 ILE A CA 1
ATOM 6412 C C . ILE A 1 816 ? 21.592 0.501 -41.183 1.00 86.31 816 ILE A C 1
ATOM 6414 O O . ILE A 1 816 ? 22.398 1.200 -41.788 1.00 86.31 816 ILE A O 1
ATOM 6418 N N . GLU A 1 817 ? 21.059 -0.594 -41.728 1.00 85.75 817 GLU A N 1
ATOM 6419 C CA . GLU A 1 817 ? 21.306 -1.060 -43.100 1.00 85.75 817 GLU A CA 1
ATOM 6420 C C . GLU A 1 817 ? 20.948 0.013 -44.145 1.00 85.75 817 GLU A C 1
ATOM 6422 O O . GLU A 1 817 ? 21.679 0.182 -45.121 1.00 85.75 817 GLU A O 1
ATOM 6427 N N . SER A 1 818 ? 19.867 0.771 -43.911 1.00 85.94 818 SER A N 1
ATOM 6428 C CA . SER A 1 818 ? 19.404 1.866 -44.780 1.00 85.94 818 SER A CA 1
ATOM 6429 C C . SER A 1 818 ? 20.082 3.226 -44.559 1.00 85.94 818 SER A C 1
ATOM 6431 O O . SER A 1 818 ? 19.918 4.116 -45.391 1.00 85.94 818 SER A O 1
ATOM 6433 N N . THR A 1 819 ? 20.804 3.416 -43.451 1.00 87.75 819 THR A N 1
ATOM 6434 C CA . THR A 1 819 ? 21.408 4.710 -43.092 1.00 87.75 819 THR A CA 1
ATOM 6435 C C . THR A 1 819 ? 22.719 4.924 -43.856 1.00 87.75 819 THR A C 1
ATOM 6437 O O . THR A 1 819 ? 23.597 4.057 -43.785 1.00 87.75 819 THR A O 1
ATOM 6440 N N . PRO A 1 820 ? 22.903 6.060 -44.559 1.00 91.06 820 PRO A N 1
ATOM 6441 C CA . PRO A 1 820 ? 24.194 6.419 -45.138 1.00 91.06 820 PRO A CA 1
ATOM 6442 C C . PRO A 1 820 ? 25.288 6.507 -44.064 1.00 91.06 820 PRO A C 1
ATOM 6444 O O . PRO A 1 820 ? 25.052 7.003 -42.962 1.00 91.06 820 PRO A O 1
ATOM 6447 N N . ASP A 1 821 ? 26.495 6.020 -44.368 1.00 91.50 821 ASP A N 1
ATOM 6448 C CA . ASP A 1 821 ? 27.579 5.952 -43.374 1.00 91.50 821 ASP A CA 1
ATOM 6449 C C . ASP A 1 821 ? 28.019 7.347 -42.880 1.00 91.50 821 ASP A C 1
ATOM 6451 O O . ASP A 1 821 ? 28.513 7.473 -41.764 1.00 91.50 821 ASP A O 1
ATOM 6455 N N . ASP A 1 822 ? 27.803 8.392 -43.678 1.00 85.94 822 ASP A N 1
ATOM 6456 C CA . ASP A 1 822 ? 28.034 9.804 -43.365 1.00 85.94 822 ASP A CA 1
ATOM 6457 C C . ASP A 1 822 ? 26.926 10.442 -42.502 1.00 85.94 822 ASP A C 1
ATOM 6459 O O . ASP A 1 822 ? 27.228 11.218 -41.597 1.00 85.94 822 ASP A O 1
ATOM 6463 N N . GLU A 1 823 ? 25.655 10.063 -42.677 1.00 87.00 823 GLU A N 1
ATOM 6464 C CA . GLU A 1 823 ? 24.542 10.557 -41.838 1.00 87.00 823 GLU A CA 1
ATOM 6465 C C . GLU A 1 823 ? 24.523 9.930 -40.422 1.00 87.00 823 GLU A C 1
ATOM 6467 O O . GLU A 1 823 ? 23.884 10.435 -39.489 1.00 87.00 823 GLU A O 1
ATOM 6472 N N . ALA A 1 824 ? 25.260 8.833 -40.230 1.00 89.12 824 ALA A N 1
ATOM 6473 C CA . ALA A 1 824 ? 25.286 8.046 -39.000 1.00 89.12 824 ALA A CA 1
ATOM 6474 C C . ALA A 1 824 ? 25.952 8.717 -37.781 1.00 89.12 824 ALA A C 1
ATOM 6476 O O . ALA A 1 824 ? 25.817 8.211 -36.658 1.00 89.12 824 ALA A O 1
ATOM 6477 N N . GLU A 1 825 ? 26.662 9.839 -37.957 1.00 90.12 825 GLU A N 1
ATOM 6478 C CA . GLU A 1 825 ? 27.404 10.517 -36.881 1.00 90.12 825 GLU A CA 1
ATOM 6479 C C . GLU A 1 825 ? 26.536 10.737 -35.629 1.00 90.12 825 GLU A C 1
ATOM 6481 O O . GLU A 1 825 ? 26.966 10.464 -34.506 1.00 90.12 825 GLU A O 1
ATOM 6486 N N . THR A 1 826 ? 25.278 11.144 -35.826 1.00 87.81 826 THR A N 1
ATOM 6487 C CA . THR A 1 826 ? 24.329 11.511 -34.760 1.00 87.81 826 THR A CA 1
ATOM 6488 C C . THR A 1 826 ? 24.127 10.443 -33.680 1.00 87.81 826 THR A C 1
ATOM 6490 O O . THR A 1 826 ? 23.865 10.790 -32.525 1.00 87.81 826 THR A O 1
ATOM 6493 N N . TRP A 1 827 ? 24.260 9.153 -34.015 1.00 90.38 827 TRP A N 1
ATOM 6494 C CA . TRP A 1 827 ? 24.119 8.050 -33.057 1.00 90.38 827 TRP A CA 1
ATOM 6495 C C . TRP A 1 827 ? 25.445 7.356 -32.723 1.00 90.38 827 TRP A C 1
ATOM 6497 O O . TRP A 1 827 ? 25.592 6.832 -31.617 1.00 90.38 827 TRP A O 1
ATOM 6507 N N . ILE A 1 828 ? 26.430 7.398 -33.620 1.00 95.06 828 ILE A N 1
ATOM 6508 C CA . ILE A 1 828 ? 27.744 6.778 -33.411 1.00 95.06 828 ILE A CA 1
ATOM 6509 C C . ILE A 1 828 ? 28.673 7.654 -32.552 1.00 95.06 828 ILE A C 1
ATOM 6511 O O . ILE A 1 828 ? 29.411 7.134 -31.709 1.00 95.06 828 ILE A O 1
ATOM 6515 N N . ARG A 1 829 ? 28.626 8.984 -32.703 1.00 94.38 829 ARG A N 1
ATOM 6516 C CA . ARG A 1 829 ? 29.559 9.922 -32.054 1.00 94.38 829 ARG A CA 1
ATOM 6517 C C . ARG A 1 829 ? 29.622 9.807 -30.525 1.00 94.38 829 ARG A C 1
ATOM 6519 O O . ARG A 1 829 ? 30.741 9.769 -30.014 1.00 94.38 829 ARG A O 1
ATOM 6526 N N . PRO A 1 830 ? 28.514 9.634 -29.770 1.00 95.38 830 PRO A N 1
ATOM 6527 C CA . PRO A 1 830 ? 28.586 9.371 -28.328 1.00 95.38 830 PRO A CA 1
ATOM 6528 C C . PRO A 1 830 ? 29.433 8.139 -27.963 1.00 95.38 830 PRO A C 1
ATOM 6530 O O . PRO A 1 830 ? 30.160 8.167 -26.970 1.00 95.38 830 PRO A O 1
ATOM 6533 N N . MET A 1 831 ? 29.391 7.083 -28.786 1.00 95.38 831 MET A N 1
ATOM 6534 C CA . MET A 1 831 ? 30.179 5.859 -28.595 1.00 95.38 831 MET A CA 1
ATOM 6535 C C . MET A 1 831 ? 31.672 6.131 -28.824 1.00 95.38 831 MET A C 1
ATOM 6537 O O . MET A 1 831 ? 32.513 5.760 -28.002 1.00 95.38 831 MET A O 1
ATOM 6541 N N . VAL A 1 832 ? 31.994 6.802 -29.939 1.00 95.81 832 VAL A N 1
ATOM 6542 C CA . VAL A 1 832 ? 33.370 7.118 -30.355 1.00 95.81 832 VAL A CA 1
ATOM 6543 C C . VAL A 1 832 ? 34.026 8.081 -29.372 1.00 95.81 832 VAL A C 1
ATOM 6545 O O . VAL A 1 832 ? 35.097 7.770 -28.855 1.00 95.81 832 VAL A O 1
ATOM 6548 N N . THR A 1 833 ? 33.381 9.208 -29.058 1.00 95.31 833 THR A N 1
ATOM 6549 C CA . THR A 1 833 ? 33.926 10.220 -28.144 1.00 95.31 833 THR A CA 1
ATOM 6550 C C . THR A 1 833 ? 34.204 9.631 -26.761 1.00 95.31 833 THR A C 1
ATOM 6552 O O . THR A 1 833 ? 35.294 9.838 -26.233 1.00 95.31 833 THR A O 1
ATOM 6555 N N . MET A 1 834 ? 33.287 8.829 -26.200 1.00 95.56 834 MET A N 1
ATOM 6556 C CA . MET A 1 834 ? 33.510 8.150 -24.915 1.00 95.56 834 MET A CA 1
ATOM 6557 C C . MET A 1 834 ? 34.705 7.191 -24.986 1.00 95.56 834 MET A C 1
ATOM 6559 O O . MET A 1 834 ? 35.591 7.242 -24.135 1.00 95.56 834 MET A O 1
ATOM 6563 N N . ALA A 1 835 ? 34.758 6.335 -26.010 1.00 96.06 835 ALA A N 1
ATOM 6564 C CA . ALA A 1 835 ? 35.805 5.327 -26.139 1.00 96.06 835 ALA A CA 1
ATOM 6565 C C . ALA A 1 835 ? 37.199 5.928 -26.380 1.00 96.06 835 ALA A C 1
ATOM 6567 O O . ALA A 1 835 ? 38.169 5.468 -25.779 1.00 96.06 835 ALA A O 1
ATOM 6568 N N . VAL A 1 836 ? 37.310 6.962 -27.219 1.00 95.12 836 VAL A N 1
ATOM 6569 C CA . VAL A 1 836 ? 38.573 7.671 -27.482 1.00 95.12 836 VAL A CA 1
ATOM 6570 C C . VAL A 1 836 ? 39.046 8.409 -26.228 1.00 95.12 836 VAL A C 1
ATOM 6572 O O . VAL A 1 836 ? 40.210 8.280 -25.850 1.00 95.12 836 VAL A O 1
ATOM 6575 N N . ASP A 1 837 ? 38.154 9.119 -25.535 1.00 94.31 837 ASP A N 1
ATOM 6576 C CA . ASP A 1 837 ? 38.481 9.846 -24.305 1.00 94.31 837 ASP A CA 1
ATOM 6577 C C . ASP A 1 837 ? 38.901 8.902 -23.163 1.00 94.31 837 ASP A C 1
ATOM 6579 O O . ASP A 1 837 ? 39.946 9.095 -22.536 1.00 94.31 837 ASP A O 1
ATOM 6583 N N . ALA A 1 838 ? 38.152 7.818 -22.937 1.00 93.81 838 ALA A N 1
ATOM 6584 C CA . ALA A 1 838 ? 38.478 6.819 -21.922 1.00 93.81 838 ALA A CA 1
ATOM 6585 C C . ALA A 1 838 ? 39.777 6.053 -22.248 1.00 93.81 838 ALA A C 1
ATOM 6587 O O . ALA A 1 838 ? 40.540 5.720 -21.334 1.00 93.81 838 ALA A O 1
ATOM 6588 N N . TYR A 1 839 ? 40.073 5.809 -23.529 1.00 95.31 839 TYR A N 1
ATOM 6589 C CA . TYR A 1 839 ? 41.353 5.237 -23.945 1.00 95.31 839 TYR A CA 1
ATOM 6590 C C . TYR A 1 839 ? 42.512 6.209 -23.676 1.00 95.31 839 TYR A C 1
A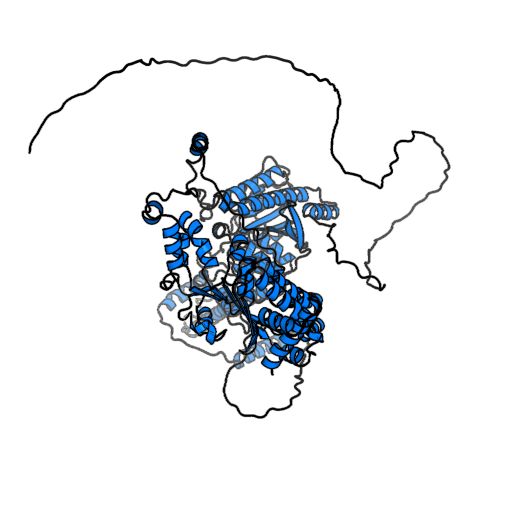TOM 6592 O O . TYR A 1 839 ? 43.470 5.834 -23.001 1.00 95.31 839 TYR A O 1
ATOM 6600 N N . ARG A 1 840 ? 42.401 7.479 -24.096 1.00 93.31 840 ARG A N 1
ATOM 6601 C CA . ARG A 1 840 ? 43.439 8.506 -23.871 1.00 93.31 840 ARG A CA 1
ATOM 6602 C C . ARG A 1 840 ? 43.700 8.787 -22.388 1.00 93.31 840 ARG A C 1
ATOM 6604 O O . ARG A 1 840 ? 44.855 8.885 -21.990 1.00 93.31 840 ARG A O 1
ATOM 6611 N N . ARG A 1 841 ? 42.653 8.925 -21.562 1.00 91.50 841 ARG A N 1
ATOM 6612 C CA . ARG A 1 841 ? 42.793 9.312 -20.141 1.00 91.50 841 ARG A CA 1
ATOM 6613 C C . ARG A 1 841 ? 43.277 8.188 -19.229 1.00 91.50 841 ARG A C 1
ATOM 6615 O O . ARG A 1 841 ? 43.924 8.473 -18.226 1.00 91.50 841 ARG A O 1
ATOM 6622 N N . ARG A 1 842 ? 42.886 6.937 -19.502 1.00 91.00 842 ARG A N 1
ATOM 6623 C CA . ARG A 1 842 ? 43.062 5.818 -18.553 1.00 91.00 842 ARG A CA 1
ATOM 6624 C C . ARG A 1 842 ? 43.348 4.455 -19.195 1.00 91.00 842 ARG A C 1
ATOM 6626 O O . ARG A 1 842 ? 43.266 3.441 -18.507 1.00 91.00 842 ARG A O 1
ATOM 6633 N N . GLY A 1 843 ? 43.656 4.411 -20.493 1.00 92.44 843 GLY A N 1
ATOM 6634 C CA . GLY A 1 843 ? 43.915 3.166 -21.223 1.00 92.44 843 GLY A CA 1
ATOM 6635 C C . GLY A 1 843 ? 42.700 2.237 -21.320 1.00 92.44 843 GLY A C 1
ATOM 6636 O O . GLY A 1 843 ? 42.877 1.034 -21.490 1.00 92.44 843 GLY A O 1
ATOM 6637 N N . CYS A 1 844 ? 41.475 2.761 -21.171 1.00 95.19 844 CYS A N 1
ATOM 6638 C CA . CYS A 1 844 ? 40.265 1.941 -21.189 1.00 95.19 844 CYS A CA 1
ATOM 6639 C C . CYS A 1 844 ? 40.055 1.314 -22.571 1.00 95.19 844 CYS A C 1
ATOM 6641 O O . CYS A 1 844 ? 39.858 2.028 -23.556 1.00 95.19 844 CYS A O 1
ATOM 6643 N N . VAL A 1 845 ? 40.049 -0.016 -22.642 1.00 95.44 845 VAL A N 1
ATOM 6644 C CA . VAL A 1 845 ? 39.676 -0.742 -23.856 1.00 95.44 845 VAL A CA 1
ATOM 6645 C C . VAL A 1 845 ? 38.155 -0.851 -23.905 1.00 95.44 845 VAL A C 1
ATOM 6647 O O . VAL A 1 845 ? 37.534 -1.441 -23.019 1.00 95.44 845 VAL A O 1
ATOM 6650 N N . VAL A 1 846 ? 37.561 -0.277 -24.951 1.00 96.19 846 VAL A N 1
ATOM 6651 C CA . VAL A 1 846 ? 36.135 -0.416 -25.262 1.00 96.19 846 VAL A CA 1
ATOM 6652 C C . VAL A 1 846 ? 35.991 -1.362 -26.448 1.00 96.19 846 VAL A C 1
ATOM 6654 O O . VAL A 1 846 ? 36.475 -1.071 -27.543 1.00 96.19 846 VAL A O 1
ATOM 6657 N N . GLU A 1 847 ? 35.336 -2.491 -26.206 1.00 94.62 847 GLU A N 1
ATOM 6658 C CA . GLU A 1 847 ? 34.989 -3.510 -27.190 1.00 94.62 847 GLU A CA 1
ATOM 6659 C C . GLU A 1 847 ? 33.478 -3.463 -27.434 1.00 94.62 847 GLU A C 1
ATOM 6661 O O . GLU A 1 847 ? 32.686 -3.550 -26.490 1.00 94.62 847 GLU A O 1
ATOM 6666 N N . LEU A 1 848 ? 33.074 -3.342 -28.695 1.00 94.50 848 LEU A N 1
ATOM 6667 C CA . LEU A 1 848 ? 31.683 -3.485 -29.120 1.00 94.50 848 LEU A CA 1
ATOM 6668 C C . LEU A 1 848 ? 31.575 -4.762 -29.954 1.00 94.50 848 LEU A C 1
ATOM 6670 O O . LEU A 1 848 ? 32.434 -4.989 -30.803 1.00 94.50 848 LEU A O 1
ATOM 6674 N N . GLU A 1 849 ? 30.550 -5.583 -29.743 1.00 91.62 849 GLU A N 1
ATOM 6675 C CA . GLU A 1 849 ? 30.320 -6.790 -30.550 1.00 91.62 849 GLU A CA 1
ATOM 6676 C C . GLU A 1 849 ? 28.912 -6.781 -31.158 1.00 91.62 849 GLU A C 1
ATOM 6678 O O . GLU A 1 849 ? 27.927 -6.646 -30.433 1.00 91.62 849 GLU A O 1
ATOM 6683 N N . THR A 1 850 ? 28.808 -6.929 -32.480 1.00 90.88 850 THR A N 1
ATOM 6684 C CA . THR A 1 850 ? 27.540 -7.091 -33.214 1.00 90.88 850 THR A CA 1
ATOM 6685 C C . THR A 1 850 ? 27.642 -8.317 -34.114 1.00 90.88 850 THR A C 1
ATOM 6687 O O . THR A 1 850 ? 28.602 -8.455 -34.866 1.00 90.88 850 THR A O 1
ATOM 6690 N N . ARG A 1 851 ? 26.692 -9.258 -33.973 1.00 83.69 851 ARG A N 1
ATOM 6691 C CA . ARG A 1 851 ? 26.681 -10.577 -34.649 1.00 83.69 851 ARG A CA 1
ATOM 6692 C C . ARG A 1 851 ? 28.074 -11.245 -34.724 1.00 83.69 851 ARG A C 1
ATOM 6694 O O . ARG A 1 851 ? 28.505 -11.715 -35.772 1.00 83.69 851 ARG A O 1
ATOM 6701 N N . HIS A 1 852 ? 28.774 -11.275 -33.587 1.00 82.38 852 HIS A N 1
ATOM 6702 C CA . HIS A 1 852 ? 30.120 -11.844 -33.396 1.00 82.38 852 HIS A CA 1
ATOM 6703 C C . HIS A 1 852 ? 31.294 -11.136 -34.100 1.00 82.38 852 HIS A C 1
ATOM 6705 O O . HIS A 1 852 ? 32.439 -11.577 -33.984 1.00 82.38 852 HIS A O 1
ATOM 6711 N N . VAL A 1 853 ? 31.064 -9.991 -34.748 1.00 88.62 853 VAL A N 1
ATOM 6712 C CA . VAL A 1 853 ? 32.129 -9.093 -35.220 1.00 88.62 853 VAL A CA 1
ATOM 6713 C C . VAL A 1 853 ? 32.494 -8.115 -34.102 1.00 88.62 853 VAL A C 1
ATOM 6715 O O . VAL A 1 853 ? 31.612 -7.522 -33.485 1.00 88.62 853 VAL A O 1
ATOM 6718 N N . ARG A 1 854 ? 33.796 -7.943 -33.821 1.00 90.56 854 ARG A N 1
ATOM 6719 C CA . ARG A 1 854 ? 34.294 -7.011 -32.791 1.00 90.56 854 ARG A CA 1
ATOM 6720 C C . ARG A 1 854 ? 34.809 -5.708 -33.383 1.00 90.56 854 ARG A C 1
ATOM 6722 O O . ARG A 1 854 ? 35.719 -5.699 -34.211 1.00 90.56 854 ARG A O 1
ATOM 6729 N N . HIS A 1 855 ? 34.290 -4.605 -32.861 1.00 94.25 855 HIS A N 1
ATOM 6730 C CA . HIS A 1 855 ? 34.644 -3.242 -33.225 1.00 94.25 855 HIS A CA 1
ATOM 6731 C C . HIS A 1 855 ? 35.367 -2.569 -32.054 1.00 94.25 855 HIS A C 1
ATOM 6733 O O . HIS A 1 855 ? 34.974 -2.694 -30.893 1.00 94.25 855 HIS A O 1
ATOM 6739 N N . TYR A 1 856 ? 36.430 -1.832 -32.372 1.00 95.50 856 TYR A N 1
ATOM 6740 C CA . TYR A 1 856 ? 37.317 -1.190 -31.402 1.00 95.50 856 TYR A CA 1
ATOM 6741 C C . TYR A 1 856 ? 37.383 0.316 -31.701 1.00 95.50 856 TYR A C 1
ATOM 6743 O O . TYR A 1 856 ? 38.303 0.739 -32.405 1.00 95.50 856 TYR A O 1
ATOM 6751 N N . PRO A 1 857 ? 36.439 1.146 -31.211 1.00 95.69 857 PRO A N 1
ATOM 6752 C CA . PRO A 1 857 ? 36.292 2.535 -31.661 1.00 95.69 857 PRO A CA 1
ATOM 6753 C C . PRO A 1 857 ? 37.572 3.372 -31.535 1.00 95.69 857 PRO A C 1
ATOM 6755 O O . PRO A 1 857 ? 37.931 4.091 -32.461 1.00 95.69 857 PRO A O 1
ATOM 6758 N N . ALA A 1 858 ? 38.325 3.208 -30.441 1.00 93.62 858 ALA A N 1
ATOM 6759 C CA . ALA A 1 858 ? 39.599 3.901 -30.242 1.00 93.62 858 ALA A CA 1
ATOM 6760 C C . ALA A 1 858 ? 40.702 3.464 -31.232 1.00 93.62 858 ALA A C 1
ATOM 6762 O O . ALA A 1 858 ? 41.532 4.284 -31.612 1.00 93.62 858 ALA A O 1
ATOM 6763 N N . ARG A 1 859 ? 40.699 2.202 -31.698 1.00 94.00 859 ARG A N 1
ATOM 6764 C CA . ARG A 1 859 ? 41.627 1.729 -32.746 1.00 94.00 859 ARG A CA 1
ATOM 6765 C C . ARG A 1 859 ? 41.220 2.234 -34.128 1.00 94.00 859 ARG A C 1
ATOM 6767 O O . ARG A 1 859 ? 42.092 2.595 -34.908 1.00 94.00 859 ARG A O 1
ATOM 6774 N N . ILE A 1 860 ? 39.917 2.287 -34.418 1.00 94.44 860 ILE A N 1
ATOM 6775 C CA . ILE A 1 860 ? 39.400 2.879 -35.661 1.00 94.44 860 ILE A CA 1
ATOM 6776 C C . ILE A 1 860 ? 39.807 4.358 -35.714 1.00 94.44 860 ILE A C 1
ATOM 6778 O O . ILE A 1 860 ? 40.395 4.775 -36.705 1.00 94.44 860 ILE A O 1
ATOM 6782 N N . PHE A 1 861 ? 39.640 5.101 -34.611 1.00 94.38 861 PHE A N 1
ATOM 6783 C CA . PHE A 1 861 ? 40.134 6.477 -34.497 1.00 94.38 861 PHE A CA 1
ATOM 6784 C C . PHE A 1 861 ? 41.634 6.587 -34.801 1.00 94.38 861 PHE A C 1
ATOM 6786 O O . PHE A 1 861 ? 42.029 7.393 -35.637 1.00 94.38 861 PHE A O 1
ATOM 6793 N N . SER A 1 862 ? 42.482 5.760 -34.175 1.00 92.19 862 SER A N 1
ATOM 6794 C CA . SER A 1 862 ? 43.926 5.769 -34.460 1.00 92.19 862 SER A CA 1
ATOM 6795 C C . SER A 1 862 ? 44.249 5.488 -35.931 1.00 92.19 862 SER A C 1
ATOM 6797 O O . SER A 1 862 ? 45.152 6.120 -36.473 1.00 92.19 862 SER A O 1
ATOM 6799 N N . ASN A 1 863 ? 43.509 4.591 -36.587 1.00 92.56 863 ASN A N 1
ATOM 6800 C CA . ASN A 1 863 ? 43.712 4.263 -37.998 1.00 92.56 863 ASN A CA 1
ATOM 6801 C C . ASN A 1 863 ? 43.296 5.417 -38.926 1.00 92.56 863 ASN A C 1
ATOM 6803 O O . ASN A 1 863 ? 44.043 5.754 -39.844 1.00 92.56 863 ASN A O 1
ATOM 6807 N N . GLU A 1 864 ? 42.140 6.050 -38.702 1.00 92.12 864 GLU A N 1
ATOM 6808 C CA . GLU A 1 864 ? 41.707 7.185 -39.530 1.00 92.12 864 GLU A CA 1
ATOM 6809 C C . GLU A 1 864 ? 42.578 8.429 -39.284 1.00 92.12 864 GLU A C 1
ATOM 6811 O O . GLU A 1 864 ? 42.943 9.114 -40.240 1.00 92.12 864 GLU A O 1
ATOM 6816 N N . ASN A 1 865 ? 43.029 8.660 -38.045 1.00 89.62 865 ASN A N 1
ATOM 6817 C CA . ASN A 1 865 ? 43.996 9.710 -37.700 1.00 89.62 865 ASN A CA 1
ATOM 6818 C C . ASN A 1 865 ? 45.371 9.494 -38.366 1.00 89.62 865 ASN A C 1
ATOM 6820 O O . ASN A 1 865 ? 46.081 10.464 -38.618 1.00 89.62 865 ASN A O 1
ATOM 6824 N N . GLN A 1 866 ? 45.778 8.248 -38.633 1.00 88.31 866 GLN A N 1
ATOM 6825 C CA . GLN A 1 866 ? 47.030 7.942 -39.344 1.00 88.31 866 GLN A CA 1
ATOM 6826 C C . GLN A 1 866 ? 46.915 8.114 -40.863 1.00 88.31 866 GLN A C 1
ATOM 6828 O O . GLN A 1 866 ? 47.893 8.477 -41.506 1.00 88.31 866 GLN A O 1
ATOM 6833 N N . LYS A 1 867 ? 45.736 7.875 -41.450 1.00 87.75 867 LYS A N 1
ATOM 6834 C CA . LYS A 1 867 ? 45.488 8.127 -42.883 1.00 87.75 867 LYS A CA 1
ATOM 6835 C C . LYS A 1 867 ? 45.338 9.617 -43.200 1.00 87.75 867 LYS A C 1
ATOM 6837 O O . LYS A 1 867 ? 45.657 10.044 -44.304 1.00 87.75 867 LYS A O 1
ATOM 6842 N N . SER A 1 868 ? 44.807 10.382 -42.249 1.00 81.88 868 SER A N 1
ATOM 6843 C CA . SER A 1 868 ? 44.305 11.744 -42.458 1.00 81.88 868 SER A CA 1
ATOM 6844 C C . SER A 1 868 ? 45.312 12.816 -42.033 1.00 81.88 868 SER A C 1
ATOM 6846 O O . SER A 1 868 ? 44.980 13.726 -41.274 1.00 81.88 868 SER A O 1
ATOM 6848 N N . GLU A 1 869 ? 46.564 12.703 -42.487 1.00 65.25 869 GLU A N 1
ATOM 6849 C CA . GLU A 1 869 ? 47.608 13.683 -42.166 1.00 65.25 869 GLU A CA 1
ATOM 6850 C C . GLU A 1 869 ? 47.164 15.113 -42.553 1.00 65.25 869 GLU A C 1
ATOM 6852 O O . GLU A 1 869 ? 47.107 15.444 -43.740 1.00 65.25 869 GLU A O 1
ATOM 6857 N N . LYS A 1 870 ? 46.941 15.966 -41.534 1.00 72.88 870 LYS A N 1
ATOM 6858 C CA . LYS A 1 870 ? 46.483 17.381 -41.581 1.00 72.88 870 LYS A CA 1
ATOM 6859 C C . LYS A 1 870 ? 44.960 17.638 -41.571 1.00 72.88 870 LYS A C 1
ATOM 6861 O O . LYS A 1 870 ? 44.569 18.757 -41.893 1.00 72.88 870 LYS A O 1
ATOM 6866 N N . LEU A 1 871 ? 44.110 16.680 -41.192 1.00 82.88 871 LEU A N 1
ATOM 6867 C CA . LEU A 1 871 ? 42.718 16.996 -40.813 1.00 82.88 871 LEU A CA 1
ATOM 6868 C C . LEU A 1 871 ? 42.602 17.439 -39.344 1.00 82.88 871 LEU A C 1
ATOM 6870 O O . LEU A 1 871 ? 43.441 17.071 -38.519 1.00 82.88 871 LEU A O 1
ATOM 6874 N N . GLU A 1 872 ? 41.558 18.211 -39.026 1.00 87.81 872 GLU A N 1
ATOM 6875 C CA . GLU A 1 872 ? 41.240 18.622 -37.652 1.00 87.81 872 GLU A CA 1
ATOM 6876 C C . GLU A 1 872 ? 40.599 17.473 -36.856 1.00 87.81 872 GLU A C 1
ATOM 6878 O O . GLU A 1 872 ? 40.064 16.511 -37.415 1.00 87.81 872 GLU A O 1
ATOM 6883 N N . GLU A 1 873 ? 40.625 17.555 -35.521 1.00 85.81 873 GLU A N 1
ATOM 6884 C CA . GLU A 1 873 ? 40.144 16.452 -34.674 1.00 85.81 873 GLU A CA 1
ATOM 6885 C C . GLU A 1 873 ? 38.640 16.154 -34.860 1.00 85.81 873 GLU A C 1
ATOM 6887 O O . GLU A 1 873 ? 38.239 14.991 -34.774 1.00 85.81 873 GLU A O 1
ATOM 6892 N N . GLU A 1 874 ? 37.808 17.156 -35.170 1.00 88.25 874 GLU A N 1
ATOM 6893 C CA . GLU A 1 874 ? 36.388 16.923 -35.483 1.00 88.25 874 GLU A CA 1
ATOM 6894 C C . GLU A 1 874 ? 36.191 16.168 -36.807 1.00 88.25 874 GLU A C 1
ATOM 6896 O O . GLU A 1 874 ? 35.375 15.246 -36.852 1.00 88.25 874 GLU A O 1
ATOM 6901 N N . ASP A 1 875 ? 36.978 16.465 -37.847 1.00 88.50 875 ASP A N 1
ATOM 6902 C CA . ASP A 1 875 ? 36.919 15.746 -39.128 1.00 88.50 875 ASP A CA 1
ATOM 6903 C C . ASP A 1 875 ? 37.329 14.275 -38.946 1.00 88.50 875 ASP A C 1
ATOM 6905 O O . ASP A 1 875 ? 36.678 13.357 -39.449 1.00 88.50 875 ASP A O 1
ATOM 6909 N N . VAL A 1 876 ? 38.392 14.029 -38.168 1.00 91.31 876 VAL A N 1
ATOM 6910 C CA . VAL A 1 876 ? 38.847 12.670 -37.836 1.00 91.31 876 VAL A CA 1
ATOM 6911 C C . VAL A 1 876 ? 37.800 11.933 -36.993 1.00 91.31 876 VAL A C 1
ATOM 6913 O O . VAL A 1 876 ? 37.590 10.734 -37.196 1.00 91.31 876 VAL A O 1
ATOM 6916 N N . LEU A 1 877 ? 37.089 12.617 -36.087 1.00 91.75 877 LEU A N 1
ATOM 6917 C CA . LEU A 1 877 ? 35.951 12.039 -35.361 1.00 91.75 877 LEU A CA 1
ATOM 6918 C C . LEU A 1 877 ? 34.787 11.687 -36.300 1.00 91.75 877 LEU A C 1
ATOM 6920 O O . LEU A 1 877 ? 34.246 10.589 -36.167 1.00 91.75 877 LEU A O 1
ATOM 6924 N N . ALA A 1 878 ? 34.430 12.546 -37.258 1.00 91.12 878 ALA A N 1
ATOM 6925 C CA . ALA A 1 878 ? 33.375 12.274 -38.238 1.00 91.12 878 ALA A CA 1
ATOM 6926 C C . ALA A 1 878 ? 33.725 11.069 -39.134 1.00 91.12 878 ALA A C 1
ATOM 6928 O O . ALA A 1 878 ? 32.945 10.118 -39.233 1.00 91.12 878 ALA A O 1
ATOM 6929 N N . LEU A 1 879 ? 34.948 11.027 -39.680 1.00 92.31 879 LEU A N 1
ATOM 6930 C CA . LEU A 1 879 ? 35.468 9.877 -40.435 1.00 92.31 879 LEU A CA 1
ATOM 6931 C C . LEU A 1 879 ? 35.481 8.589 -39.598 1.00 92.31 879 LEU A C 1
ATOM 6933 O O . LEU A 1 879 ? 35.108 7.522 -40.088 1.00 92.31 879 LEU A O 1
ATOM 6937 N N . THR A 1 880 ? 35.845 8.681 -38.315 1.00 94.56 880 THR A N 1
ATOM 6938 C CA . THR A 1 880 ? 35.785 7.548 -37.376 1.00 94.56 880 THR A CA 1
ATOM 6939 C C . THR A 1 880 ? 34.349 7.074 -37.152 1.00 94.56 880 THR A C 1
ATOM 6941 O O . THR A 1 880 ? 34.115 5.868 -37.050 1.00 94.56 880 THR A O 1
ATOM 6944 N N . CYS A 1 881 ? 33.378 7.992 -37.092 1.00 95.81 881 CYS A N 1
ATOM 6945 C CA . CYS A 1 881 ? 31.968 7.642 -36.953 1.00 95.81 881 CYS A CA 1
ATOM 6946 C C . CYS A 1 881 ? 31.454 6.897 -38.188 1.00 95.81 881 CYS A C 1
ATOM 6948 O O . CYS A 1 881 ? 30.858 5.833 -38.032 1.00 95.81 881 CYS A O 1
ATOM 6950 N N . ALA A 1 882 ? 31.765 7.376 -39.395 1.00 94.31 882 ALA A N 1
ATOM 6951 C CA . ALA A 1 882 ? 31.405 6.691 -40.635 1.00 94.31 882 ALA A CA 1
ATOM 6952 C C . ALA A 1 882 ? 32.088 5.317 -40.767 1.00 94.31 882 ALA A C 1
ATOM 6954 O O . ALA A 1 882 ? 31.449 4.326 -41.123 1.00 94.31 882 ALA A O 1
ATOM 6955 N N . ALA A 1 883 ? 33.372 5.214 -40.407 1.00 95.00 883 ALA A N 1
ATOM 6956 C CA . ALA A 1 883 ? 34.106 3.950 -40.413 1.00 95.00 883 ALA A CA 1
ATOM 6957 C C . ALA A 1 883 ? 33.537 2.928 -39.409 1.00 95.00 883 ALA A C 1
ATOM 6959 O O . ALA A 1 883 ? 33.406 1.746 -39.738 1.00 95.00 883 ALA A O 1
ATOM 6960 N N . LEU A 1 884 ? 33.159 3.366 -38.200 1.00 95.69 884 LEU A N 1
ATOM 6961 C CA . LEU A 1 884 ? 32.513 2.508 -37.205 1.00 95.69 884 LEU A CA 1
ATOM 6962 C C . LEU A 1 884 ? 31.080 2.136 -37.615 1.00 95.69 884 LEU A C 1
ATOM 6964 O O . LEU A 1 884 ? 30.723 0.966 -37.481 1.00 95.69 884 LEU A O 1
ATOM 6968 N N . HIS A 1 885 ? 30.296 3.069 -38.170 1.00 95.12 885 HIS A N 1
ATOM 6969 C CA . HIS A 1 885 ? 28.964 2.772 -38.703 1.00 95.12 885 HIS A CA 1
ATOM 6970 C C . HIS A 1 885 ? 29.032 1.684 -39.765 1.00 95.12 885 HIS A C 1
ATOM 6972 O O . HIS A 1 885 ? 28.406 0.640 -39.617 1.00 95.12 885 HIS A O 1
ATOM 6978 N N . ARG A 1 886 ? 29.872 1.886 -40.783 1.00 94.62 886 ARG A N 1
ATOM 6979 C CA . ARG A 1 886 ? 30.081 0.936 -41.875 1.00 94.62 886 ARG A CA 1
ATOM 6980 C C . ARG A 1 886 ? 30.512 -0.436 -41.367 1.00 94.62 886 ARG A C 1
ATOM 6982 O O . ARG A 1 886 ? 30.058 -1.452 -41.882 1.00 94.62 886 ARG A O 1
ATOM 6989 N N . SER A 1 887 ? 31.374 -0.471 -40.350 1.00 94.25 887 SER A N 1
ATOM 6990 C CA . SER A 1 887 ? 31.835 -1.715 -39.733 1.00 94.25 887 SER A CA 1
ATOM 6991 C C . SER A 1 887 ? 30.705 -2.451 -39.001 1.00 94.25 887 SER A C 1
ATOM 6993 O O . SER A 1 887 ? 30.576 -3.659 -39.177 1.00 94.25 887 SER A O 1
ATOM 6995 N N . ILE A 1 888 ? 29.859 -1.738 -38.247 1.00 93.19 888 ILE A N 1
ATOM 6996 C CA . ILE A 1 888 ? 28.662 -2.301 -37.601 1.00 93.19 888 ILE A CA 1
ATOM 6997 C C . ILE A 1 888 ? 27.653 -2.764 -38.658 1.00 93.19 888 ILE A C 1
ATOM 6999 O O . ILE A 1 888 ? 27.195 -3.901 -38.605 1.00 93.19 888 ILE A O 1
ATOM 7003 N N . ARG A 1 889 ? 27.345 -1.926 -39.651 1.00 92.38 889 ARG A N 1
ATOM 7004 C CA . ARG A 1 889 ? 26.381 -2.194 -40.726 1.00 92.38 889 ARG A CA 1
ATOM 7005 C C . ARG A 1 889 ? 26.720 -3.482 -41.484 1.00 92.38 889 ARG A C 1
ATOM 7007 O O . ARG A 1 889 ? 25.880 -4.369 -41.551 1.00 92.38 889 ARG A O 1
ATOM 7014 N N . LEU A 1 890 ? 27.980 -3.644 -41.901 1.00 90.81 890 LEU A N 1
ATOM 7015 C CA . LEU A 1 890 ? 28.502 -4.863 -42.546 1.00 90.81 890 LEU A CA 1
ATOM 7016 C C . LEU A 1 890 ? 28.556 -6.108 -41.634 1.00 90.81 890 LEU A C 1
ATOM 7018 O O . LEU A 1 890 ? 28.865 -7.196 -42.113 1.00 90.81 890 LEU A O 1
ATOM 7022 N N . SER A 1 891 ? 28.312 -5.972 -40.325 1.00 90.25 891 SER A N 1
ATOM 7023 C CA . SER A 1 891 ? 28.129 -7.121 -39.422 1.00 90.25 891 SER A CA 1
ATOM 7024 C C . SER A 1 891 ? 26.665 -7.561 -39.306 1.00 90.25 891 SER A C 1
ATOM 7026 O O . SER A 1 891 ? 26.402 -8.681 -38.874 1.00 90.25 891 SER A O 1
ATOM 7028 N N . LEU A 1 892 ? 25.711 -6.705 -39.695 1.00 84.56 892 LEU A N 1
ATOM 7029 C CA . LEU A 1 892 ? 24.276 -7.003 -39.674 1.00 84.56 892 LEU A CA 1
ATOM 7030 C C . LEU A 1 892 ? 23.797 -7.666 -40.979 1.00 84.56 892 LEU A C 1
ATOM 7032 O O . LEU A 1 892 ? 22.886 -8.492 -40.927 1.00 84.56 892 LEU A O 1
ATOM 7036 N N . GLY A 1 893 ? 24.436 -7.387 -42.119 1.00 70.12 893 GLY A N 1
ATOM 7037 C CA . GLY A 1 893 ? 24.136 -8.000 -43.419 1.00 70.12 893 GLY A CA 1
ATOM 7038 C C . GLY A 1 893 ? 24.821 -7.307 -44.589 1.00 70.12 893 GLY A C 1
ATOM 7039 O O . GLY A 1 893 ? 24.446 -7.659 -45.727 1.00 70.12 893 GLY A O 1
#

InterPro domains:
  IPR000146 Fructose-1,6-bisphosphatase class 1 [MF_01855] (118-440)
  IPR000146 Fructose-1,6-bisphosphatase class 1 [PIRSF000904] (117-434)
  IPR000146 Fructose-1,6-bisphosphatase class 1 [PTHR11556] (110-436)
  IPR000146 Fructose-1,6-bisphosphatase class 1 [cd00354] (126-433)
  IPR020548 Fructose-1,6-bisphosphatase, active site [PS00124] (379-391)
  IPR028343 Fructose-1,6-bisphosphatase [PIRSF500210] (116-434)
  IPR028343 Fructose-1,6-bisphosphatase [PR00115] (143-170)
  IPR028343 Fructose-1,6-bisphosphatase [PR00115] (180-206)
  IPR028343 Fructose-1,6-bisphosphatase [PR00115] (260-283)
  IPR028343 Fructose-1,6-bisphosphatase [PR00115] (292-315)
  IPR028343 Fructose-1,6-bisphosphatase [PR00115] (318-345)
  IPR028343 Fructose-1,6-bisphosphatase [PR00115] (414-439)
  IPR033391 Fructose-1-6-bisphosphatase class I, N-terminal [PF00316] (118-307)
  IPR044015 Fructose-1-6-bisphosphatase class 1, C-terminal [PF18913] (311-434)
  IPR056632 Domain of unknown function DUF7730 [PF24864] (633-808)

Solvent-accessible surface area (backbone atoms only — not comparable to full-atom values): 53907 Å² total; per-residue (Å²): 134,83,80,87,90,84,82,88,89,88,80,90,87,86,88,86,83,87,80,90,82,87,84,89,83,87,85,87,83,84,87,86,85,85,85,81,90,81,91,82,86,93,88,89,90,87,89,84,90,90,88,81,87,90,86,88,88,87,84,83,87,89,83,86,78,90,83,81,90,81,92,83,91,78,88,87,90,84,89,86,88,86,83,88,82,90,82,82,82,88,87,79,89,81,86,82,84,86,82,90,87,84,93,77,83,94,73,86,85,69,80,81,76,77,82,84,72,50,36,52,72,53,50,46,53,60,56,40,73,76,40,91,86,55,86,48,54,67,48,47,41,50,51,27,49,52,50,27,52,56,51,43,53,52,50,63,80,36,22,90,78,70,69,38,59,59,73,58,86,56,70,45,97,88,73,53,83,34,35,40,50,48,58,52,29,40,54,45,42,52,52,28,43,62,70,52,50,32,37,15,28,38,38,49,74,94,43,99,62,61,48,61,37,80,93,18,83,83,27,55,25,30,38,25,27,26,55,49,36,29,55,89,40,48,83,77,73,49,46,23,17,31,30,31,22,34,33,65,52,61,91,86,59,89,53,55,67,72,80,62,55,52,33,37,73,57,37,51,29,28,30,36,34,29,44,51,102,52,42,37,38,37,40,28,44,60,99,35,59,22,37,32,23,43,48,42,85,87,82,70,41,41,32,68,72,35,79,63,44,60,32,37,53,59,42,70,31,37,24,52,72,68,89,49,58,90,40,44,51,68,48,62,48,57,45,56,46,56,38,59,74,33,102,70,53,38,46,79,55,69,79,78,10,66,45,45,44,45,56,50,24,46,73,63,14,7,36,42,40,51,60,36,24,78,88,33,79,45,18,82,48,30,34,56,24,49,49,16,18,52,19,50,47,32,40,53,15,58,25,34,27,24,32,76,83,69,44,57,34,28,70,50,61,44,95,45,86,78,29,47,39,8,38,39,36,26,6,36,57,49,52,50,51,48,50,50,46,44,55,51,48,50,51,51,52,57,51,50,54,55,50,55,52,51,56,56,66,68,76,58,67,83,92,60,76,86,79,69,90,70,84,69,77,62,67,54,53,59,57,53,56,67,63,56,76,77,65,84,83,77,92,79,87,81,77,82,52,73,65,60,59,54,51,51,53,48,53,51,52,58,54,53,70,74,65,80,71,90,77,94,74,89,76,87,86,88,84,86,83,86,84,90,80,85,88,79,85,89,86,82,91,81,88,81,91,81,90,88,92,80,82,91,79,72,82,73,58,83,80,50,51,70,68,57,50,52,48,53,19,72,74,34,99,46,43,70,59,37,44,64,66,45,51,85,63,58,52,42,91,54,29,76,44,72,75,45,80,61,71,85,74,82,74,93,76,80,75,86,80,64,84,81,65,49,82,67,54,60,78,65,47,83,79,58,93,66,84,72,95,72,84,75,82,61,77,88,36,62,72,72,67,72,44,58,69,69,60,51,49,52,50,38,40,72,72,52,25,76,41,38,36,40,42,45,48,94,44,94,86,48,74,75,46,77,41,75,52,90,59,67,77,50,50,82,77,40,54,83,72,26,79,64,61,62,55,66,72,71,65,69,97,74,72,57,89,78,74,54,76,81,57,70,73,66,59,62,56,53,66,70,42,75,64,53,26,69,69,40,52,59,38,52,37,40,42,22,33,45,32,28,75,44,51,56,47,47,42,45,41,59,49,61,67,41,54,70,85,49,37,32,41,30,21,32,43,38,34,34,36,75,39,60,59,52,42,76,78,39,79,54,17,37,45,34,49,45,50,51,32,50,38,56,48,61,61,26,60,42,39,37,37,40,39,39,34,51,47,65,29,81,66,27,51,63,50,50,67,68,48,54,40,78,73,39,35,87,66,37,38,49,57,40,54,32,29,39,50,36,27,74,76,64,62,18,46,45,41,38,29,35,85,87,42,78,46,45,51,46,58,47,36,53,52,44,53,66,72,42,81,89,63,55,73,67,57,38,49,49,54,29,20,22,54,50,42,47,54,54,36,67,41,78,108